Protein AF-A0A842UHA2-F1 (afdb_monomer)

Radius of gyration: 34.13 Å; Cα contacts (8 Å, |Δi|>4): 1841; chains: 1; bounding box: 80×64×101 Å

Mean predicted aligned error: 15.17 Å

Secondary structure (DSSP, 8-state):
---EEE-TTS-EEEEEEEEEEEEEEEEEEEETTS-EEEEETT-EEEEB-HHHHTTT--EEEEHHHHHHTSEETTEE--EEEPPPPPP------SS-HHHHHHHHHHB-TTSSEEEEETTTHHHHHHHHHHTT-EEEEEEESSEEEEEEET-HHHHHHTT-TT-----HHHHTS-HHHHHHHHHHHHHTTEEE-TTS-EEEEES-HHHHHHHHHHHHHTT--EEEEEE--SSTTS--EEEEEE--SS----SHHHHTT---S--HHHHEEEEEEEEEEEEEEEEEEEE--TT-EEEETTTTEEEE---TT-THHHHH-GGGT-SEEEEES-STHHHHHHHHHHHTT-EEEEE--HHHHTTSPPPPPPEEEEEEEEEPPSSHHHHHHHHHHHHHHHHHTEEEEEE-TTSPPTT-B-TTT-SB---SHHHHHHHHHHHHHHHHTTTSPPPHHHHHHHHHHHHHHHTTSSS----EEEEEETT-HHHHTTTSTTHHHH-GGGGGEEEEEEEETTS--HHHHHHHHHHHHHHS--EEEEES-TT-EE-TTS--EE--EEE--TTTHHHHH--S-SSS-TT-S---TT--TT-EEE--EEE-EEEEEGGG--SHHHHHHHHHHHHHHHHHHTT----TTT-HHHHHHHHHH---EEEEE-GGGSHHHHT-HHHHHHHHHHHHHHHHHHHHHTT-PPPSB-B-B---TTHHHHTTS---TTPPBS-SEEEEEEEE-TTSHHHHHHHHH-GGGEEEEETTEEEEEEEEE--TTS-BGGG--HHHHHHHHHHHIIIIIGGGB--TTSSTT----B--EEEE-TTTHHHHHHHHHHHGGG-SEEEEEE--

pLDDT: mean 89.12, std 10.91, range [33.31, 98.69]

Nearest PDB structures (foldseek):
  1l1l-assembly4_D  TM=7.427E-01  e=8.951E-28  Lactobacillus leichmannii
  1vde-assembly1_A  TM=8.135E-01  e=2.227E-15  Saccharomyces cerevisiae
  1vde-assembly1_B  TM=7.528E-01  e=8.727E-16  Saccharomyces cerevisiae
  1dq3-assembly1_A  TM=7.274E-01  e=1.977E-11  Pyrococcus furiosus
  2xaw-assembly1_C  TM=5.499E-01  e=2.752E-11  Escherichia coli K-12

Sequence (840 aa):
VGEVLYDSQGKETEVLEVFPFQNKPLYRVTFSDSSEIIACDEHLWIVSTLDDRDKGRKRVVDTKYLEEHLKQGGRYNFVVWNPEPLEREPKDLLIDPYILGLWLGDGYSSGYQHSCSVEDAPFIMEQFHKKGYNTKPSDSSNVWTHSVEGLHAPLSEYSLIKNKHIPELYLRGSIEQRLGLLQGLMDSDGCIEASGRCHFHNADITLIEGVQELLSSLGIKYIFSVREAKSSNHKDLYALSFFTTLRVSRLPRKAKNIKLEKSQGTQHRSIKNVKFVGKGDATCFKVDSPDHSFLAGKTMIVTHNCLQFAGDAIERQNTRVYNCSFSLCDRLSFFSESFYLLLCGCGVGFSVQKQHVKKLPPLSRVDINKVRHHVIEDSIEGWADSLRELIISYIEGYYVEFSYHKIRPRGASLITSGGKAPGHYFLKKSLERIRVILDEAQGRKLKPIECHDIVCVASEAVLSGGVRRSACISLFSLDDGEMMTAKTGQWFETYPWRSNANNSVVLVDGQFDKEDFDRLFSSTKEFGEPGFYFTDNPDVGINPCGEACLNPVLEVTEENLDRVRESRDHLLAPCRGNGFPDAKVGDKVTGWQFCDLSETNAALFKTKEDMLDAMKAASIIGTLQAAYTDFPYLGSVSELITRREALIGVSMTGMVDSPNLCFDPEMQREAARLVIKTNQEIARDIDINPAARTCNVKPSGSTSLLLGCVGSGIHAHHSRRYFRRIQANPFDPVYKHFKATNPHMCAPMKPDRDVVTFCVEAPEHSWIKDDLSAIESLEMVVLTQENYVKSGTAFDTYSPGCHHGVSNTIMVRKEEWGKVKDFIWDHRRCLQGLTLLGEF

Solvent-accessible surface area (backbone atoms only — not comparable to full-atom values): 43324 Å² total; per-residue (Å²): 100,77,48,77,47,34,24,51,71,11,39,78,26,42,25,73,35,73,48,79,43,52,69,36,54,27,26,43,38,30,32,68,52,71,49,73,48,81,40,40,45,80,42,37,34,49,28,21,43,68,84,22,58,89,68,73,42,76,46,78,44,34,44,49,54,49,43,79,51,34,57,53,96,90,38,65,21,37,27,32,57,53,26,45,43,40,66,42,66,76,60,95,64,87,55,60,37,35,59,47,16,30,39,66,44,39,25,41,48,88,56,43,33,36,46,41,48,66,87,51,38,68,62,52,52,50,54,40,47,77,71,74,32,52,74,43,82,73,53,88,61,91,47,43,32,26,39,36,52,82,42,55,63,50,36,53,74,70,54,30,62,72,41,69,58,66,56,66,69,53,76,57,20,13,59,69,44,38,45,30,23,47,14,14,31,31,56,42,52,24,48,49,39,85,88,25,45,34,38,41,58,44,70,50,64,62,38,49,54,39,48,51,43,50,34,20,48,55,32,37,61,51,36,77,50,77,45,76,45,91,45,96,89,46,68,44,38,38,37,41,39,33,51,54,56,67,81,50,33,77,47,66,86,44,36,73,23,55,43,68,69,87,49,77,79,67,49,40,36,40,43,72,44,54,40,82,75,50,66,40,69,50,72,50,54,40,46,69,32,96,83,34,27,34,50,45,73,80,68,40,42,47,30,38,53,90,70,91,71,55,65,71,37,28,79,76,37,23,63,46,71,27,60,23,21,26,32,63,43,40,50,79,63,42,63,20,46,50,42,33,36,42,64,51,67,14,20,42,9,34,31,34,22,63,80,33,31,64,59,40,70,56,28,30,65,61,36,78,86,45,68,45,80,44,75,35,48,70,45,61,63,28,54,16,48,49,52,37,52,54,56,47,21,33,54,77,24,30,31,73,45,79,40,60,85,61,37,57,56,59,67,40,76,34,88,68,76,57,58,31,34,51,28,54,65,45,47,53,54,24,52,58,54,42,47,53,59,51,62,79,32,45,71,34,54,67,50,39,59,55,56,49,47,44,56,25,34,47,43,58,37,49,59,54,25,91,54,74,78,58,41,27,24,40,33,30,41,78,86,38,66,67,60,66,47,60,81,48,89,67,25,72,76,80,46,49,45,57,73,43,38,52,49,26,35,47,45,42,72,92,74,68,56,70,66,59,48,54,55,50,50,53,42,20,72,75,65,56,39,49,30,48,34,43,37,90,45,92,76,45,47,46,24,47,76,33,18,40,55,33,58,20,65,38,75,32,37,86,90,46,40,66,53,37,31,36,41,56,29,82,85,79,49,88,76,44,28,61,34,38,72,84,67,49,74,76,38,78,48,73,30,44,21,61,39,33,75,22,71,35,69,29,58,70,40,84,49,70,63,51,45,44,54,43,43,41,54,27,21,50,54,20,45,61,56,45,67,55,52,66,43,63,74,55,7,43,45,18,27,50,42,36,50,67,31,20,41,27,24,40,20,42,28,4,28,26,50,23,42,83,57,63,71,30,59,66,56,29,33,49,43,20,46,47,28,49,54,42,24,50,51,53,16,59,77,70,75,49,56,47,38,25,32,39,22,27,24,43,53,39,71,66,59,20,48,74,69,72,59,43,20,34,1,70,36,50,30,85,44,61,65,46,77,49,73,46,78,34,43,70,85,37,48,70,46,45,49,45,39,71,78,42,47,87,39,41,46,84,73,51,103,75,31,22,32,41,52,41,86,44,72,53,61,90,85,32,46,27,44,87,79,48,54,49,61,57,54,49,49,53,43,40,51,43,30,63,22,24,17,51,50,11,48,71,42,50,84,87,47,71,93,65,54,44,20,52,20,57,72,44,57,34,50,89,86,41,52,67,58,50,55,50,49,48,64,77,42,40,93,59,45,40,38,51,39,60,41,74,67,127

Foldseek 3Di:
DQDWFAFLQLETWGFPDKFKFWFAFWKWFAWPQRDTDIDGQAFWFWKAFPVCLVVVDTDIFGLVVCQVPQDDPNDGTIWFFFGAAHAAAADDALDQLLRLLQCLFQNDLQAQKGKDAPVQVVVVCVVLVVVPWDWDFDDDDRITITRTPPVGVSCVVQVRRNNRADRVSQLRGGLCSLLSNLQNNCQHQWAADLQQKIKHKDLDVRNVLRVLLSCLNNSWRWHWDWDCDPDPVDGIMIMIITADLRQSHPRVVRSVSHDNDDDPVGGIIRRDHIGGDGTGMDMDTQIPDPQQWGFDDSNRTITHDDDQDDDPLCVVAVLLLFQEKEWEQADLLVLLVLLLSLLSNYAYEYELAPVRLVNDDAFAAADAVQEDEQEQAQDSSSLSVLLSVLSVNRRVRYHYDYDQVNHDAFQPADTRRGFTDQGCPLSVVLSVVLNVLSNVRHPGGDHSVNSLLNSLSSQSSNPRTPRDRHFYEYEYELPDPCLQCCQDDPCCPVPVSNVRYAYEYEDAPPPDDLVSLVVSLVSCVVRLDDWYFYDNDPQWDAIRQQFDIARQKDADAPVCPVQLQDLLDPPPPPDAEPRDVPDDHRDIDGFMEGEQEFEFEQLPPPDLVNLLVRLLVSLLVSLVSLVSQDHNRRGRSHSCRSQVASAYEYAYAQCLSPVVQSLDLVSLLVSLVSSQVSQVVNCVVVVTDRHQFHYTWGQDPPVCVVSQVGHRTLDAAQDQKDKDKDKDFCPGSVLVVCCVVPVVQWACDDPGIIIGIDIHGRPPSGGHPVNDALVNSVVSQLSNLVRNWVSRRPHCPVPPLDITGYRDEREHEPVCSVVNSVSCVVCVSSHGIYGYDYDD

Structure (mmCIF, N/CA/C/O backbone):
data_AF-A0A842UHA2-F1
#
_entry.id   AF-A0A842UHA2-F1
#
loop_
_atom_site.group_PDB
_atom_site.id
_atom_site.type_symbol
_atom_site.label_atom_id
_atom_site.label_alt_id
_atom_site.label_comp_id
_atom_site.label_asym_id
_atom_site.label_entity_id
_atom_site.label_seq_id
_atom_site.pdbx_PDB_ins_code
_atom_site.Cartn_x
_atom_site.Cartn_y
_atom_site.Cartn_z
_atom_site.occupancy
_atom_site.B_iso_or_equiv
_atom_site.auth_seq_id
_atom_site.auth_comp_id
_atom_site.auth_asym_id
_atom_site.auth_atom_id
_atom_site.pdbx_PDB_model_num
ATOM 1 N N . VAL A 1 1 ? 20.318 5.377 -13.109 1.00 70.12 1 VAL A N 1
ATOM 2 C CA . VAL A 1 1 ? 19.061 6.161 -13.135 1.00 70.12 1 VAL A CA 1
ATOM 3 C C . VAL A 1 1 ? 19.206 7.182 -14.244 1.00 70.12 1 VAL A C 1
ATOM 5 O O . VAL A 1 1 ? 20.288 7.753 -14.331 1.00 70.12 1 VAL A O 1
ATOM 8 N N . GLY A 1 2 ? 18.205 7.330 -15.112 1.00 75.81 2 GLY A N 1
ATOM 9 C CA . GLY A 1 2 ? 18.272 8.161 -16.323 1.00 75.81 2 GLY A CA 1
ATOM 10 C C . GLY A 1 2 ? 18.963 7.508 -17.526 1.00 75.81 2 GLY A C 1
ATOM 11 O O . GLY A 1 2 ? 19.091 8.127 -18.576 1.00 75.81 2 GLY A O 1
ATOM 12 N N . GLU A 1 3 ? 19.428 6.263 -17.389 1.00 87.38 3 GLU A N 1
ATOM 13 C CA . GLU A 1 3 ? 19.913 5.491 -18.537 1.00 87.38 3 GLU A CA 1
ATOM 14 C C . GLU A 1 3 ? 18.729 4.910 -19.308 1.00 87.38 3 GLU A C 1
ATOM 16 O O . GLU A 1 3 ? 17.704 4.574 -18.714 1.00 87.38 3 GLU A O 1
ATOM 21 N N . VAL A 1 4 ? 18.891 4.769 -20.621 1.00 89.88 4 VAL A N 1
ATOM 22 C CA . VAL A 1 4 ? 17.859 4.235 -21.509 1.00 89.88 4 VAL A CA 1
ATOM 23 C C . VAL A 1 4 ? 18.077 2.739 -21.720 1.00 89.88 4 VAL A C 1
ATOM 25 O O . VAL A 1 4 ? 19.150 2.300 -22.141 1.00 89.88 4 VAL A O 1
ATOM 28 N N . LEU A 1 5 ? 17.037 1.960 -21.440 1.00 92.12 5 LEU A N 1
ATOM 29 C CA . LEU A 1 5 ? 16.895 0.558 -21.820 1.00 92.12 5 LEU A CA 1
ATOM 30 C C . LEU A 1 5 ? 15.831 0.434 -22.917 1.00 92.12 5 LEU A C 1
ATOM 32 O O . LEU A 1 5 ? 15.281 1.430 -23.377 1.00 92.12 5 LEU A O 1
ATOM 36 N N . TYR A 1 6 ? 15.538 -0.796 -23.333 1.00 94.44 6 TYR A N 1
ATOM 37 C CA . TYR A 1 6 ? 14.419 -1.086 -24.225 1.00 94.44 6 TYR A CA 1
ATOM 38 C C . TYR A 1 6 ? 13.392 -1.969 -23.520 1.00 94.44 6 TYR A C 1
ATOM 40 O O . TYR A 1 6 ? 13.775 -2.815 -22.706 1.00 94.44 6 TYR A O 1
ATOM 48 N N . ASP A 1 7 ? 12.114 -1.783 -23.837 1.00 93.12 7 ASP A N 1
ATOM 49 C CA . ASP A 1 7 ? 10.996 -2.562 -23.303 1.00 93.12 7 ASP A CA 1
ATOM 50 C C . ASP A 1 7 ? 10.569 -3.727 -24.218 1.00 93.12 7 ASP A C 1
ATOM 52 O O . ASP A 1 7 ? 11.179 -3.996 -25.258 1.00 93.12 7 ASP A O 1
ATOM 56 N N . SER A 1 8 ? 9.511 -4.454 -23.837 1.00 92.50 8 SER A N 1
ATOM 57 C CA . SER A 1 8 ? 8.983 -5.577 -24.626 1.00 92.50 8 SER A CA 1
ATOM 58 C C . SER A 1 8 ? 8.465 -5.190 -26.020 1.00 92.50 8 SER A C 1
ATOM 60 O O . SER A 1 8 ? 8.394 -6.054 -26.898 1.00 92.50 8 SER A O 1
ATOM 62 N N . GLN A 1 9 ? 8.127 -3.916 -26.242 1.00 94.12 9 GLN A N 1
ATOM 63 C CA . GLN A 1 9 ? 7.703 -3.368 -27.534 1.00 94.12 9 GLN A CA 1
ATOM 64 C C . GLN A 1 9 ? 8.884 -2.853 -28.367 1.00 94.12 9 GLN A C 1
ATOM 66 O O . GLN A 1 9 ? 8.677 -2.335 -29.460 1.00 94.12 9 GLN A O 1
ATOM 71 N N . GLY A 1 10 ? 10.115 -3.002 -27.872 1.00 93.44 10 GLY A N 1
ATOM 72 C CA . GLY A 1 10 ? 11.313 -2.507 -28.536 1.00 93.44 10 GLY A CA 1
ATOM 73 C C . GLY A 1 10 ? 11.492 -0.995 -28.413 1.00 93.44 10 GLY A C 1
ATOM 74 O O . GLY A 1 10 ? 12.359 -0.452 -29.090 1.00 93.44 10 GLY A O 1
ATOM 75 N N . LYS A 1 11 ? 10.722 -0.311 -27.561 1.00 94.94 11 LYS A N 1
ATOM 76 C CA . LYS A 1 11 ? 10.807 1.141 -27.366 1.00 94.94 11 LYS A CA 1
ATOM 77 C C . LYS A 1 11 ? 11.778 1.493 -26.259 1.00 94.94 11 LYS A C 1
ATOM 79 O O . LYS A 1 11 ? 12.010 0.690 -25.358 1.00 94.94 11 LYS A O 1
ATOM 84 N N . GLU A 1 12 ? 12.350 2.687 -26.344 1.00 94.56 12 GLU A N 1
ATOM 85 C CA . GLU A 1 12 ? 13.195 3.231 -25.285 1.00 94.56 12 GLU A CA 1
ATOM 86 C C . GLU A 1 12 ? 12.382 3.419 -23.995 1.00 94.56 12 GLU A C 1
ATOM 88 O O . GLU A 1 12 ? 11.256 3.912 -24.027 1.00 94.56 12 GLU A O 1
ATOM 93 N N . THR A 1 13 ? 12.952 2.997 -22.867 1.00 89.94 13 THR A N 1
ATOM 94 C CA . THR A 1 13 ? 12.382 3.127 -21.520 1.00 89.94 13 THR A CA 1
ATOM 95 C C . THR A 1 13 ? 13.472 3.599 -20.562 1.00 89.94 13 THR A C 1
ATOM 97 O O . THR A 1 13 ? 14.612 3.129 -20.617 1.00 89.94 13 THR A O 1
ATOM 100 N N . GLU A 1 14 ? 13.153 4.553 -19.697 1.00 90.19 14 GLU A N 1
ATOM 101 C CA . GLU A 1 14 ? 14.105 5.156 -18.772 1.00 90.19 14 GLU A CA 1
ATOM 102 C C . GLU A 1 14 ? 14.232 4.331 -17.486 1.00 90.19 14 GLU A C 1
ATOM 104 O O . GLU A 1 14 ? 13.248 3.889 -16.886 1.00 90.19 14 GLU A O 1
ATOM 109 N N . VAL A 1 15 ? 15.466 4.152 -17.010 1.00 82.06 15 VAL A N 1
ATOM 110 C CA . VAL A 1 15 ? 15.744 3.578 -15.691 1.00 82.06 15 VAL A CA 1
ATOM 111 C C . VAL A 1 15 ? 15.403 4.597 -14.607 1.00 82.06 15 VAL A C 1
ATOM 113 O O . VAL A 1 15 ? 16.216 5.463 -14.275 1.00 82.06 15 VAL A O 1
ATOM 116 N N . LEU A 1 16 ? 14.235 4.426 -13.995 1.00 70.81 16 LEU A N 1
ATOM 117 C CA . LEU A 1 16 ? 13.749 5.207 -12.858 1.00 70.81 16 LEU A CA 1
ATOM 118 C C . LEU A 1 16 ? 14.536 4.931 -11.571 1.00 70.81 16 LEU A C 1
ATOM 120 O O . LEU A 1 16 ? 14.764 5.833 -10.771 1.00 70.81 16 LEU A O 1
ATOM 124 N N . GLU A 1 17 ? 14.956 3.684 -11.351 1.00 68.88 17 GLU A N 1
ATOM 125 C CA . GLU A 1 17 ? 15.653 3.279 -10.125 1.00 68.88 17 GLU A CA 1
ATOM 126 C C . GLU A 1 17 ? 16.589 2.093 -10.384 1.00 68.88 17 GLU A C 1
ATOM 128 O O . GLU A 1 17 ? 16.339 1.269 -11.263 1.00 68.88 17 GLU A O 1
ATOM 133 N N . VAL A 1 18 ? 17.679 1.993 -9.621 1.00 72.94 18 VAL A N 1
ATOM 134 C CA . VAL A 1 18 ? 18.658 0.902 -9.722 1.00 72.94 18 VAL A CA 1
ATOM 135 C C . VAL A 1 18 ? 18.718 0.176 -8.383 1.00 72.94 18 VAL A C 1
ATOM 137 O O . VAL A 1 18 ? 19.009 0.788 -7.359 1.00 72.94 18 VAL A O 1
ATOM 140 N N . PHE A 1 19 ? 18.503 -1.136 -8.399 1.00 64.31 19 PHE A N 1
ATOM 141 C CA . PHE A 1 19 ? 18.544 -2.006 -7.227 1.00 64.31 19 PHE A CA 1
ATOM 142 C C . PHE A 1 19 ? 19.759 -2.934 -7.300 1.00 64.31 19 PHE A C 1
ATOM 144 O O . PHE A 1 19 ? 19.668 -4.021 -7.879 1.00 64.31 19 PHE A O 1
ATOM 151 N N . PRO A 1 20 ? 20.915 -2.536 -6.747 1.00 73.19 20 PRO A N 1
ATOM 152 C CA . PRO A 1 20 ? 22.050 -3.431 -6.606 1.00 73.19 20 PRO A CA 1
ATOM 153 C C . PRO A 1 20 ? 21.801 -4.419 -5.457 1.00 73.19 20 PRO A C 1
ATOM 155 O O . PRO A 1 20 ? 21.455 -4.045 -4.337 1.00 73.19 20 PRO A O 1
ATOM 158 N N . PHE A 1 21 ? 22.030 -5.696 -5.721 1.00 63.03 21 PHE A N 1
ATOM 159 C CA . PHE A 1 21 ? 21.969 -6.788 -4.763 1.00 63.03 21 PHE A CA 1
ATOM 160 C C . PHE A 1 21 ? 23.338 -7.440 -4.648 1.00 63.03 21 PHE A C 1
ATOM 162 O O . PHE A 1 21 ? 23.990 -7.712 -5.653 1.00 63.03 21 PHE A O 1
ATOM 169 N N . GLN A 1 22 ? 23.747 -7.755 -3.424 1.00 75.31 22 GLN A N 1
ATOM 170 C CA . GLN A 1 22 ? 24.997 -8.464 -3.175 1.00 75.31 22 GLN A CA 1
ATOM 171 C C . GLN A 1 22 ? 24.745 -9.846 -2.583 1.00 75.31 22 GLN A C 1
ATOM 173 O O . GLN A 1 22 ? 23.843 -10.026 -1.758 1.00 75.31 22 GLN A O 1
ATOM 178 N N . ASN A 1 23 ? 25.574 -10.818 -2.968 1.00 80.75 23 ASN A N 1
ATOM 179 C CA . ASN A 1 23 ? 25.575 -12.181 -2.424 1.00 80.75 23 ASN A CA 1
ATOM 180 C C . ASN A 1 23 ? 24.194 -12.887 -2.445 1.00 80.75 23 ASN A C 1
ATOM 182 O O . ASN A 1 23 ? 23.845 -13.641 -1.526 1.00 80.75 23 ASN A O 1
ATOM 186 N N . LYS A 1 24 ? 23.388 -12.647 -3.484 1.00 81.69 24 LYS A N 1
ATOM 187 C CA . LYS A 1 24 ? 22.094 -13.315 -3.685 1.00 81.69 24 LYS A CA 1
ATOM 188 C C . LYS A 1 24 ? 22.290 -14.701 -4.305 1.00 81.69 24 LYS A C 1
ATOM 190 O O . LYS A 1 24 ? 23.240 -14.886 -5.064 1.00 81.69 24 LYS A O 1
ATOM 195 N N . PRO A 1 25 ? 21.416 -15.683 -4.016 1.00 83.69 25 PRO A N 1
ATOM 196 C CA . PRO A 1 25 ? 21.344 -16.920 -4.784 1.00 83.69 25 PRO A CA 1
ATOM 197 C C . PRO A 1 25 ? 21.111 -16.617 -6.264 1.00 83.69 25 PRO A C 1
ATOM 199 O O . PRO A 1 25 ? 20.106 -16.007 -6.607 1.00 83.69 25 PRO A O 1
ATOM 202 N N . LEU A 1 26 ? 22.029 -17.038 -7.127 1.00 93.50 26 LEU A N 1
ATOM 203 C CA . LEU A 1 26 ? 21.941 -16.843 -8.567 1.00 93.50 26 LEU A CA 1
ATOM 204 C C . LEU A 1 26 ? 21.523 -18.142 -9.245 1.00 93.50 26 LEU A C 1
ATOM 206 O O . LEU A 1 26 ? 22.028 -19.224 -8.934 1.00 93.50 26 LEU A O 1
ATOM 210 N N . TYR A 1 27 ? 20.624 -18.016 -10.210 1.00 96.19 27 TYR A N 1
ATOM 211 C CA . TYR A 1 27 ? 20.116 -19.100 -11.028 1.00 96.19 27 TYR A CA 1
ATOM 212 C C . TYR A 1 27 ? 20.399 -18.790 -12.491 1.00 96.19 27 TYR A C 1
ATOM 214 O O . TYR A 1 27 ? 20.165 -17.684 -12.972 1.00 96.19 27 TYR A O 1
ATOM 222 N N . ARG A 1 28 ? 20.902 -19.791 -13.208 1.00 97.06 28 ARG A N 1
ATOM 223 C CA . ARG A 1 28 ? 21.012 -19.779 -14.662 1.00 97.06 28 ARG A CA 1
ATOM 224 C C . ARG A 1 28 ? 19.690 -20.263 -15.238 1.00 97.06 28 ARG A C 1
ATOM 226 O O . ARG A 1 28 ? 19.346 -21.438 -15.087 1.00 97.06 28 ARG A O 1
ATOM 233 N N . VAL A 1 29 ? 18.964 -19.346 -15.861 1.00 97.00 29 VAL A N 1
ATOM 234 C CA . VAL A 1 29 ? 17.730 -19.605 -16.603 1.00 97.00 29 VAL A CA 1
ATOM 235 C C . VAL A 1 29 ? 18.117 -19.861 -18.056 1.00 97.00 29 VAL A C 1
ATOM 237 O O . VAL A 1 29 ? 18.606 -18.956 -18.725 1.00 97.00 29 VAL A O 1
ATOM 240 N N . THR A 1 30 ? 17.933 -21.091 -18.535 1.00 96.50 30 THR A N 1
ATOM 241 C CA . THR A 1 30 ? 18.250 -21.501 -19.914 1.00 96.50 30 THR A CA 1
ATOM 242 C C . THR A 1 30 ? 16.965 -21.625 -20.727 1.00 96.50 30 THR A C 1
ATOM 244 O O . THR A 1 30 ? 16.023 -22.320 -20.329 1.00 96.50 30 THR A O 1
ATOM 247 N N . PHE A 1 31 ? 16.934 -21.006 -21.903 1.00 94.88 31 PHE A N 1
ATOM 248 C CA . PHE A 1 31 ? 15.766 -20.952 -22.777 1.00 94.88 31 PHE A CA 1
ATOM 249 C C . PHE A 1 31 ? 15.825 -21.969 -23.924 1.00 94.88 31 PHE A C 1
ATOM 251 O O . PHE A 1 31 ? 16.809 -22.670 -24.162 1.00 94.88 31 PHE A O 1
ATOM 258 N N . SER A 1 32 ? 14.717 -22.082 -24.658 1.00 92.00 32 SER A N 1
ATOM 259 C CA . SER A 1 32 ? 14.539 -23.057 -25.738 1.00 92.00 32 SER A CA 1
ATOM 260 C C . SER A 1 32 ? 15.542 -22.945 -26.887 1.00 92.00 32 SER A C 1
ATOM 262 O O . SER A 1 32 ? 15.782 -23.951 -27.554 1.00 92.00 32 SER A O 1
ATOM 264 N N . ASP A 1 33 ? 16.103 -21.757 -27.084 1.00 89.19 33 ASP A N 1
ATOM 265 C CA . ASP A 1 33 ? 17.116 -21.394 -28.077 1.00 89.19 33 ASP A CA 1
ATOM 266 C C . ASP A 1 33 ? 18.551 -21.455 -27.530 1.00 89.19 33 ASP A C 1
ATOM 268 O O . ASP A 1 33 ? 19.481 -21.022 -28.201 1.00 89.19 33 ASP A O 1
ATOM 272 N N . SER A 1 34 ? 18.722 -22.010 -26.325 1.00 89.50 34 SER A N 1
ATOM 273 C CA . SER A 1 34 ? 19.992 -22.098 -25.597 1.00 89.50 34 SER A CA 1
ATOM 274 C C . SER A 1 34 ? 20.541 -20.759 -25.102 1.00 89.50 34 SER A C 1
ATOM 276 O O . SER A 1 34 ? 21.648 -20.737 -24.571 1.00 89.50 34 SER A O 1
ATOM 278 N N . SER A 1 35 ? 19.786 -19.661 -25.230 1.00 91.69 35 SER A N 1
ATOM 279 C CA . SER A 1 35 ? 20.128 -18.412 -24.548 1.00 91.69 35 SER A CA 1
ATOM 280 C C . SER A 1 35 ? 20.014 -18.586 -23.035 1.00 91.69 35 SER A C 1
ATOM 282 O O . SER A 1 35 ? 19.262 -19.439 -22.545 1.00 91.69 35 SER A O 1
ATOM 284 N N . GLU A 1 36 ? 20.788 -17.797 -22.293 1.00 94.81 36 GLU A N 1
ATOM 285 C CA . GLU A 1 36 ? 20.860 -17.894 -20.841 1.00 94.81 36 GLU A CA 1
ATOM 286 C C . GLU A 1 36 ? 20.893 -16.517 -20.194 1.00 94.81 36 GLU A C 1
ATOM 288 O O . GLU A 1 36 ? 21.582 -15.613 -20.664 1.00 94.81 36 GLU A O 1
ATOM 293 N N . ILE A 1 37 ? 20.182 -16.390 -19.077 1.00 94.44 37 ILE A N 1
ATOM 294 C CA . ILE A 1 37 ? 20.245 -15.230 -18.190 1.00 94.44 37 ILE A CA 1
ATOM 295 C C . ILE A 1 37 ? 20.580 -15.727 -16.788 1.00 94.44 37 ILE A C 1
ATOM 297 O O . ILE A 1 37 ? 20.054 -16.744 -16.329 1.00 94.44 37 ILE A O 1
ATOM 301 N N . ILE A 1 38 ? 21.477 -15.012 -16.113 1.00 93.69 38 ILE A N 1
ATOM 302 C CA . ILE A 1 38 ? 21.743 -15.213 -14.691 1.00 93.69 38 ILE A CA 1
ATOM 303 C C . ILE A 1 38 ? 20.886 -14.210 -13.928 1.00 93.69 38 ILE A C 1
ATOM 305 O O . ILE A 1 38 ? 21.023 -13.007 -14.125 1.00 93.69 38 ILE A O 1
ATOM 309 N N . ALA A 1 39 ? 20.011 -14.716 -13.068 1.00 90.19 39 ALA A N 1
ATOM 310 C CA . ALA A 1 39 ? 19.081 -13.918 -12.284 1.00 90.19 39 ALA A CA 1
ATOM 311 C C . ALA A 1 39 ? 19.096 -14.369 -10.820 1.00 90.19 39 ALA A C 1
ATOM 313 O O . ALA A 1 39 ? 19.382 -15.535 -10.533 1.00 90.19 39 ALA A O 1
ATOM 314 N N . CYS A 1 40 ? 18.818 -13.460 -9.884 1.00 87.75 40 CYS A N 1
ATOM 315 C CA . CYS A 1 40 ? 18.641 -13.857 -8.489 1.00 87.75 40 CYS A CA 1
ATOM 316 C C . CYS A 1 40 ? 17.317 -14.610 -8.291 1.00 87.75 40 CYS A C 1
ATOM 318 O O . CYS A 1 40 ? 16.415 -14.504 -9.118 1.00 87.75 40 CYS A O 1
ATOM 320 N N . ASP A 1 41 ? 17.190 -15.350 -7.187 1.00 82.75 41 ASP A N 1
ATOM 321 C CA . ASP A 1 41 ? 15.948 -16.030 -6.783 1.00 82.75 41 ASP A CA 1
ATOM 322 C C . ASP A 1 41 ? 14.702 -15.142 -6.876 1.00 82.75 41 ASP A C 1
ATOM 324 O O . ASP A 1 41 ? 13.664 -15.596 -7.348 1.00 82.75 41 ASP A O 1
ATOM 328 N N . GLU A 1 42 ? 14.824 -13.883 -6.461 1.00 76.06 42 GLU A N 1
ATOM 329 C CA . GLU A 1 42 ? 13.725 -12.914 -6.374 1.00 76.06 42 GLU A CA 1
ATOM 330 C C . GLU A 1 42 ? 13.488 -12.114 -7.672 1.00 76.06 42 GLU A C 1
ATOM 332 O O . GLU A 1 42 ? 12.590 -11.276 -7.720 1.00 76.06 42 GLU A O 1
ATOM 337 N N . HIS A 1 43 ? 14.276 -12.331 -8.732 1.00 82.31 43 HIS A N 1
ATOM 338 C CA . HIS A 1 43 ? 14.098 -11.596 -9.988 1.00 82.31 43 HIS A CA 1
ATOM 339 C C . HIS A 1 43 ? 12.794 -12.006 -10.679 1.00 82.31 43 HIS A C 1
ATOM 341 O O . HIS A 1 43 ? 12.538 -13.203 -10.832 1.00 82.31 43 HIS A O 1
ATOM 347 N N . LEU A 1 44 ? 12.000 -11.014 -11.091 1.00 84.38 44 LEU A N 1
ATOM 348 C CA . LEU A 1 44 ? 10.663 -11.194 -11.648 1.00 84.38 44 LEU A CA 1
ATOM 349 C C . LEU A 1 44 ? 10.693 -11.352 -13.168 1.00 84.38 44 LEU A C 1
ATOM 351 O O . LEU A 1 44 ? 11.410 -10.643 -13.860 1.00 84.38 44 LEU A O 1
ATOM 355 N N . TRP A 1 45 ? 9.843 -12.233 -13.684 1.00 89.50 45 TRP A N 1
ATOM 356 C CA . TRP A 1 45 ? 9.707 -12.557 -15.099 1.00 89.50 45 TRP A CA 1
ATOM 357 C C . TRP A 1 45 ? 8.261 -12.407 -15.549 1.00 89.50 45 TRP A C 1
ATOM 359 O O . TRP A 1 45 ? 7.365 -12.929 -14.886 1.00 89.50 45 TRP A O 1
ATOM 369 N N . ILE A 1 46 ? 8.038 -11.800 -16.719 1.00 88.75 46 ILE A N 1
ATOM 370 C CA . ILE A 1 46 ? 6.745 -11.883 -17.411 1.00 88.75 46 ILE A CA 1
ATOM 371 C C . ILE A 1 46 ? 6.706 -13.166 -18.242 1.00 88.75 46 ILE A C 1
ATOM 373 O O . ILE A 1 46 ? 7.441 -13.310 -19.221 1.00 88.75 46 ILE A O 1
ATOM 377 N N . VAL A 1 47 ? 5.831 -14.101 -17.880 1.00 93.25 47 VAL A N 1
ATOM 378 C CA . VAL A 1 47 ? 5.721 -15.416 -18.524 1.00 93.25 47 VAL A CA 1
ATOM 379 C C . VAL A 1 47 ? 4.278 -15.795 -18.838 1.00 93.25 47 VAL A C 1
ATOM 381 O O . VAL A 1 47 ? 3.339 -15.294 -18.230 1.00 93.25 47 VAL A O 1
ATOM 384 N N . SER A 1 48 ? 4.094 -16.752 -19.744 1.00 93.12 48 SER A N 1
ATOM 385 C CA . SER A 1 48 ? 2.830 -17.482 -19.911 1.00 93.12 48 SER A CA 1
ATOM 386 C C . SER A 1 48 ? 3.041 -18.959 -19.572 1.00 93.12 48 SER A C 1
ATOM 388 O O . SER A 1 48 ? 3.992 -19.583 -20.055 1.00 93.12 48 SER A O 1
ATOM 390 N N . THR A 1 49 ? 2.159 -19.539 -18.755 1.00 92.69 49 THR A N 1
ATOM 391 C CA . THR A 1 49 ? 2.122 -20.996 -18.519 1.00 92.69 49 THR A CA 1
ATOM 392 C C . THR A 1 49 ? 1.558 -21.741 -19.734 1.00 92.69 49 THR A C 1
ATOM 394 O O . THR A 1 49 ? 1.100 -21.111 -20.689 1.00 92.69 49 THR A O 1
ATOM 397 N N . LEU A 1 50 ? 1.553 -23.079 -19.724 1.00 89.06 50 LEU A N 1
ATOM 398 C CA . LEU A 1 50 ? 0.877 -23.868 -20.766 1.00 89.06 50 LEU A CA 1
ATOM 399 C C . LEU A 1 50 ? -0.599 -23.474 -20.913 1.00 89.06 50 LEU A C 1
ATOM 401 O O . LEU A 1 50 ? -1.065 -23.317 -22.036 1.00 89.06 50 LEU A O 1
ATOM 405 N N . ASP A 1 51 ? -1.286 -23.230 -19.795 1.00 85.31 51 ASP A N 1
ATOM 406 C CA . ASP A 1 51 ? -2.711 -22.881 -19.766 1.00 85.31 51 ASP A CA 1
ATOM 407 C C . ASP A 1 51 ? -2.990 -21.421 -20.168 1.00 85.31 51 ASP A C 1
ATOM 409 O O . ASP A 1 51 ? -4.131 -21.055 -20.466 1.00 85.31 51 ASP A O 1
ATOM 413 N N . ASP A 1 52 ? -1.965 -20.565 -20.148 1.00 87.56 52 ASP A N 1
ATOM 414 C CA . ASP A 1 52 ? -2.098 -19.146 -20.475 1.00 87.56 52 ASP A CA 1
ATOM 415 C C . ASP A 1 52 ? -1.858 -18.846 -21.957 1.00 87.56 52 ASP A C 1
ATOM 417 O O . ASP A 1 52 ? -2.446 -17.895 -22.471 1.00 87.56 52 ASP A O 1
ATOM 421 N N . ARG A 1 53 ? -1.028 -19.645 -22.646 1.00 81.69 53 ARG A N 1
ATOM 422 C CA . ARG A 1 53 ? -0.632 -19.419 -24.052 1.00 81.69 53 ARG A CA 1
ATOM 423 C C . ARG A 1 53 ? -1.833 -19.342 -24.987 1.00 81.69 53 ARG A C 1
ATOM 425 O O . ARG A 1 53 ? -1.929 -18.402 -25.767 1.00 81.69 53 ARG A O 1
ATOM 432 N N . ASP A 1 54 ? -2.768 -20.277 -24.849 1.00 74.62 54 ASP A N 1
ATOM 433 C CA . ASP A 1 54 ? -3.966 -20.339 -25.696 1.00 74.62 54 ASP A CA 1
ATOM 434 C C . ASP A 1 54 ? -4.980 -19.229 -25.368 1.00 74.62 54 ASP A C 1
ATOM 436 O O . ASP A 1 54 ? -5.879 -18.950 -26.156 1.00 74.62 54 ASP A O 1
ATOM 440 N N . LYS A 1 55 ? -4.825 -18.571 -24.211 1.00 76.44 55 LYS A N 1
ATOM 441 C CA . LYS A 1 55 ? -5.701 -17.498 -23.715 1.00 76.44 55 LYS A CA 1
ATOM 442 C C . LYS A 1 55 ? -5.070 -16.108 -23.825 1.00 76.44 55 LYS A C 1
ATOM 444 O O . LYS A 1 55 ? -5.684 -15.139 -23.393 1.00 76.44 55 LYS A O 1
ATOM 449 N N . GLY A 1 56 ? -3.837 -16.008 -24.328 1.00 74.38 56 GLY A N 1
ATOM 450 C CA . GLY A 1 56 ? -3.095 -14.748 -24.420 1.00 74.38 56 GLY A CA 1
ATOM 451 C C . GLY A 1 56 ? -2.755 -14.098 -23.072 1.00 74.38 56 GLY A C 1
ATOM 452 O O . GLY A 1 56 ? -2.455 -12.909 -23.035 1.00 74.38 56 GLY A O 1
ATOM 453 N N . ARG A 1 57 ? -2.800 -14.842 -21.956 1.00 79.44 57 ARG A N 1
ATOM 454 C CA . ARG A 1 57 ? -2.532 -14.285 -20.618 1.00 79.44 57 ARG A CA 1
ATOM 455 C C . ARG A 1 57 ? -1.037 -14.261 -20.307 1.00 79.44 57 ARG A C 1
ATOM 457 O O . ARG A 1 57 ? -0.291 -15.154 -20.714 1.00 79.44 57 ARG A O 1
ATOM 464 N N . LYS A 1 58 ? -0.608 -13.266 -19.535 1.00 83.88 58 LYS A N 1
ATOM 465 C CA . LYS A 1 58 ? 0.748 -13.149 -18.983 1.00 83.88 58 LYS A CA 1
ATOM 466 C C . LYS A 1 58 ? 0.671 -13.140 -17.453 1.00 83.88 58 LYS A C 1
ATOM 468 O O . LYS A 1 58 ? -0.366 -12.803 -16.894 1.00 83.88 58 LYS A O 1
ATOM 473 N N . ARG A 1 59 ? 1.748 -13.550 -16.789 1.00 81.94 59 ARG A N 1
ATOM 474 C CA . ARG A 1 59 ? 1.909 -13.571 -15.330 1.00 81.94 59 ARG A CA 1
ATOM 475 C C . ARG A 1 59 ? 3.278 -13.045 -14.963 1.00 81.94 59 ARG A C 1
ATOM 477 O O . ARG A 1 59 ? 4.228 -13.275 -15.707 1.00 81.94 59 ARG A O 1
ATOM 484 N N . VAL A 1 60 ? 3.378 -12.443 -13.788 1.00 81.94 60 VAL A N 1
ATOM 485 C CA . VAL A 1 60 ? 4.656 -12.062 -13.190 1.00 81.94 60 VAL A CA 1
ATOM 486 C C . VAL A 1 60 ? 5.014 -13.088 -12.118 1.00 81.94 60 VAL A C 1
ATOM 488 O O . VAL A 1 60 ? 4.225 -13.331 -11.208 1.00 81.94 60 VAL A O 1
ATOM 491 N N . VAL A 1 61 ? 6.175 -13.731 -12.244 1.00 81.06 61 VAL A N 1
ATOM 492 C CA . VAL A 1 61 ? 6.661 -14.751 -11.294 1.00 81.06 61 VAL A CA 1
ATOM 493 C C . VAL A 1 61 ? 8.146 -14.569 -11.009 1.00 81.06 61 VAL A C 1
ATOM 495 O O . VAL A 1 61 ? 8.879 -14.095 -11.872 1.00 81.06 61 VAL A O 1
ATOM 498 N N . ASP A 1 62 ? 8.610 -14.965 -9.826 1.00 84.31 62 ASP A N 1
ATOM 499 C CA . ASP A 1 62 ? 10.036 -14.918 -9.494 1.00 84.31 62 ASP A CA 1
ATOM 500 C C . ASP A 1 62 ? 10.828 -16.123 -10.048 1.00 84.31 62 ASP A C 1
ATOM 502 O O . ASP A 1 62 ? 10.277 -17.142 -10.480 1.00 84.31 62 ASP A O 1
ATOM 506 N N . THR A 1 63 ? 12.157 -16.001 -10.071 1.00 88.62 63 THR A N 1
ATOM 507 C CA . THR A 1 63 ? 13.057 -17.025 -10.627 1.00 88.62 63 THR A CA 1
ATOM 508 C C . THR A 1 63 ? 12.994 -18.331 -9.840 1.00 88.62 63 THR A C 1
ATOM 510 O O . THR A 1 63 ? 13.109 -19.412 -10.424 1.00 88.62 63 THR A O 1
ATOM 513 N N . LYS A 1 64 ? 12.790 -18.257 -8.520 1.00 86.50 64 LYS A N 1
ATOM 514 C CA . LYS A 1 64 ? 12.651 -19.445 -7.676 1.00 86.50 64 LYS A CA 1
ATOM 515 C C . LYS A 1 64 ? 11.374 -20.216 -8.014 1.00 86.50 64 LYS A C 1
ATOM 517 O O . LYS A 1 64 ? 11.413 -21.437 -8.139 1.00 86.50 64 LYS A O 1
ATOM 522 N N . TYR A 1 65 ? 10.278 -19.517 -8.272 1.00 84.44 65 TYR A N 1
ATOM 523 C CA . TYR A 1 65 ? 9.020 -20.108 -8.705 1.00 84.44 65 TYR A CA 1
ATOM 524 C C . TYR A 1 65 ? 9.165 -20.842 -10.042 1.00 84.44 65 TYR A C 1
ATOM 526 O O . TYR A 1 65 ? 8.655 -21.956 -10.193 1.00 84.44 65 TYR A O 1
ATOM 534 N N . LEU A 1 66 ? 9.898 -20.256 -10.998 1.00 91.19 66 LEU A N 1
ATOM 535 C CA . LEU A 1 66 ? 10.205 -20.907 -12.275 1.00 91.19 66 LEU A CA 1
ATOM 536 C C . LEU A 1 66 ? 10.985 -22.213 -12.092 1.00 91.19 66 LEU A C 1
ATOM 538 O O . LEU A 1 66 ? 10.737 -23.167 -12.827 1.00 91.19 66 LEU A O 1
ATOM 542 N N . GLU A 1 67 ? 11.916 -22.260 -11.136 1.00 94.81 67 GLU A N 1
ATOM 543 C CA . GLU A 1 67 ? 12.666 -23.473 -10.796 1.00 94.81 67 GLU A CA 1
ATOM 544 C C . GLU A 1 67 ? 11.752 -24.565 -10.234 1.00 94.81 67 GLU A C 1
ATOM 546 O O . GLU A 1 67 ? 11.765 -25.694 -10.729 1.00 94.81 67 GLU A O 1
ATOM 551 N N . GLU A 1 68 ? 10.912 -24.217 -9.260 1.00 89.75 68 GLU A N 1
ATOM 552 C CA . GLU A 1 68 ? 10.021 -25.156 -8.573 1.00 89.75 68 GLU A CA 1
ATOM 553 C C . GLU A 1 68 ? 8.912 -25.707 -9.490 1.00 89.75 68 GLU A C 1
ATOM 555 O O . GLU A 1 68 ? 8.503 -26.860 -9.348 1.00 89.75 68 GLU A O 1
ATOM 560 N N . HIS A 1 69 ? 8.455 -24.918 -10.470 1.00 92.06 69 HIS A N 1
ATOM 561 C CA . HIS A 1 69 ? 7.293 -25.235 -11.314 1.00 92.06 69 HIS A CA 1
ATOM 562 C C . HIS A 1 69 ? 7.639 -25.407 -12.800 1.00 92.06 69 HIS A C 1
ATOM 564 O O . HIS A 1 69 ? 6.762 -25.324 -13.666 1.00 92.06 69 HIS A O 1
ATOM 570 N N . LEU A 1 70 ? 8.917 -25.642 -13.121 1.00 92.69 70 LEU A N 1
ATOM 571 C CA . LEU A 1 70 ? 9.455 -25.634 -14.488 1.00 92.69 70 LEU A CA 1
ATOM 572 C C . LEU A 1 70 ? 8.672 -26.515 -15.478 1.00 92.69 70 LEU A C 1
ATOM 574 O O . LEU A 1 70 ? 8.620 -26.220 -16.678 1.00 92.69 70 LEU A O 1
ATOM 578 N N . LYS A 1 71 ? 8.074 -27.612 -14.997 1.00 90.69 71 LYS A N 1
ATOM 579 C CA . LYS A 1 71 ? 7.319 -28.567 -15.812 1.00 90.69 71 LYS A CA 1
ATOM 580 C C . LYS A 1 71 ? 5.907 -28.803 -15.278 1.00 90.69 71 LYS A C 1
ATOM 582 O O . LYS A 1 71 ? 5.710 -28.966 -14.082 1.00 90.69 71 LYS A O 1
ATOM 587 N N . GLN A 1 72 ? 4.955 -28.951 -16.196 1.00 87.19 72 GLN A N 1
ATOM 588 C CA . GLN A 1 72 ? 3.579 -29.386 -15.937 1.00 87.19 72 GLN A CA 1
ATOM 589 C C . GLN A 1 72 ? 3.227 -30.477 -16.955 1.00 87.19 72 GLN A C 1
ATOM 591 O O . GLN A 1 72 ? 3.444 -30.314 -18.158 1.00 87.19 72 GLN A O 1
ATOM 596 N N . GLY A 1 73 ? 2.774 -31.643 -16.479 1.00 82.44 73 GLY A N 1
ATOM 597 C CA . GLY A 1 73 ? 2.465 -32.792 -17.346 1.00 82.44 73 GLY A CA 1
ATOM 598 C C . GLY A 1 73 ? 3.645 -33.260 -18.217 1.00 82.44 73 GLY A C 1
ATOM 599 O O . GLY A 1 73 ? 3.454 -33.635 -19.370 1.00 82.44 73 GLY A O 1
ATOM 600 N N . GLY A 1 74 ? 4.882 -33.158 -17.713 1.00 84.12 74 GLY A N 1
ATOM 601 C CA . GLY A 1 74 ? 6.106 -33.525 -18.443 1.00 84.12 74 GLY A CA 1
ATOM 602 C C . GLY A 1 74 ? 6.580 -32.512 -19.498 1.00 84.12 74 GLY A C 1
ATOM 603 O O . GLY A 1 74 ? 7.668 -32.680 -20.051 1.00 84.12 74 GLY A O 1
ATOM 604 N N . ARG A 1 75 ? 5.819 -31.440 -19.753 1.00 86.31 75 ARG A N 1
ATOM 605 C CA . ARG A 1 75 ? 6.158 -30.357 -20.692 1.00 86.31 75 ARG A CA 1
ATOM 606 C C . ARG A 1 75 ? 6.691 -29.135 -19.947 1.00 86.31 75 ARG A C 1
ATOM 608 O O . ARG A 1 75 ? 6.337 -28.917 -18.794 1.00 86.31 75 ARG A O 1
ATOM 615 N N . TYR A 1 76 ? 7.516 -28.325 -20.612 1.00 92.69 76 TYR A N 1
ATOM 616 C CA . TYR A 1 76 ? 7.988 -27.052 -20.057 1.00 92.69 76 TYR A CA 1
ATOM 617 C C . TYR A 1 76 ? 6.829 -26.068 -19.905 1.00 92.69 76 TYR A C 1
ATOM 619 O O . TYR A 1 76 ? 6.161 -25.732 -20.892 1.00 92.69 76 TYR A O 1
ATOM 627 N N . ASN A 1 77 ? 6.598 -25.629 -18.669 1.00 93.88 77 ASN A N 1
ATOM 628 C CA . ASN A 1 77 ? 5.403 -24.881 -18.315 1.00 93.88 77 ASN A CA 1
ATOM 629 C C . ASN A 1 77 ? 5.469 -23.427 -18.792 1.00 93.88 77 ASN A C 1
ATOM 631 O O . ASN A 1 77 ? 4.522 -22.923 -19.386 1.00 93.88 77 ASN A O 1
ATOM 635 N N . PHE A 1 78 ? 6.614 -22.769 -18.629 1.00 95.00 78 PHE A N 1
ATOM 636 C CA . PHE A 1 78 ? 6.730 -21.327 -18.844 1.00 95.00 78 PHE A CA 1
ATOM 637 C C . PHE A 1 78 ? 7.320 -20.962 -20.206 1.00 95.00 78 PHE A C 1
ATOM 639 O O . PHE A 1 78 ? 8.268 -21.598 -20.684 1.00 95.00 78 PHE A O 1
ATOM 646 N N . VAL A 1 79 ? 6.776 -19.907 -20.815 1.00 94.00 79 VAL A N 1
ATOM 647 C CA . VAL A 1 79 ? 7.371 -19.212 -21.963 1.00 94.00 79 VAL A CA 1
ATOM 648 C C . VAL A 1 79 ? 7.525 -17.722 -21.688 1.00 94.00 79 VAL A C 1
ATOM 650 O O . VAL A 1 79 ? 6.656 -17.122 -21.064 1.00 94.00 79 VAL A O 1
ATOM 653 N N . VAL A 1 80 ? 8.601 -17.140 -22.209 1.00 93.62 80 VAL A N 1
ATOM 654 C CA . VAL A 1 80 ? 8.809 -15.692 -22.325 1.00 93.62 80 VAL A CA 1
ATOM 655 C C . VAL A 1 80 ? 8.561 -15.303 -23.779 1.00 93.62 80 VAL A C 1
ATOM 657 O O . VAL A 1 80 ? 9.115 -15.931 -24.686 1.00 93.62 80 VAL A O 1
ATOM 660 N N . TRP A 1 81 ? 7.713 -14.305 -24.014 1.00 92.31 81 TRP A N 1
ATOM 661 C CA . TRP A 1 81 ? 7.442 -13.798 -25.361 1.00 92.31 81 TRP A CA 1
ATOM 662 C C . TRP A 1 81 ? 8.652 -13.030 -25.894 1.00 92.31 81 TRP A C 1
ATOM 664 O O . TRP A 1 81 ? 9.355 -12.361 -25.141 1.00 92.31 81 TRP A O 1
ATOM 674 N N . ASN A 1 82 ? 8.925 -13.169 -27.188 1.00 92.56 82 ASN A N 1
ATOM 675 C CA . ASN A 1 82 ? 9.997 -12.421 -27.832 1.00 92.56 82 ASN A CA 1
ATOM 676 C C . ASN A 1 82 ? 9.596 -10.937 -27.916 1.00 92.56 82 ASN A C 1
ATOM 678 O O . ASN A 1 82 ? 8.409 -10.668 -28.114 1.00 92.56 82 ASN A O 1
ATOM 682 N N . PRO A 1 83 ? 10.549 -10.001 -27.787 1.00 93.94 83 PRO A N 1
ATOM 683 C CA . PRO A 1 83 ? 10.246 -8.589 -27.971 1.00 93.94 83 PRO A CA 1
ATOM 684 C C . PRO A 1 83 ? 9.983 -8.264 -29.443 1.00 93.94 83 PRO A C 1
ATOM 686 O O . PRO A 1 83 ? 10.410 -9.001 -30.340 1.00 93.94 83 PRO A O 1
ATOM 689 N N . GLU A 1 84 ? 9.324 -7.135 -29.684 1.00 94.38 84 GLU A N 1
ATOM 690 C CA . GLU A 1 84 ? 9.286 -6.517 -31.012 1.00 94.38 84 GLU A CA 1
ATOM 691 C C . GLU A 1 84 ? 10.678 -5.941 -31.387 1.00 94.38 84 GLU A C 1
ATOM 693 O O . GLU A 1 84 ? 11.557 -5.816 -30.523 1.00 94.38 84 GLU A O 1
ATOM 698 N N . PRO A 1 85 ? 10.953 -5.652 -32.677 1.00 95.31 85 PRO A N 1
ATOM 699 C CA . PRO A 1 85 ? 12.228 -5.069 -33.099 1.00 95.31 85 PRO A CA 1
ATOM 700 C C . PRO A 1 85 ? 12.531 -3.761 -32.361 1.00 95.31 85 PRO A C 1
ATOM 702 O O . PRO A 1 85 ? 11.654 -2.917 -32.233 1.00 95.31 85 PRO A O 1
ATOM 705 N N . LEU A 1 86 ? 13.785 -3.557 -31.943 1.00 95.62 86 LEU A N 1
ATOM 706 C CA . LEU A 1 86 ? 14.178 -2.318 -31.262 1.00 95.62 86 LEU A CA 1
ATOM 707 C C . LEU A 1 86 ? 13.920 -1.107 -32.168 1.00 95.62 86 LEU A C 1
ATOM 709 O O . LEU A 1 86 ? 14.442 -1.064 -33.282 1.00 95.62 86 LEU A O 1
ATOM 713 N N . GLU A 1 87 ? 13.175 -0.118 -31.704 1.00 94.88 87 GLU A N 1
ATOM 714 C CA . GLU A 1 87 ? 12.949 1.146 -32.396 1.00 94.88 87 GLU A CA 1
ATOM 715 C C . GLU A 1 87 ? 14.170 2.048 -32.191 1.00 94.88 87 GLU A C 1
ATOM 717 O O . GLU A 1 87 ? 14.598 2.313 -31.069 1.00 94.88 87 GLU A O 1
ATOM 722 N N . ARG A 1 88 ? 14.798 2.460 -33.296 1.00 92.56 88 ARG A N 1
ATOM 723 C CA . ARG A 1 88 ? 15.991 3.314 -33.298 1.00 92.56 88 ARG A CA 1
ATOM 724 C C . ARG A 1 88 ? 15.938 4.272 -34.471 1.00 92.56 88 ARG A C 1
ATOM 726 O O . ARG A 1 88 ? 15.509 3.889 -35.561 1.00 92.56 88 ARG A O 1
ATOM 733 N N . GLU A 1 89 ? 16.471 5.466 -34.257 1.00 92.88 89 GLU A N 1
ATOM 734 C CA . GLU A 1 89 ? 16.602 6.459 -35.316 1.00 92.88 89 GLU A CA 1
ATOM 735 C C . GLU A 1 89 ? 17.544 5.985 -36.439 1.00 92.88 89 GLU A C 1
ATOM 737 O O . GLU A 1 89 ? 18.585 5.368 -36.157 1.00 92.88 89 GLU A O 1
ATOM 742 N N . PRO A 1 90 ? 17.223 6.288 -37.712 1.00 95.94 90 PRO A N 1
ATOM 743 C CA . PRO A 1 90 ? 18.123 6.056 -38.835 1.00 95.94 90 PRO A CA 1
ATOM 744 C C . PRO A 1 90 ? 19.502 6.692 -38.621 1.00 95.94 90 PRO A C 1
ATOM 746 O O . PRO A 1 90 ? 19.634 7.774 -38.049 1.00 95.94 90 PRO A O 1
ATOM 749 N N . LYS A 1 91 ? 20.547 6.013 -39.098 1.00 96.44 91 LYS A N 1
ATOM 750 C CA . LYS A 1 91 ? 21.930 6.512 -39.084 1.00 96.44 91 LYS A CA 1
ATOM 751 C C . LYS A 1 91 ? 22.386 6.914 -40.479 1.00 96.44 91 LYS A C 1
ATOM 753 O O . LYS A 1 91 ? 21.975 6.300 -41.462 1.00 96.44 91 LYS A O 1
ATOM 758 N N . ASP A 1 92 ? 23.284 7.887 -40.558 1.00 95.25 92 ASP A N 1
ATOM 759 C CA . ASP A 1 92 ? 23.966 8.223 -41.806 1.00 95.25 92 ASP A CA 1
ATOM 760 C C . ASP A 1 92 ? 25.048 7.175 -42.086 1.00 95.25 92 ASP A C 1
ATOM 762 O O . ASP A 1 92 ? 26.043 7.065 -41.366 1.00 95.25 92 ASP A O 1
ATOM 766 N N . LEU A 1 93 ? 24.820 6.347 -43.106 1.00 95.62 93 LEU A N 1
ATOM 767 C CA . LEU A 1 93 ? 25.669 5.206 -43.446 1.00 95.62 93 LEU A CA 1
ATOM 768 C C . LEU A 1 93 ? 26.344 5.446 -44.798 1.00 95.62 93 LEU A C 1
ATOM 770 O O . LEU A 1 93 ? 25.679 5.765 -45.782 1.00 95.62 93 LEU A O 1
ATOM 774 N N . LEU A 1 94 ? 27.664 5.252 -44.859 1.00 94.56 94 LEU A N 1
ATOM 775 C CA . LEU A 1 94 ? 28.463 5.462 -46.077 1.00 94.56 94 LEU A CA 1
ATOM 776 C C . LEU A 1 94 ? 28.238 4.375 -47.137 1.00 94.56 94 LEU A C 1
ATOM 778 O O . LEU A 1 94 ? 28.592 4.553 -48.302 1.00 94.56 94 LEU A O 1
ATOM 782 N N . ILE A 1 95 ? 27.692 3.229 -46.727 1.00 95.88 95 ILE A N 1
ATOM 783 C CA . ILE A 1 95 ? 27.338 2.116 -47.603 1.00 95.88 95 ILE A CA 1
ATOM 784 C C . ILE A 1 95 ? 25.881 1.767 -47.317 1.00 95.88 95 ILE A C 1
ATOM 786 O O . ILE A 1 95 ? 25.467 1.671 -46.161 1.00 95.88 95 ILE A O 1
ATOM 790 N N . ASP A 1 96 ? 25.088 1.561 -48.368 1.00 96.25 96 ASP A N 1
ATOM 791 C CA . ASP A 1 96 ? 23.725 1.063 -48.191 1.00 96.25 96 ASP A CA 1
ATOM 792 C C . ASP A 1 96 ? 23.762 -0.279 -47.425 1.00 96.25 96 ASP A C 1
ATOM 794 O O . ASP A 1 96 ? 24.538 -1.165 -47.796 1.00 96.25 96 ASP A O 1
ATOM 798 N N . PRO A 1 97 ? 22.940 -0.470 -46.375 1.00 97.62 97 PRO A N 1
ATOM 799 C CA . PRO A 1 97 ? 23.007 -1.663 -45.533 1.00 97.62 97 PRO A CA 1
ATOM 800 C C . PRO A 1 97 ? 22.926 -2.977 -46.306 1.00 97.62 97 PRO A C 1
ATOM 802 O O . PRO A 1 97 ? 23.681 -3.905 -46.027 1.00 97.62 97 PRO A O 1
ATOM 805 N N . TYR A 1 98 ? 22.057 -3.049 -47.316 1.00 97.31 98 TYR A N 1
ATOM 806 C CA . TYR A 1 98 ? 21.910 -4.252 -48.129 1.00 97.31 98 TYR A CA 1
ATOM 807 C C . TYR A 1 98 ? 23.168 -4.538 -48.951 1.00 97.31 98 TYR A C 1
ATOM 809 O O . TYR A 1 98 ? 23.615 -5.682 -49.025 1.00 97.31 98 TYR A O 1
ATOM 817 N N . ILE A 1 99 ? 23.779 -3.491 -49.505 1.00 96.38 99 ILE A N 1
ATOM 818 C CA . ILE A 1 99 ? 25.035 -3.585 -50.252 1.00 96.38 99 ILE A CA 1
ATOM 819 C C . ILE A 1 99 ? 26.189 -4.031 -49.352 1.00 96.38 99 ILE A C 1
ATOM 821 O O . ILE A 1 99 ? 26.959 -4.914 -49.736 1.00 96.38 99 ILE A O 1
ATOM 825 N N . LEU A 1 100 ? 26.283 -3.479 -48.138 1.00 96.94 100 LEU A N 1
ATOM 826 C CA . LEU A 1 100 ? 27.280 -3.923 -47.170 1.00 96.94 100 LEU A CA 1
ATOM 827 C C . LEU A 1 100 ? 27.082 -5.403 -46.815 1.00 96.94 100 LEU A C 1
ATOM 829 O O . LEU A 1 100 ? 28.057 -6.144 -46.763 1.00 96.94 100 LEU A O 1
ATOM 833 N N . GLY A 1 101 ? 25.840 -5.854 -46.621 1.00 96.75 101 GLY A N 1
ATOM 834 C CA . GLY A 1 101 ? 25.546 -7.252 -46.298 1.00 96.75 101 GLY A CA 1
ATOM 835 C C . GLY A 1 101 ? 25.949 -8.227 -47.403 1.00 96.75 101 GLY A C 1
ATOM 836 O O . GLY A 1 101 ? 26.530 -9.272 -47.114 1.00 96.75 101 GLY A O 1
ATOM 837 N N . LEU A 1 102 ? 25.705 -7.865 -48.666 1.00 95.31 102 LEU A N 1
ATOM 838 C CA . LEU A 1 102 ? 26.172 -8.641 -49.817 1.00 95.31 102 LEU A CA 1
ATOM 839 C C . LEU A 1 102 ? 27.701 -8.754 -49.832 1.00 95.31 102 LEU A C 1
ATOM 841 O O . LEU A 1 102 ? 28.243 -9.850 -49.951 1.00 95.31 102 LEU A O 1
ATOM 845 N N . TRP A 1 103 ? 28.405 -7.632 -49.650 1.00 95.62 103 TRP A N 1
ATOM 846 C CA . TRP A 1 103 ? 29.869 -7.622 -49.622 1.00 95.62 103 TRP A CA 1
ATOM 847 C C . TRP A 1 103 ? 30.451 -8.365 -48.407 1.00 95.62 103 TRP A C 1
ATOM 849 O O . TRP A 1 103 ? 31.466 -9.055 -48.523 1.00 95.62 103 TRP A O 1
ATOM 859 N N . LEU A 1 104 ? 29.821 -8.282 -47.236 1.00 95.06 104 LEU A N 1
ATOM 860 C CA . LEU A 1 104 ? 30.293 -9.000 -46.052 1.00 95.06 104 LEU A CA 1
ATOM 861 C C . LEU A 1 104 ? 30.250 -10.517 -46.249 1.00 95.06 104 LEU A C 1
ATOM 863 O O . LEU A 1 104 ? 31.212 -11.176 -45.856 1.00 95.06 104 LEU A O 1
ATOM 867 N N . GLY A 1 105 ? 29.227 -11.052 -46.919 1.00 91.50 105 GLY A N 1
ATOM 868 C CA . GLY A 1 105 ? 29.192 -12.466 -47.298 1.00 91.50 105 GLY A CA 1
ATOM 869 C C . GLY A 1 105 ? 30.189 -12.783 -48.414 1.00 91.50 105 GLY A C 1
ATOM 870 O O . GLY A 1 105 ? 31.328 -13.183 -48.157 1.00 91.50 105 GLY A O 1
ATOM 871 N N . ASP A 1 106 ? 29.822 -12.478 -49.659 1.00 90.81 106 ASP A N 1
ATOM 872 C CA . ASP A 1 106 ? 30.548 -12.937 -50.854 1.00 90.81 106 ASP A CA 1
ATOM 873 C C . ASP A 1 106 ? 31.601 -11.941 -51.397 1.00 90.81 106 ASP A C 1
ATOM 875 O O . ASP A 1 106 ? 32.145 -12.094 -52.499 1.00 90.81 106 ASP A O 1
ATOM 879 N N . GLY A 1 107 ? 31.910 -10.880 -50.649 1.00 89.88 107 GLY A N 1
ATOM 880 C CA . GLY A 1 107 ? 32.949 -9.916 -51.012 1.00 89.88 107 GLY A CA 1
ATOM 881 C C . GLY A 1 107 ? 34.369 -10.419 -50.760 1.00 89.88 107 GLY A C 1
ATOM 882 O O . GLY A 1 107 ? 34.621 -11.267 -49.902 1.00 89.88 107 GLY A O 1
ATOM 883 N N . TYR A 1 108 ? 35.343 -9.874 -51.480 1.00 89.06 108 TYR A N 1
ATOM 884 C CA . TYR A 1 108 ? 36.747 -10.228 -51.282 1.00 89.06 108 TYR A CA 1
ATOM 885 C C . TYR A 1 108 ? 37.296 -9.456 -50.090 1.00 89.06 108 TYR A C 1
ATOM 887 O O . TYR A 1 108 ? 37.325 -8.231 -50.108 1.00 89.06 108 TYR A O 1
ATOM 895 N N . SER A 1 109 ? 37.789 -10.159 -49.066 1.00 87.81 109 SER A N 1
ATOM 896 C CA . SER A 1 109 ? 38.306 -9.497 -47.861 1.00 87.81 109 SER A CA 1
ATOM 897 C C . SER A 1 109 ? 39.460 -8.542 -48.173 1.00 87.81 109 SER A C 1
ATOM 899 O O . SER A 1 109 ? 39.570 -7.498 -47.549 1.00 87.81 109 SER A O 1
ATOM 901 N N . SER A 1 110 ? 40.306 -8.838 -49.160 1.00 87.12 110 SER A N 1
ATOM 902 C CA . SER A 1 110 ? 41.438 -7.987 -49.544 1.00 87.12 110 SER A CA 1
ATOM 903 C C . SER A 1 110 ? 41.094 -6.857 -50.520 1.00 87.12 110 SER A C 1
ATOM 905 O O . SER A 1 110 ? 42.018 -6.203 -51.003 1.00 87.12 110 SER A O 1
ATOM 907 N N . GLY A 1 111 ? 39.821 -6.643 -50.863 1.00 86.56 111 GLY A N 1
ATOM 908 C CA . GLY A 1 111 ? 39.442 -5.685 -51.897 1.00 86.56 111 GLY A CA 1
ATOM 909 C C . GLY A 1 111 ? 37.965 -5.303 -51.882 1.00 86.56 111 GLY A C 1
ATOM 910 O O . GLY A 1 111 ? 37.285 -5.384 -50.869 1.00 86.56 111 GLY A O 1
ATOM 911 N N . TYR A 1 112 ? 37.477 -4.835 -53.025 1.00 89.25 112 TYR A N 1
ATOM 912 C CA . TYR A 1 112 ? 36.120 -4.303 -53.212 1.00 89.25 112 TYR A CA 1
ATOM 913 C C . TYR A 1 112 ? 35.345 -5.095 -54.276 1.00 89.25 112 TYR A C 1
ATOM 915 O O . TYR A 1 112 ? 34.394 -4.605 -54.884 1.00 89.25 112 TYR A O 1
ATOM 923 N N . GLN A 1 113 ? 35.785 -6.325 -54.535 1.00 90.81 113 GLN A N 1
ATOM 924 C CA . GLN A 1 113 ? 35.095 -7.259 -55.407 1.00 90.81 113 GLN A CA 1
ATOM 925 C C . GLN A 1 113 ? 33.968 -7.966 -54.654 1.00 90.81 113 GLN A C 1
ATOM 927 O O . GLN A 1 113 ? 34.077 -8.200 -53.451 1.00 90.81 113 GLN A O 1
ATOM 932 N N . HIS A 1 114 ? 32.928 -8.354 -55.383 1.00 90.12 114 HIS A N 1
ATOM 933 C CA . HIS A 1 114 ? 31.843 -9.218 -54.930 1.00 90.12 114 HIS A CA 1
ATOM 934 C C . HIS A 1 114 ? 31.668 -10.367 -55.922 1.00 90.12 114 HIS A C 1
ATOM 936 O O . HIS A 1 114 ? 31.682 -10.149 -57.137 1.00 90.12 114 HIS A O 1
ATOM 942 N N . SER A 1 115 ? 31.502 -11.584 -55.413 1.00 88.69 115 SER A N 1
ATOM 943 C CA . SER A 1 115 ? 31.226 -12.763 -56.234 1.00 88.69 115 SER A CA 1
ATOM 944 C C . SER A 1 115 ? 29.810 -13.264 -56.011 1.00 88.69 115 SER A C 1
ATOM 946 O O . SER A 1 115 ? 29.245 -13.093 -54.947 1.00 88.69 115 SER A O 1
ATOM 948 N N . CYS A 1 116 ? 29.199 -13.862 -57.023 1.00 87.69 116 CYS A N 1
ATOM 949 C CA . CYS A 1 116 ? 27.914 -14.537 -56.856 1.00 87.69 116 CYS A CA 1
ATOM 950 C C . CYS A 1 116 ? 27.744 -15.633 -57.904 1.00 87.69 116 CYS A C 1
ATOM 952 O O . CYS A 1 116 ? 28.526 -15.742 -58.857 1.00 87.69 116 CYS A O 1
ATOM 954 N N . SER A 1 117 ? 26.720 -16.463 -57.712 1.00 86.12 117 SER A N 1
ATOM 955 C CA . SER A 1 117 ? 26.331 -17.452 -58.711 1.00 86.12 117 SER A CA 1
ATOM 956 C C . SER A 1 117 ? 25.847 -16.763 -59.994 1.00 86.12 117 SER A C 1
ATOM 958 O O . SER A 1 117 ? 25.291 -15.664 -59.955 1.00 86.12 117 SER A O 1
ATOM 960 N N . VAL A 1 118 ? 26.022 -17.426 -61.140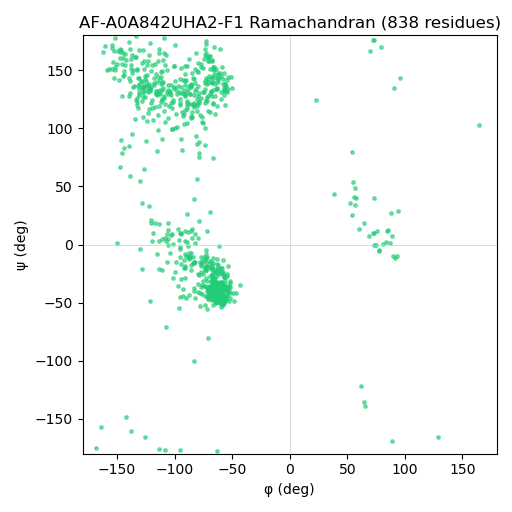 1.00 82.94 118 VAL A N 1
ATOM 961 C CA . VAL A 1 118 ? 25.559 -16.908 -62.442 1.00 82.94 118 VAL A CA 1
ATOM 962 C C . VAL A 1 118 ? 24.043 -16.668 -62.451 1.00 82.94 118 VAL A C 1
ATOM 964 O O . VAL A 1 118 ? 23.572 -15.728 -63.084 1.00 82.94 118 VAL A O 1
ATOM 967 N N . GLU A 1 119 ? 23.282 -17.494 -61.727 1.00 85.50 119 GLU A N 1
ATOM 968 C CA . GLU A 1 119 ? 21.824 -17.376 -61.609 1.00 85.50 119 GLU A CA 1
ATOM 969 C C . GLU A 1 119 ? 21.405 -16.121 -60.826 1.00 85.50 119 GLU A C 1
ATOM 971 O O . GLU A 1 119 ? 20.438 -15.456 -61.195 1.00 85.50 119 GLU A O 1
ATOM 976 N N . ASP A 1 120 ? 22.151 -15.765 -59.776 1.00 89.00 120 ASP A N 1
ATOM 977 C CA . ASP A 1 120 ? 21.827 -14.630 -58.906 1.00 89.00 120 ASP A CA 1
ATOM 978 C C . ASP A 1 120 ? 22.378 -13.296 -59.441 1.00 89.00 120 ASP A C 1
ATOM 980 O O . ASP A 1 120 ? 21.858 -12.228 -59.103 1.00 89.00 120 ASP A O 1
ATOM 984 N N . ALA A 1 121 ? 23.402 -13.342 -60.301 1.00 86.88 121 ALA A N 1
ATOM 985 C CA . ALA A 1 121 ? 24.114 -12.167 -60.798 1.00 86.88 121 ALA A CA 1
ATOM 986 C C . ALA A 1 121 ? 23.204 -11.073 -61.394 1.00 86.88 121 ALA A C 1
ATOM 988 O O . ALA A 1 121 ? 23.381 -9.918 -61.002 1.00 86.88 121 ALA A O 1
ATOM 989 N N . PRO A 1 122 ? 22.201 -11.359 -62.256 1.00 89.12 122 PRO A N 1
ATOM 990 C CA . PRO A 1 122 ? 21.337 -10.311 -62.805 1.00 89.12 122 PRO A CA 1
ATOM 991 C C . PRO A 1 122 ? 20.605 -9.514 -61.720 1.00 89.12 122 PRO A C 1
ATOM 993 O O . PRO A 1 122 ? 20.562 -8.287 -61.776 1.00 89.12 122 PRO A O 1
ATOM 996 N N . PHE A 1 123 ? 20.080 -10.208 -60.706 1.00 92.88 123 PHE A N 1
ATOM 997 C CA . PHE A 1 123 ? 19.379 -9.575 -59.594 1.00 92.88 123 PHE A CA 1
ATOM 998 C C . PHE A 1 123 ? 20.344 -8.765 -58.724 1.00 92.88 123 PHE A C 1
ATOM 1000 O O . PHE A 1 123 ? 20.069 -7.610 -58.412 1.00 92.88 123 PHE A O 1
ATOM 1007 N N . ILE A 1 124 ? 21.489 -9.345 -58.354 1.00 91.69 124 ILE A N 1
ATOM 1008 C CA . ILE A 1 124 ? 22.463 -8.700 -57.467 1.00 91.69 124 ILE A CA 1
ATOM 1009 C C . ILE A 1 124 ? 23.073 -7.448 -58.111 1.00 91.69 124 ILE A C 1
ATOM 1011 O O . ILE A 1 124 ? 23.127 -6.400 -57.466 1.00 91.69 124 ILE A O 1
ATOM 1015 N N . MET A 1 125 ? 23.471 -7.510 -59.386 1.00 90.31 125 MET A N 1
ATOM 1016 C CA . MET A 1 125 ? 24.028 -6.348 -60.093 1.00 90.31 125 MET A CA 1
ATOM 1017 C C . MET A 1 125 ? 22.993 -5.229 -60.248 1.00 90.31 125 MET A C 1
ATOM 1019 O O . MET A 1 125 ? 23.330 -4.054 -60.119 1.00 90.31 125 MET A O 1
ATOM 1023 N N . GLU A 1 126 ? 21.716 -5.569 -60.452 1.00 91.69 126 GLU A N 1
ATOM 1024 C CA . GLU A 1 126 ? 20.635 -4.580 -60.440 1.00 91.69 126 GLU A CA 1
ATOM 1025 C C . GLU A 1 126 ? 20.544 -3.852 -59.086 1.00 91.69 126 GLU A C 1
ATOM 1027 O O . GLU A 1 126 ? 20.342 -2.637 -59.061 1.00 91.69 126 GLU A O 1
ATOM 1032 N N . GLN A 1 127 ? 20.730 -4.551 -57.957 1.00 94.31 127 GLN A N 1
ATOM 1033 C CA . GLN A 1 127 ? 20.721 -3.915 -56.631 1.00 94.31 127 GLN A CA 1
ATOM 1034 C C . GLN A 1 127 ? 21.902 -2.952 -56.443 1.00 94.31 127 GLN A C 1
ATOM 1036 O O . GLN A 1 127 ? 21.695 -1.849 -55.934 1.00 94.31 127 GLN A O 1
ATOM 1041 N N . PHE A 1 128 ? 23.109 -3.319 -56.894 1.00 92.44 128 PHE A N 1
ATOM 1042 C CA . PHE A 1 128 ? 24.272 -2.421 -56.881 1.00 92.44 128 PHE A CA 1
ATOM 1043 C C . PHE A 1 128 ? 24.020 -1.158 -57.720 1.00 92.44 128 PHE A C 1
ATOM 1045 O O . PHE A 1 128 ? 24.174 -0.046 -57.210 1.00 92.44 128 PHE A O 1
ATOM 1052 N N . HIS A 1 129 ? 23.536 -1.309 -58.959 1.00 91.12 129 HIS A N 1
ATOM 1053 C CA . HIS A 1 129 ? 23.237 -0.176 -59.841 1.00 91.12 129 HIS A CA 1
ATOM 1054 C C . HIS A 1 129 ? 22.132 0.733 -59.284 1.00 91.12 129 HIS A C 1
ATOM 1056 O O . HIS A 1 129 ? 22.266 1.955 -59.327 1.00 91.12 129 HIS A O 1
ATOM 1062 N N . LYS A 1 130 ? 21.069 0.170 -58.686 1.00 91.94 130 LYS A N 1
ATOM 1063 C CA . LYS A 1 130 ? 20.001 0.946 -58.018 1.00 91.94 130 LYS A CA 1
ATOM 1064 C C . LYS A 1 130 ? 20.514 1.819 -56.875 1.00 91.94 130 LYS A C 1
ATOM 1066 O O . LYS A 1 130 ? 19.859 2.795 -56.518 1.00 91.94 130 LYS A O 1
ATOM 1071 N N . LYS A 1 131 ? 21.657 1.463 -56.293 1.00 91.56 131 LYS A N 1
ATOM 1072 C CA . LYS A 1 131 ? 22.318 2.202 -55.213 1.00 91.56 131 LYS A CA 1
ATOM 1073 C C . LYS A 1 131 ? 23.504 3.039 -55.695 1.00 91.56 131 LYS A C 1
ATOM 1075 O O . LYS A 1 131 ? 24.209 3.605 -54.873 1.00 91.56 131 LYS A O 1
ATOM 1080 N N . GLY A 1 132 ? 23.681 3.163 -57.012 1.00 88.81 132 GLY A N 1
ATOM 1081 C CA . GLY A 1 132 ? 24.682 4.035 -57.626 1.00 88.81 132 GLY A CA 1
ATOM 1082 C C . GLY A 1 132 ? 26.081 3.430 -57.742 1.00 88.81 132 GLY A C 1
ATOM 1083 O O . GLY A 1 132 ? 27.017 4.157 -58.063 1.00 88.81 132 GLY A O 1
ATOM 1084 N N . TYR A 1 133 ? 26.245 2.125 -57.509 1.00 88.62 133 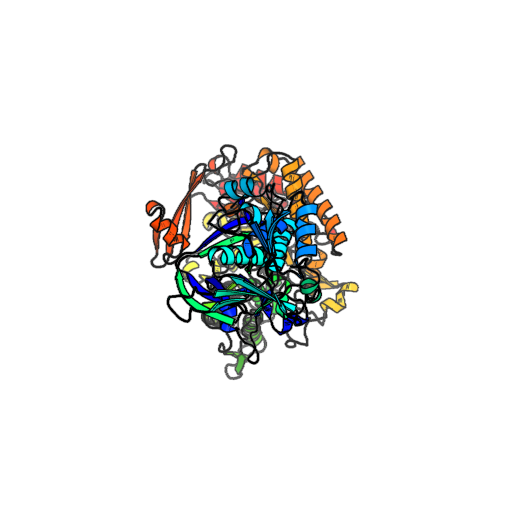TYR A N 1
ATOM 1085 C CA . TYR A 1 133 ? 27.529 1.445 -57.678 1.00 88.62 133 TYR A CA 1
ATOM 1086 C C . TYR A 1 133 ? 27.650 0.857 -59.082 1.00 88.62 133 TYR A C 1
ATOM 1088 O O . TYR A 1 133 ? 26.767 0.120 -59.518 1.00 88.62 133 TYR A O 1
ATOM 1096 N N . ASN A 1 134 ? 28.766 1.126 -59.764 1.00 85.50 134 ASN A N 1
ATOM 1097 C CA . ASN A 1 134 ? 29.082 0.499 -61.048 1.00 85.50 134 ASN A CA 1
ATOM 1098 C C . ASN A 1 134 ? 29.821 -0.822 -60.824 1.00 85.50 134 ASN A C 1
ATOM 1100 O O . ASN A 1 134 ? 30.763 -0.886 -60.031 1.00 85.50 134 ASN A O 1
ATOM 1104 N N . THR A 1 135 ? 29.442 -1.866 -61.558 1.00 85.00 135 THR A N 1
ATOM 1105 C CA . THR A 1 135 ? 30.087 -3.183 -61.469 1.00 85.00 135 THR A CA 1
ATOM 1106 C C . THR A 1 135 ? 30.830 -3.523 -62.758 1.00 85.00 135 THR A C 1
ATOM 1108 O O . THR A 1 135 ? 30.245 -3.460 -63.839 1.00 85.00 135 THR A O 1
ATOM 1111 N N . LYS A 1 136 ? 32.102 -3.930 -62.660 1.00 82.12 136 LYS A N 1
ATOM 1112 C CA . LYS A 1 136 ? 32.902 -4.413 -63.800 1.00 82.12 136 LYS A CA 1
ATOM 1113 C C . LYS A 1 136 ? 33.275 -5.884 -63.610 1.00 82.12 136 LYS A C 1
ATOM 1115 O O . LYS A 1 136 ? 33.830 -6.202 -62.559 1.00 82.12 136 LYS A O 1
ATOM 1120 N N . PRO A 1 137 ? 33.024 -6.771 -64.588 1.00 76.25 137 PRO A N 1
ATOM 1121 C CA . PRO A 1 137 ? 33.431 -8.170 -64.483 1.00 76.25 137 PRO A CA 1
ATOM 1122 C C . PRO A 1 137 ? 34.960 -8.270 -64.401 1.00 76.25 137 PRO A C 1
ATOM 1124 O O . PRO A 1 137 ? 35.666 -7.597 -65.154 1.00 76.25 137 PRO A O 1
ATOM 1127 N N . SER A 1 138 ? 35.469 -9.082 -63.472 1.00 68.00 138 SER A N 1
ATOM 1128 C CA . SER A 1 138 ? 36.911 -9.263 -63.250 1.00 68.00 138 SER A CA 1
ATOM 1129 C C . SER A 1 138 ? 37.423 -10.664 -63.590 1.00 68.00 138 SER A C 1
ATOM 1131 O O . SER A 1 138 ? 38.621 -10.807 -63.807 1.00 68.00 138 SER A O 1
ATOM 1133 N N . ASP A 1 139 ? 36.553 -11.681 -63.632 1.00 62.66 139 ASP A N 1
ATOM 1134 C CA . ASP A 1 139 ? 36.883 -13.052 -64.054 1.00 62.66 139 ASP A CA 1
ATOM 1135 C C . ASP A 1 139 ? 35.607 -13.812 -64.484 1.00 62.66 139 ASP A C 1
ATOM 1137 O O . ASP A 1 139 ? 34.521 -13.528 -63.970 1.00 62.66 139 ASP A O 1
ATOM 1141 N N . SER A 1 140 ? 35.715 -14.764 -65.419 1.00 55.38 140 SER A N 1
ATOM 1142 C CA . SER A 1 140 ? 34.584 -15.529 -65.969 1.00 55.38 140 SER A CA 1
ATOM 1143 C C . SER A 1 140 ? 34.793 -17.040 -65.824 1.00 55.38 140 SER A C 1
ATOM 1145 O O . SER A 1 140 ? 35.303 -17.708 -66.726 1.00 55.38 140 SER A O 1
ATOM 1147 N N . SER A 1 141 ? 34.351 -17.590 -64.693 1.00 57.53 141 SER A N 1
ATOM 1148 C CA . SER A 1 141 ? 34.147 -19.032 -64.488 1.00 57.53 141 SER A CA 1
ATOM 1149 C C . SER A 1 141 ? 32.705 -19.283 -64.005 1.00 57.53 141 SER A C 1
ATOM 1151 O O . SER A 1 141 ? 31.862 -18.392 -64.107 1.00 57.53 141 SER A O 1
ATOM 1153 N N . ASN A 1 142 ? 32.372 -20.469 -63.477 1.00 59.31 142 ASN A N 1
ATOM 1154 C CA . ASN A 1 142 ? 31.029 -20.775 -62.932 1.00 59.31 142 ASN A CA 1
ATOM 1155 C C . ASN A 1 142 ? 30.608 -19.880 -61.735 1.00 59.31 142 ASN A C 1
ATOM 1157 O O . ASN A 1 142 ? 29.498 -20.019 -61.220 1.00 59.31 142 ASN A O 1
ATOM 1161 N N . VAL A 1 143 ? 31.482 -18.967 -61.302 1.00 66.19 143 VAL A N 1
ATOM 1162 C CA . VAL A 1 143 ? 31.244 -17.881 -60.347 1.00 66.19 143 VAL A CA 1
ATOM 1163 C C . VAL A 1 143 ? 31.577 -16.562 -61.051 1.00 66.19 143 VAL A C 1
ATOM 1165 O O . VAL A 1 143 ? 32.625 -16.455 -61.689 1.00 66.19 143 VAL A O 1
ATOM 1168 N N . TRP A 1 144 ? 30.688 -15.569 -60.960 1.00 75.38 144 TRP A N 1
ATOM 1169 C CA . TRP A 1 144 ? 30.896 -14.250 -61.566 1.00 75.38 144 TRP A CA 1
ATOM 1170 C C . TRP A 1 144 ? 31.398 -13.259 -60.520 1.00 75.38 144 TRP A C 1
ATOM 1172 O O . TRP A 1 144 ? 30.654 -12.866 -59.617 1.00 75.38 144 TRP A O 1
ATOM 1182 N N . THR A 1 145 ? 32.650 -12.828 -60.670 1.00 79.56 145 THR A N 1
ATOM 1183 C CA . THR A 1 145 ? 33.270 -11.816 -59.808 1.00 79.56 145 THR A CA 1
ATOM 1184 C C . THR A 1 145 ? 33.208 -10.450 -60.477 1.00 79.56 145 THR A C 1
ATOM 1186 O O . THR A 1 145 ? 33.611 -10.293 -61.631 1.00 79.56 145 THR A O 1
ATOM 1189 N N . HIS A 1 146 ? 32.723 -9.451 -59.741 1.00 81.81 146 HIS A N 1
ATOM 1190 C CA . HIS A 1 146 ? 32.686 -8.064 -60.190 1.00 81.81 146 HIS A CA 1
ATOM 1191 C C . HIS A 1 146 ? 33.435 -7.162 -59.222 1.00 81.81 146 HIS A C 1
ATOM 1193 O O . HIS A 1 146 ? 33.220 -7.215 -58.012 1.00 81.81 146 HIS A O 1
ATOM 1199 N N . SER A 1 147 ? 34.262 -6.278 -59.766 1.00 83.88 147 SER A N 1
ATOM 1200 C CA . SER A 1 147 ? 34.768 -5.114 -59.048 1.00 83.88 147 SER A CA 1
ATOM 1201 C C . SER A 1 147 ? 33.638 -4.102 -58.891 1.00 83.88 147 SER A C 1
ATOM 1203 O O . SER A 1 147 ? 33.047 -3.692 -59.892 1.00 83.88 147 SER A O 1
ATOM 1205 N N . VAL A 1 148 ? 33.344 -3.696 -57.655 1.00 85.81 148 VAL A N 1
ATOM 1206 C CA . VAL A 1 148 ? 32.296 -2.714 -57.351 1.00 85.81 148 VAL A CA 1
ATOM 1207 C C . VAL A 1 148 ? 32.940 -1.347 -57.124 1.00 85.81 148 VAL A C 1
ATOM 1209 O O . VAL A 1 148 ? 33.516 -1.065 -56.070 1.00 85.81 148 VAL A O 1
ATOM 1212 N N . GLU A 1 149 ? 32.891 -0.492 -58.140 1.00 84.31 149 GLU A N 1
ATOM 1213 C CA . GLU A 1 149 ? 33.502 0.836 -58.086 1.00 84.31 149 GLU A CA 1
ATOM 1214 C C . GLU A 1 149 ? 32.806 1.714 -57.040 1.00 84.31 149 GLU A C 1
ATOM 1216 O O . GLU A 1 149 ? 31.583 1.711 -56.922 1.00 84.31 149 GLU A O 1
ATOM 1221 N N . GLY A 1 150 ? 33.592 2.469 -56.269 1.00 85.19 150 GLY A N 1
ATOM 1222 C CA . GLY A 1 150 ? 33.084 3.343 -55.207 1.00 85.19 150 GLY A CA 1
ATOM 1223 C C . GLY A 1 150 ? 32.997 2.706 -53.815 1.00 85.19 150 GLY A C 1
ATOM 1224 O O . GLY A 1 150 ? 32.873 3.443 -52.844 1.00 85.19 150 GLY A O 1
ATOM 1225 N N . LEU A 1 151 ? 33.150 1.380 -53.667 1.00 89.31 151 LEU A N 1
ATOM 1226 C CA . LEU A 1 151 ? 33.156 0.736 -52.341 1.00 89.31 151 LEU A CA 1
ATOM 1227 C C . LEU A 1 151 ? 34.489 0.852 -51.589 1.00 89.31 151 LEU A C 1
ATOM 1229 O O . LEU A 1 151 ? 34.497 0.810 -50.363 1.00 89.31 151 LEU A O 1
ATOM 1233 N N . HIS A 1 152 ? 35.619 1.012 -52.283 1.00 89.38 152 HIS A N 1
ATOM 1234 C CA . HIS A 1 152 ? 36.940 0.960 -51.643 1.00 89.38 152 HIS A CA 1
ATOM 1235 C C . HIS A 1 152 ? 37.123 1.992 -50.515 1.00 89.38 152 HIS A C 1
ATOM 1237 O O . HIS A 1 152 ? 37.617 1.641 -49.443 1.00 89.38 152 HIS A O 1
ATOM 1243 N N . ALA A 1 153 ? 36.739 3.254 -50.742 1.00 91.06 153 ALA A N 1
ATOM 1244 C CA . ALA A 1 153 ? 36.909 4.315 -49.748 1.00 91.06 153 ALA A CA 1
ATOM 1245 C C . ALA A 1 153 ? 36.019 4.097 -48.503 1.00 91.06 153 ALA A C 1
ATOM 1247 O O . ALA A 1 153 ? 36.586 4.004 -47.415 1.00 91.06 153 ALA A O 1
ATOM 1248 N N . PRO A 1 154 ? 34.693 3.873 -48.632 1.00 93.38 154 PRO A N 1
ATOM 1249 C CA . PRO A 1 154 ? 33.839 3.536 -47.489 1.00 93.38 154 PRO A CA 1
ATOM 1250 C C . PRO A 1 154 ? 34.265 2.269 -46.727 1.00 93.38 154 PRO A C 1
ATOM 1252 O O . PRO A 1 154 ? 34.239 2.242 -45.499 1.00 93.38 154 PRO A O 1
ATOM 1255 N N . LEU A 1 155 ? 34.698 1.213 -47.433 1.00 94.00 155 LEU A N 1
ATOM 1256 C CA . LEU A 1 155 ? 35.191 -0.017 -46.795 1.00 94.00 155 LEU A CA 1
ATOM 1257 C C . LEU A 1 155 ? 36.475 0.224 -45.993 1.00 94.00 155 LEU A C 1
ATOM 1259 O O . LEU A 1 155 ? 36.674 -0.391 -44.945 1.00 94.00 155 LEU A O 1
ATOM 1263 N N . SER A 1 156 ? 37.350 1.103 -46.483 1.00 92.06 156 SER A N 1
ATOM 1264 C CA . SER A 1 156 ? 38.568 1.491 -45.768 1.00 92.06 156 SER A CA 1
ATOM 1265 C C . SER A 1 156 ? 38.240 2.328 -44.531 1.00 92.06 156 SER A C 1
ATOM 1267 O O . SER A 1 156 ? 38.824 2.097 -43.478 1.00 92.06 156 SER A O 1
ATOM 1269 N N . GLU A 1 157 ? 37.274 3.244 -44.634 1.00 93.19 157 GLU A N 1
ATOM 1270 C CA . GLU A 1 157 ? 36.836 4.102 -43.527 1.00 93.19 157 GLU A CA 1
ATOM 1271 C C . GLU A 1 157 ? 36.234 3.295 -42.369 1.00 93.19 157 GLU A C 1
ATOM 1273 O O . GLU A 1 157 ? 36.595 3.502 -41.213 1.00 93.19 157 GLU A O 1
ATOM 1278 N N . TYR A 1 158 ? 35.421 2.281 -42.672 1.00 94.25 158 TYR A N 1
ATOM 1279 C CA . TYR A 1 158 ? 34.924 1.334 -41.668 1.00 94.25 158 TYR A CA 1
ATOM 1280 C C . TYR A 1 158 ? 35.927 0.236 -41.279 1.00 94.25 158 TYR A C 1
ATOM 1282 O O . TYR A 1 158 ? 35.578 -0.666 -40.522 1.00 94.25 158 TYR A O 1
ATOM 1290 N N . SER A 1 159 ? 37.173 0.285 -41.764 1.00 93.56 159 SER A N 1
ATOM 1291 C CA . SER A 1 159 ? 38.219 -0.701 -41.448 1.00 93.56 159 SER A CA 1
ATOM 1292 C C . SER A 1 159 ? 37.822 -2.155 -41.757 1.00 93.56 159 SER A C 1
ATOM 1294 O O . SER A 1 159 ? 38.116 -3.073 -40.989 1.00 93.56 159 SER A O 1
ATOM 1296 N N . LEU A 1 160 ? 37.148 -2.367 -42.893 1.00 94.00 160 LEU A N 1
ATOM 1297 C CA . LEU A 1 160 ? 36.610 -3.668 -43.307 1.00 94.00 160 LEU A CA 1
ATOM 1298 C C . LEU A 1 160 ? 37.568 -4.483 -44.189 1.00 94.00 160 LEU A C 1
ATOM 1300 O O . LEU A 1 160 ? 37.443 -5.706 -44.294 1.00 94.00 160 LEU A O 1
ATOM 1304 N N . ILE A 1 161 ? 38.553 -3.835 -44.816 1.00 92.50 161 ILE A N 1
ATOM 1305 C CA . ILE A 1 161 ? 39.545 -4.514 -45.658 1.00 92.50 161 ILE A CA 1
ATOM 1306 C C . ILE A 1 161 ? 40.422 -5.431 -44.792 1.00 92.50 161 ILE A C 1
ATOM 1308 O O . ILE A 1 161 ? 41.094 -4.993 -43.864 1.00 92.50 161 ILE A O 1
ATOM 1312 N N . LYS A 1 162 ? 40.421 -6.724 -45.126 1.00 91.44 162 LYS A N 1
ATOM 1313 C CA . LYS A 1 162 ? 41.036 -7.856 -44.410 1.00 91.44 162 LYS A CA 1
ATOM 1314 C C . LYS A 1 162 ? 40.501 -8.068 -42.987 1.00 91.44 162 LYS A C 1
ATOM 1316 O O . LYS A 1 162 ? 41.092 -8.843 -42.242 1.00 91.44 162 LYS A O 1
ATOM 1321 N N . ASN A 1 163 ? 39.384 -7.431 -42.638 1.00 92.00 163 ASN A N 1
ATOM 1322 C CA . ASN A 1 163 ? 38.783 -7.463 -41.309 1.00 92.00 163 ASN A CA 1
ATOM 1323 C C . ASN A 1 163 ? 37.251 -7.361 -41.415 1.00 92.00 163 ASN A C 1
ATOM 1325 O O . ASN A 1 163 ? 36.647 -6.349 -41.054 1.00 92.00 163 ASN A O 1
ATOM 1329 N N . LYS A 1 164 ? 36.611 -8.387 -41.982 1.00 93.56 164 LYS A N 1
ATOM 1330 C CA . LYS A 1 164 ? 35.161 -8.384 -42.193 1.00 93.56 164 LYS A CA 1
ATOM 1331 C C . LYS A 1 164 ? 34.427 -8.468 -40.852 1.00 93.56 164 LYS A C 1
ATOM 1333 O O . LYS A 1 164 ? 34.471 -9.486 -40.177 1.00 93.56 164 LYS A O 1
ATOM 1338 N N . HIS A 1 165 ? 33.712 -7.410 -40.500 1.00 95.31 165 HIS A N 1
ATOM 1339 C CA . HIS A 1 165 ? 32.839 -7.354 -39.331 1.00 95.31 165 HIS A CA 1
ATOM 1340 C C . HIS A 1 165 ? 31.642 -6.449 -39.638 1.00 95.31 165 HIS A C 1
ATOM 1342 O O . HIS A 1 165 ? 31.656 -5.712 -40.624 1.00 95.31 165 HIS A O 1
ATOM 1348 N N . ILE A 1 166 ? 30.593 -6.498 -38.818 1.00 96.94 166 ILE A N 1
ATOM 1349 C CA . ILE A 1 166 ? 29.498 -5.527 -38.927 1.00 96.94 166 ILE A CA 1
ATOM 1350 C C . ILE A 1 166 ? 29.891 -4.281 -38.125 1.00 96.94 166 ILE A C 1
ATOM 1352 O O . ILE A 1 166 ? 30.110 -4.411 -36.921 1.00 96.94 166 ILE A O 1
ATOM 1356 N N . PRO A 1 167 ? 29.971 -3.083 -38.734 1.00 96.56 167 PRO A N 1
ATOM 1357 C CA . PRO A 1 167 ? 30.285 -1.877 -37.979 1.00 96.56 167 PRO A CA 1
ATOM 1358 C C . PRO A 1 167 ? 29.155 -1.514 -37.006 1.00 96.56 167 PRO A C 1
ATOM 1360 O O . PRO A 1 167 ? 27.974 -1.620 -37.345 1.00 96.56 167 PRO A O 1
ATOM 1363 N N . GLU A 1 168 ? 29.520 -1.002 -35.829 1.00 93.88 168 GLU A N 1
ATOM 1364 C CA . GLU A 1 168 ? 28.589 -0.642 -34.744 1.00 93.88 168 GLU A CA 1
ATOM 1365 C C . GLU A 1 168 ? 27.455 0.286 -35.213 1.00 93.88 168 GLU A C 1
ATOM 1367 O O . GLU A 1 168 ? 26.296 0.095 -34.852 1.00 93.88 168 GLU A O 1
ATOM 1372 N N . LEU A 1 169 ? 27.755 1.246 -36.097 1.00 95.25 169 LEU A N 1
ATOM 1373 C CA . LEU A 1 169 ? 26.763 2.154 -36.693 1.00 95.25 169 LEU A CA 1
ATOM 1374 C C . LEU A 1 169 ? 25.586 1.411 -37.345 1.00 95.25 169 LEU A C 1
ATOM 1376 O O . LEU A 1 169 ? 24.449 1.866 -37.243 1.00 95.25 169 LEU A O 1
ATOM 1380 N N . TYR A 1 170 ? 25.832 0.251 -37.961 1.00 97.00 170 TYR A N 1
ATOM 1381 C CA . TYR A 1 170 ? 24.781 -0.561 -38.573 1.00 97.00 170 TYR A CA 1
ATOM 1382 C C . TYR A 1 170 ? 23.987 -1.343 -37.523 1.00 97.00 170 TYR A C 1
ATOM 1384 O O . TYR A 1 170 ? 22.770 -1.447 -37.649 1.00 97.00 170 TYR A O 1
ATOM 1392 N N . LEU A 1 171 ? 24.630 -1.831 -36.453 1.00 94.38 171 LEU A N 1
ATOM 1393 C CA . LEU A 1 171 ? 23.956 -2.484 -35.316 1.00 94.38 171 LEU A CA 1
ATOM 1394 C C . LEU A 1 171 ? 23.090 -1.511 -34.499 1.00 94.38 171 LEU A C 1
ATOM 1396 O O . LEU A 1 171 ? 22.213 -1.932 -33.742 1.00 94.38 171 LEU A O 1
ATOM 1400 N N . ARG A 1 172 ? 23.319 -0.204 -34.651 1.00 94.12 172 ARG A N 1
ATOM 1401 C CA . ARG A 1 172 ? 22.562 0.881 -34.009 1.00 94.12 172 ARG A CA 1
ATOM 1402 C C . ARG A 1 172 ? 21.623 1.620 -34.973 1.00 94.12 172 ARG A C 1
ATOM 1404 O O . ARG A 1 172 ? 21.021 2.608 -34.557 1.00 94.12 172 ARG A O 1
ATOM 1411 N N . GLY A 1 173 ? 21.506 1.160 -36.221 1.00 94.88 173 GLY A N 1
ATOM 1412 C CA . GLY A 1 173 ? 20.627 1.732 -37.245 1.00 94.88 173 GLY A CA 1
ATOM 1413 C C . GLY A 1 173 ? 19.142 1.451 -37.017 1.00 94.88 173 GLY A C 1
ATOM 1414 O O . GLY A 1 173 ? 18.768 0.636 -36.161 1.00 94.88 173 GLY A O 1
ATOM 1415 N N . SER A 1 174 ? 18.292 2.084 -37.831 1.00 97.19 174 SER A N 1
ATOM 1416 C CA . SER A 1 174 ? 16.846 1.841 -37.800 1.00 97.19 174 SER A CA 1
ATOM 1417 C C . SER A 1 174 ? 16.500 0.382 -38.109 1.00 97.19 174 SER A C 1
ATOM 1419 O O . SER A 1 174 ? 17.343 -0.407 -38.559 1.00 97.19 174 SER A O 1
ATOM 1421 N N . ILE A 1 175 ? 15.243 0.004 -37.871 1.00 97.38 175 ILE A N 1
ATOM 1422 C CA . ILE A 1 175 ? 14.735 -1.337 -38.190 1.00 97.38 175 ILE A CA 1
ATOM 1423 C C . ILE A 1 175 ? 14.985 -1.662 -39.670 1.00 97.38 175 ILE A C 1
ATOM 1425 O O . ILE A 1 175 ? 15.485 -2.740 -39.992 1.00 97.38 175 ILE A O 1
ATOM 1429 N N . GLU A 1 176 ? 14.720 -0.719 -40.573 1.00 97.44 176 GLU A N 1
ATOM 1430 C CA . GLU A 1 176 ? 14.904 -0.872 -42.019 1.00 97.44 176 GLU A CA 1
ATOM 1431 C C . GLU A 1 176 ? 16.374 -1.049 -42.389 1.00 97.44 176 GLU A C 1
ATOM 1433 O O . GLU A 1 176 ? 16.697 -1.870 -43.249 1.00 97.44 176 GLU A O 1
ATOM 1438 N N . GLN A 1 177 ? 17.272 -0.305 -41.739 1.00 98.06 177 GLN A N 1
ATOM 1439 C CA . GLN A 1 177 ? 18.706 -0.396 -42.002 1.00 98.06 177 GLN A CA 1
ATOM 1440 C C . GLN A 1 177 ? 19.261 -1.747 -41.547 1.00 98.06 177 GLN A C 1
ATOM 1442 O O . GLN A 1 177 ? 19.939 -2.429 -42.317 1.00 98.06 177 GLN A O 1
ATOM 1447 N N . ARG A 1 178 ? 18.910 -2.188 -40.334 1.00 98.12 178 ARG A N 1
ATOM 1448 C CA . ARG A 1 178 ? 19.328 -3.494 -39.805 1.00 98.12 178 ARG A CA 1
ATOM 1449 C C . ARG A 1 178 ? 18.737 -4.654 -40.596 1.00 98.12 178 ARG A C 1
ATOM 1451 O O . ARG A 1 178 ? 19.453 -5.598 -40.931 1.00 98.12 178 ARG A O 1
ATOM 1458 N N . LEU A 1 179 ? 17.459 -4.572 -40.963 1.00 98.00 179 LEU A N 1
ATOM 1459 C CA . LEU A 1 179 ? 16.827 -5.570 -41.821 1.00 98.00 179 LEU A CA 1
ATOM 1460 C C . LEU A 1 179 ? 17.452 -5.579 -43.221 1.00 98.00 179 LEU A C 1
ATOM 1462 O O . LEU A 1 179 ? 17.668 -6.652 -43.776 1.00 98.00 179 LEU A O 1
ATOM 1466 N N . GLY A 1 180 ? 17.784 -4.411 -43.777 1.00 97.75 180 GLY A N 1
ATOM 1467 C CA . GLY A 1 180 ? 18.493 -4.284 -45.048 1.00 97.75 180 GLY A CA 1
ATOM 1468 C C . GLY A 1 180 ? 19.846 -4.990 -45.024 1.00 97.75 180 GLY A C 1
ATOM 1469 O O . GLY A 1 180 ? 20.138 -5.770 -45.927 1.00 97.75 180 GLY A O 1
ATOM 1470 N N . LEU A 1 181 ? 20.626 -4.794 -43.960 1.00 98.25 181 LEU A N 1
ATOM 1471 C CA . LEU A 1 181 ? 21.895 -5.492 -43.765 1.00 98.25 181 LEU A CA 1
ATOM 1472 C C . LEU A 1 181 ? 21.716 -7.010 -43.674 1.00 98.25 181 LEU A C 1
ATOM 1474 O O . LEU A 1 181 ? 22.412 -7.756 -44.366 1.00 98.25 181 LEU A O 1
ATOM 1478 N N . LEU A 1 182 ? 20.745 -7.468 -42.877 1.00 98.06 182 LEU A N 1
ATOM 1479 C CA . LEU A 1 182 ? 20.438 -8.892 -42.745 1.00 98.06 182 LEU A CA 1
ATOM 1480 C C . LEU A 1 182 ? 20.019 -9.496 -44.088 1.00 98.06 182 LEU A C 1
ATOM 1482 O O . LEU A 1 182 ? 20.448 -10.594 -44.425 1.00 98.06 182 LEU A O 1
ATOM 1486 N N . GLN A 1 183 ? 19.218 -8.772 -44.872 1.00 98.00 183 GLN A N 1
ATOM 1487 C CA . GLN A 1 183 ? 18.807 -9.186 -46.212 1.00 98.00 183 GLN A CA 1
ATOM 1488 C C . GLN A 1 183 ? 20.006 -9.402 -47.139 1.00 98.00 183 GLN A C 1
ATOM 1490 O O . GLN A 1 183 ? 20.026 -10.391 -47.865 1.00 98.00 183 GLN A O 1
ATOM 1495 N N . GLY A 1 184 ? 21.008 -8.518 -47.100 1.00 96.88 184 GLY A N 1
ATOM 1496 C CA . GLY A 1 184 ? 22.225 -8.669 -47.901 1.00 96.88 184 GLY A CA 1
ATOM 1497 C C . GLY A 1 184 ? 23.049 -9.889 -47.482 1.00 96.88 184 GLY A C 1
ATOM 1498 O O . GLY A 1 184 ? 23.466 -10.677 -48.327 1.00 96.88 184 GLY A O 1
ATOM 1499 N N . LEU A 1 185 ? 23.219 -10.095 -46.173 1.00 96.88 185 LEU A N 1
ATOM 1500 C CA . LEU A 1 185 ? 23.917 -11.262 -45.615 1.00 96.88 185 LEU A CA 1
ATOM 1501 C C . LEU A 1 185 ? 23.203 -12.581 -45.946 1.00 96.88 185 LEU A C 1
ATOM 1503 O O . LEU A 1 185 ? 23.832 -13.597 -46.230 1.00 96.88 185 LEU A O 1
ATOM 1507 N N . MET A 1 186 ? 21.872 -12.580 -45.926 1.00 97.00 186 MET A N 1
ATOM 1508 C CA . MET A 1 186 ?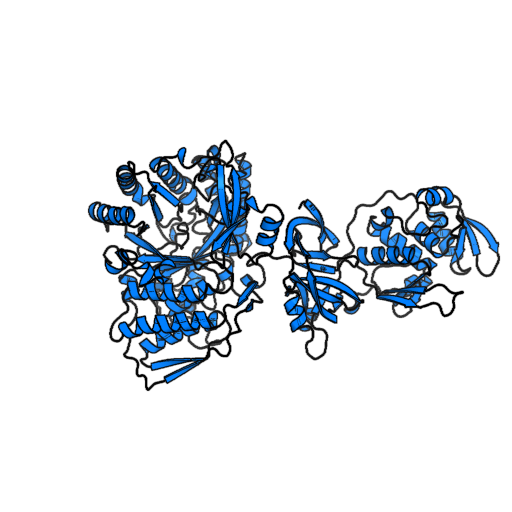 21.083 -13.762 -46.260 1.00 97.00 186 MET A CA 1
ATOM 1509 C C . MET A 1 186 ? 21.046 -14.046 -47.765 1.00 97.00 186 MET A C 1
ATOM 1511 O O . MET A 1 186 ? 20.950 -15.208 -48.167 1.00 97.00 186 MET A O 1
ATOM 1515 N N . ASP A 1 187 ? 21.110 -13.012 -48.606 1.00 95.44 187 ASP A N 1
ATOM 1516 C CA . ASP A 1 187 ? 21.134 -13.149 -50.064 1.00 95.44 187 ASP A CA 1
ATOM 1517 C C . ASP A 1 187 ? 22.492 -13.621 -50.594 1.00 95.44 187 ASP A C 1
ATOM 1519 O O . ASP A 1 187 ? 22.499 -14.321 -51.608 1.00 95.44 187 ASP A O 1
ATOM 1523 N N . SER A 1 188 ? 23.580 -13.369 -49.865 1.00 91.50 188 SER A N 1
ATOM 1524 C CA . SER A 1 188 ? 24.898 -13.979 -50.082 1.00 91.50 188 SER A CA 1
ATOM 1525 C C . SER A 1 188 ? 24.991 -15.361 -49.404 1.00 91.50 188 SER A C 1
ATOM 1527 O O . SER A 1 188 ? 24.396 -16.335 -49.884 1.00 91.50 188 SER A O 1
ATOM 1529 N N . ASP A 1 189 ? 25.612 -15.425 -48.225 1.00 88.38 189 ASP A N 1
ATOM 1530 C CA . ASP A 1 189 ? 25.957 -16.642 -47.469 1.00 88.38 189 ASP A CA 1
ATOM 1531 C C . ASP A 1 189 ? 24.754 -17.355 -46.813 1.00 88.38 189 ASP A C 1
ATOM 1533 O O . ASP A 1 189 ? 24.876 -18.458 -46.265 1.00 88.38 189 ASP A O 1
ATOM 1537 N N . GLY A 1 190 ? 23.568 -16.743 -46.832 1.00 92.94 190 GLY A N 1
ATOM 1538 C CA . GLY A 1 190 ? 22.365 -17.330 -46.247 1.00 92.94 190 GLY A CA 1
ATOM 1539 C C . GLY A 1 190 ? 21.679 -18.388 -47.112 1.00 92.94 190 GLY A C 1
ATOM 1540 O O . GLY A 1 190 ? 21.735 -18.399 -48.343 1.00 92.94 190 GLY A O 1
ATOM 1541 N N . CYS A 1 191 ? 20.925 -19.263 -46.458 1.00 93.75 191 CYS A N 1
ATOM 1542 C CA . CYS A 1 191 ? 20.050 -20.240 -47.093 1.00 93.75 191 CYS A CA 1
ATOM 1543 C C . CYS A 1 191 ? 18.668 -20.216 -46.434 1.00 93.75 191 CYS A C 1
ATOM 1545 O O . CYS A 1 191 ? 18.556 -20.034 -45.222 1.00 93.75 191 CYS A O 1
ATOM 1547 N N . ILE A 1 192 ? 17.612 -20.401 -47.230 1.00 95.12 192 ILE A N 1
ATOM 1548 C CA . ILE A 1 192 ? 16.233 -20.511 -46.744 1.00 95.12 192 ILE A CA 1
ATOM 1549 C C . ILE A 1 192 ? 15.640 -21.796 -47.314 1.00 95.12 192 ILE A C 1
ATOM 1551 O O . ILE A 1 192 ? 15.406 -21.908 -48.522 1.00 95.12 192 ILE A O 1
ATOM 1555 N N . GLU A 1 193 ? 15.421 -22.777 -46.446 1.00 93.88 193 GLU A N 1
ATOM 1556 C CA . GLU A 1 193 ? 14.820 -24.058 -46.806 1.00 93.88 193 GLU A CA 1
ATOM 1557 C C . GLU A 1 193 ? 13.347 -23.893 -47.200 1.00 93.88 193 GLU A C 1
ATOM 1559 O O . GLU A 1 193 ? 12.672 -22.972 -46.747 1.00 93.88 193 GLU A O 1
ATOM 1564 N N . ALA A 1 194 ? 12.792 -24.846 -47.954 1.00 90.31 194 ALA A N 1
ATOM 1565 C CA . ALA A 1 194 ? 11.358 -24.865 -48.275 1.00 90.31 194 ALA A CA 1
ATOM 1566 C C . ALA A 1 194 ? 10.447 -24.906 -47.023 1.00 90.31 194 ALA A C 1
ATOM 1568 O O . ALA A 1 194 ? 9.293 -24.472 -47.071 1.00 90.31 194 ALA A O 1
ATOM 1569 N N . SER A 1 195 ? 10.981 -25.396 -45.896 1.00 88.75 195 SER A N 1
ATOM 1570 C CA . SER A 1 195 ? 10.344 -25.384 -44.572 1.00 88.75 195 SER A CA 1
ATOM 1571 C C . SER A 1 195 ? 10.159 -23.969 -43.997 1.00 88.75 195 SER A C 1
ATOM 1573 O O . SER A 1 195 ? 9.386 -23.788 -43.061 1.00 88.75 195 SER A O 1
ATOM 1575 N N . GLY A 1 196 ? 10.844 -22.963 -44.552 1.00 90.19 196 GLY A N 1
ATOM 1576 C CA . GLY A 1 196 ? 10.947 -21.609 -44.006 1.00 90.19 196 GLY A CA 1
ATOM 1577 C C . GLY A 1 196 ? 12.085 -21.424 -43.007 1.00 90.19 196 GLY A C 1
ATOM 1578 O O . GLY A 1 196 ? 12.236 -20.334 -42.459 1.00 90.19 196 GLY A O 1
ATOM 1579 N N . ARG A 1 197 ? 12.881 -22.469 -42.754 1.00 92.31 197 ARG A N 1
ATOM 1580 C CA . ARG A 1 197 ? 14.036 -22.394 -41.863 1.00 92.31 197 ARG A CA 1
ATOM 1581 C C . ARG A 1 197 ? 15.169 -21.625 -42.537 1.00 92.31 197 ARG A C 1
ATOM 1583 O O . ARG A 1 197 ? 15.639 -22.009 -43.609 1.00 92.31 197 ARG A O 1
ATOM 1590 N N . CYS A 1 198 ? 15.606 -20.553 -41.892 1.00 94.88 198 CYS A N 1
ATOM 1591 C CA . CYS A 1 198 ? 16.731 -19.739 -42.321 1.00 94.88 198 CYS A CA 1
ATOM 1592 C C . CYS A 1 198 ? 18.023 -20.256 -41.687 1.00 94.88 198 CYS A C 1
ATOM 1594 O O . CYS A 1 198 ? 18.052 -20.622 -40.506 1.00 94.88 198 CYS A O 1
ATOM 1596 N N . HIS A 1 199 ? 19.093 -20.248 -42.472 1.00 95.69 199 HIS A N 1
ATOM 1597 C CA . HIS A 1 199 ? 20.437 -20.606 -42.057 1.00 95.69 199 HIS A CA 1
ATOM 1598 C C . HIS A 1 199 ? 21.429 -19.548 -42.515 1.00 95.69 199 HIS A C 1
ATOM 1600 O O . HIS A 1 199 ? 21.393 -19.136 -43.671 1.00 95.69 199 HIS A O 1
ATOM 1606 N N . PHE A 1 200 ? 22.347 -19.176 -41.635 1.00 96.00 200 PHE A N 1
ATOM 1607 C CA . PHE A 1 200 ? 23.518 -18.379 -41.973 1.00 96.00 200 PHE A CA 1
ATOM 1608 C C . PHE A 1 200 ? 24.752 -19.098 -41.434 1.00 96.00 200 PHE A C 1
ATOM 1610 O O . PHE A 1 200 ? 24.803 -19.427 -40.247 1.00 96.00 200 PHE A O 1
ATOM 1617 N N . HIS A 1 201 ? 25.707 -19.395 -42.312 1.00 92.69 201 HIS A N 1
ATOM 1618 C CA . HIS A 1 201 ? 26.928 -20.113 -41.965 1.00 92.69 201 HIS A CA 1
ATOM 1619 C C . HIS A 1 201 ? 28.132 -19.256 -42.317 1.00 92.69 201 HIS A C 1
ATOM 1621 O O . HIS A 1 201 ? 28.201 -18.733 -43.423 1.00 92.69 201 HIS A O 1
ATOM 1627 N N . ASN A 1 202 ? 29.099 -19.151 -41.412 1.00 92.31 202 ASN A N 1
ATOM 1628 C CA . ASN A 1 202 ? 30.360 -18.493 -41.721 1.00 92.31 202 ASN A CA 1
ATOM 1629 C C . ASN A 1 202 ? 31.496 -19.073 -40.867 1.00 92.31 202 ASN A C 1
ATOM 1631 O O . ASN A 1 202 ? 31.263 -19.607 -39.781 1.00 92.31 202 ASN A O 1
ATOM 1635 N N . ALA A 1 203 ? 32.723 -19.014 -41.382 1.00 90.19 203 ALA A N 1
ATOM 1636 C CA . ALA A 1 203 ? 33.923 -19.427 -40.651 1.00 90.19 203 ALA A CA 1
ATOM 1637 C C . ALA A 1 203 ? 34.507 -18.291 -39.790 1.00 90.19 203 ALA A C 1
ATOM 1639 O O . ALA A 1 203 ? 35.410 -18.527 -38.989 1.00 90.19 203 ALA A O 1
ATOM 1640 N N . ASP A 1 204 ? 34.025 -17.060 -39.972 1.00 90.12 204 ASP A N 1
ATOM 1641 C CA . ASP A 1 204 ? 34.389 -15.893 -39.180 1.00 90.12 204 ASP A CA 1
ATOM 1642 C C . ASP A 1 204 ? 33.404 -15.708 -38.015 1.00 90.12 204 ASP A C 1
ATOM 1644 O O . ASP A 1 204 ? 32.229 -15.379 -38.211 1.00 90.12 204 ASP A O 1
ATOM 1648 N N . ILE A 1 205 ? 33.885 -15.938 -36.791 1.00 91.31 205 ILE A N 1
ATOM 1649 C CA . ILE A 1 205 ? 33.075 -15.795 -35.578 1.00 91.31 205 ILE A CA 1
ATOM 1650 C C . ILE A 1 205 ? 32.666 -14.341 -35.324 1.00 91.31 205 ILE A C 1
ATOM 1652 O O . ILE A 1 205 ? 31.555 -14.107 -34.858 1.00 91.31 205 ILE A O 1
ATOM 1656 N N . THR A 1 206 ? 33.499 -13.362 -35.682 1.00 92.44 206 THR A N 1
ATOM 1657 C CA . THR A 1 206 ? 33.202 -11.941 -35.457 1.00 92.44 206 THR A CA 1
ATOM 1658 C C . THR A 1 206 ? 32.014 -11.502 -36.306 1.00 92.44 206 THR A C 1
ATOM 1660 O O . THR A 1 206 ? 31.121 -10.801 -35.827 1.00 92.44 206 THR A O 1
ATOM 1663 N N . LEU A 1 207 ? 31.943 -11.972 -37.554 1.00 93.94 207 LEU A N 1
ATOM 1664 C CA . LEU A 1 207 ? 30.781 -11.724 -38.403 1.00 93.94 207 LEU A CA 1
ATOM 1665 C C . LEU A 1 207 ? 29.520 -12.400 -37.842 1.00 93.94 207 LEU A C 1
ATOM 1667 O O . LEU A 1 207 ? 28.444 -11.804 -37.855 1.00 93.94 207 LEU A O 1
ATOM 1671 N N . ILE A 1 208 ? 29.651 -13.616 -37.308 1.00 94.81 208 ILE A N 1
ATOM 1672 C CA . ILE A 1 208 ? 28.542 -14.366 -36.702 1.00 94.81 208 ILE A CA 1
ATOM 1673 C C . ILE A 1 208 ? 28.000 -13.666 -35.456 1.00 94.81 208 ILE A C 1
ATOM 1675 O O . ILE A 1 208 ? 26.784 -13.543 -35.333 1.00 94.81 208 ILE A O 1
ATOM 1679 N N . GLU A 1 209 ? 28.860 -13.171 -34.568 1.00 94.25 209 GLU A N 1
ATOM 1680 C CA . GLU A 1 209 ? 28.458 -12.386 -33.393 1.00 94.25 209 GLU A CA 1
ATOM 1681 C C . GLU A 1 209 ? 27.713 -11.105 -33.802 1.00 94.25 209 GLU A C 1
ATOM 1683 O O . GLU A 1 209 ? 26.674 -10.779 -33.225 1.00 94.25 209 GLU A O 1
ATOM 1688 N N . GLY A 1 210 ? 28.164 -10.435 -34.868 1.00 96.12 210 GLY A N 1
ATOM 1689 C CA . GLY A 1 210 ? 27.435 -9.308 -35.452 1.00 96.12 210 GLY A CA 1
ATOM 1690 C C . GLY A 1 210 ? 26.041 -9.707 -35.956 1.00 96.12 210 GLY A C 1
ATOM 1691 O O . GLY A 1 210 ? 25.058 -9.016 -35.685 1.00 96.12 210 GLY A O 1
ATOM 1692 N N . VAL A 1 211 ? 25.920 -10.840 -36.659 1.00 97.06 211 VAL A N 1
ATOM 1693 C CA . VAL A 1 211 ? 24.617 -11.344 -37.139 1.00 97.06 211 VAL A CA 1
ATOM 1694 C C . VAL A 1 211 ? 23.712 -11.746 -35.966 1.00 97.06 211 VAL A C 1
ATOM 1696 O O . VAL A 1 211 ? 22.506 -11.519 -36.021 1.00 97.06 211 VAL A O 1
ATOM 1699 N N . GLN A 1 212 ? 24.262 -12.302 -34.884 1.00 96.69 212 GLN A N 1
ATOM 1700 C CA . GLN A 1 212 ? 23.517 -12.630 -33.664 1.00 96.69 212 GLN A CA 1
ATOM 1701 C C . GLN A 1 212 ? 22.871 -11.395 -33.026 1.00 96.69 212 GLN A C 1
ATOM 1703 O O . GLN A 1 212 ? 21.693 -11.427 -32.656 1.00 96.69 212 GLN A O 1
ATOM 1708 N N . GLU A 1 213 ? 23.618 -10.298 -32.921 1.00 95.44 213 GLU A N 1
ATOM 1709 C CA . GLU A 1 213 ? 23.098 -9.032 -32.406 1.00 95.44 213 GLU A CA 1
ATOM 1710 C C . GLU A 1 213 ? 22.056 -8.419 -33.352 1.00 95.44 213 GLU A C 1
ATOM 1712 O O . GLU A 1 213 ? 21.007 -7.940 -32.911 1.00 95.44 213 GLU A O 1
ATOM 1717 N N . LEU A 1 214 ? 22.287 -8.510 -34.665 1.00 96.50 214 LEU A N 1
ATOM 1718 C CA . LEU A 1 214 ? 21.339 -8.070 -35.686 1.00 96.50 214 LEU A CA 1
ATOM 1719 C C . LEU A 1 214 ? 20.001 -8.816 -35.574 1.00 96.50 214 LEU A C 1
ATOM 1721 O O . LEU A 1 214 ? 18.945 -8.192 -35.543 1.00 96.50 214 LEU A O 1
ATOM 1725 N N . LEU A 1 215 ? 20.044 -10.145 -35.449 1.00 96.50 215 LEU A N 1
ATOM 1726 C CA . LEU A 1 215 ? 18.855 -10.975 -35.253 1.00 96.50 215 LEU A CA 1
ATOM 1727 C C . LEU A 1 215 ? 18.145 -10.624 -33.940 1.00 96.50 215 LEU A C 1
ATOM 1729 O O . LEU A 1 215 ? 16.944 -10.357 -33.960 1.00 96.50 215 LEU A O 1
ATOM 1733 N N . SER A 1 216 ? 18.878 -10.560 -32.823 1.00 95.69 216 SER A N 1
ATOM 1734 C CA . SER A 1 216 ? 18.307 -10.259 -31.500 1.00 95.69 216 SER A CA 1
ATOM 1735 C C . SER A 1 216 ? 17.620 -8.898 -31.469 1.00 95.69 216 SER A C 1
ATOM 1737 O O . SER A 1 216 ? 16.502 -8.774 -30.976 1.00 95.69 216 SER A O 1
ATOM 1739 N N . SER A 1 217 ? 18.265 -7.883 -32.039 1.00 95.81 217 SER A N 1
ATOM 1740 C CA . SER A 1 217 ? 17.745 -6.519 -32.073 1.00 95.81 217 SER A CA 1
ATOM 1741 C C . SER A 1 217 ? 16.558 -6.354 -33.039 1.00 95.81 217 SER A C 1
ATOM 1743 O O . SER A 1 217 ? 15.787 -5.406 -32.905 1.00 95.81 217 SER A O 1
ATOM 1745 N N . LEU A 1 218 ? 16.373 -7.269 -33.995 1.00 95.81 218 LEU A N 1
ATOM 1746 C CA . LEU A 1 218 ? 15.182 -7.366 -34.851 1.00 95.81 218 LEU A CA 1
ATOM 1747 C C . LEU A 1 218 ? 14.074 -8.246 -34.233 1.00 95.81 218 LEU A C 1
ATOM 1749 O O . LEU A 1 218 ? 13.136 -8.624 -34.934 1.00 95.81 218 LEU A O 1
ATOM 1753 N N . GLY A 1 219 ? 14.192 -8.632 -32.957 1.00 93.19 219 GLY A N 1
ATOM 1754 C CA . GLY A 1 219 ? 13.233 -9.512 -32.275 1.00 93.19 219 GLY A CA 1
ATOM 1755 C C . GLY A 1 219 ? 13.291 -10.979 -32.733 1.00 93.19 219 GLY A C 1
ATOM 1756 O O . GLY A 1 219 ? 12.438 -11.793 -32.370 1.00 93.19 219 GLY A O 1
ATOM 1757 N N . ILE A 1 220 ? 14.298 -11.362 -33.530 1.00 92.88 220 ILE A N 1
ATOM 1758 C CA . ILE A 1 220 ? 14.419 -12.704 -34.105 1.00 92.88 220 ILE A CA 1
ATOM 1759 C C . ILE A 1 220 ? 15.196 -13.620 -33.156 1.00 92.88 220 ILE A C 1
ATOM 1761 O O . ILE A 1 220 ? 16.395 -13.466 -32.925 1.00 92.88 220 ILE A O 1
ATOM 1765 N N . LYS A 1 221 ? 14.518 -14.658 -32.666 1.00 92.38 221 LYS A N 1
ATOM 1766 C CA . LYS A 1 221 ? 15.144 -15.783 -31.961 1.00 92.38 221 LYS A CA 1
ATOM 1767 C C . LYS A 1 221 ? 15.930 -16.677 -32.927 1.00 92.38 221 LYS A C 1
ATOM 1769 O O . LYS A 1 221 ? 15.405 -17.060 -33.971 1.00 92.38 221 LYS A O 1
ATOM 1774 N N . TYR A 1 222 ? 17.122 -17.120 -32.527 1.00 93.44 222 TYR A N 1
ATOM 1775 C CA . TYR A 1 222 ? 17.968 -18.031 -33.305 1.00 93.44 222 TYR A CA 1
ATOM 1776 C C . TYR A 1 222 ? 18.619 -19.109 -32.435 1.00 93.44 222 TYR A C 1
ATOM 1778 O O . TYR A 1 222 ? 18.765 -18.949 -31.231 1.00 93.44 222 TYR A O 1
ATOM 1786 N N . ILE A 1 223 ? 19.046 -20.201 -33.066 1.00 92.62 223 ILE A N 1
ATOM 1787 C CA . ILE A 1 223 ? 19.886 -21.247 -32.480 1.00 92.62 223 ILE A CA 1
ATOM 1788 C C . ILE A 1 223 ? 21.292 -21.089 -33.051 1.00 92.62 223 ILE A C 1
ATOM 1790 O O . ILE A 1 223 ? 21.458 -21.033 -34.270 1.00 92.62 223 ILE A O 1
ATOM 1794 N N . PHE A 1 224 ? 22.289 -21.050 -32.173 1.00 92.62 224 PHE A N 1
ATOM 1795 C CA . PHE A 1 224 ? 23.703 -21.060 -32.532 1.00 92.62 224 PHE A CA 1
ATOM 1796 C C . PHE A 1 224 ? 24.289 -22.463 -32.360 1.00 92.62 224 PHE A C 1
ATOM 1798 O O . PHE A 1 224 ? 24.032 -23.134 -31.360 1.00 92.62 224 PHE A O 1
ATOM 1805 N N . SER A 1 225 ? 25.080 -22.908 -33.333 1.00 91.19 225 SER A N 1
ATOM 1806 C CA . SER A 1 225 ? 25.808 -24.175 -33.265 1.00 91.19 225 SER A CA 1
ATOM 1807 C C . SER A 1 225 ? 27.170 -24.066 -33.937 1.00 91.19 225 SER A C 1
ATOM 1809 O O . SER A 1 225 ? 27.321 -23.335 -34.915 1.00 91.19 225 SER A O 1
ATOM 1811 N N . VAL A 1 226 ? 28.136 -24.833 -33.436 1.00 91.25 226 VAL A N 1
ATOM 1812 C CA . VAL A 1 226 ? 29.492 -24.921 -33.985 1.00 91.25 226 VAL A CA 1
ATOM 1813 C C . VAL A 1 226 ? 29.680 -26.297 -34.608 1.00 91.25 226 VAL A C 1
ATOM 1815 O O . VAL A 1 226 ? 29.330 -27.313 -34.005 1.00 91.25 226 VAL A O 1
ATOM 1818 N N . ARG A 1 227 ? 30.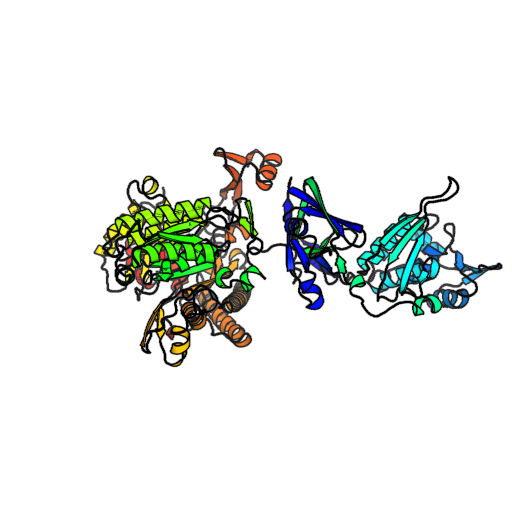231 -26.336 -35.819 1.00 88.00 227 ARG A N 1
ATOM 1819 C CA . ARG A 1 227 ? 30.711 -27.558 -36.454 1.00 88.00 227 ARG A CA 1
ATOM 1820 C C . ARG A 1 227 ? 32.231 -27.517 -36.476 1.00 88.00 227 ARG A C 1
ATOM 1822 O O . ARG A 1 227 ? 32.816 -26.790 -37.275 1.00 88.00 227 ARG A O 1
ATOM 1829 N N . GLU A 1 228 ? 32.829 -28.314 -35.602 1.00 85.38 228 GLU A N 1
ATOM 1830 C CA . GLU A 1 228 ? 34.280 -28.384 -35.444 1.00 85.38 228 GLU A CA 1
ATOM 1831 C C . GLU A 1 228 ? 34.975 -28.851 -36.729 1.00 85.38 228 GLU A C 1
ATOM 1833 O O . GLU A 1 228 ? 34.476 -29.710 -37.477 1.00 85.38 228 GLU A O 1
ATOM 1838 N N . ALA A 1 229 ? 36.147 -28.277 -36.980 1.00 81.94 229 ALA A N 1
ATOM 1839 C CA . ALA A 1 229 ? 37.019 -28.663 -38.070 1.00 81.94 229 ALA A CA 1
ATOM 1840 C C . ALA A 1 229 ? 37.436 -30.138 -37.959 1.00 81.94 229 ALA A C 1
ATOM 1842 O O . ALA A 1 229 ? 37.928 -30.606 -36.937 1.00 81.94 229 ALA A O 1
ATOM 1843 N N . LYS A 1 230 ? 37.305 -30.888 -39.060 1.00 76.44 230 LYS A N 1
ATOM 1844 C CA . LYS A 1 230 ? 37.687 -32.314 -39.106 1.00 76.44 230 LYS A CA 1
ATOM 1845 C C . LYS A 1 230 ? 39.203 -32.555 -39.151 1.00 76.44 230 LYS A C 1
ATOM 1847 O O . LYS A 1 230 ? 39.636 -33.700 -39.056 1.00 76.44 230 LYS A O 1
ATOM 1852 N N . SER A 1 231 ? 40.000 -31.510 -39.363 1.00 74.06 231 SER A N 1
ATOM 1853 C CA . SER A 1 231 ? 41.465 -31.549 -39.375 1.00 74.06 231 SER A CA 1
ATOM 1854 C C . SER A 1 231 ? 42.030 -30.137 -39.198 1.00 74.06 231 SER A C 1
ATOM 1856 O O . SER A 1 231 ? 41.315 -29.157 -39.400 1.00 74.06 231 SER A O 1
ATOM 1858 N N . SER A 1 232 ? 43.328 -30.028 -38.901 1.00 67.94 232 SER A N 1
ATOM 1859 C CA . SER A 1 232 ? 44.050 -28.753 -38.733 1.00 67.94 232 SER A CA 1
ATOM 1860 C C . SER A 1 232 ? 44.012 -27.817 -39.952 1.00 67.94 232 SER A C 1
ATOM 1862 O O . SER A 1 232 ? 44.389 -26.656 -39.836 1.00 67.94 232 SER A O 1
ATOM 1864 N N . ASN A 1 233 ? 43.584 -28.312 -41.119 1.00 72.31 233 ASN A N 1
ATOM 1865 C CA . ASN A 1 233 ? 43.510 -27.543 -42.365 1.00 72.31 233 ASN A CA 1
ATOM 1866 C C . ASN A 1 233 ? 42.121 -26.934 -42.622 1.00 72.31 233 ASN A C 1
ATOM 1868 O O . ASN A 1 233 ? 41.941 -26.221 -43.608 1.00 72.31 233 ASN A O 1
ATOM 1872 N N . HIS A 1 234 ? 41.136 -27.215 -41.768 1.00 73.94 234 HIS A N 1
ATOM 1873 C CA . HIS A 1 234 ? 39.800 -26.634 -41.848 1.00 73.94 234 HIS A CA 1
ATOM 1874 C C . HIS A 1 234 ? 39.566 -25.693 -40.665 1.00 73.94 234 HIS A C 1
ATOM 1876 O O . HIS A 1 234 ? 40.105 -25.900 -39.583 1.00 73.94 234 HIS A O 1
ATOM 1882 N N . LYS A 1 235 ? 38.771 -24.644 -40.881 1.00 80.44 235 LYS A N 1
ATOM 1883 C CA . LYS A 1 235 ? 38.282 -23.782 -39.801 1.00 80.44 235 LYS A CA 1
ATOM 1884 C C . LYS A 1 235 ? 36.965 -24.332 -39.267 1.00 80.44 235 LYS A C 1
ATOM 1886 O O . LYS A 1 235 ? 36.233 -24.989 -40.014 1.00 80.44 235 LYS A O 1
ATOM 1891 N N . ASP A 1 236 ? 36.671 -24.041 -38.006 1.00 86.25 236 ASP A N 1
ATOM 1892 C CA . ASP A 1 236 ? 35.343 -24.275 -37.448 1.00 86.25 236 ASP A CA 1
ATOM 1893 C C . ASP A 1 236 ? 34.303 -23.503 -38.262 1.00 86.25 236 ASP A C 1
ATOM 1895 O O . ASP A 1 236 ? 34.553 -22.393 -38.738 1.00 86.25 236 ASP A O 1
ATOM 1899 N N . LEU A 1 237 ? 33.137 -24.114 -38.452 1.00 89.88 237 LEU A N 1
ATOM 1900 C CA . LEU A 1 237 ? 32.014 -23.477 -39.124 1.00 89.88 237 LEU A CA 1
ATOM 1901 C C . LEU A 1 237 ? 30.943 -23.149 -38.092 1.00 89.88 237 LEU A C 1
ATOM 1903 O O . LEU A 1 237 ? 30.397 -24.041 -37.438 1.00 89.88 237 LEU A O 1
ATOM 1907 N N . TYR A 1 238 ? 30.611 -21.873 -37.984 1.00 93.12 238 TYR A N 1
ATOM 1908 C CA . TYR A 1 238 ? 29.573 -21.379 -37.097 1.00 93.12 238 TYR A CA 1
ATOM 1909 C C . TYR A 1 238 ? 28.266 -21.259 -37.868 1.00 93.12 238 TYR A C 1
ATOM 1911 O O . TYR A 1 238 ? 28.242 -20.773 -38.999 1.00 93.12 238 TYR A O 1
ATOM 1919 N N . ALA A 1 239 ? 27.176 -21.717 -37.264 1.00 92.44 239 ALA A N 1
ATOM 1920 C CA . ALA A 1 239 ? 25.866 -21.746 -37.889 1.00 92.44 239 ALA A CA 1
ATOM 1921 C C . ALA A 1 239 ? 24.831 -21.058 -37.002 1.00 92.44 239 ALA A C 1
ATOM 1923 O O . ALA A 1 239 ? 24.685 -21.394 -35.824 1.00 92.44 239 ALA A O 1
ATOM 1924 N N . LEU A 1 240 ? 24.071 -20.147 -37.601 1.00 95.25 240 LEU A N 1
ATOM 1925 C CA . LEU A 1 240 ? 22.861 -19.571 -37.035 1.00 95.25 240 LEU A CA 1
ATOM 1926 C C . LEU A 1 240 ? 21.662 -20.151 -37.767 1.00 95.25 240 LEU A C 1
ATOM 1928 O O . LEU A 1 240 ? 21.625 -20.179 -38.996 1.00 95.25 240 LEU A O 1
ATOM 1932 N N . SER A 1 241 ? 20.673 -20.609 -37.011 1.00 94.38 241 SER A N 1
ATOM 1933 C CA . SER A 1 241 ? 19.438 -21.141 -37.568 1.00 94.38 241 SER A CA 1
ATOM 1934 C C . SER A 1 241 ? 18.226 -20.522 -36.896 1.00 94.38 241 SER A C 1
ATOM 1936 O O . SER A 1 241 ? 18.134 -20.512 -35.671 1.00 94.38 241 SER A O 1
ATOM 1938 N N . PHE A 1 242 ? 17.289 -20.010 -37.685 1.00 93.62 242 PHE A N 1
ATOM 1939 C CA . PHE A 1 242 ? 16.143 -19.272 -37.167 1.00 93.62 242 PHE A CA 1
ATOM 1940 C C . PHE A 1 242 ? 14.929 -19.372 -38.087 1.00 93.62 242 PHE A C 1
ATOM 1942 O O . PHE A 1 242 ? 15.017 -19.786 -39.240 1.00 93.62 242 PHE A O 1
ATOM 1949 N N . PHE A 1 243 ? 13.786 -18.970 -37.550 1.00 91.38 243 PHE A N 1
ATOM 1950 C CA . PHE A 1 243 ? 12.555 -18.742 -38.291 1.00 91.38 243 PHE A CA 1
ATOM 1951 C C . PHE A 1 243 ? 12.109 -17.314 -38.005 1.00 91.38 243 PHE A C 1
ATOM 1953 O O . PHE A 1 243 ? 12.307 -16.812 -36.898 1.00 91.38 243 PHE A O 1
ATOM 1960 N N . THR A 1 244 ? 11.508 -16.657 -38.986 1.00 90.31 244 THR A N 1
ATOM 1961 C CA . THR A 1 244 ? 11.049 -15.278 -38.839 1.00 90.31 244 THR A CA 1
ATOM 1962 C C . THR A 1 244 ? 9.945 -14.976 -39.837 1.00 90.31 244 THR A C 1
ATOM 1964 O O . THR A 1 244 ? 9.914 -15.553 -40.923 1.00 90.31 244 THR A O 1
ATOM 1967 N N . THR A 1 245 ? 9.062 -14.054 -39.464 1.00 89.38 245 THR A N 1
ATOM 1968 C CA . THR A 1 245 ? 8.064 -13.467 -40.363 1.00 89.38 245 THR A CA 1
ATOM 1969 C C . THR A 1 245 ? 8.589 -12.220 -41.074 1.00 89.38 245 THR A C 1
ATOM 1971 O O . THR A 1 245 ? 7.942 -11.721 -41.993 1.00 89.38 245 THR A O 1
ATOM 1974 N N . LEU A 1 246 ? 9.756 -11.701 -40.673 1.00 91.25 246 LEU A N 1
ATOM 1975 C CA . LEU A 1 246 ? 10.414 -10.608 -41.377 1.00 91.25 246 LEU A CA 1
ATOM 1976 C C . LEU A 1 246 ? 10.967 -11.116 -42.711 1.00 91.25 246 LEU A C 1
ATOM 1978 O O . LEU A 1 246 ? 11.526 -12.210 -42.810 1.00 91.25 246 LEU A O 1
ATOM 1982 N N . ARG A 1 247 ? 10.839 -10.303 -43.761 1.00 93.56 247 ARG A N 1
ATOM 1983 C CA . ARG A 1 247 ? 11.408 -10.620 -45.075 1.00 93.56 247 ARG A CA 1
ATOM 1984 C C . ARG A 1 247 ? 12.923 -10.447 -45.035 1.00 93.56 247 ARG A C 1
ATOM 1986 O O . ARG A 1 247 ? 13.429 -9.389 -45.381 1.00 93.56 247 ARG A O 1
ATOM 1993 N N . VAL A 1 248 ? 13.646 -11.479 -44.618 1.00 94.94 248 VAL A N 1
ATOM 1994 C CA . VAL A 1 248 ? 15.112 -11.461 -44.462 1.00 94.94 248 VAL A CA 1
ATOM 1995 C C . VAL A 1 248 ? 15.886 -11.773 -45.744 1.00 94.94 248 VAL A C 1
ATOM 1997 O O . VAL A 1 248 ? 17.068 -12.042 -45.674 1.00 94.94 248 VAL A O 1
ATOM 2000 N N . SER A 1 249 ? 15.256 -11.764 -46.917 1.00 95.75 249 SER A N 1
ATOM 2001 C CA . SER A 1 249 ? 15.920 -11.959 -48.213 1.00 95.75 249 SER A CA 1
ATOM 2002 C C . SER A 1 249 ? 15.173 -11.164 -49.281 1.00 95.75 249 SER A C 1
ATOM 2004 O O . SER A 1 249 ? 13.939 -11.091 -49.235 1.00 95.75 249 SER A O 1
ATOM 2006 N N . ARG A 1 250 ? 15.901 -10.549 -50.222 1.00 95.56 250 ARG A N 1
ATOM 2007 C CA . ARG A 1 250 ? 15.315 -9.884 -51.400 1.00 95.56 250 ARG A CA 1
ATOM 2008 C C . ARG A 1 250 ? 15.401 -10.762 -52.645 1.00 95.56 250 ARG A C 1
ATOM 2010 O O . ARG A 1 250 ? 14.587 -10.595 -53.551 1.00 95.56 250 ARG A O 1
ATOM 2017 N N . LEU A 1 251 ? 16.340 -11.705 -52.681 1.00 94.38 251 LEU A N 1
ATOM 2018 C CA . LEU A 1 251 ? 16.551 -12.611 -53.802 1.00 94.38 251 LEU A CA 1
ATOM 2019 C C . LEU A 1 251 ? 15.319 -13.518 -54.019 1.00 94.38 251 LEU A C 1
ATOM 2021 O O . LEU A 1 251 ? 14.995 -14.322 -53.138 1.00 94.38 251 LEU A O 1
ATOM 2025 N N . PRO A 1 252 ? 14.642 -13.474 -55.186 1.00 92.19 252 PRO A N 1
ATOM 2026 C CA . PRO A 1 252 ? 13.335 -14.115 -55.372 1.00 92.19 252 PRO A CA 1
ATOM 2027 C C . PRO A 1 252 ? 13.297 -15.611 -55.030 1.00 92.19 252 PRO A C 1
ATOM 2029 O O . PRO A 1 252 ? 12.341 -16.089 -54.414 1.00 92.19 252 PRO A O 1
ATOM 2032 N N . ARG A 1 253 ? 14.358 -16.361 -55.373 1.00 92.00 253 ARG A N 1
ATOM 2033 C CA . ARG A 1 253 ? 14.437 -17.807 -55.104 1.00 92.00 253 ARG A CA 1
ATOM 2034 C C . ARG A 1 253 ? 14.524 -18.155 -53.614 1.00 92.00 253 ARG A C 1
ATOM 2036 O O . ARG A 1 253 ? 14.093 -19.244 -53.246 1.00 92.00 253 ARG A O 1
ATOM 2043 N N . LYS A 1 254 ? 15.076 -17.266 -52.780 1.00 93.38 254 LYS A N 1
ATOM 2044 C CA . LYS A 1 254 ? 15.180 -17.421 -51.318 1.00 93.38 254 LYS A CA 1
ATOM 2045 C C . LYS A 1 254 ? 13.941 -16.824 -50.641 1.00 93.38 254 LYS A C 1
ATOM 2047 O O . LYS A 1 254 ? 13.305 -17.491 -49.829 1.00 93.38 254 LYS A O 1
ATOM 2052 N N . ALA A 1 255 ? 13.528 -15.625 -51.057 1.00 91.94 255 ALA A N 1
ATOM 2053 C CA . ALA A 1 255 ? 12.371 -14.909 -50.523 1.00 91.94 255 ALA A CA 1
ATOM 2054 C C . ALA A 1 255 ? 11.059 -15.710 -50.611 1.00 91.94 255 ALA A C 1
ATOM 2056 O O . ALA A 1 255 ? 10.264 -15.675 -49.673 1.00 91.94 255 ALA A O 1
ATOM 2057 N N . LYS A 1 256 ? 10.848 -16.491 -51.684 1.00 92.38 256 LYS A N 1
ATOM 2058 C CA . LYS A 1 256 ? 9.652 -17.347 -51.843 1.00 92.38 256 LYS A CA 1
ATOM 2059 C C . LYS A 1 256 ? 9.490 -18.415 -50.752 1.00 92.38 256 LYS A C 1
ATOM 2061 O O . LYS A 1 256 ? 8.387 -18.915 -50.555 1.00 92.38 256 LYS A O 1
ATOM 2066 N N . ASN A 1 257 ? 10.577 -18.788 -50.074 1.00 92.31 257 ASN A N 1
ATOM 2067 C CA . ASN A 1 257 ? 10.561 -19.819 -49.041 1.00 92.31 257 ASN A CA 1
ATOM 2068 C C . ASN A 1 257 ? 10.245 -19.254 -47.642 1.00 92.31 257 ASN A C 1
ATOM 2070 O O . ASN A 1 257 ? 9.967 -20.031 -46.731 1.00 92.31 257 ASN A O 1
ATOM 2074 N N . ILE A 1 258 ? 10.247 -17.927 -47.460 1.00 88.38 258 ILE A N 1
ATOM 2075 C CA . ILE A 1 258 ? 9.949 -17.285 -46.171 1.00 88.38 258 ILE A CA 1
ATOM 2076 C C . ILE A 1 258 ? 8.472 -17.484 -45.813 1.00 88.38 258 ILE A C 1
ATOM 2078 O O . ILE A 1 258 ? 7.578 -17.232 -46.621 1.00 88.38 258 ILE A O 1
ATOM 2082 N N . LYS A 1 259 ? 8.206 -17.898 -44.571 1.00 86.50 259 LYS A N 1
ATOM 2083 C CA . LYS A 1 259 ? 6.848 -18.013 -44.025 1.00 86.50 259 LYS A CA 1
ATOM 2084 C C . LYS A 1 259 ? 6.491 -16.728 -43.283 1.00 86.50 259 LYS A C 1
ATOM 2086 O O . LYS A 1 259 ? 7.106 -16.408 -42.275 1.00 86.50 259 LYS A O 1
ATOM 2091 N N . LEU A 1 260 ? 5.510 -15.986 -43.798 1.00 81.62 260 LEU A N 1
ATOM 2092 C CA . LEU A 1 260 ? 5.101 -14.688 -43.238 1.00 81.62 260 LEU A CA 1
ATOM 2093 C C . LEU A 1 260 ? 4.059 -14.810 -42.113 1.00 81.62 260 LEU A C 1
ATOM 2095 O O . LEU A 1 260 ? 3.795 -13.834 -41.416 1.00 81.62 260 LEU A O 1
ATOM 2099 N N . GLU A 1 261 ? 3.484 -15.995 -41.915 1.00 77.56 261 GLU A N 1
ATOM 2100 C CA . GLU A 1 261 ? 2.536 -16.265 -40.834 1.00 77.56 261 GLU A CA 1
ATOM 2101 C C . GLU A 1 261 ? 3.267 -16.647 -39.543 1.00 77.56 261 GLU A C 1
ATOM 2103 O O . GLU A 1 261 ? 4.220 -17.433 -39.552 1.00 77.56 261 GLU A O 1
ATOM 2108 N N . LYS A 1 262 ? 2.817 -16.093 -38.410 1.00 66.00 262 LYS A N 1
ATOM 2109 C CA . LYS A 1 262 ? 3.406 -16.389 -37.100 1.00 66.00 262 LYS A CA 1
ATOM 2110 C C . LYS A 1 262 ? 2.998 -17.804 -36.658 1.00 66.00 262 LYS A C 1
ATOM 2112 O O . LYS A 1 262 ? 1.824 -18.155 -36.697 1.00 66.00 262 LYS A O 1
ATOM 2117 N N . SER A 1 263 ? 3.954 -18.593 -36.165 1.00 68.69 263 SER A N 1
ATOM 2118 C CA . SER A 1 263 ? 3.680 -19.846 -35.443 1.00 68.69 263 SER A CA 1
ATOM 2119 C C . SER A 1 263 ? 3.989 -19.670 -33.953 1.00 68.69 263 SER A C 1
ATOM 2121 O O . SER A 1 263 ? 4.839 -18.850 -33.600 1.00 68.69 263 SER A O 1
ATOM 2123 N N . GLN A 1 264 ? 3.361 -20.450 -33.063 1.00 60.50 264 GLN A N 1
ATOM 2124 C CA . GLN A 1 264 ? 3.644 -20.344 -31.620 1.00 60.50 264 GLN A CA 1
ATOM 2125 C C . GLN A 1 264 ? 5.153 -20.494 -31.316 1.00 60.50 264 GLN A C 1
ATOM 2127 O O . GLN A 1 264 ? 5.720 -19.734 -30.534 1.00 60.50 264 GLN A O 1
ATOM 2132 N N . GLY A 1 265 ? 5.857 -21.394 -32.017 1.00 66.38 265 GLY A N 1
ATOM 2133 C CA . GLY A 1 265 ? 7.291 -21.644 -31.809 1.00 66.38 265 GLY A CA 1
ATOM 2134 C C . GLY A 1 265 ? 8.227 -20.474 -32.153 1.00 66.38 265 GLY A C 1
ATOM 2135 O O . GLY A 1 265 ? 9.355 -20.436 -31.648 1.00 66.38 265 GLY A O 1
ATOM 2136 N N . THR A 1 266 ? 7.773 -19.523 -32.979 1.00 74.56 266 THR A N 1
ATOM 2137 C CA . THR A 1 266 ? 8.548 -18.339 -33.394 1.00 74.56 266 THR A CA 1
ATOM 2138 C C . THR A 1 266 ? 8.292 -17.111 -32.532 1.00 74.56 266 THR A C 1
ATOM 2140 O O . THR A 1 266 ? 9.087 -16.181 -32.570 1.00 74.56 266 THR A O 1
ATOM 2143 N N . GLN A 1 267 ? 7.209 -17.100 -31.755 1.00 82.25 267 GLN A N 1
ATOM 2144 C CA . GLN A 1 267 ? 6.795 -15.935 -30.970 1.00 82.25 267 GLN A CA 1
ATOM 2145 C C . GLN A 1 267 ? 7.370 -15.917 -29.552 1.00 82.25 267 GLN A C 1
ATOM 2147 O O . GLN A 1 267 ? 7.376 -14.871 -28.911 1.00 82.25 267 GLN A O 1
ATOM 2152 N N . HIS A 1 268 ? 7.839 -17.061 -29.048 1.00 90.00 268 HIS A N 1
ATOM 2153 C CA . HIS A 1 268 ? 8.268 -17.171 -27.660 1.00 90.00 268 HIS A CA 1
ATOM 2154 C C . HIS A 1 268 ? 9.444 -18.137 -27.446 1.00 90.00 268 HIS A C 1
ATOM 2156 O O . HIS A 1 268 ? 9.799 -18.990 -28.275 1.00 90.00 268 HIS A O 1
ATOM 2162 N N . ARG A 1 269 ? 10.025 -18.054 -26.252 1.00 91.88 269 ARG A N 1
ATOM 2163 C CA . ARG A 1 269 ? 11.077 -18.916 -25.713 1.00 91.88 269 ARG A CA 1
ATOM 2164 C C . ARG A 1 269 ? 10.537 -19.715 -24.542 1.00 91.88 269 ARG A C 1
ATOM 2166 O O . ARG A 1 269 ? 10.146 -19.135 -23.541 1.00 91.88 269 ARG A O 1
ATOM 2173 N N . SER A 1 270 ? 10.542 -21.042 -24.632 1.00 93.38 270 SER A N 1
ATOM 2174 C CA . SER A 1 270 ? 10.246 -21.870 -23.454 1.00 93.38 270 SER A CA 1
ATOM 2175 C C . SER A 1 270 ? 11.424 -21.861 -22.490 1.00 93.38 270 SER A C 1
ATOM 2177 O O . SER A 1 270 ? 12.568 -21.949 -22.937 1.00 93.38 270 SER A O 1
ATOM 2179 N N . ILE A 1 271 ? 11.153 -21.816 -21.190 1.00 95.94 271 ILE A N 1
ATOM 2180 C CA . ILE A 1 271 ? 12.177 -21.960 -20.154 1.00 95.94 271 ILE A CA 1
ATOM 2181 C C . ILE A 1 271 ? 12.465 -23.453 -19.990 1.00 95.94 271 ILE A C 1
ATOM 2183 O O . ILE A 1 271 ? 11.578 -24.232 -19.643 1.00 95.94 271 ILE A O 1
ATOM 2187 N N . LYS A 1 272 ? 13.689 -23.872 -20.323 1.00 95.56 272 LYS A N 1
ATOM 2188 C CA . LYS A 1 272 ? 14.106 -25.284 -20.340 1.00 95.56 272 LYS A CA 1
ATOM 2189 C C . LYS A 1 272 ? 14.777 -25.725 -19.048 1.00 95.56 272 LYS A C 1
ATOM 2191 O O . LYS A 1 272 ? 14.731 -26.911 -18.725 1.00 95.56 272 LYS A O 1
ATOM 2196 N N . ASN A 1 273 ? 15.445 -24.806 -18.363 1.00 95.62 273 ASN A N 1
ATOM 2197 C CA . ASN A 1 273 ? 16.188 -25.089 -17.145 1.00 95.62 273 ASN A CA 1
ATOM 2198 C C . ASN A 1 273 ? 16.252 -23.836 -16.273 1.00 95.62 273 ASN A C 1
ATOM 2200 O O . ASN A 1 273 ? 16.412 -22.738 -16.799 1.00 95.62 273 ASN A O 1
ATOM 2204 N N . VAL A 1 274 ? 16.181 -24.015 -14.960 1.00 96.50 274 VAL A N 1
ATOM 2205 C CA . VAL A 1 274 ? 16.501 -22.984 -13.972 1.00 96.50 274 VAL A CA 1
ATOM 2206 C C . VAL A 1 274 ? 17.373 -23.670 -12.939 1.00 96.50 274 VAL A C 1
ATOM 2208 O O . VAL A 1 274 ? 16.914 -24.557 -12.226 1.00 96.50 274 VAL A O 1
ATOM 2211 N N . LYS A 1 275 ? 18.666 -23.346 -12.926 1.00 96.81 275 LYS A N 1
ATOM 2212 C CA . LYS A 1 275 ? 19.648 -24.064 -12.109 1.00 96.81 275 LYS A CA 1
ATOM 2213 C C . LYS A 1 275 ? 20.404 -23.097 -11.222 1.00 96.81 275 LYS A C 1
ATOM 2215 O O . LYS A 1 275 ? 21.005 -22.158 -11.730 1.00 96.81 275 LYS A O 1
ATOM 2220 N N . PHE A 1 276 ? 20.440 -23.368 -9.923 1.00 95.12 276 PHE A N 1
ATOM 2221 C CA . PHE A 1 276 ? 21.302 -22.642 -8.996 1.00 95.12 276 PHE A CA 1
ATOM 2222 C C . PHE A 1 276 ? 22.776 -22.735 -9.435 1.00 95.12 276 PHE A C 1
ATOM 2224 O O . PHE A 1 276 ? 23.287 -23.829 -9.688 1.00 95.12 276 PHE A O 1
ATOM 2231 N N . VAL A 1 277 ? 23.458 -21.592 -9.541 1.00 95.88 277 VAL A N 1
ATOM 2232 C CA . VAL A 1 277 ? 24.858 -21.488 -10.002 1.00 95.88 277 VAL A CA 1
ATOM 2233 C C . VAL A 1 277 ? 25.807 -20.886 -8.969 1.00 95.88 277 VAL A C 1
ATOM 2235 O O . VAL A 1 277 ? 26.995 -20.745 -9.245 1.00 95.88 277 VAL A O 1
ATOM 2238 N N . GLY A 1 278 ? 25.314 -20.575 -7.773 1.00 93.50 278 GLY A N 1
ATOM 2239 C CA . GLY A 1 278 ? 26.112 -20.021 -6.685 1.00 93.50 278 GLY A CA 1
ATOM 2240 C C . GLY A 1 278 ? 25.484 -18.762 -6.111 1.00 93.50 278 GLY A C 1
ATOM 2241 O O . GLY A 1 278 ? 24.314 -18.471 -6.349 1.00 93.50 278 GLY A O 1
ATOM 2242 N N . LYS A 1 279 ? 26.263 -18.020 -5.329 1.00 91.12 279 LYS A N 1
ATOM 2243 C CA . LYS A 1 279 ? 25.879 -16.691 -4.859 1.00 91.12 279 LYS A CA 1
ATOM 2244 C C . LYS A 1 279 ? 26.772 -15.645 -5.500 1.00 91.12 279 LYS A C 1
ATOM 2246 O O . LYS A 1 279 ? 27.956 -15.898 -5.700 1.00 91.12 279 LYS A O 1
ATOM 2251 N N . GLY A 1 280 ? 26.205 -14.490 -5.799 1.00 87.06 280 GLY A N 1
ATOM 2252 C CA . GLY A 1 280 ? 26.939 -13.380 -6.382 1.00 87.06 280 GLY A CA 1
ATOM 2253 C C . GLY A 1 280 ? 26.120 -12.105 -6.358 1.00 87.06 280 GLY A C 1
ATOM 2254 O O . GLY A 1 280 ? 25.023 -12.063 -5.792 1.00 87.06 280 GLY A O 1
ATOM 2255 N N . ASP A 1 281 ? 26.680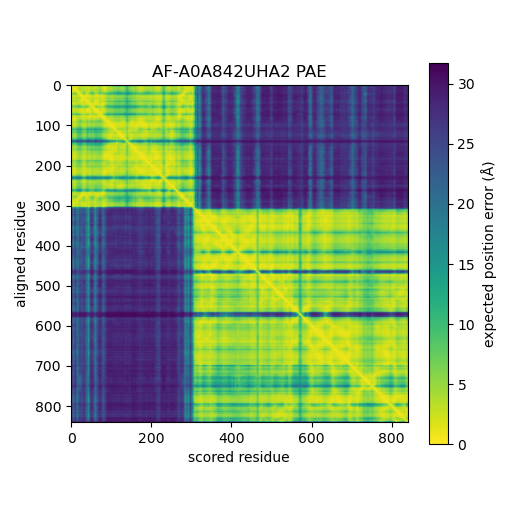 -11.075 -6.966 1.00 83.25 281 ASP A N 1
ATOM 2256 C CA . ASP A 1 281 ? 26.055 -9.765 -7.037 1.00 83.25 281 ASP A CA 1
ATOM 2257 C C . ASP A 1 281 ? 25.202 -9.674 -8.310 1.00 83.25 281 ASP A C 1
ATOM 2259 O O . ASP A 1 281 ? 25.515 -10.289 -9.332 1.00 83.25 281 ASP A O 1
ATOM 2263 N N . ALA A 1 282 ? 24.095 -8.945 -8.237 1.00 80.25 282 ALA A N 1
ATOM 2264 C CA . ALA A 1 282 ? 23.165 -8.733 -9.341 1.00 80.25 282 ALA A CA 1
ATOM 2265 C C . ALA A 1 282 ? 22.572 -7.330 -9.243 1.00 80.25 282 ALA A C 1
ATOM 2267 O O . ALA A 1 282 ? 22.466 -6.788 -8.151 1.00 80.25 282 ALA A O 1
ATOM 2268 N N . THR A 1 283 ? 22.122 -6.764 -10.355 1.00 78.56 283 THR A N 1
ATOM 2269 C CA . THR A 1 283 ? 21.441 -5.466 -10.364 1.00 78.56 283 THR A CA 1
ATOM 2270 C C . THR A 1 283 ? 20.116 -5.616 -11.094 1.00 78.56 283 THR A C 1
ATOM 2272 O O . THR A 1 283 ? 20.079 -6.202 -12.173 1.00 78.56 283 THR A O 1
ATOM 2275 N N . CYS A 1 284 ? 19.033 -5.110 -10.508 1.00 78.50 284 CYS A N 1
ATOM 2276 C CA . CYS A 1 284 ? 17.745 -4.958 -11.186 1.00 78.50 284 CYS A CA 1
ATOM 2277 C C . CYS A 1 284 ? 17.417 -3.471 -11.346 1.00 78.50 284 CYS A C 1
ATOM 2279 O O . CYS A 1 284 ? 18.020 -2.621 -10.691 1.00 78.50 284 CYS A O 1
ATOM 2281 N N . PHE A 1 285 ? 16.455 -3.160 -12.205 1.00 76.69 285 PHE A N 1
ATOM 2282 C CA . PHE A 1 285 ? 16.084 -1.796 -12.553 1.00 76.69 285 PHE A CA 1
ATOM 2283 C C . PHE A 1 285 ? 14.581 -1.609 -12.381 1.00 76.69 285 PHE A C 1
ATOM 2285 O O . PHE A 1 285 ? 13.804 -2.492 -12.744 1.00 76.69 285 PHE A O 1
ATOM 2292 N N . LYS A 1 286 ? 14.167 -0.453 -11.862 1.00 75.25 286 LYS A N 1
ATOM 2293 C CA . LYS A 1 286 ? 12.823 0.067 -12.106 1.00 75.25 286 LYS A CA 1
ATOM 2294 C C . LYS A 1 286 ? 12.873 0.852 -13.407 1.00 75.25 286 LYS A C 1
ATOM 2296 O O . LYS A 1 286 ? 13.745 1.703 -13.554 1.00 75.25 286 LYS A O 1
ATOM 2301 N N . VAL A 1 287 ? 11.952 0.569 -14.316 1.00 76.19 287 VAL A N 1
ATOM 2302 C CA . VAL A 1 287 ? 11.829 1.246 -15.610 1.00 76.19 287 VAL A CA 1
ATOM 2303 C C . VAL A 1 287 ? 10.430 1.830 -15.767 1.00 76.19 287 VAL A C 1
ATOM 2305 O O . VAL A 1 287 ? 9.493 1.349 -15.122 1.00 76.19 287 VAL A O 1
ATOM 2308 N N . ASP A 1 288 ? 10.301 2.866 -16.586 1.00 78.94 288 ASP A N 1
ATOM 2309 C CA . ASP A 1 288 ? 9.042 3.580 -16.840 1.00 78.94 288 ASP A CA 1
ATOM 2310 C C . ASP A 1 288 ? 8.126 2.910 -17.880 1.00 78.94 288 ASP A C 1
ATOM 2312 O O . ASP A 1 288 ? 7.037 3.417 -18.148 1.00 78.94 288 ASP A O 1
ATOM 2316 N N . SER A 1 289 ? 8.525 1.754 -18.425 1.00 79.25 289 SER A N 1
ATOM 2317 C CA . SER A 1 289 ? 7.700 0.995 -19.366 1.00 79.25 289 SER A CA 1
ATOM 2318 C C . SER A 1 289 ? 6.319 0.651 -18.767 1.00 79.25 289 SER A C 1
ATOM 2320 O O . SER A 1 289 ? 6.252 0.230 -17.603 1.00 79.25 289 SER A O 1
ATOM 2322 N N . PRO A 1 290 ? 5.215 0.766 -19.540 1.00 74.00 290 PRO A N 1
ATOM 2323 C CA . PRO A 1 290 ? 3.852 0.531 -19.051 1.00 74.00 290 PRO A CA 1
ATOM 2324 C C . PRO A 1 290 ? 3.588 -0.867 -18.479 1.00 74.00 290 PRO A C 1
ATOM 2326 O O . PRO A 1 290 ? 2.766 -1.007 -17.578 1.00 74.00 290 PRO A O 1
ATOM 2329 N N . ASP A 1 291 ? 4.257 -1.903 -18.996 1.00 73.56 291 ASP A N 1
ATOM 2330 C CA . ASP A 1 291 ? 4.168 -3.278 -18.479 1.00 73.56 291 ASP A CA 1
ATOM 2331 C C . ASP A 1 291 ? 5.327 -3.623 -17.530 1.00 73.56 291 ASP A C 1
ATOM 2333 O O . ASP A 1 291 ? 5.554 -4.795 -17.224 1.00 73.56 291 ASP A O 1
ATOM 2337 N N . HIS A 1 292 ? 6.073 -2.601 -17.094 1.00 78.44 292 HIS A N 1
ATOM 2338 C CA . HIS A 1 292 ? 7.238 -2.688 -16.219 1.00 78.44 292 HIS A CA 1
ATOM 2339 C C . HIS A 1 292 ? 8.326 -3.650 -16.723 1.00 78.44 292 HIS A C 1
ATOM 2341 O O . HIS A 1 292 ? 9.121 -4.176 -15.930 1.00 78.44 292 HIS A O 1
ATOM 2347 N N . SER A 1 293 ? 8.365 -3.878 -18.040 1.00 86.31 293 SER A N 1
ATOM 2348 C CA . SER A 1 293 ? 9.316 -4.772 -18.678 1.00 86.31 293 SER A CA 1
ATOM 2349 C C . SER A 1 293 ? 10.559 -4.060 -19.188 1.00 86.31 293 SER A C 1
ATOM 2351 O O . SER A 1 293 ? 10.532 -2.895 -19.574 1.00 86.31 293 SER A O 1
ATOM 2353 N N . PHE A 1 294 ? 11.665 -4.795 -19.231 1.00 91.62 294 PHE A N 1
ATOM 2354 C CA . PHE A 1 294 ? 12.869 -4.376 -19.939 1.00 91.62 294 PHE A CA 1
ATOM 2355 C C . PHE A 1 294 ? 13.577 -5.583 -20.556 1.00 91.62 294 PHE A C 1
ATOM 2357 O O . PHE A 1 294 ? 13.344 -6.731 -20.165 1.00 91.62 294 PHE A O 1
ATOM 2364 N N . LEU A 1 295 ? 14.435 -5.332 -21.543 1.00 93.56 295 LEU A N 1
ATOM 2365 C CA . LEU A 1 295 ? 15.195 -6.364 -22.245 1.00 93.56 295 LEU A CA 1
ATOM 2366 C C . LEU A 1 295 ? 16.548 -6.603 -21.570 1.00 93.56 295 LEU A C 1
ATOM 2368 O O . LEU A 1 295 ? 17.327 -5.677 -21.351 1.00 93.56 295 LEU A O 1
ATOM 2372 N N . ALA A 1 296 ? 16.840 -7.867 -21.267 1.00 91.06 296 ALA A N 1
ATOM 2373 C CA . ALA A 1 296 ? 18.057 -8.294 -20.592 1.00 91.06 296 ALA A CA 1
ATOM 2374 C C . ALA A 1 296 ? 18.938 -9.187 -21.481 1.00 91.06 296 ALA A C 1
ATOM 2376 O O . ALA A 1 296 ? 18.465 -10.094 -22.176 1.00 91.06 296 ALA A O 1
ATOM 2377 N N . GLY A 1 297 ? 20.254 -8.966 -21.390 1.00 90.00 297 GLY A N 1
ATOM 2378 C CA . GLY A 1 297 ? 21.282 -9.760 -22.064 1.00 90.00 297 GLY A CA 1
ATOM 2379 C C . GLY A 1 297 ? 21.369 -9.545 -23.580 1.00 90.00 297 GLY A C 1
ATOM 2380 O O . GLY A 1 297 ? 20.566 -8.845 -24.189 1.00 90.00 297 GLY A O 1
ATOM 2381 N N . LYS A 1 298 ? 22.359 -10.188 -24.215 1.00 90.06 298 LYS A N 1
ATOM 2382 C CA . LYS A 1 298 ? 22.640 -10.032 -25.659 1.00 90.06 298 LYS A CA 1
ATOM 2383 C C . LYS A 1 298 ? 21.499 -10.505 -26.569 1.00 90.06 298 LYS A C 1
ATOM 2385 O O . LYS A 1 298 ? 21.386 -10.042 -27.697 1.00 90.06 298 LYS A O 1
ATOM 2390 N N . THR A 1 299 ? 20.661 -11.421 -26.083 1.00 92.44 299 THR A N 1
ATOM 2391 C CA . THR A 1 299 ? 19.532 -12.000 -26.831 1.00 92.44 299 THR A CA 1
ATOM 2392 C C . THR A 1 299 ? 18.199 -11.294 -26.575 1.00 92.44 299 THR A C 1
ATOM 2394 O O . THR A 1 299 ? 17.165 -11.804 -27.011 1.00 92.44 299 THR A O 1
ATOM 2397 N N . MET A 1 300 ? 18.219 -10.148 -25.879 1.00 94.25 300 MET A N 1
ATOM 2398 C CA . MET A 1 300 ? 17.065 -9.274 -25.641 1.00 94.25 300 MET A CA 1
ATOM 2399 C C . MET A 1 300 ? 15.874 -10.008 -25.002 1.00 94.25 300 MET A C 1
ATOM 2401 O O . MET A 1 300 ? 14.766 -10.032 -25.534 1.00 94.25 300 MET A O 1
ATOM 2405 N N . ILE A 1 301 ? 16.111 -10.684 -23.875 1.00 93.69 301 ILE A N 1
ATOM 2406 C CA . ILE A 1 301 ? 15.068 -11.441 -23.172 1.00 93.69 301 ILE A CA 1
ATOM 2407 C C . ILE A 1 301 ? 14.209 -10.487 -22.339 1.00 93.69 301 ILE A C 1
ATOM 2409 O O . ILE A 1 301 ? 14.745 -9.743 -21.525 1.00 93.69 301 ILE A O 1
ATOM 2413 N N . VAL A 1 302 ? 12.886 -10.542 -22.509 1.00 92.25 302 VAL A N 1
ATOM 2414 C CA . VAL A 1 302 ? 11.931 -9.737 -21.730 1.00 92.25 302 VAL A CA 1
ATOM 2415 C C . VAL A 1 302 ? 11.919 -10.188 -20.264 1.00 92.25 302 VAL A C 1
ATOM 2417 O O . VAL A 1 302 ? 11.727 -11.374 -19.982 1.00 92.25 302 VAL A O 1
ATOM 2420 N N . THR A 1 303 ? 12.088 -9.245 -19.335 1.00 87.62 303 THR A N 1
ATOM 2421 C CA . THR A 1 303 ? 11.993 -9.457 -17.879 1.00 87.62 303 THR A CA 1
ATOM 2422 C C . THR A 1 303 ? 11.146 -8.367 -17.187 1.00 87.62 303 THR A C 1
ATOM 2424 O O . THR A 1 303 ? 10.619 -7.516 -17.894 1.00 87.62 303 THR A O 1
ATOM 2427 N N . HIS A 1 304 ? 10.939 -8.404 -15.858 1.00 77.88 304 HIS A N 1
ATOM 2428 C CA . HIS A 1 304 ? 10.015 -7.524 -15.103 1.00 77.88 304 HIS A CA 1
ATOM 2429 C C . HIS A 1 304 ? 10.632 -6.938 -13.808 1.00 77.88 304 HIS A C 1
ATOM 2431 O O . HIS A 1 304 ? 11.596 -7.481 -13.263 1.00 77.88 304 HIS A O 1
ATOM 2437 N N . ASN A 1 305 ? 10.044 -5.860 -13.260 1.00 65.19 305 ASN A N 1
ATOM 2438 C CA . ASN A 1 305 ? 10.432 -5.230 -11.978 1.00 65.19 305 ASN A CA 1
ATOM 2439 C C . ASN A 1 305 ? 9.284 -5.187 -10.928 1.00 65.19 305 ASN A C 1
ATOM 2441 O O . ASN A 1 305 ? 8.177 -5.612 -11.213 1.00 65.19 305 ASN A O 1
ATOM 2445 N N . CYS A 1 306 ? 9.515 -4.774 -9.675 1.00 40.47 306 CYS A N 1
ATOM 2446 C CA . CYS A 1 306 ? 8.500 -4.855 -8.604 1.00 40.47 306 CYS A CA 1
ATOM 2447 C C . CYS A 1 306 ? 7.972 -3.476 -8.161 1.00 40.47 306 CYS A C 1
ATOM 2449 O O . CYS A 1 306 ? 8.761 -2.564 -7.916 1.00 40.47 306 CYS A O 1
ATOM 2451 N N . LEU A 1 307 ? 6.656 -3.379 -7.934 1.00 36.56 307 LEU A N 1
ATOM 2452 C CA . LEU A 1 307 ? 6.010 -2.423 -7.026 1.00 36.56 307 LEU A CA 1
ATOM 2453 C C . LEU A 1 307 ? 5.298 -3.213 -5.916 1.00 36.56 307 LEU A C 1
ATOM 2455 O O . LEU A 1 307 ? 4.689 -4.252 -6.173 1.00 36.56 307 LEU A O 1
ATOM 2459 N N . GLN A 1 308 ? 5.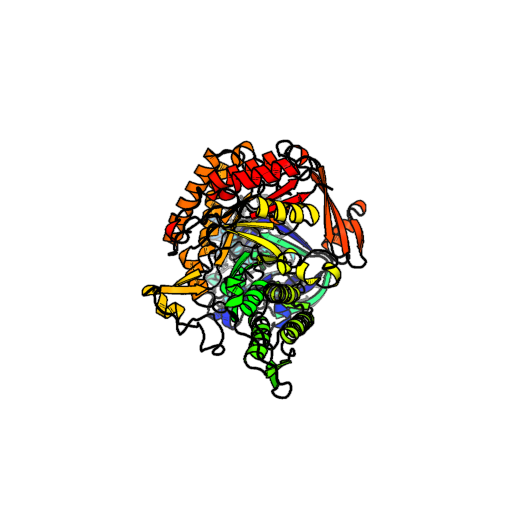378 -2.736 -4.673 1.00 44.44 308 GLN A N 1
ATOM 2460 C CA . GLN A 1 308 ? 4.714 -3.375 -3.536 1.00 44.44 308 GLN A CA 1
ATOM 2461 C C . GLN A 1 308 ? 3.190 -3.181 -3.636 1.00 44.44 308 GLN A C 1
ATOM 2463 O O . GLN A 1 308 ? 2.713 -2.058 -3.529 1.00 44.44 308 GLN A O 1
ATOM 2468 N N . PHE A 1 309 ? 2.466 -4.294 -3.820 1.00 57.41 309 PHE A N 1
ATOM 2469 C CA . PHE A 1 309 ? 1.017 -4.397 -4.068 1.00 57.41 309 PHE A CA 1
ATOM 2470 C C . PHE A 1 309 ? 0.510 -3.569 -5.260 1.00 57.41 309 PHE A C 1
ATOM 2472 O O . PHE A 1 309 ? -0.099 -2.519 -5.102 1.00 57.41 309 PHE A O 1
ATOM 2479 N N . ALA A 1 310 ? 0.707 -4.110 -6.460 1.00 55.59 310 ALA A N 1
ATOM 2480 C CA . ALA A 1 310 ? 0.017 -3.721 -7.689 1.00 55.59 310 ALA A CA 1
ATOM 2481 C C . ALA A 1 310 ? -0.347 -4.991 -8.491 1.00 55.59 310 ALA A C 1
ATOM 2483 O O . ALA A 1 310 ? 0.126 -6.084 -8.164 1.00 55.59 310 ALA A O 1
ATOM 2484 N N . GLY A 1 311 ? -1.192 -4.867 -9.519 1.00 65.19 311 GLY A N 1
ATOM 2485 C CA . GLY A 1 311 ? -1.560 -5.980 -10.409 1.00 65.19 311 GLY A CA 1
ATOM 2486 C C . GLY A 1 311 ? -2.323 -7.111 -9.704 1.00 65.19 311 GLY A C 1
ATOM 2487 O O . GLY A 1 311 ? -3.200 -6.848 -8.881 1.00 65.19 311 GLY A O 1
ATOM 2488 N N . ASP A 1 312 ? -1.951 -8.368 -9.988 1.00 65.75 312 ASP A N 1
ATOM 2489 C CA . ASP A 1 312 ? -2.582 -9.611 -9.497 1.00 65.75 312 ASP A CA 1
ATOM 2490 C C . ASP A 1 312 ? -2.957 -9.602 -8.003 1.00 65.75 312 ASP A C 1
ATOM 2492 O O . ASP A 1 312 ? -3.929 -10.241 -7.599 1.00 65.75 312 ASP A O 1
ATOM 2496 N N . ALA A 1 313 ? -2.163 -8.942 -7.155 1.00 69.31 313 ALA A N 1
ATOM 2497 C CA . ALA A 1 313 ? -2.444 -8.875 -5.726 1.00 69.31 313 ALA A CA 1
ATOM 2498 C C . ALA A 1 313 ? -3.729 -8.099 -5.424 1.00 69.31 313 ALA A C 1
ATOM 2500 O O . ALA A 1 313 ? -4.543 -8.579 -4.637 1.00 69.31 313 ALA A O 1
ATOM 2501 N N . ILE A 1 314 ? -3.909 -6.938 -6.061 1.00 77.25 314 ILE A N 1
ATOM 2502 C CA . ILE A 1 314 ? -5.115 -6.117 -5.923 1.00 77.25 314 ILE A CA 1
ATOM 2503 C C . ILE A 1 314 ? -6.278 -6.809 -6.633 1.00 77.25 314 ILE A C 1
ATOM 2505 O O . ILE A 1 314 ? -7.318 -6.991 -6.017 1.00 77.25 314 ILE A O 1
ATOM 2509 N N . GLU A 1 315 ? -6.078 -7.309 -7.858 1.00 79.38 315 GLU A N 1
ATOM 2510 C CA . GLU A 1 315 ? -7.144 -7.972 -8.628 1.00 79.38 315 GLU A CA 1
ATOM 2511 C C . GLU A 1 315 ? -7.738 -9.197 -7.918 1.00 79.38 315 GLU A C 1
ATOM 2513 O O . GLU A 1 315 ? -8.924 -9.488 -8.059 1.00 79.38 315 GLU A O 1
ATOM 2518 N N . ARG A 1 316 ? -6.931 -9.930 -7.139 1.00 78.75 316 ARG A N 1
ATOM 2519 C CA . ARG A 1 316 ? -7.426 -11.053 -6.324 1.00 78.75 316 ARG A CA 1
ATOM 2520 C C . ARG A 1 316 ? -8.083 -10.604 -5.026 1.00 78.75 316 ARG A C 1
ATOM 2522 O O . ARG A 1 316 ? -8.962 -11.301 -4.529 1.00 78.75 316 ARG A O 1
ATOM 2529 N N . GLN A 1 317 ? -7.591 -9.523 -4.428 1.00 84.38 317 GLN A N 1
ATOM 2530 C CA . GLN A 1 317 ? -8.016 -9.035 -3.120 1.00 84.38 317 GLN A CA 1
ATOM 2531 C C . GLN A 1 317 ? -7.948 -7.511 -3.094 1.00 84.38 317 GLN A C 1
ATOM 2533 O O . GLN A 1 317 ? -6.944 -6.924 -2.678 1.00 84.38 317 GLN A O 1
ATOM 2538 N N . ASN A 1 318 ? -9.056 -6.875 -3.466 1.00 91.38 318 ASN A N 1
ATOM 2539 C CA . ASN A 1 318 ? -9.148 -5.419 -3.539 1.00 91.38 318 ASN A CA 1
ATOM 2540 C C . ASN A 1 318 ? -8.826 -4.722 -2.216 1.00 91.38 318 ASN A C 1
ATOM 2542 O O . ASN A 1 318 ? -8.272 -3.631 -2.220 1.00 91.38 318 ASN A O 1
ATOM 2546 N N . THR A 1 319 ? -9.053 -5.374 -1.071 1.00 88.75 319 THR A N 1
ATOM 2547 C CA . THR A 1 319 ? -8.648 -4.866 0.251 1.00 88.75 319 THR A CA 1
ATOM 2548 C C . THR A 1 319 ? -7.164 -4.505 0.365 1.00 88.75 319 THR A C 1
ATOM 2550 O O . THR A 1 319 ? -6.797 -3.772 1.277 1.00 88.75 319 THR A O 1
ATOM 2553 N N . ARG A 1 320 ? -6.303 -4.992 -0.539 1.00 85.44 320 ARG A N 1
ATOM 2554 C CA . ARG A 1 320 ? -4.871 -4.664 -0.580 1.00 85.44 320 ARG A CA 1
ATOM 2555 C C . ARG A 1 320 ? -4.557 -3.289 -1.166 1.00 85.44 320 ARG A C 1
ATOM 2557 O O . ARG A 1 320 ? -3.453 -2.810 -0.925 1.00 85.44 320 ARG A O 1
ATOM 2564 N N . VAL A 1 321 ? -5.479 -2.661 -1.907 1.00 86.56 321 VAL A N 1
ATOM 2565 C CA . VAL A 1 321 ? -5.279 -1.278 -2.382 1.00 86.56 321 VAL A CA 1
ATOM 2566 C C . VAL A 1 321 ? -5.389 -0.280 -1.227 1.00 86.56 321 VAL A C 1
ATOM 2568 O O . VAL A 1 321 ? -4.703 0.739 -1.213 1.00 86.56 321 VAL A O 1
ATOM 2571 N N . TYR A 1 322 ? -6.212 -0.599 -0.224 1.00 89.44 322 TYR A N 1
ATOM 2572 C CA . TYR A 1 322 ? -6.507 0.302 0.881 1.00 89.44 322 TYR A CA 1
ATOM 2573 C C . TYR A 1 322 ? -5.493 0.177 2.011 1.00 89.44 322 TYR A C 1
ATOM 2575 O O . TYR A 1 322 ? -5.224 -0.897 2.556 1.00 89.44 322 TYR A O 1
ATOM 2583 N N . ASN A 1 323 ? -4.967 1.323 2.431 1.00 83.62 323 ASN A N 1
ATOM 2584 C CA . ASN A 1 323 ? -3.921 1.375 3.440 1.00 83.62 323 ASN A CA 1
ATOM 2585 C C . ASN A 1 323 ? -4.448 1.092 4.855 1.00 83.62 323 ASN A C 1
ATOM 2587 O O . ASN A 1 323 ? -3.733 0.499 5.671 1.00 83.62 323 ASN A O 1
ATOM 2591 N N . CYS A 1 324 ? -5.664 1.550 5.155 1.00 92.56 324 CYS A N 1
ATOM 2592 C CA . CYS A 1 324 ? -6.306 1.420 6.455 1.00 92.56 324 CYS A CA 1
ATOM 2593 C C . CYS A 1 324 ? -7.832 1.314 6.347 1.00 92.56 324 CYS A C 1
ATOM 2595 O O . CYS A 1 324 ? -8.426 1.644 5.325 1.00 92.56 324 CYS A O 1
ATOM 2597 N N . SER A 1 325 ? -8.459 0.916 7.450 1.00 96.56 325 SER A N 1
ATOM 2598 C CA . SER A 1 325 ? -9.895 0.682 7.565 1.00 96.56 325 SER A CA 1
ATOM 2599 C C . SER A 1 325 ? -10.417 1.021 8.963 1.00 96.56 325 SER A C 1
ATOM 2601 O O . SER A 1 325 ? -9.622 1.225 9.886 1.00 96.56 325 SER A O 1
ATOM 2603 N N . PHE A 1 326 ? -11.740 1.076 9.123 1.00 97.94 326 PHE A N 1
ATOM 2604 C CA . PHE A 1 326 ? -12.399 1.231 10.420 1.00 97.94 326 PHE A CA 1
ATOM 2605 C C . PHE A 1 326 ? -13.723 0.453 10.508 1.00 97.94 326 PHE A C 1
ATOM 2607 O O . PHE A 1 326 ? -14.454 0.355 9.518 1.00 97.94 326 PHE A O 1
ATOM 2614 N N . SER A 1 327 ? -14.041 -0.080 11.696 1.00 98.06 327 SER A N 1
ATOM 2615 C CA . SER A 1 327 ? -15.338 -0.700 12.015 1.00 98.06 327 SER A CA 1
ATOM 2616 C C . SER A 1 327 ? -15.665 -0.660 13.516 1.00 98.06 327 SER A C 1
ATOM 2618 O O . SER A 1 327 ? -14.839 -0.298 14.355 1.00 98.06 327 SER A O 1
ATOM 2620 N N . LEU A 1 328 ? -16.888 -1.050 13.870 1.00 98.25 328 LEU A N 1
ATOM 2621 C CA . LEU A 1 328 ? -17.368 -1.146 15.249 1.00 98.25 328 LEU A CA 1
ATOM 2622 C C . LEU A 1 328 ? -17.240 -2.590 15.746 1.00 98.25 328 LEU A C 1
ATOM 2624 O O . LEU A 1 328 ? -17.603 -3.526 15.033 1.00 98.25 328 LEU A O 1
ATOM 2628 N N . CYS A 1 329 ? -16.763 -2.783 16.979 1.00 97.88 329 CYS A N 1
ATOM 2629 C CA . CYS A 1 329 ? -16.746 -4.095 17.626 1.00 97.88 329 CYS A CA 1
ATOM 2630 C C . CYS A 1 329 ? -18.146 -4.431 18.169 1.00 97.88 329 CYS A C 1
ATOM 2632 O O . CYS A 1 329 ? -18.414 -4.312 19.365 1.00 97.88 329 CYS A O 1
ATOM 2634 N N . ASP A 1 330 ? -19.066 -4.788 17.272 1.00 95.56 330 ASP A N 1
ATOM 2635 C CA . ASP A 1 330 ? -20.484 -5.000 17.587 1.00 95.56 330 ASP A CA 1
ATOM 2636 C C . ASP A 1 330 ? -21.083 -6.318 17.079 1.00 95.56 330 ASP A C 1
ATOM 2638 O O . ASP A 1 330 ? -22.231 -6.641 17.391 1.00 95.56 330 ASP A O 1
ATOM 2642 N N . ARG A 1 331 ? -20.301 -7.100 16.335 1.00 93.19 331 ARG A N 1
ATOM 2643 C CA . ARG A 1 331 ? -20.688 -8.390 15.753 1.00 93.19 331 ARG A CA 1
ATOM 2644 C C . ARG A 1 331 ? -19.562 -9.402 15.910 1.00 93.19 331 ARG A C 1
ATOM 2646 O O . ARG A 1 331 ? -18.396 -9.035 15.961 1.00 93.19 331 ARG A O 1
ATOM 2653 N N . LEU A 1 332 ? -19.886 -10.693 15.935 1.00 91.94 332 LEU A N 1
ATOM 2654 C CA . LEU A 1 332 ? -18.872 -11.746 16.096 1.00 91.94 332 LEU A CA 1
ATOM 2655 C C . LEU A 1 332 ? -17.874 -11.794 14.930 1.00 91.94 332 LEU A C 1
ATOM 2657 O O . LEU A 1 332 ? -16.691 -12.053 15.144 1.00 91.94 332 LEU A O 1
ATOM 2661 N N . SER A 1 333 ? -18.331 -11.512 13.706 1.00 90.69 333 SER A N 1
ATOM 2662 C CA . SER A 1 333 ? -17.476 -11.537 12.515 1.00 90.69 333 SER A CA 1
ATOM 2663 C C . SER A 1 333 ? -16.409 -10.435 12.513 1.00 90.69 333 SER A C 1
ATOM 2665 O O . SER A 1 333 ? -15.379 -10.601 11.861 1.00 90.69 333 SER A O 1
ATOM 2667 N N . PHE A 1 334 ? -16.585 -9.370 13.309 1.00 95.44 334 PHE A N 1
ATOM 2668 C CA . PHE A 1 334 ? -15.622 -8.275 13.453 1.00 95.44 334 PHE A CA 1
ATOM 2669 C C . PHE A 1 334 ? -14.210 -8.782 13.790 1.00 95.44 334 PHE A C 1
ATOM 2671 O O . PHE A 1 334 ? -13.228 -8.312 13.215 1.00 95.44 334 PHE A O 1
ATOM 2678 N N . PHE A 1 335 ? -14.082 -9.771 14.683 1.00 96.19 335 PHE A N 1
ATOM 2679 C CA . PHE A 1 335 ? -12.775 -10.306 15.088 1.00 96.19 335 PHE A CA 1
ATOM 2680 C C . PHE A 1 335 ? -12.040 -10.990 13.929 1.00 96.19 335 PHE A C 1
ATOM 2682 O O . PHE A 1 335 ? -10.852 -10.762 13.720 1.00 96.19 335 PHE A O 1
ATOM 2689 N N . SER A 1 336 ? -12.738 -11.795 13.130 1.00 94.50 336 SER A N 1
ATOM 2690 C CA . SER A 1 336 ? -12.131 -12.438 11.962 1.00 94.50 336 SER A CA 1
ATOM 2691 C C . SER A 1 336 ? -11.892 -11.467 10.808 1.00 94.50 336 SER A C 1
ATOM 2693 O O . SER A 1 336 ? -10.890 -11.580 10.112 1.00 94.50 336 SER A O 1
ATOM 2695 N N . GLU A 1 337 ? -12.776 -10.492 10.604 1.00 94.62 337 GLU A N 1
ATOM 2696 C CA . GLU A 1 337 ? -12.630 -9.479 9.554 1.00 94.62 337 GLU A CA 1
ATOM 2697 C C . GLU A 1 337 ? -11.459 -8.530 9.840 1.00 94.62 337 GLU A C 1
ATOM 2699 O O . GLU A 1 337 ? -10.646 -8.275 8.954 1.00 94.62 337 GLU A O 1
ATOM 2704 N N . SER A 1 338 ? -11.314 -8.077 11.090 1.00 95.69 338 SER A N 1
ATOM 2705 C CA . SER A 1 338 ? -10.152 -7.292 11.529 1.00 95.69 338 SER A CA 1
ATOM 2706 C C . SER A 1 338 ? -8.851 -8.065 11.328 1.00 95.69 338 SER A C 1
ATOM 2708 O O . SER A 1 338 ? -7.887 -7.525 10.787 1.00 95.69 338 SER A O 1
ATOM 2710 N N . PHE A 1 339 ? -8.821 -9.352 11.685 1.00 94.94 339 PHE A N 1
ATOM 2711 C CA . PHE A 1 339 ? -7.630 -10.168 11.478 1.00 94.94 339 PHE A CA 1
ATOM 2712 C C . PHE A 1 339 ? -7.312 -10.379 9.988 1.00 94.94 339 PHE A C 1
ATOM 2714 O O . PHE A 1 339 ? -6.156 -10.244 9.584 1.00 94.94 339 PHE A O 1
ATOM 2721 N N . TYR A 1 340 ? -8.327 -10.618 9.152 1.00 93.75 340 TYR A N 1
ATOM 2722 C CA . TYR A 1 340 ? -8.181 -10.692 7.695 1.00 93.75 340 TYR A CA 1
ATOM 2723 C C . TYR A 1 340 ? -7.602 -9.401 7.098 1.00 93.75 340 TYR A C 1
ATOM 2725 O O . TYR A 1 340 ? -6.685 -9.454 6.276 1.00 93.75 340 TYR A O 1
ATOM 2733 N N . LEU A 1 341 ? -8.090 -8.237 7.530 1.00 93.50 341 LEU A N 1
ATOM 2734 C CA . LEU A 1 341 ? -7.605 -6.938 7.059 1.00 93.50 341 LEU A CA 1
ATOM 2735 C C . LEU A 1 341 ? -6.143 -6.700 7.431 1.00 93.50 341 LEU A C 1
ATOM 2737 O O . LEU A 1 341 ? -5.347 -6.309 6.574 1.00 93.50 341 LEU A O 1
ATOM 2741 N N . LEU A 1 342 ? -5.761 -7.040 8.663 1.00 91.25 342 LEU A N 1
ATOM 2742 C CA . LEU A 1 342 ? -4.364 -6.993 9.090 1.00 91.25 342 LEU A CA 1
ATOM 2743 C C . LEU A 1 342 ? -3.486 -7.916 8.226 1.00 91.25 342 LEU A C 1
ATOM 2745 O O . LEU A 1 342 ? -2.414 -7.502 7.786 1.00 91.25 342 LEU A O 1
ATOM 2749 N N . LEU A 1 343 ? -3.957 -9.125 7.895 1.00 88.75 343 LEU A N 1
ATOM 2750 C CA . LEU A 1 343 ? -3.264 -10.061 6.995 1.00 88.75 343 LEU A CA 1
ATOM 2751 C C . LEU A 1 343 ? -3.202 -9.579 5.531 1.00 88.75 343 LEU A C 1
ATOM 2753 O O . LEU A 1 343 ? -2.283 -9.951 4.794 1.00 88.75 343 LEU A O 1
ATOM 2757 N N . CYS A 1 344 ? -4.133 -8.724 5.100 1.00 85.94 344 CYS A N 1
ATOM 2758 C CA . CYS A 1 344 ? -4.062 -8.031 3.810 1.00 85.94 344 CYS A CA 1
ATOM 2759 C C . CYS A 1 344 ? -3.000 -6.919 3.788 1.00 85.94 344 CYS A C 1
ATOM 2761 O O . CYS A 1 344 ? -2.666 -6.431 2.711 1.00 85.94 344 CYS A O 1
ATOM 2763 N N . GLY A 1 345 ? -2.444 -6.538 4.943 1.00 81.62 345 GLY A N 1
ATOM 2764 C CA . GLY A 1 345 ? -1.551 -5.386 5.083 1.00 81.62 345 GLY A CA 1
ATOM 2765 C C . GLY A 1 345 ? -2.292 -4.060 5.280 1.00 81.62 345 GLY A C 1
ATOM 2766 O O . GLY A 1 345 ? -1.660 -3.003 5.192 1.00 81.62 345 GLY A O 1
ATOM 2767 N N . CYS A 1 346 ? -3.598 -4.113 5.558 1.00 87.62 346 CYS A N 1
ATOM 2768 C CA . CYS A 1 346 ? -4.455 -2.967 5.836 1.00 87.62 346 CYS A CA 1
ATOM 2769 C C . CYS A 1 346 ? -4.473 -2.684 7.348 1.00 87.62 346 CYS A C 1
ATOM 2771 O O . CYS A 1 346 ? -4.703 -3.583 8.157 1.00 87.62 346 CYS A O 1
ATOM 2773 N N . GLY A 1 347 ? -4.214 -1.438 7.751 1.00 91.44 347 GLY A N 1
ATOM 2774 C CA . GLY A 1 347 ? -4.348 -1.027 9.153 1.00 91.44 347 GLY A CA 1
ATOM 2775 C C . GLY A 1 347 ? -5.806 -1.079 9.623 1.00 91.44 347 GLY A C 1
ATOM 2776 O O . GLY A 1 347 ? -6.715 -0.782 8.848 1.00 91.44 347 GLY A O 1
ATOM 2777 N N . VAL A 1 348 ? -6.035 -1.410 10.893 1.00 95.38 348 VAL A N 1
ATOM 2778 C CA . VAL A 1 348 ? -7.380 -1.592 11.458 1.00 95.38 348 VAL A CA 1
ATOM 2779 C C . VAL A 1 348 ? -7.642 -0.600 12.585 1.00 95.38 348 VAL A C 1
ATOM 2781 O O . VAL A 1 348 ? -7.112 -0.719 13.687 1.00 95.38 348 VAL A O 1
ATOM 2784 N N . GLY A 1 349 ? -8.476 0.396 12.307 1.00 97.31 349 GLY A N 1
ATOM 2785 C CA . GLY A 1 349 ? -9.121 1.198 13.335 1.00 97.31 349 GLY A CA 1
ATOM 2786 C C . GLY A 1 349 ? -10.382 0.503 13.824 1.00 97.31 349 GLY A C 1
ATOM 2787 O O . GLY A 1 349 ? -11.083 -0.149 13.051 1.00 97.31 349 GLY A O 1
ATOM 2788 N N . PHE A 1 350 ? -10.676 0.603 15.112 1.00 98.25 350 PHE A N 1
ATOM 2789 C CA . PHE A 1 350 ? -11.878 -0.015 15.643 1.00 98.25 350 PHE A CA 1
ATOM 2790 C C . PHE A 1 350 ? -12.400 0.663 16.897 1.00 98.25 350 PHE A C 1
ATOM 2792 O O . PHE A 1 350 ? -11.638 1.219 17.684 1.00 98.25 350 PHE A O 1
ATOM 2799 N N . SER A 1 351 ? -13.712 0.584 17.096 1.00 98.50 351 SER A N 1
ATOM 2800 C CA . SER A 1 351 ? -14.355 1.054 18.319 1.00 98.50 351 SER A CA 1
ATOM 2801 C C . SER A 1 351 ? -14.684 -0.098 19.262 1.00 98.50 351 SER A C 1
ATOM 2803 O O . SER A 1 351 ? -15.415 -1.018 18.899 1.00 98.50 351 SER A O 1
ATOM 2805 N N . VAL A 1 352 ? -14.184 -0.005 20.494 1.00 98.62 352 VAL A N 1
ATOM 2806 C CA . VAL A 1 352 ? -14.567 -0.837 21.647 1.00 98.62 352 VAL A CA 1
ATOM 2807 C C . VAL A 1 352 ? -15.440 -0.067 22.638 1.00 98.62 352 VAL A C 1
ATOM 2809 O O . VAL A 1 352 ? -15.572 -0.474 23.788 1.00 98.62 352 VAL A O 1
ATOM 2812 N N . GLN A 1 353 ? -16.050 1.046 22.219 1.00 98.50 353 GLN A N 1
ATOM 2813 C CA . GLN A 1 353 ? -16.989 1.779 23.065 1.00 98.50 353 GLN A CA 1
ATOM 2814 C C . GLN A 1 353 ? -18.072 0.846 23.637 1.00 98.50 353 GLN A C 1
ATOM 2816 O O . GLN A 1 353 ? -18.540 -0.090 22.975 1.00 98.50 353 GLN A O 1
ATOM 2821 N N . LYS A 1 354 ? -18.492 1.106 24.880 1.00 98.25 354 LYS A N 1
ATOM 2822 C CA . LYS A 1 354 ? -19.372 0.216 25.653 1.00 98.25 354 LYS A CA 1
ATOM 2823 C C . LYS A 1 354 ? -20.665 -0.119 24.909 1.00 98.25 354 LYS A C 1
ATOM 2825 O O . LYS A 1 354 ? -21.120 -1.261 24.967 1.00 98.25 354 LYS A O 1
ATOM 2830 N N . GLN A 1 355 ? -21.252 0.839 24.188 1.00 97.19 355 GLN A N 1
ATOM 2831 C CA . GLN A 1 355 ? -22.477 0.627 23.413 1.00 97.19 355 GLN A CA 1
ATOM 2832 C C . GLN A 1 355 ? -22.302 -0.344 22.237 1.00 97.19 355 GLN A C 1
ATOM 2834 O O . GLN A 1 355 ? -23.259 -1.033 21.883 1.00 97.19 355 GLN A O 1
ATOM 2839 N N . HIS A 1 356 ? -21.103 -0.434 21.655 1.00 98.19 356 HIS A N 1
ATOM 2840 C CA . HIS A 1 356 ? -20.798 -1.370 20.570 1.00 98.19 356 HIS A CA 1
ATOM 2841 C C . HIS A 1 356 ? -20.589 -2.770 21.134 1.00 98.19 356 HIS A C 1
ATOM 2843 O O . HIS A 1 356 ? -21.329 -3.688 20.789 1.00 98.19 356 HIS A O 1
ATOM 2849 N N . VAL A 1 357 ? -19.700 -2.897 22.122 1.00 98.38 357 VAL A N 1
ATOM 2850 C CA . VAL A 1 357 ? -19.363 -4.182 22.756 1.00 98.38 357 VAL A CA 1
ATOM 2851 C C . VAL A 1 357 ? -20.582 -4.820 23.431 1.00 98.38 357 VAL A C 1
ATOM 2853 O O . VAL A 1 357 ? -20.751 -6.038 23.408 1.00 98.38 357 VAL A O 1
ATOM 2856 N N . LYS A 1 358 ? -21.511 -4.013 23.963 1.00 97.62 358 LYS A N 1
ATOM 2857 C CA . LYS A 1 358 ? -22.771 -4.494 24.555 1.00 97.62 358 LYS A CA 1
ATOM 2858 C C . LYS A 1 358 ? -23.642 -5.291 23.574 1.00 97.62 358 LYS A C 1
ATOM 2860 O O . LYS A 1 358 ? -24.452 -6.099 24.043 1.00 97.62 358 LYS A O 1
ATOM 2865 N N . LYS A 1 359 ? -23.502 -5.091 22.257 1.00 95.38 359 LYS A N 1
ATOM 2866 C CA . LYS A 1 359 ? -24.245 -5.835 21.224 1.00 95.38 359 LYS A CA 1
ATOM 2867 C C . LYS A 1 359 ? -23.754 -7.279 21.070 1.00 95.38 359 LYS A C 1
ATOM 2869 O O . LYS A 1 359 ? -24.538 -8.132 20.664 1.00 95.38 359 LYS A O 1
ATOM 2874 N N . LEU A 1 360 ? -22.522 -7.588 21.487 1.00 95.38 360 LEU A N 1
ATOM 2875 C CA . LEU A 1 360 ? -21.994 -8.952 21.457 1.00 95.38 360 LEU A CA 1
ATOM 2876 C C . LEU A 1 360 ? -22.780 -9.885 22.406 1.00 95.38 360 LEU A C 1
ATOM 2878 O O . LEU A 1 360 ? -23.233 -9.453 23.480 1.00 95.38 360 LEU A O 1
ATOM 2882 N N . PRO A 1 361 ? -22.974 -11.164 22.041 1.00 94.31 361 PRO A N 1
ATOM 2883 C CA . PRO A 1 361 ? -23.619 -12.145 22.910 1.00 94.31 361 PRO A CA 1
ATOM 2884 C C . PRO A 1 361 ? -22.731 -12.516 24.113 1.00 94.31 361 PRO A C 1
ATOM 2886 O O . PRO A 1 361 ? -21.514 -12.322 24.075 1.00 94.31 361 PRO A O 1
ATOM 2889 N N . PRO A 1 362 ? -23.318 -13.033 25.208 1.00 96.25 362 PRO A N 1
ATOM 2890 C CA . PRO A 1 362 ? -22.538 -13.615 26.295 1.00 96.25 362 PRO A CA 1
ATOM 2891 C C . PRO A 1 362 ? -21.829 -14.896 25.838 1.00 96.25 362 PRO A C 1
ATOM 2893 O O . PRO A 1 362 ? -22.336 -15.617 24.979 1.00 96.25 362 PRO A O 1
ATOM 2896 N N . LEU A 1 363 ? -20.685 -15.194 26.452 1.00 96.62 363 LEU A N 1
ATOM 2897 C CA . LEU A 1 363 ? -19.960 -16.437 26.227 1.00 96.62 363 LEU A CA 1
ATOM 2898 C C . LEU A 1 363 ? -20.589 -17.580 27.033 1.00 96.62 363 LEU A C 1
ATOM 2900 O O . LEU A 1 363 ? -20.900 -17.437 28.220 1.00 96.62 363 LEU A O 1
ATOM 2904 N N . SER A 1 364 ? -20.731 -18.730 26.390 1.00 96.44 364 SER A N 1
ATOM 2905 C CA . SER A 1 364 ? -21.095 -20.003 27.001 1.00 96.44 364 SER A CA 1
ATOM 2906 C C . SER A 1 364 ? -19.932 -20.585 27.805 1.00 96.44 364 SER A C 1
ATOM 2908 O O . SER A 1 364 ? -18.773 -20.200 27.644 1.00 96.44 364 SER A O 1
ATOM 2910 N N . ARG A 1 365 ? -20.241 -21.549 28.679 1.00 95.94 365 ARG A N 1
ATOM 2911 C CA . ARG A 1 365 ? -19.206 -22.389 29.289 1.00 95.94 365 ARG A CA 1
ATOM 2912 C C . ARG A 1 365 ? -18.767 -23.460 28.298 1.00 95.94 365 ARG A C 1
ATOM 2914 O O . ARG A 1 365 ? -19.620 -24.142 27.732 1.00 95.94 365 ARG A O 1
ATOM 2921 N N . VAL A 1 366 ? -17.464 -23.605 28.097 1.00 96.38 366 VAL A N 1
ATOM 2922 C CA . VAL A 1 366 ? -16.903 -24.588 27.163 1.00 96.38 366 VAL A CA 1
ATOM 2923 C C . VAL A 1 366 ? -16.909 -25.976 27.802 1.00 96.38 366 VAL A C 1
ATOM 2925 O O . VAL A 1 366 ? -16.320 -26.179 28.863 1.00 96.38 366 VAL A O 1
ATOM 2928 N N . ASP A 1 367 ? -17.548 -26.947 27.145 1.00 94.81 367 ASP A N 1
ATOM 2929 C CA . ASP A 1 367 ? -17.420 -28.361 27.507 1.00 94.81 367 ASP A CA 1
ATOM 2930 C C . ASP A 1 367 ? -16.195 -28.967 26.814 1.00 94.81 367 ASP A C 1
ATOM 2932 O O . ASP A 1 367 ? -16.192 -29.198 25.603 1.00 94.81 367 ASP A O 1
ATOM 2936 N N . ILE A 1 368 ? -15.157 -29.258 27.600 1.00 92.31 368 ILE A N 1
ATOM 2937 C CA . ILE A 1 368 ? -13.906 -29.858 27.116 1.00 92.31 368 ILE A CA 1
ATOM 2938 C C . ILE A 1 368 ? -14.090 -31.265 26.530 1.00 92.31 368 ILE A C 1
ATOM 2940 O O . ILE A 1 368 ? -13.217 -31.741 25.812 1.00 92.31 368 ILE A O 1
ATOM 2944 N N . ASN A 1 369 ? -15.216 -31.930 26.805 1.00 94.69 369 ASN A N 1
ATOM 2945 C CA . ASN A 1 369 ? -15.530 -33.240 26.232 1.00 94.69 369 ASN A CA 1
ATOM 2946 C C . ASN A 1 369 ? -16.201 -33.125 24.856 1.00 94.69 369 ASN A C 1
ATOM 2948 O O . ASN A 1 369 ? -16.221 -34.092 24.094 1.00 94.69 369 ASN A O 1
ATOM 2952 N N . LYS A 1 370 ? -16.737 -31.949 24.510 1.00 96.31 370 LYS A N 1
ATOM 2953 C CA . LYS A 1 370 ? -17.332 -31.662 23.203 1.00 96.31 370 LYS A CA 1
ATOM 2954 C C . LYS A 1 370 ? -16.268 -31.037 22.305 1.00 96.31 370 LYS A C 1
ATOM 2956 O O . LYS A 1 370 ? -16.203 -29.820 22.167 1.00 96.31 370 LYS A O 1
ATOM 2961 N N . VAL A 1 371 ? -15.424 -31.871 21.702 1.00 96.69 371 VAL A N 1
ATOM 2962 C CA . VAL A 1 371 ? -14.305 -31.415 20.862 1.00 96.69 371 VAL A CA 1
ATOM 2963 C C . VAL A 1 371 ? -14.716 -31.311 19.389 1.00 96.69 371 VAL A C 1
ATOM 2965 O O . VAL A 1 371 ? -15.307 -32.239 18.837 1.00 96.69 371 VAL A O 1
ATOM 2968 N N . ARG A 1 372 ? -14.374 -30.197 18.730 1.00 96.56 372 ARG A N 1
ATOM 2969 C CA . ARG A 1 372 ? -14.399 -30.050 17.266 1.00 96.56 372 ARG A CA 1
ATOM 2970 C C . ARG A 1 372 ? -12.981 -29.819 16.749 1.00 96.56 372 ARG A C 1
ATOM 2972 O O . ARG A 1 372 ? -12.275 -28.944 17.242 1.00 96.56 372 ARG A O 1
ATOM 2979 N N . HIS A 1 373 ? -12.574 -30.577 15.737 1.00 96.38 373 HIS A N 1
ATOM 2980 C CA . HIS A 1 373 ? -11.284 -30.374 15.078 1.00 96.38 373 HIS A CA 1
ATOM 2981 C C . HIS A 1 373 ? -11.446 -29.416 13.896 1.00 96.38 373 HIS A C 1
ATOM 2983 O O . HIS A 1 373 ? -12.298 -29.635 13.035 1.00 96.38 373 HIS A O 1
ATOM 2989 N N . HIS A 1 374 ? -10.603 -28.388 13.828 1.00 96.00 374 HIS A N 1
ATOM 2990 C CA . HIS A 1 374 ? -10.594 -27.405 12.750 1.00 96.00 374 HIS A CA 1
ATOM 2991 C C . HIS A 1 374 ? -9.235 -27.411 12.042 1.00 96.00 374 HIS A C 1
ATOM 2993 O O . HIS A 1 374 ? -8.195 -27.135 12.643 1.00 96.00 374 HIS A O 1
ATOM 2999 N N . VAL A 1 375 ? -9.229 -27.745 10.751 1.00 97.31 375 VAL A N 1
ATOM 3000 C CA . VAL A 1 375 ? -8.022 -27.691 9.917 1.00 97.31 375 VAL A CA 1
ATOM 3001 C C . VAL A 1 375 ? -7.890 -26.287 9.343 1.00 97.31 375 VAL A C 1
ATOM 3003 O O . VAL A 1 375 ? -8.777 -25.834 8.630 1.00 97.31 375 VAL A O 1
ATOM 3006 N N . ILE A 1 376 ? -6.777 -25.614 9.636 1.00 96.44 376 ILE A N 1
ATOM 3007 C CA . ILE A 1 376 ? -6.530 -24.256 9.147 1.00 96.44 376 ILE A CA 1
ATOM 3008 C C . ILE A 1 376 ? -5.964 -24.335 7.730 1.00 96.44 376 ILE A C 1
ATOM 3010 O O . ILE A 1 376 ? -4.889 -24.903 7.519 1.00 96.44 376 ILE A O 1
ATOM 3014 N N . GLU A 1 377 ? -6.680 -23.767 6.761 1.00 94.75 377 GLU A N 1
ATOM 3015 C CA . GLU A 1 377 ? -6.214 -23.686 5.375 1.00 94.75 377 GLU A CA 1
ATOM 3016 C C . GLU A 1 377 ? -5.025 -22.721 5.227 1.00 94.75 377 GLU A C 1
ATOM 3018 O O . GLU A 1 377 ? -4.883 -21.743 5.964 1.00 94.75 377 GLU A O 1
ATOM 3023 N N . ASP A 1 378 ? -4.162 -22.984 4.243 1.00 92.25 378 ASP A N 1
ATOM 3024 C CA . ASP A 1 378 ? -2.958 -22.191 3.961 1.00 92.25 378 ASP A CA 1
ATOM 3025 C C . ASP A 1 378 ? -3.260 -20.915 3.155 1.00 92.25 378 ASP A C 1
ATOM 3027 O O . ASP A 1 378 ? -2.735 -20.688 2.062 1.00 92.25 378 ASP A O 1
ATOM 3031 N N . SER A 1 379 ? -4.147 -20.083 3.694 1.00 89.25 379 SER A N 1
ATOM 3032 C CA . SER A 1 379 ? -4.518 -18.779 3.145 1.00 89.25 379 SER A CA 1
ATOM 3033 C C . SER A 1 379 ? -4.800 -17.779 4.266 1.00 89.25 379 SER A C 1
ATOM 3035 O O . SER A 1 379 ? -4.989 -18.161 5.422 1.00 89.25 379 SER A O 1
ATOM 3037 N N . ILE A 1 380 ? -4.840 -16.485 3.936 1.00 88.44 380 ILE A N 1
ATOM 3038 C CA . ILE A 1 380 ? -5.159 -15.456 4.934 1.00 88.44 380 ILE A CA 1
ATOM 3039 C C . ILE A 1 380 ? -6.604 -15.580 5.444 1.00 88.44 380 ILE A C 1
ATOM 3041 O O . ILE A 1 380 ? -6.866 -15.309 6.610 1.00 88.44 380 ILE A O 1
ATOM 3045 N N . GLU A 1 381 ? -7.525 -16.053 4.601 1.00 91.19 381 GLU A N 1
ATOM 3046 C CA . GLU A 1 381 ? -8.906 -16.370 4.968 1.00 91.19 381 GLU A CA 1
ATOM 3047 C C . GLU A 1 381 ? -8.948 -17.558 5.926 1.00 91.19 381 GLU A C 1
ATOM 3049 O O . GLU A 1 381 ? -9.633 -17.484 6.934 1.00 91.19 381 GLU A O 1
ATOM 3054 N N . GLY A 1 382 ? -8.170 -18.620 5.673 1.00 93.19 382 GLY A N 1
ATOM 3055 C CA . GLY A 1 382 ? -8.072 -19.759 6.592 1.00 93.19 382 GLY A CA 1
ATOM 3056 C C . GLY A 1 382 ? -7.562 -19.347 7.975 1.00 93.19 382 GLY A C 1
ATOM 3057 O O . GLY A 1 382 ? -8.087 -19.784 8.999 1.00 93.19 382 GLY A O 1
ATOM 3058 N N . TRP A 1 383 ? -6.578 -18.446 8.024 1.00 94.06 383 TRP A N 1
ATOM 3059 C CA . TRP A 1 383 ? -6.084 -17.877 9.279 1.00 94.06 383 TRP A CA 1
ATOM 3060 C C . TRP A 1 383 ? -7.165 -17.059 9.992 1.00 94.06 383 TRP A C 1
ATOM 3062 O O . TRP A 1 383 ? -7.378 -17.232 11.191 1.00 94.06 383 TRP A O 1
ATOM 3072 N N . ALA A 1 384 ? -7.876 -16.201 9.267 1.00 94.12 384 ALA A N 1
ATOM 3073 C CA . ALA A 1 384 ? -8.950 -15.392 9.824 1.00 94.12 384 ALA A CA 1
ATOM 3074 C C . ALA A 1 384 ? -10.155 -16.238 10.296 1.00 94.12 384 ALA A C 1
ATOM 3076 O O . ALA A 1 384 ? -10.703 -15.987 11.373 1.00 94.12 384 ALA A O 1
ATOM 3077 N N . ASP A 1 385 ? -10.492 -17.302 9.567 1.00 93.69 385 ASP A N 1
ATOM 3078 C CA . ASP A 1 385 ? -11.515 -18.285 9.932 1.00 93.69 385 ASP A CA 1
ATOM 3079 C C . ASP A 1 385 ? -11.150 -19.058 11.203 1.00 93.69 385 ASP A C 1
ATOM 3081 O O . ASP A 1 385 ? -12.034 -19.388 11.989 1.00 93.69 385 ASP A O 1
ATOM 3085 N N . SER A 1 386 ? -9.863 -19.303 11.465 1.00 96.38 386 SER A N 1
ATOM 3086 C CA . SER A 1 386 ? -9.449 -19.963 12.710 1.00 96.38 386 SER A CA 1
ATOM 3087 C C . SER A 1 386 ? -9.765 -19.120 13.953 1.00 96.38 386 SER A C 1
ATOM 3089 O O . SER A 1 386 ? -10.215 -19.653 14.968 1.00 96.38 386 SER A O 1
ATOM 3091 N N . LEU A 1 387 ? -9.619 -17.791 13.864 1.00 96.75 387 LEU A N 1
ATOM 3092 C CA . LEU A 1 387 ? -10.038 -16.880 14.932 1.00 96.75 387 LEU A CA 1
ATOM 3093 C C . LEU A 1 387 ? -11.564 -16.857 15.065 1.00 96.75 387 LEU A C 1
ATOM 3095 O O . LEU A 1 387 ? -12.086 -16.859 16.178 1.00 96.75 387 LEU A O 1
ATOM 3099 N N . ARG A 1 388 ? -12.282 -16.886 13.938 1.00 94.19 388 ARG A N 1
ATOM 3100 C CA . ARG A 1 388 ? -13.744 -16.993 13.928 1.00 94.19 388 ARG A CA 1
ATOM 3101 C C . ARG A 1 388 ? -14.213 -18.249 14.657 1.00 94.19 388 ARG A C 1
ATOM 3103 O O . ARG A 1 388 ? -15.034 -18.151 15.562 1.00 94.19 388 ARG A O 1
ATOM 3110 N N . GLU A 1 389 ? -13.665 -19.404 14.295 1.00 96.19 389 GLU A N 1
ATOM 3111 C CA . GLU A 1 389 ? -13.987 -20.698 14.898 1.00 96.19 389 GLU A CA 1
ATOM 3112 C C . GLU A 1 389 ? -13.698 -20.700 16.403 1.00 96.19 389 GLU A C 1
ATOM 3114 O O . GLU A 1 389 ? -14.514 -21.187 17.185 1.00 96.19 389 GLU A O 1
ATOM 3119 N N . LEU A 1 390 ? -12.578 -20.100 16.826 1.00 97.88 390 LEU A N 1
ATOM 3120 C CA . LEU A 1 390 ? -12.268 -19.946 18.244 1.00 97.88 390 LEU A CA 1
ATOM 3121 C C . LEU A 1 390 ? -13.363 -19.156 18.964 1.00 97.88 390 LEU A C 1
ATOM 3123 O O . LEU A 1 390 ? -13.898 -19.649 19.951 1.00 97.88 390 LEU A O 1
ATOM 3127 N N . ILE A 1 391 ? -13.758 -17.985 18.461 1.00 96.12 391 ILE A N 1
ATOM 3128 C CA . ILE A 1 391 ? -14.823 -17.177 19.075 1.00 96.12 391 ILE A CA 1
ATOM 3129 C C . ILE A 1 391 ? -16.160 -17.938 19.096 1.00 96.12 391 ILE A C 1
ATOM 3131 O O . ILE A 1 391 ? -16.814 -17.992 20.137 1.00 96.12 391 ILE A O 1
ATOM 3135 N N . ILE A 1 392 ? -16.552 -18.574 17.985 1.00 95.00 392 ILE A N 1
ATOM 3136 C CA . ILE A 1 392 ? -17.804 -19.346 17.886 1.00 95.00 392 ILE A CA 1
ATOM 3137 C C . ILE A 1 392 ? -17.829 -20.519 18.869 1.00 95.00 392 ILE A C 1
ATOM 3139 O O . ILE A 1 392 ? -18.873 -20.785 19.466 1.00 95.00 392 ILE A O 1
ATOM 3143 N N . SER A 1 393 ? -16.690 -21.164 19.125 1.00 96.81 393 SER A N 1
ATOM 3144 C CA . SER A 1 393 ? -16.599 -22.251 20.104 1.00 96.81 393 SER A CA 1
ATOM 3145 C C . SER A 1 393 ? -17.016 -21.821 21.520 1.00 96.81 393 SER A C 1
ATOM 3147 O O . SER A 1 393 ? -17.693 -22.576 22.222 1.00 96.81 393 SER A O 1
ATOM 3149 N N . TYR A 1 394 ? -16.752 -20.562 21.890 1.00 97.50 394 TYR A N 1
ATOM 3150 C CA . TYR A 1 394 ? -17.198 -19.962 23.153 1.00 97.50 394 TYR A CA 1
ATOM 3151 C C . TYR A 1 394 ? -18.639 -19.455 23.112 1.00 97.50 394 TYR A C 1
ATOM 3153 O O . TYR A 1 394 ? -19.224 -19.228 24.165 1.00 97.50 394 TYR A O 1
ATOM 3161 N N . ILE A 1 395 ? -19.252 -19.307 21.939 1.00 95.25 395 ILE A N 1
ATOM 3162 C CA . ILE A 1 395 ? -20.689 -19.026 21.820 1.00 95.25 395 ILE A CA 1
ATOM 3163 C C . ILE A 1 395 ? -21.496 -20.322 21.928 1.00 95.25 395 ILE A C 1
ATOM 3165 O O . ILE A 1 395 ? -22.451 -20.396 22.699 1.00 95.25 395 ILE A O 1
ATOM 3169 N N . GLU A 1 396 ? -21.085 -21.372 21.219 1.00 95.12 396 GLU A N 1
ATOM 3170 C CA . GLU A 1 396 ? -21.783 -22.665 21.166 1.00 95.12 396 GLU A CA 1
ATOM 3171 C C . GLU A 1 396 ? -21.374 -23.658 22.277 1.00 95.12 396 GLU A C 1
ATOM 3173 O O . GLU A 1 396 ? -21.974 -24.733 22.399 1.00 95.12 396 GLU A O 1
ATOM 3178 N N . GLY A 1 397 ? -20.350 -23.333 23.073 1.00 96.12 397 GLY A N 1
ATOM 3179 C CA . GLY A 1 397 ? -19.920 -24.109 24.240 1.00 96.12 397 GLY A CA 1
ATOM 3180 C C . GLY A 1 397 ? -19.204 -25.423 23.908 1.00 96.12 397 GLY A C 1
ATOM 3181 O O . GLY A 1 397 ? -19.456 -26.437 24.556 1.00 96.12 397 GLY A O 1
ATOM 3182 N N . TYR A 1 398 ? -18.337 -25.439 22.894 1.00 97.38 398 TYR A N 1
ATOM 3183 C CA . TYR A 1 398 ? -17.503 -26.599 22.545 1.00 97.38 398 TYR A CA 1
ATOM 3184 C C . TYR A 1 398 ? -16.018 -26.237 22.559 1.00 97.38 398 TYR A C 1
ATOM 3186 O O . TYR A 1 398 ? -15.653 -25.074 22.425 1.00 97.38 398 TYR A O 1
ATOM 3194 N N . TYR A 1 399 ? -15.147 -27.230 22.717 1.00 97.81 399 TYR A N 1
ATOM 3195 C CA . TYR A 1 399 ? -13.703 -27.037 22.638 1.00 97.81 399 TYR A CA 1
ATOM 3196 C C . TYR A 1 399 ? -13.223 -27.219 21.195 1.00 97.81 399 TYR A C 1
ATOM 3198 O O . TYR A 1 399 ? -13.450 -28.267 20.594 1.00 97.81 399 TYR A O 1
ATOM 3206 N N . VAL A 1 400 ? -12.555 -26.217 20.622 1.00 97.69 400 VAL A N 1
ATOM 3207 C CA . VAL A 1 400 ? -11.921 -26.345 19.298 1.00 97.69 400 VAL A CA 1
ATOM 3208 C C . VAL A 1 400 ? -10.447 -26.736 19.409 1.00 97.69 400 VAL A C 1
ATOM 3210 O O . VAL A 1 400 ? -9.679 -26.080 20.118 1.00 97.69 400 VAL A O 1
ATOM 3213 N N . GLU A 1 401 ? -10.038 -27.755 18.652 1.00 97.62 401 GLU A N 1
ATOM 3214 C CA . GLU A 1 401 ? -8.638 -28.138 18.448 1.00 97.62 401 GLU A CA 1
ATOM 3215 C C . GLU A 1 401 ? -8.184 -27.807 17.016 1.00 97.62 401 GLU A C 1
ATOM 3217 O O . GLU A 1 401 ? -8.800 -28.236 16.038 1.00 97.62 401 GLU A O 1
ATOM 3222 N N . PHE A 1 402 ? -7.083 -27.061 16.884 1.00 98.19 402 PHE A N 1
ATOM 3223 C CA . PHE A 1 402 ? -6.581 -26.595 15.590 1.00 98.19 402 PHE A CA 1
ATOM 3224 C C . PHE A 1 402 ? -5.492 -27.495 15.005 1.00 98.19 402 PHE A C 1
ATOM 3226 O O . PHE A 1 402 ? -4.479 -27.781 15.647 1.00 98.19 402 PHE A O 1
ATOM 3233 N N . SER A 1 403 ? -5.647 -27.850 13.729 1.00 97.56 403 SER A N 1
ATOM 3234 C CA . SER A 1 403 ? -4.614 -28.518 12.942 1.00 97.56 403 SER A CA 1
ATOM 3235 C C . SER A 1 403 ? -3.924 -27.536 11.996 1.00 97.56 403 SER A C 1
ATOM 3237 O O . SER A 1 403 ? -4.542 -26.996 11.081 1.00 97.56 403 SER A O 1
ATOM 3239 N N . TYR A 1 404 ? -2.617 -27.346 12.193 1.00 97.00 404 TYR A N 1
ATOM 3240 C CA . TYR A 1 404 ? -1.786 -26.388 11.449 1.00 97.00 404 TYR A CA 1
ATOM 3241 C C . TYR A 1 404 ? -1.033 -27.019 10.264 1.00 97.00 404 TYR A C 1
ATOM 3243 O O . TYR A 1 404 ? -0.220 -26.354 9.629 1.00 97.00 404 TYR A O 1
ATOM 3251 N N . HIS A 1 405 ? -1.249 -28.308 9.982 1.00 95.56 405 HIS A N 1
ATOM 3252 C CA . HIS A 1 405 ? -0.403 -29.094 9.072 1.00 95.56 405 HIS A CA 1
ATOM 3253 C C . HIS A 1 405 ? -0.427 -28.623 7.610 1.00 95.56 405 HIS A C 1
ATOM 3255 O O . HIS A 1 405 ? 0.516 -28.907 6.877 1.00 95.56 405 HIS A O 1
ATOM 3261 N N . LYS A 1 406 ? -1.489 -27.926 7.182 1.00 96.00 406 LYS A N 1
ATOM 3262 C CA . LYS A 1 406 ? -1.577 -27.353 5.834 1.00 96.00 406 LYS A CA 1
ATOM 3263 C C . LYS A 1 406 ? -0.784 -26.057 5.689 1.00 96.00 406 LYS A C 1
ATOM 3265 O O . LYS A 1 406 ? -0.358 -25.751 4.582 1.00 96.00 406 LYS A O 1
ATOM 3270 N N . ILE A 1 407 ? -0.576 -25.310 6.777 1.00 93.25 407 ILE A N 1
ATOM 3271 C CA . ILE A 1 407 ? 0.089 -24.004 6.734 1.00 93.25 407 ILE A CA 1
ATOM 3272 C C . ILE A 1 407 ? 1.541 -24.184 6.301 1.00 93.25 407 ILE A C 1
ATOM 3274 O O . ILE A 1 407 ? 2.304 -24.941 6.911 1.00 93.25 407 ILE A O 1
ATOM 3278 N N . ARG A 1 408 ? 1.938 -23.429 5.275 1.00 88.50 408 ARG A N 1
ATOM 3279 C CA . ARG A 1 408 ? 3.292 -23.467 4.723 1.00 88.50 408 ARG A CA 1
ATOM 3280 C C . ARG A 1 408 ? 4.354 -23.159 5.790 1.00 88.50 408 ARG A C 1
ATOM 3282 O O . ARG A 1 408 ? 4.120 -22.362 6.706 1.00 88.50 408 ARG A O 1
ATOM 3289 N N . PRO A 1 409 ? 5.551 -23.759 5.692 1.00 88.31 409 PRO A N 1
ATOM 3290 C CA . PRO A 1 409 ? 6.608 -23.552 6.673 1.00 88.31 409 PRO A CA 1
ATOM 3291 C C . PRO A 1 409 ? 7.151 -22.116 6.648 1.00 88.31 409 PRO A C 1
ATOM 3293 O O . PRO A 1 409 ? 7.079 -21.403 5.644 1.00 88.31 409 PRO A O 1
ATOM 3296 N N . ARG A 1 410 ? 7.755 -21.702 7.768 1.00 82.12 410 ARG A N 1
ATOM 3297 C CA . ARG A 1 410 ? 8.433 -20.406 7.883 1.00 82.12 410 ARG A CA 1
ATOM 3298 C C . ARG A 1 410 ? 9.523 -20.275 6.816 1.00 82.12 410 ARG A C 1
ATOM 3300 O O . ARG A 1 410 ? 10.343 -21.172 6.658 1.00 82.12 410 ARG A O 1
ATOM 3307 N N . GLY A 1 411 ? 9.561 -19.135 6.134 1.00 69.44 411 GLY A N 1
ATOM 3308 C CA . GLY A 1 411 ? 10.527 -18.840 5.077 1.00 69.44 411 GLY A CA 1
ATOM 3309 C C . GLY A 1 411 ? 10.060 -19.184 3.661 1.00 69.44 411 GLY A C 1
ATOM 3310 O O . GLY A 1 411 ? 10.736 -18.763 2.726 1.00 69.44 411 GLY A O 1
ATOM 3311 N N . ALA A 1 412 ? 8.932 -19.887 3.492 1.00 73.25 412 ALA A N 1
ATOM 3312 C CA . ALA A 1 412 ? 8.347 -20.163 2.176 1.00 73.25 412 ALA A CA 1
ATOM 3313 C C . ALA A 1 412 ? 7.933 -18.865 1.462 1.00 73.25 412 ALA A C 1
ATOM 3315 O O . ALA A 1 412 ? 7.459 -17.938 2.113 1.00 73.25 412 ALA A O 1
ATOM 3316 N N . SER A 1 413 ? 8.083 -18.779 0.142 1.00 64.81 413 SER A N 1
ATOM 3317 C CA . SER A 1 413 ? 7.738 -17.562 -0.606 1.00 64.81 413 SER A CA 1
ATOM 3318 C C . SER A 1 413 ? 6.228 -17.288 -0.620 1.00 64.81 413 SER A C 1
ATOM 3320 O O . SER A 1 413 ? 5.399 -18.203 -0.684 1.00 64.81 413 SER A O 1
ATOM 3322 N N . LEU A 1 414 ? 5.855 -16.008 -0.574 1.00 63.47 414 LEU A N 1
ATOM 3323 C CA . LEU A 1 414 ? 4.475 -15.560 -0.765 1.00 63.47 414 LEU A CA 1
ATOM 3324 C C . LEU A 1 414 ? 4.277 -15.096 -2.216 1.00 63.47 414 LEU A C 1
ATOM 3326 O O . LEU A 1 414 ? 4.653 -13.985 -2.574 1.00 63.47 414 LEU A O 1
ATOM 3330 N N . ILE A 1 415 ? 3.665 -15.964 -3.030 1.00 61.00 415 ILE A N 1
ATOM 3331 C CA . ILE A 1 415 ? 3.562 -15.836 -4.499 1.00 61.00 415 ILE A CA 1
ATOM 3332 C C . ILE A 1 415 ? 2.911 -14.517 -4.944 1.00 61.00 415 ILE A C 1
ATOM 3334 O O . ILE A 1 415 ? 3.388 -13.883 -5.875 1.00 61.00 415 ILE A O 1
ATOM 3338 N N . THR A 1 416 ? 1.814 -14.111 -4.301 1.00 56.94 416 THR A N 1
ATOM 3339 C CA . THR A 1 416 ? 1.017 -12.957 -4.753 1.00 56.94 416 THR A CA 1
ATOM 3340 C C . THR A 1 416 ? 1.435 -11.647 -4.079 1.00 56.94 416 THR A C 1
ATOM 3342 O O . THR A 1 416 ? 1.417 -10.596 -4.701 1.00 56.94 416 THR A O 1
ATOM 3345 N N . SER A 1 417 ? 1.780 -11.686 -2.790 1.00 50.34 417 SER A N 1
ATOM 3346 C CA . SER A 1 417 ? 2.029 -10.486 -1.976 1.00 50.34 417 SER A CA 1
ATOM 3347 C C . SER A 1 417 ? 3.501 -10.084 -1.877 1.00 50.34 417 SER A C 1
ATOM 3349 O O . SER A 1 417 ? 3.801 -9.021 -1.338 1.00 50.34 417 SER A O 1
ATOM 3351 N N . GLY A 1 418 ? 4.416 -10.951 -2.321 1.00 52.78 418 GLY A N 1
ATOM 3352 C CA . GLY A 1 418 ? 5.840 -10.838 -2.019 1.00 52.78 418 GLY A CA 1
ATOM 3353 C C . GLY A 1 418 ? 6.159 -11.123 -0.543 1.00 52.78 418 GLY A C 1
ATOM 3354 O O . GLY A 1 418 ? 5.274 -11.191 0.316 1.00 52.78 418 GLY A O 1
ATOM 3355 N N . GLY A 1 419 ? 7.445 -11.316 -0.240 1.00 62.28 419 GLY A N 1
ATOM 3356 C CA . GLY A 1 419 ? 7.936 -11.612 1.111 1.00 62.28 419 GLY A CA 1
ATOM 3357 C C . GLY A 1 419 ? 7.980 -13.105 1.456 1.00 62.28 419 GLY A C 1
ATOM 3358 O O . GLY A 1 419 ? 7.857 -13.977 0.592 1.00 62.28 419 GLY A O 1
ATOM 3359 N N . LYS A 1 420 ? 8.201 -13.407 2.743 1.00 65.50 420 LYS A N 1
ATOM 3360 C CA . LYS A 1 420 ? 8.355 -14.780 3.250 1.00 65.50 420 LYS A CA 1
ATOM 3361 C C . LYS A 1 420 ? 7.267 -15.120 4.251 1.00 65.50 420 LYS A C 1
ATOM 3363 O O . LYS A 1 420 ? 6.878 -14.299 5.070 1.00 65.50 420 LYS A O 1
ATOM 3368 N N . ALA A 1 421 ? 6.808 -16.359 4.222 1.00 75.06 421 ALA A N 1
ATOM 3369 C CA . ALA A 1 421 ? 5.793 -16.850 5.122 1.00 75.06 421 ALA A CA 1
ATOM 3370 C C . ALA A 1 421 ? 6.333 -16.917 6.559 1.00 75.06 421 ALA A C 1
ATOM 3372 O O . ALA A 1 421 ? 7.460 -17.377 6.783 1.00 75.06 421 ALA A O 1
ATOM 3373 N N . PRO A 1 422 ? 5.527 -16.532 7.552 1.00 75.50 422 PRO A N 1
ATOM 3374 C CA . PRO A 1 422 ? 5.904 -16.612 8.961 1.00 75.50 422 PRO A CA 1
ATOM 3375 C C . PRO A 1 422 ? 5.934 -18.037 9.532 1.00 75.50 422 PRO A C 1
ATOM 3377 O O . PRO A 1 422 ? 6.570 -18.286 10.560 1.00 75.50 422 PRO A O 1
ATOM 3380 N N . GLY A 1 423 ? 5.255 -18.978 8.869 1.00 86.06 423 GLY A N 1
ATOM 3381 C CA . GLY A 1 423 ? 4.903 -20.278 9.437 1.00 86.06 423 GLY A CA 1
ATOM 3382 C C . GLY A 1 423 ? 3.784 -20.179 10.482 1.00 86.06 423 GLY A C 1
ATOM 3383 O O . GLY A 1 423 ? 3.336 -19.096 10.846 1.00 86.06 423 GLY A O 1
ATOM 3384 N N . HIS A 1 424 ? 3.336 -21.325 10.995 1.00 92.06 424 HIS A N 1
ATOM 3385 C CA . HIS A 1 424 ? 2.158 -21.405 11.870 1.00 92.06 424 HIS A CA 1
ATOM 3386 C C . HIS A 1 424 ? 2.382 -20.939 13.321 1.00 92.06 424 HIS A C 1
ATOM 3388 O O . HIS A 1 424 ? 1.418 -20.738 14.055 1.00 92.06 424 HIS A O 1
ATOM 3394 N N . TYR A 1 425 ? 3.635 -20.814 13.776 1.00 90.81 425 TYR A N 1
ATOM 3395 C CA . TYR A 1 425 ? 3.951 -20.633 15.200 1.00 90.81 425 TYR A CA 1
ATOM 3396 C C . TYR A 1 425 ? 3.296 -19.389 15.816 1.00 90.81 425 TYR A C 1
ATOM 3398 O O . TYR A 1 425 ? 2.722 -19.469 16.901 1.00 90.81 425 TYR A O 1
ATOM 3406 N N . PHE A 1 426 ? 3.361 -18.248 15.124 1.00 87.75 426 PHE A N 1
ATOM 3407 C CA . PHE A 1 426 ? 2.801 -16.997 15.637 1.00 87.75 426 PHE A CA 1
ATOM 3408 C C . PHE A 1 426 ? 1.271 -17.008 15.638 1.00 87.75 426 PHE A C 1
ATOM 3410 O O . PHE A 1 426 ? 0.685 -16.581 16.627 1.00 87.75 426 PHE A O 1
ATOM 3417 N N . LEU A 1 427 ? 0.637 -17.597 14.615 1.00 93.81 427 LEU A N 1
ATOM 3418 C CA . LEU A 1 427 ? -0.809 -17.837 14.612 1.00 93.81 427 LEU A CA 1
ATOM 3419 C C . LEU A 1 427 ? -1.230 -18.680 15.818 1.00 93.81 427 LEU A C 1
ATOM 3421 O O . LEU A 1 427 ? -2.112 -18.278 16.570 1.00 93.81 427 LEU A O 1
ATOM 3425 N N . LYS A 1 428 ? -0.554 -19.815 16.045 1.00 95.62 428 LYS A N 1
ATOM 3426 C CA . LYS A 1 428 ? -0.822 -20.687 17.194 1.00 95.62 428 LYS A CA 1
ATOM 3427 C C . LYS A 1 428 ? -0.709 -19.925 18.512 1.00 95.62 428 LYS A C 1
ATOM 3429 O O . LYS A 1 428 ? -1.595 -20.015 19.353 1.00 95.62 428 LYS A O 1
ATOM 3434 N N . LYS A 1 429 ? 0.371 -19.159 18.690 1.00 94.25 429 LYS A N 1
ATOM 3435 C CA . LYS A 1 429 ? 0.591 -18.364 19.903 1.00 94.25 429 LYS A CA 1
ATOM 3436 C C . LYS A 1 429 ? -0.530 -17.341 20.124 1.00 94.25 429 LYS A C 1
ATOM 3438 O O . LYS A 1 429 ? -0.991 -17.207 21.254 1.00 94.25 429 LYS A O 1
ATOM 3443 N N . SER A 1 430 ? -0.967 -16.647 19.073 1.00 94.50 430 SER A N 1
ATOM 3444 C CA . SER A 1 430 ? -2.065 -15.681 19.160 1.00 94.50 430 SER A CA 1
ATOM 3445 C C . SER A 1 430 ? -3.397 -16.353 19.496 1.00 94.50 430 SER A C 1
ATOM 3447 O O . SER A 1 430 ? -4.075 -15.889 20.408 1.00 94.50 430 SER A O 1
ATOM 3449 N N . LEU A 1 431 ? -3.748 -17.470 18.845 1.00 97.62 431 LEU A N 1
ATOM 3450 C CA . LEU A 1 431 ? -4.989 -18.205 19.127 1.00 97.62 431 LEU A CA 1
ATOM 3451 C C . LEU A 1 431 ? -5.046 -18.709 20.574 1.00 97.62 431 LEU A C 1
ATOM 3453 O O . LEU A 1 431 ? -6.050 -18.503 21.248 1.00 97.62 431 LEU A O 1
ATOM 3457 N N . GLU A 1 432 ? -3.967 -19.300 21.094 1.00 97.56 432 GLU A N 1
ATOM 3458 C CA . GLU A 1 432 ? -3.956 -19.779 22.485 1.00 97.56 432 GLU A CA 1
ATOM 3459 C C . GLU A 1 432 ? -3.993 -18.635 23.506 1.00 97.56 432 GLU A C 1
ATOM 3461 O O . GLU A 1 432 ? -4.587 -18.769 24.570 1.00 97.56 432 GLU A O 1
ATOM 3466 N N . ARG A 1 433 ? -3.412 -17.476 23.191 1.00 96.75 433 ARG A N 1
ATOM 3467 C CA . ARG A 1 433 ? -3.497 -16.303 24.069 1.00 96.75 433 ARG A CA 1
ATOM 3468 C C . ARG A 1 433 ? -4.894 -15.684 24.064 1.00 96.75 433 ARG A C 1
ATOM 3470 O O . ARG A 1 433 ? -5.379 -15.280 25.114 1.00 96.75 433 ARG A O 1
ATOM 3477 N N . ILE A 1 434 ? -5.556 -15.660 22.908 1.00 98.44 434 ILE A N 1
ATOM 3478 C CA . ILE A 1 434 ? -6.965 -15.261 22.796 1.00 98.44 434 ILE A CA 1
ATOM 3479 C C . ILE A 1 434 ? -7.858 -16.238 23.566 1.00 98.44 434 ILE A C 1
ATOM 3481 O O . ILE A 1 434 ? -8.759 -15.799 24.271 1.00 98.44 434 ILE A O 1
ATOM 3485 N N . ARG A 1 435 ? -7.574 -17.546 23.511 1.00 98.25 435 ARG A N 1
ATOM 3486 C CA . ARG A 1 435 ? -8.291 -18.563 24.293 1.00 98.25 435 ARG A CA 1
ATOM 3487 C C . ARG A 1 435 ? -8.293 -18.245 25.791 1.00 98.25 435 ARG A C 1
ATOM 3489 O O . ARG A 1 435 ? -9.351 -18.309 26.401 1.00 98.25 435 ARG A O 1
ATOM 3496 N N . VAL A 1 436 ? -7.157 -17.819 26.353 1.00 97.88 436 VAL A N 1
ATOM 3497 C CA . VAL A 1 436 ? -7.063 -17.410 27.770 1.00 97.88 436 VAL A CA 1
ATOM 3498 C C . VAL A 1 436 ? -8.022 -16.259 28.093 1.00 97.88 436 VAL A C 1
ATOM 3500 O O . VAL A 1 436 ? -8.746 -16.333 29.082 1.00 97.88 436 VAL A O 1
ATOM 3503 N N . ILE A 1 437 ? -8.089 -15.234 27.235 1.00 97.94 437 ILE A N 1
ATOM 3504 C CA . ILE A 1 437 ? -9.023 -14.105 27.409 1.00 97.94 437 ILE A CA 1
ATOM 3505 C C . ILE A 1 437 ? -10.477 -14.607 27.408 1.00 97.94 437 ILE A C 1
ATOM 3507 O O . ILE A 1 437 ? -11.292 -14.188 28.229 1.00 97.94 437 ILE A O 1
ATOM 3511 N N . LEU A 1 438 ? -10.812 -15.524 26.497 1.00 98.38 438 LEU A N 1
ATOM 3512 C CA . LEU A 1 438 ? -12.159 -16.088 26.391 1.00 98.38 438 LEU A CA 1
ATOM 3513 C C . LEU A 1 438 ? -12.510 -16.995 27.581 1.00 98.38 438 LEU A C 1
ATOM 3515 O O . LEU A 1 438 ? -13.650 -16.969 28.048 1.00 98.38 438 LEU A O 1
ATOM 3519 N N . ASP A 1 439 ? -11.545 -17.752 28.108 1.00 97.81 439 ASP A N 1
ATOM 3520 C CA . ASP A 1 439 ? -11.712 -18.595 29.296 1.00 97.81 439 ASP A CA 1
ATOM 3521 C C . ASP A 1 439 ? -12.085 -17.779 30.536 1.00 97.81 439 ASP A C 1
ATOM 3523 O O . ASP A 1 439 ? -13.011 -18.143 31.265 1.00 97.81 439 ASP A O 1
ATOM 3527 N N . GLU A 1 440 ? -11.438 -16.632 30.736 1.00 97.38 440 GLU A N 1
ATOM 3528 C CA . GLU A 1 440 ? -11.726 -15.709 31.842 1.00 97.38 440 GLU A CA 1
ATOM 3529 C C . GLU A 1 440 ? -13.077 -14.980 31.693 1.00 97.38 440 GLU A C 1
ATOM 3531 O O . GLU A 1 440 ? -13.618 -14.426 32.661 1.00 97.38 440 GLU A O 1
ATOM 3536 N N . ALA A 1 441 ? -13.646 -14.977 30.486 1.00 97.38 441 ALA A N 1
ATOM 3537 C CA . ALA A 1 441 ? -14.908 -14.321 30.161 1.00 97.38 441 ALA A CA 1
ATOM 3538 C C . ALA A 1 441 ? -16.116 -15.271 30.066 1.00 97.38 441 ALA A C 1
ATOM 3540 O O . ALA A 1 441 ? -17.238 -14.807 29.838 1.00 97.38 441 ALA A O 1
ATOM 3541 N N . GLN A 1 442 ? -15.939 -16.578 30.286 1.00 97.06 442 GLN A N 1
ATOM 3542 C CA . GLN A 1 442 ? -17.037 -17.549 30.227 1.00 97.06 442 GLN A CA 1
ATOM 3543 C C . GLN A 1 442 ? -18.187 -17.193 31.188 1.00 97.06 442 GLN A C 1
ATOM 3545 O O . GLN A 1 442 ? -17.991 -16.879 32.363 1.00 97.06 442 GLN A O 1
ATOM 3550 N N . GLY A 1 443 ? -19.426 -17.289 30.699 1.00 95.81 443 GLY A N 1
ATOM 3551 C CA . GLY A 1 443 ? -20.637 -16.992 31.469 1.00 95.81 443 GLY A CA 1
ATOM 3552 C C . GLY A 1 443 ? -21.021 -15.510 31.524 1.00 95.81 443 GLY A C 1
ATOM 3553 O O . GLY A 1 443 ? -22.011 -15.171 32.174 1.00 95.81 443 GLY A O 1
ATOM 3554 N N . ARG A 1 444 ? -20.283 -14.622 30.848 1.00 97.12 444 ARG A N 1
ATOM 3555 C CA . ARG A 1 444 ? -20.602 -13.191 30.732 1.00 97.12 444 ARG A CA 1
ATOM 3556 C C . ARG A 1 444 ? -20.319 -12.668 29.323 1.00 97.12 444 ARG A C 1
ATOM 3558 O O . ARG A 1 444 ? -19.815 -13.384 28.467 1.00 97.12 444 ARG A O 1
ATOM 3565 N N . LYS A 1 445 ? -20.685 -11.411 29.067 1.00 97.38 445 LYS A N 1
ATOM 3566 C CA . LYS A 1 445 ? -20.257 -10.696 27.857 1.00 97.38 445 LYS A CA 1
ATOM 3567 C C . LYS A 1 445 ? -18.791 -10.276 27.983 1.00 97.38 445 LYS A C 1
ATOM 3569 O O . LYS A 1 445 ? -18.311 -10.034 29.097 1.00 97.38 445 LYS A O 1
ATOM 3574 N N . LEU A 1 446 ? -18.125 -10.158 26.837 1.00 98.19 446 LEU A N 1
ATOM 3575 C CA . LEU A 1 446 ? -16.805 -9.540 26.750 1.00 98.19 446 LEU A CA 1
ATOM 3576 C C . LEU A 1 446 ? -16.871 -8.069 27.178 1.00 98.19 446 LEU A C 1
ATOM 3578 O O . LEU A 1 446 ? -17.862 -7.376 26.933 1.00 98.19 446 LEU A O 1
ATOM 3582 N N . LYS A 1 447 ? -15.803 -7.600 27.815 1.00 98.50 447 LYS A N 1
ATOM 3583 C CA . LYS A 1 447 ? -15.562 -6.192 28.130 1.00 98.50 447 LYS A CA 1
ATOM 3584 C C . LYS A 1 447 ? -14.844 -5.483 26.971 1.00 98.50 447 LYS A C 1
ATOM 3586 O O . LYS A 1 447 ? -14.173 -6.143 26.174 1.00 98.50 447 LYS A O 1
ATOM 3591 N N . PRO A 1 448 ? -14.907 -4.141 26.908 1.00 98.69 448 PRO A N 1
ATOM 3592 C CA . PRO A 1 448 ? -14.107 -3.338 25.982 1.00 98.69 448 PRO A CA 1
ATOM 3593 C C . PRO A 1 448 ? -12.618 -3.689 25.950 1.00 98.69 448 PRO A C 1
ATOM 3595 O O . PRO A 1 448 ? -12.082 -3.941 24.872 1.00 98.69 448 PRO A O 1
ATOM 3598 N N . ILE A 1 449 ? -11.976 -3.795 27.119 1.00 98.38 449 ILE A N 1
ATOM 3599 C CA . ILE A 1 449 ? -10.545 -4.118 27.214 1.00 98.38 449 ILE A CA 1
ATOM 3600 C C . ILE A 1 449 ? -10.212 -5.509 26.661 1.00 98.38 449 ILE A C 1
ATOM 3602 O O . ILE A 1 449 ? -9.181 -5.691 26.024 1.00 98.38 449 ILE A O 1
ATOM 3606 N N . GLU A 1 450 ? -11.116 -6.477 26.822 1.00 98.50 450 GLU A N 1
ATOM 3607 C CA . GLU A 1 450 ? -10.938 -7.837 26.303 1.00 98.50 450 GLU A CA 1
ATOM 3608 C C . GLU A 1 450 ? -11.080 -7.856 24.779 1.00 98.50 450 GLU A C 1
ATOM 3610 O O . GLU A 1 450 ? -10.289 -8.495 24.091 1.00 98.50 450 GLU A O 1
ATOM 3615 N N . CYS A 1 451 ? -12.035 -7.100 24.226 1.00 98.69 451 CYS A N 1
ATOM 3616 C CA . CYS A 1 451 ? -12.170 -6.940 22.777 1.00 98.69 451 CYS A CA 1
ATOM 3617 C C . CYS A 1 451 ? -10.936 -6.259 22.168 1.00 98.69 451 CYS A C 1
ATOM 3619 O O . CYS A 1 451 ? -10.441 -6.695 21.128 1.00 98.69 451 CYS A O 1
ATOM 3621 N N . HIS A 1 452 ? -10.427 -5.218 22.834 1.00 98.38 452 HIS A N 1
ATOM 3622 C CA . HIS A 1 452 ? -9.179 -4.547 22.478 1.00 98.38 452 HIS A CA 1
ATOM 3623 C C . HIS A 1 452 ? -7.999 -5.526 22.477 1.00 98.38 452 HIS A C 1
ATOM 3625 O O . HIS A 1 452 ? -7.270 -5.623 21.488 1.00 98.38 452 HIS A O 1
ATOM 3631 N N . ASP A 1 453 ? -7.846 -6.297 23.555 1.00 98.00 453 ASP A N 1
ATOM 3632 C CA . ASP A 1 453 ? -6.761 -7.259 23.705 1.00 98.00 453 ASP A CA 1
ATOM 3633 C C . ASP A 1 453 ? -6.828 -8.366 22.639 1.00 98.00 453 ASP A C 1
ATOM 3635 O O . ASP A 1 453 ? -5.794 -8.704 22.065 1.00 98.00 453 ASP A O 1
ATOM 3639 N N . ILE A 1 454 ? -8.016 -8.869 22.276 1.00 98.31 454 ILE A N 1
ATOM 3640 C CA . ILE A 1 454 ? -8.175 -9.868 21.202 1.00 98.31 454 ILE A CA 1
ATOM 3641 C C . ILE A 1 454 ? -7.627 -9.345 19.865 1.00 98.31 454 ILE A C 1
ATOM 3643 O O . ILE A 1 454 ? -6.842 -10.041 19.215 1.00 98.31 454 ILE A O 1
ATOM 3647 N N . VAL A 1 455 ? -7.987 -8.121 19.458 1.00 97.38 455 VAL A N 1
ATOM 3648 C CA . VAL A 1 455 ? -7.500 -7.526 18.196 1.00 97.38 455 VAL A CA 1
ATOM 3649 C C . VAL A 1 455 ? -5.988 -7.285 18.256 1.00 97.38 455 VAL A C 1
ATOM 3651 O O . VAL A 1 455 ? -5.257 -7.640 17.327 1.00 97.38 455 VAL A O 1
ATOM 3654 N N . CYS A 1 456 ? -5.490 -6.746 19.371 1.00 95.00 456 CYS A N 1
ATOM 3655 C CA . CYS A 1 456 ? -4.065 -6.511 19.589 1.00 95.00 456 CYS A CA 1
ATOM 3656 C C . CYS A 1 456 ? -3.242 -7.810 19.540 1.00 95.00 456 CYS A C 1
ATOM 3658 O O . CYS A 1 456 ? -2.181 -7.834 18.914 1.00 95.00 456 CYS A O 1
ATOM 3660 N N . VAL A 1 457 ? -3.729 -8.903 20.132 1.00 95.19 457 VAL A N 1
ATOM 3661 C CA . VAL A 1 457 ? -3.073 -10.220 20.099 1.00 95.19 457 VAL A CA 1
ATOM 3662 C C . VAL A 1 457 ? -3.139 -10.857 18.709 1.00 95.19 457 VAL A C 1
ATOM 3664 O O . VAL A 1 457 ? -2.147 -11.430 18.251 1.00 95.19 457 VAL A O 1
ATOM 3667 N N . ALA A 1 458 ? -4.267 -10.740 18.002 1.00 93.44 458 ALA A N 1
ATOM 3668 C CA . ALA A 1 458 ? -4.388 -11.217 16.623 1.00 93.44 458 ALA A CA 1
ATOM 3669 C C . ALA A 1 458 ? -3.381 -10.508 15.702 1.00 93.44 458 ALA A C 1
ATOM 3671 O O . ALA A 1 458 ? -2.720 -11.142 14.879 1.00 93.44 458 ALA A O 1
ATOM 3672 N N . SER A 1 459 ? -3.176 -9.205 15.906 1.00 89.56 459 SER A N 1
ATOM 3673 C CA . SER A 1 459 ? -2.217 -8.420 15.129 1.00 89.56 459 SER A CA 1
ATOM 3674 C C . SER A 1 459 ? -0.752 -8.863 15.299 1.00 89.56 459 SER A C 1
ATOM 3676 O O . SER A 1 459 ? 0.040 -8.670 14.373 1.00 89.56 459 SER A O 1
ATOM 3678 N N . GLU A 1 460 ? -0.387 -9.518 16.416 1.00 84.19 460 GLU A N 1
ATOM 3679 C CA . GLU A 1 460 ? 0.957 -10.091 16.619 1.00 84.19 460 GLU A CA 1
ATOM 3680 C C . GLU A 1 460 ? 1.250 -11.236 15.634 1.00 84.19 460 GLU A C 1
ATOM 3682 O O . GLU A 1 460 ? 2.400 -11.420 15.227 1.00 84.19 460 GLU A O 1
ATOM 3687 N N . ALA A 1 461 ? 0.225 -11.987 15.208 1.00 81.69 461 ALA A N 1
ATOM 3688 C CA . ALA A 1 461 ? 0.387 -13.103 14.275 1.00 81.69 461 ALA A CA 1
ATOM 3689 C C . ALA A 1 461 ? 0.836 -12.646 12.876 1.00 81.69 461 ALA A C 1
ATOM 3691 O O . ALA A 1 461 ? 1.491 -13.404 12.160 1.00 81.69 461 ALA A O 1
ATOM 3692 N N . VAL A 1 462 ? 0.542 -11.397 12.507 1.00 72.06 462 VAL A N 1
ATOM 3693 C CA . VAL A 1 462 ? 0.871 -10.805 11.199 1.00 72.06 462 VAL A CA 1
ATOM 3694 C C . VAL A 1 462 ? 2.356 -10.406 11.101 1.00 72.06 462 VAL A C 1
ATOM 3696 O O . VAL A 1 462 ? 2.934 -10.399 10.016 1.00 72.06 462 VAL A O 1
ATOM 3699 N N . LEU A 1 463 ? 3.033 -10.170 12.236 1.00 57.94 463 LEU A N 1
ATOM 3700 C CA . LEU A 1 463 ? 4.361 -9.532 12.334 1.00 57.94 463 LEU A CA 1
ATOM 3701 C C . LEU A 1 463 ? 5.573 -10.366 11.863 1.00 57.94 463 LEU A C 1
ATOM 3703 O O . LEU A 1 463 ? 6.718 -9.993 12.118 1.00 57.94 463 LEU A O 1
ATOM 3707 N N . SER A 1 464 ? 5.379 -11.495 11.185 1.00 41.41 464 SER A N 1
ATOM 3708 C CA . SER A 1 464 ? 6.439 -12.504 11.023 1.00 41.41 464 SER A CA 1
ATOM 3709 C C . SER A 1 464 ? 6.877 -12.798 9.579 1.00 41.41 464 SER A C 1
ATOM 3711 O O . SER A 1 464 ? 7.690 -13.701 9.369 1.00 41.41 464 SER A O 1
ATOM 3713 N N . GLY A 1 465 ? 6.423 -12.001 8.599 1.00 33.31 465 GLY A N 1
ATOM 3714 C CA . GLY A 1 465 ? 6.731 -12.197 7.171 1.00 33.31 465 GLY A CA 1
ATOM 3715 C C . GLY A 1 465 ? 7.641 -11.168 6.478 1.00 33.31 465 GLY A C 1
ATOM 3716 O O . GLY A 1 465 ? 7.838 -11.247 5.267 1.00 33.31 465 GLY A O 1
ATOM 3717 N N . GLY A 1 466 ? 8.196 -10.191 7.206 1.00 35.88 466 GLY A N 1
ATOM 3718 C CA . GLY A 1 466 ? 8.985 -9.103 6.596 1.00 35.88 466 GLY A CA 1
ATOM 3719 C C . GLY A 1 466 ? 8.145 -8.066 5.835 1.00 35.88 466 GLY A C 1
ATOM 3720 O O . GLY A 1 466 ? 8.697 -7.202 5.163 1.00 35.88 466 GLY A O 1
ATOM 3721 N N . VAL A 1 467 ? 6.819 -8.125 5.974 1.00 37.62 467 VAL A N 1
ATOM 3722 C CA . VAL A 1 467 ? 5.856 -7.155 5.446 1.00 37.62 467 VAL A CA 1
ATOM 3723 C C . VAL A 1 467 ? 5.279 -6.393 6.642 1.00 37.62 467 VAL A C 1
ATOM 3725 O O . VAL A 1 467 ? 4.892 -7.027 7.615 1.00 37.62 467 VAL A O 1
ATOM 3728 N N . ARG A 1 468 ? 5.330 -5.053 6.572 1.00 53.06 468 ARG A N 1
ATOM 3729 C CA . ARG A 1 468 ? 4.671 -4.013 7.396 1.00 53.06 468 ARG A CA 1
ATOM 3730 C C . ARG A 1 468 ? 4.221 -4.398 8.825 1.00 53.06 468 ARG A C 1
ATOM 3732 O O . ARG A 1 468 ? 3.371 -5.256 9.015 1.00 53.06 468 ARG A O 1
ATOM 3739 N N . ARG A 1 469 ? 4.686 -3.653 9.842 1.00 59.31 469 ARG A N 1
ATOM 3740 C CA . ARG A 1 469 ? 4.112 -3.732 11.204 1.00 59.31 469 ARG A CA 1
ATOM 3741 C C . ARG A 1 469 ? 2.597 -3.485 11.160 1.00 59.31 469 ARG A C 1
ATOM 3743 O O . ARG A 1 469 ? 2.180 -2.495 10.559 1.00 59.31 469 ARG A O 1
ATOM 3750 N N . SER A 1 470 ? 1.812 -4.351 11.804 1.00 68.31 470 SER A N 1
ATOM 3751 C CA . SER A 1 470 ? 0.379 -4.143 12.046 1.00 68.31 470 SER A CA 1
ATOM 3752 C C . SER A 1 470 ? 0.150 -2.755 12.649 1.00 68.31 470 SER A C 1
ATOM 3754 O O . SER A 1 470 ? 0.895 -2.349 13.541 1.00 68.31 470 SER A O 1
ATOM 3756 N N . ALA A 1 471 ? -0.838 -2.019 12.143 1.00 80.31 471 ALA A N 1
ATOM 3757 C CA . ALA A 1 471 ? -1.176 -0.685 12.627 1.00 80.31 471 ALA A CA 1
ATOM 3758 C C . ALA A 1 471 ? -2.634 -0.677 13.074 1.00 80.31 471 ALA A C 1
ATOM 3760 O O . ALA A 1 471 ? -3.521 -0.879 12.242 1.00 80.31 471 ALA A O 1
ATOM 3761 N N . CYS A 1 472 ? -2.866 -0.438 14.364 1.00 93.75 472 CYS A N 1
ATOM 3762 C CA . CYS A 1 472 ? -4.205 -0.380 14.928 1.00 93.75 472 CYS A CA 1
ATOM 3763 C C . CYS A 1 472 ? -4.456 0.924 15.697 1.00 93.75 472 CYS A C 1
ATOM 3765 O O . CYS A 1 472 ? -3.542 1.500 16.288 1.00 93.75 472 CYS A O 1
ATOM 3767 N N . ILE A 1 473 ? -5.717 1.356 15.731 1.00 95.12 473 ILE A N 1
ATOM 3768 C CA . ILE A 1 473 ? -6.204 2.387 16.657 1.00 95.12 473 ILE A CA 1
ATOM 3769 C C . ILE A 1 473 ? -7.485 1.894 17.327 1.00 95.12 473 ILE A C 1
ATOM 3771 O O . ILE A 1 473 ? -8.361 1.347 16.660 1.00 95.12 473 ILE A O 1
ATOM 3775 N N . SER A 1 474 ? -7.573 2.061 18.645 1.00 97.62 474 SER A N 1
ATOM 3776 C CA . SER A 1 474 ? -8.692 1.595 19.464 1.00 97.62 474 SER A CA 1
ATOM 3777 C C . SER A 1 474 ? -9.433 2.788 20.061 1.00 97.62 474 SER A C 1
ATOM 3779 O O . SER A 1 474 ? -8.911 3.468 20.946 1.00 97.62 474 SER A O 1
ATOM 3781 N N . LEU A 1 475 ? -10.661 3.021 19.601 1.00 98.06 475 LEU A N 1
ATOM 3782 C CA . LEU A 1 475 ? -11.550 4.066 20.105 1.00 98.06 475 LEU A CA 1
ATOM 3783 C C . LEU A 1 475 ? -12.398 3.535 21.266 1.00 98.06 475 LEU A C 1
ATOM 3785 O O . LEU A 1 475 ? -13.000 2.466 21.150 1.00 98.06 475 LEU A O 1
ATOM 3789 N N . PHE A 1 476 ? -12.461 4.260 22.384 1.00 98.06 476 PHE A N 1
ATOM 3790 C CA . PHE A 1 476 ? -13.177 3.817 23.588 1.00 98.06 476 PHE A CA 1
ATOM 3791 C C . PHE A 1 476 ? -14.003 4.931 24.250 1.00 98.06 476 PHE A C 1
ATOM 3793 O O . PHE A 1 476 ? -13.827 6.114 23.959 1.00 98.06 476 PHE A O 1
ATOM 3800 N N . SER A 1 477 ? -14.941 4.537 25.117 1.00 97.75 477 SER A N 1
ATOM 3801 C CA . SER A 1 477 ? -15.891 5.450 25.769 1.00 97.75 477 SER A CA 1
ATOM 3802 C C . SER A 1 477 ? -15.219 6.317 26.838 1.00 97.75 477 SER A C 1
ATOM 3804 O O . SER A 1 477 ? -14.376 5.834 27.590 1.00 97.75 477 SER A O 1
ATOM 3806 N N . LEU A 1 478 ? -15.652 7.574 26.965 1.00 95.69 478 LEU A N 1
ATOM 3807 C CA . LEU A 1 478 ? -15.161 8.529 27.970 1.00 95.69 478 LEU A CA 1
ATOM 3808 C C . LEU A 1 478 ? -15.184 7.993 29.413 1.00 95.69 478 LEU A C 1
ATOM 3810 O O . LEU A 1 478 ? -14.287 8.278 30.208 1.00 95.69 478 LEU A O 1
ATOM 3814 N N . ASP A 1 479 ? -16.199 7.200 29.745 1.00 94.12 479 ASP A N 1
ATOM 3815 C CA . ASP A 1 479 ? -16.447 6.638 31.071 1.00 94.12 479 ASP A CA 1
ATOM 3816 C C . ASP A 1 479 ? -15.793 5.252 31.287 1.00 94.12 479 ASP A C 1
ATOM 3818 O O . ASP A 1 479 ? -16.115 4.542 32.246 1.00 94.12 479 ASP A O 1
ATOM 3822 N N . ASP A 1 480 ? -14.907 4.808 30.390 1.00 96.38 480 ASP A N 1
ATOM 3823 C CA . ASP A 1 480 ? -14.211 3.523 30.496 1.00 96.38 480 ASP A CA 1
ATOM 3824 C C . ASP A 1 480 ? -12.838 3.662 31.170 1.00 96.38 480 ASP A C 1
ATOM 3826 O O . ASP A 1 480 ? -11.809 3.882 30.528 1.00 96.38 480 ASP A O 1
ATOM 3830 N N . GLY A 1 481 ? -12.826 3.512 32.497 1.00 94.31 481 GLY A N 1
ATOM 3831 C CA . GLY A 1 481 ? -11.600 3.572 33.295 1.00 94.31 481 GLY A CA 1
ATOM 3832 C C . GLY A 1 481 ? -10.600 2.438 33.019 1.00 94.31 481 GLY A C 1
ATOM 3833 O O . GLY A 1 481 ? -9.396 2.660 33.159 1.00 94.31 481 GLY A O 1
ATOM 3834 N N . GLU A 1 482 ? -11.062 1.249 32.600 1.00 95.38 482 GLU A N 1
ATOM 3835 C CA . GLU A 1 482 ? -10.173 0.123 32.262 1.00 95.38 482 GLU A CA 1
ATOM 3836 C C . GLU A 1 482 ? -9.402 0.430 30.969 1.00 95.38 482 GLU A C 1
ATOM 3838 O O . GLU A 1 482 ? -8.180 0.283 30.928 1.00 95.38 482 GLU A O 1
ATOM 3843 N N . MET A 1 483 ? -10.086 0.936 29.938 1.00 96.56 483 MET A N 1
ATOM 3844 C CA . MET A 1 483 ? -9.438 1.371 28.695 1.00 96.56 483 MET A CA 1
ATOM 3845 C C . MET A 1 483 ? -8.544 2.600 28.893 1.00 96.56 483 MET A C 1
ATOM 3847 O O . MET A 1 483 ? -7.440 2.647 28.351 1.00 96.56 483 MET A O 1
ATOM 3851 N N . MET A 1 484 ? -8.978 3.567 29.709 1.00 92.88 484 MET A N 1
ATOM 3852 C CA . MET A 1 484 ? -8.211 4.783 30.006 1.00 92.88 484 MET A CA 1
ATOM 3853 C C . MET A 1 484 ? -6.853 4.481 30.648 1.00 92.88 484 MET A C 1
ATOM 3855 O O . MET A 1 484 ? -5.876 5.175 30.385 1.00 92.88 484 MET A O 1
ATOM 3859 N N . THR A 1 485 ? -6.777 3.423 31.457 1.00 92.94 485 THR A N 1
ATOM 3860 C CA . THR A 1 485 ? -5.556 3.007 32.164 1.00 92.94 485 THR A CA 1
ATOM 3861 C C . THR A 1 485 ? -4.868 1.797 31.527 1.00 92.94 485 THR A C 1
ATOM 3863 O O . THR A 1 485 ? -3.889 1.280 32.062 1.00 92.94 485 THR A O 1
ATOM 3866 N N . ALA A 1 486 ? -5.316 1.357 30.344 1.00 94.06 486 ALA A N 1
ATOM 3867 C CA . ALA A 1 486 ? -4.832 0.138 29.694 1.00 94.06 486 ALA A CA 1
ATOM 3868 C C . ALA A 1 486 ? -3.314 0.120 29.442 1.00 94.06 486 ALA A C 1
ATOM 3870 O O . ALA A 1 486 ? -2.718 -0.961 29.384 1.00 94.06 486 ALA A O 1
ATOM 3871 N N . LYS A 1 487 ? -2.712 1.308 29.284 1.00 92.50 487 LYS A N 1
ATOM 3872 C CA . LYS A 1 487 ? -1.288 1.533 28.995 1.00 92.50 487 LYS A CA 1
ATOM 3873 C C . LYS A 1 487 ? -0.594 2.401 30.056 1.00 92.50 487 LYS A C 1
ATOM 3875 O O . LYS A 1 487 ? 0.334 3.145 29.750 1.00 92.50 487 LYS A O 1
ATOM 3880 N N . THR A 1 488 ? -1.011 2.285 31.316 1.00 90.44 488 THR A N 1
ATOM 3881 C CA . THR A 1 488 ? -0.308 2.883 32.465 1.00 90.44 488 THR A CA 1
ATOM 3882 C C . THR A 1 488 ? 0.392 1.805 33.307 1.00 90.44 488 THR A C 1
ATOM 3884 O O . THR A 1 488 ? 0.145 0.605 33.155 1.00 90.44 488 THR A O 1
ATOM 3887 N N . GLY A 1 489 ? 1.344 2.198 34.159 1.00 88.62 489 GLY A N 1
ATOM 3888 C CA . GLY A 1 489 ? 2.108 1.257 34.991 1.00 88.62 489 GLY A CA 1
ATOM 3889 C C . GLY A 1 489 ? 3.002 0.297 34.186 1.00 88.62 489 GLY A C 1
ATOM 3890 O O . GLY A 1 489 ? 3.640 0.700 33.217 1.00 88.62 489 GLY A O 1
ATOM 3891 N N . GLN A 1 490 ? 3.061 -0.979 34.587 1.00 89.50 490 GLN A N 1
ATOM 3892 C CA . GLN A 1 490 ? 3.927 -2.020 33.992 1.00 89.50 490 GLN A CA 1
ATOM 3893 C C . GLN A 1 490 ? 3.282 -2.784 32.816 1.00 89.50 490 GLN A C 1
ATOM 3895 O O . GLN A 1 490 ? 3.624 -3.936 32.543 1.00 89.50 490 GLN A O 1
ATOM 3900 N N . TRP A 1 491 ? 2.336 -2.166 32.103 1.00 90.81 491 TRP A N 1
ATOM 3901 C CA . TRP A 1 491 ? 1.582 -2.811 31.016 1.00 90.81 491 TRP A CA 1
ATOM 3902 C C . TRP A 1 491 ? 2.466 -3.405 29.908 1.00 90.81 491 TRP A C 1
ATOM 3904 O O . TRP A 1 491 ? 2.084 -4.379 29.271 1.00 90.81 491 TRP A O 1
ATOM 3914 N N . PHE A 1 492 ? 3.654 -2.847 29.674 1.00 88.44 492 PHE A N 1
ATOM 3915 C CA . PHE A 1 492 ? 4.598 -3.328 28.663 1.00 88.44 492 PHE A CA 1
ATOM 3916 C C . PHE A 1 492 ? 5.200 -4.702 29.008 1.00 88.44 492 PHE A C 1
ATOM 3918 O O . PHE A 1 492 ? 5.652 -5.408 28.109 1.00 88.44 492 PHE A O 1
ATOM 3925 N N . GLU A 1 493 ? 5.187 -5.102 30.283 1.00 89.06 493 GLU A N 1
ATOM 3926 C CA . GLU A 1 493 ? 5.603 -6.435 30.738 1.00 89.06 493 GLU A CA 1
ATOM 3927 C C . GLU A 1 493 ? 4.416 -7.401 30.809 1.00 89.06 493 GLU A C 1
ATOM 3929 O O . GLU A 1 493 ? 4.514 -8.542 30.356 1.00 89.06 493 GLU A O 1
ATOM 3934 N N . THR A 1 494 ? 3.283 -6.944 31.348 1.00 91.50 494 THR A N 1
ATOM 3935 C CA . THR A 1 494 ? 2.108 -7.791 31.604 1.00 91.50 494 THR A CA 1
ATOM 3936 C C . THR A 1 494 ? 1.228 -7.984 30.370 1.00 91.50 494 THR A C 1
ATOM 3938 O O . THR A 1 494 ? 0.775 -9.096 30.097 1.00 91.50 494 THR A O 1
ATOM 3941 N N . TYR A 1 495 ?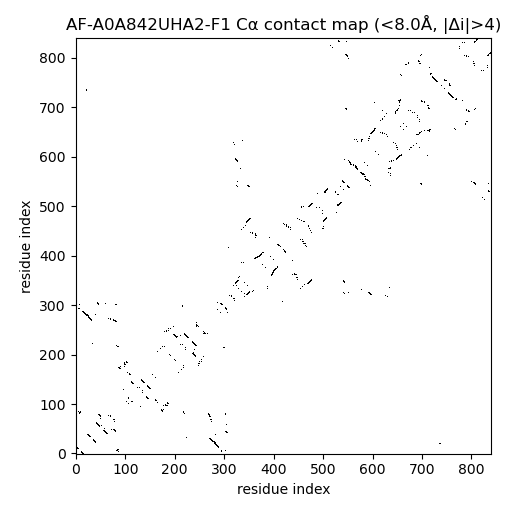 1.046 -6.925 29.581 1.00 92.94 495 TYR A N 1
ATOM 3942 C CA . TYR A 1 495 ? 0.189 -6.864 28.396 1.00 92.94 495 TYR A CA 1
ATOM 3943 C C . TYR A 1 495 ? 0.932 -6.278 27.174 1.00 92.94 495 TYR A C 1
ATOM 3945 O O . TYR A 1 495 ? 0.452 -5.325 26.552 1.00 92.94 495 TYR A O 1
ATOM 3953 N N . PRO A 1 496 ? 2.103 -6.828 26.776 1.00 90.94 496 PRO A N 1
ATOM 3954 C CA . PRO A 1 496 ? 2.965 -6.240 25.740 1.00 90.94 496 PRO A CA 1
ATOM 3955 C C . PRO A 1 496 ? 2.274 -6.040 24.384 1.00 90.94 496 PRO A C 1
ATOM 3957 O O . PRO A 1 496 ? 2.643 -5.148 23.619 1.00 90.94 496 PRO A O 1
ATOM 3960 N N . TRP A 1 497 ? 1.248 -6.839 24.087 1.00 90.75 497 TRP A N 1
ATOM 3961 C CA . TRP A 1 497 ? 0.480 -6.774 22.844 1.00 90.75 497 TRP A CA 1
ATOM 3962 C C . TRP A 1 497 ? -0.327 -5.478 22.700 1.00 90.75 497 TRP A C 1
ATOM 3964 O O . TRP A 1 497 ? -0.611 -5.070 21.577 1.00 90.75 497 TRP A O 1
ATOM 3974 N N . ARG A 1 498 ? -0.637 -4.773 23.799 1.00 93.44 498 ARG A N 1
ATOM 3975 C CA . ARG A 1 498 ? -1.308 -3.458 23.765 1.00 93.44 498 ARG A CA 1
ATOM 3976 C C . ARG A 1 498 ? -0.477 -2.377 23.072 1.00 93.44 498 ARG A C 1
ATOM 3978 O O . ARG A 1 498 ? -0.995 -1.321 22.735 1.00 93.44 498 ARG A O 1
ATOM 3985 N N . SER A 1 499 ? 0.805 -2.641 22.808 1.00 90.00 499 SER A N 1
ATOM 3986 C CA . SER A 1 499 ? 1.652 -1.774 21.981 1.00 90.00 499 SER A CA 1
ATOM 3987 C C . SER A 1 499 ? 1.254 -1.766 20.501 1.00 90.00 499 SER A C 1
ATOM 3989 O O . SER A 1 499 ? 1.676 -0.872 19.771 1.00 90.00 499 SER A O 1
ATOM 3991 N N . ASN A 1 500 ? 0.432 -2.722 20.057 1.00 90.38 500 ASN A N 1
ATOM 3992 C CA . ASN A 1 500 ? -0.016 -2.819 18.669 1.00 90.38 500 ASN A CA 1
ATOM 3993 C C . ASN A 1 500 ? -1.121 -1.817 18.309 1.00 90.38 500 ASN A C 1
ATOM 3995 O O . ASN A 1 500 ? -1.423 -1.661 17.125 1.00 90.38 500 ASN A O 1
ATOM 3999 N N . ALA A 1 501 ? -1.710 -1.138 19.298 1.00 92.50 501 ALA A N 1
ATOM 4000 C CA . ALA A 1 501 ? -2.715 -0.110 19.087 1.00 92.50 501 ALA A CA 1
ATOM 4001 C C . ALA A 1 501 ? -2.397 1.172 19.868 1.00 92.50 501 ALA A C 1
ATOM 4003 O O . ALA A 1 501 ? -1.924 1.140 21.010 1.00 92.50 501 ALA A O 1
ATOM 4004 N N . ASN A 1 502 ? -2.706 2.305 19.243 1.00 91.88 502 ASN A N 1
ATOM 4005 C CA . ASN A 1 502 ? -2.854 3.575 19.947 1.00 91.88 502 ASN A CA 1
ATOM 4006 C C . ASN A 1 502 ? -4.290 3.669 20.470 1.00 91.88 502 ASN A C 1
ATOM 4008 O O . ASN A 1 502 ? -5.232 3.357 19.734 1.00 91.88 502 ASN A O 1
ATOM 4012 N N . ASN A 1 503 ? -4.472 4.094 21.718 1.00 94.69 503 ASN A N 1
ATOM 4013 C CA . ASN A 1 503 ? -5.800 4.201 22.315 1.00 94.69 503 ASN A CA 1
ATOM 4014 C C . ASN A 1 503 ? -6.264 5.655 22.282 1.00 94.69 503 ASN A C 1
ATOM 4016 O O . ASN A 1 503 ? -5.504 6.569 22.603 1.00 94.69 503 ASN A O 1
ATOM 4020 N N . SER A 1 504 ? -7.510 5.897 21.885 1.00 94.75 504 SER A N 1
ATOM 4021 C CA . SER A 1 504 ? -8.075 7.249 21.865 1.00 94.75 504 SER A CA 1
ATOM 4022 C C . SER A 1 504 ? -9.486 7.273 22.428 1.00 94.75 504 SER A C 1
ATOM 4024 O O . SER A 1 504 ? -10.309 6.405 22.134 1.00 94.75 504 SER A O 1
ATOM 4026 N N . VAL A 1 505 ? -9.749 8.268 23.268 1.00 95.69 505 VAL A N 1
ATOM 4027 C CA . VAL A 1 505 ? -11.064 8.474 23.871 1.00 95.69 505 VAL A CA 1
ATOM 4028 C C . VAL A 1 505 ? -11.971 9.198 22.880 1.00 95.69 505 VAL A C 1
ATOM 4030 O O . VAL A 1 505 ? -11.555 10.171 22.248 1.00 95.69 505 VAL A O 1
ATOM 4033 N N . VAL A 1 506 ? -13.205 8.714 22.737 1.00 96.19 506 VAL A N 1
ATOM 4034 C CA . VAL A 1 506 ? -14.228 9.350 21.899 1.00 96.19 506 VAL A CA 1
ATOM 4035 C C . VAL A 1 506 ? -14.911 10.461 22.689 1.00 96.19 506 VAL A C 1
ATOM 4037 O O . VAL A 1 506 ? -15.491 10.215 23.747 1.00 96.19 506 VAL A O 1
ATOM 4040 N N . LEU A 1 507 ? -14.842 11.680 22.159 1.00 94.81 507 LEU A N 1
ATOM 4041 C CA . LEU A 1 507 ? -15.411 12.896 22.728 1.00 94.81 507 LEU A CA 1
ATOM 4042 C C . LEU A 1 507 ? -16.516 13.408 21.805 1.00 94.81 507 LEU A C 1
ATOM 4044 O O . LEU A 1 507 ? -16.244 14.042 20.786 1.00 94.81 507 LEU A O 1
ATOM 4048 N N . VAL A 1 508 ? -17.764 13.097 22.159 1.00 93.06 508 VAL A N 1
ATOM 4049 C CA . VAL A 1 508 ? -18.938 13.500 21.374 1.00 93.06 508 VAL A CA 1
ATOM 4050 C C . VAL A 1 508 ? -19.347 14.926 21.741 1.00 93.06 508 VAL A C 1
ATOM 4052 O O . VAL A 1 508 ? -19.514 15.206 22.931 1.00 93.06 508 VAL A O 1
ATOM 4055 N N . ASP A 1 509 ? -19.524 15.828 20.767 1.00 88.81 509 ASP A N 1
ATOM 4056 C CA . ASP A 1 509 ? -19.903 17.223 21.062 1.00 88.81 509 ASP A CA 1
ATOM 4057 C C . ASP A 1 509 ? -21.170 17.285 21.934 1.00 88.81 509 ASP A C 1
ATOM 4059 O O . ASP A 1 509 ? -22.147 16.559 21.734 1.00 88.81 509 ASP A O 1
ATOM 4063 N N . GLY A 1 510 ? -21.123 18.126 22.967 1.00 89.69 510 GLY A N 1
ATOM 4064 C CA . GLY A 1 510 ? -22.194 18.262 23.957 1.00 89.69 510 GLY A CA 1
ATOM 4065 C C . GLY A 1 510 ? -22.312 17.135 24.998 1.00 89.69 510 GLY A C 1
ATOM 4066 O O . GLY A 1 510 ? -23.177 17.241 25.865 1.00 89.69 510 GLY A O 1
ATOM 4067 N N . GLN A 1 511 ? -21.472 16.090 24.961 1.00 92.00 511 GLN A N 1
ATOM 4068 C CA . GLN A 1 511 ? -21.497 14.971 25.929 1.00 92.00 511 GLN A CA 1
ATOM 4069 C C . GLN A 1 511 ? -20.320 14.948 26.919 1.00 92.00 511 GLN A C 1
ATOM 4071 O O . GLN A 1 511 ? -20.190 14.002 27.691 1.00 92.00 511 GLN A O 1
ATOM 4076 N N . PHE A 1 512 ? -19.464 15.967 26.901 1.00 93.81 512 PHE A N 1
ATOM 4077 C CA . PHE A 1 512 ? -18.362 16.154 27.845 1.00 93.81 512 PHE A CA 1
ATOM 4078 C C . PHE A 1 512 ? -18.207 17.641 28.156 1.00 93.81 512 PHE A C 1
ATOM 4080 O O . PHE A 1 512 ? -18.574 18.497 27.342 1.00 93.81 512 PHE A O 1
ATOM 4087 N N . ASP A 1 513 ? -17.655 17.954 29.321 1.00 94.25 513 ASP A N 1
ATOM 4088 C CA . ASP A 1 513 ? -17.366 19.324 29.730 1.00 94.25 513 ASP A CA 1
ATOM 4089 C C . ASP A 1 513 ? -15.854 19.591 29.856 1.00 94.25 513 ASP A C 1
ATOM 4091 O O . ASP A 1 513 ? -15.001 18.771 29.495 1.00 94.25 513 ASP A O 1
ATOM 4095 N N . LYS A 1 514 ? -15.509 20.803 30.305 1.00 93.19 514 LYS A N 1
ATOM 4096 C CA . LYS A 1 514 ? -14.111 21.219 30.460 1.00 93.19 514 LYS A CA 1
ATOM 4097 C C . LYS A 1 514 ? -13.411 20.431 31.567 1.00 93.19 514 LYS A C 1
ATOM 4099 O O . LYS A 1 514 ? -12.208 20.217 31.465 1.00 93.19 514 LYS A O 1
ATOM 4104 N N . GLU A 1 515 ? -14.132 20.005 32.602 1.00 93.50 515 GLU A N 1
ATOM 4105 C CA . GLU A 1 515 ? -13.567 19.239 33.713 1.00 93.50 515 GLU A CA 1
ATOM 4106 C C . GLU A 1 515 ? -13.193 17.825 33.252 1.00 93.50 515 GLU A C 1
ATOM 4108 O O . GLU A 1 515 ? -12.074 17.366 33.503 1.00 93.50 515 GLU A O 1
ATOM 4113 N N . ASP A 1 516 ? -14.070 17.180 32.477 1.00 93.00 516 ASP A N 1
ATOM 4114 C CA . ASP A 1 516 ? -13.772 15.918 31.800 1.00 93.00 516 ASP A CA 1
ATOM 4115 C C . ASP A 1 516 ? -12.532 16.030 30.911 1.00 93.00 516 ASP A C 1
ATOM 4117 O O . ASP A 1 516 ? -11.621 15.198 30.990 1.00 93.00 516 ASP A O 1
ATOM 4121 N N . PHE A 1 517 ? -12.472 17.076 30.084 1.00 93.69 517 PHE A N 1
ATOM 4122 C CA . PHE A 1 517 ? -11.335 17.305 29.202 1.00 93.69 517 PHE A CA 1
ATOM 4123 C C . PHE A 1 517 ? -10.037 17.563 29.978 1.00 93.69 517 PHE A C 1
ATOM 4125 O O . PHE A 1 517 ? -9.008 16.975 29.654 1.00 93.69 517 PHE A O 1
ATOM 4132 N N . ASP A 1 518 ? -10.068 18.382 31.029 1.00 93.69 518 ASP A N 1
ATOM 4133 C CA . ASP A 1 518 ? -8.898 18.692 31.856 1.00 93.69 518 ASP A CA 1
ATOM 4134 C C . ASP A 1 518 ? -8.341 17.442 32.563 1.00 93.69 518 ASP A C 1
ATOM 4136 O O . ASP A 1 518 ? -7.118 17.260 32.654 1.00 93.69 518 ASP A O 1
ATOM 4140 N N . ARG A 1 519 ? -9.226 16.542 33.012 1.00 90.75 519 ARG A N 1
ATOM 4141 C CA . ARG A 1 519 ? -8.853 15.245 33.590 1.00 90.75 519 ARG A CA 1
ATOM 4142 C C . ARG A 1 519 ? -8.157 14.356 32.562 1.00 90.75 519 ARG A C 1
ATOM 4144 O O . ARG A 1 519 ? -7.094 13.808 32.853 1.00 90.75 519 ARG A O 1
ATOM 4151 N N . LEU A 1 520 ? -8.726 14.234 31.363 1.00 91.06 520 LEU A N 1
ATOM 4152 C CA . LEU A 1 520 ? -8.122 13.464 30.272 1.00 91.06 520 LEU A CA 1
ATOM 4153 C C . LEU A 1 520 ? -6.768 14.039 29.857 1.00 91.06 520 LEU A C 1
ATOM 4155 O O . LEU A 1 520 ? -5.785 13.309 29.766 1.00 91.06 520 LEU A O 1
ATOM 4159 N N . PHE A 1 521 ? -6.704 15.356 29.675 1.00 92.00 521 PHE A N 1
ATOM 4160 C CA . PHE A 1 521 ? -5.496 16.067 29.281 1.00 92.00 521 PHE A CA 1
ATOM 4161 C C . PHE A 1 521 ? -4.349 15.853 30.269 1.00 92.00 521 PHE A C 1
ATOM 4163 O O . PHE A 1 521 ? -3.199 15.693 29.862 1.00 92.00 521 PHE A O 1
ATOM 4170 N N . SER A 1 522 ? -4.657 15.793 31.567 1.00 90.12 522 SER A N 1
ATOM 4171 C CA . SER A 1 522 ? -3.666 15.484 32.601 1.00 90.12 522 SER A CA 1
ATOM 4172 C C . SER A 1 522 ? -3.075 14.080 32.429 1.00 90.12 522 SER A C 1
ATOM 4174 O O . SER A 1 522 ? -1.857 13.931 32.500 1.00 90.12 522 SER A O 1
ATOM 4176 N N . SER A 1 523 ? -3.905 13.077 32.111 1.00 87.00 523 SER A N 1
ATOM 4177 C CA . SER A 1 523 ? -3.438 11.714 31.812 1.00 87.00 523 SER A CA 1
ATOM 4178 C C . SER A 1 523 ? -2.557 11.675 30.563 1.00 87.00 523 SER A C 1
ATOM 4180 O O . SER A 1 523 ? -1.458 11.126 30.603 1.00 87.00 523 SER A O 1
ATOM 4182 N N . THR A 1 524 ? -2.994 12.301 29.466 1.00 87.88 524 THR A N 1
ATOM 4183 C CA . THR A 1 524 ? -2.219 12.357 28.216 1.00 87.88 524 THR A CA 1
ATOM 4184 C C . THR A 1 524 ? -0.875 13.052 28.423 1.00 87.88 524 THR A C 1
ATOM 4186 O O . THR A 1 524 ? 0.138 12.603 27.897 1.00 87.88 524 THR A O 1
ATOM 4189 N N . LYS A 1 525 ? -0.830 14.118 29.229 1.00 88.69 525 LYS A N 1
ATOM 4190 C CA . LYS A 1 525 ? 0.419 14.803 29.580 1.00 88.69 525 LYS A CA 1
ATOM 4191 C C . LYS A 1 525 ? 1.390 13.899 30.345 1.00 88.69 525 LYS A C 1
ATOM 4193 O O . LYS A 1 525 ? 2.595 13.999 30.134 1.00 88.69 525 LYS A O 1
ATOM 4198 N N . GLU A 1 526 ? 0.885 13.066 31.249 1.00 85.81 526 GLU A N 1
ATOM 4199 C CA . GLU A 1 526 ? 1.714 12.201 32.093 1.00 85.81 526 GLU A CA 1
ATOM 4200 C C . GLU A 1 526 ? 2.195 10.943 31.356 1.00 85.81 526 GLU A C 1
ATOM 4202 O O . GLU A 1 526 ? 3.358 10.561 31.485 1.00 85.81 526 GLU A O 1
ATOM 4207 N N . PHE A 1 527 ? 1.325 10.322 30.554 1.00 84.31 527 PHE A N 1
ATOM 4208 C CA . PHE A 1 527 ? 1.571 8.997 29.973 1.00 84.31 527 PHE A CA 1
ATOM 4209 C C . PHE A 1 527 ? 1.685 8.980 28.441 1.00 84.31 527 PHE A C 1
ATOM 4211 O O . PHE A 1 527 ? 2.028 7.947 27.871 1.00 84.31 527 PHE A O 1
ATOM 4218 N N . GLY A 1 528 ? 1.397 10.093 27.760 1.00 81.31 528 GLY A N 1
ATOM 4219 C CA . GLY A 1 528 ? 1.339 10.185 26.295 1.00 81.31 528 GLY A CA 1
ATOM 4220 C C . GLY A 1 528 ? 0.063 9.604 25.670 1.00 81.31 528 GLY A C 1
ATOM 4221 O O . GLY A 1 528 ? -0.146 9.749 24.470 1.00 81.31 528 GLY A O 1
ATOM 4222 N N . GLU A 1 529 ? -0.802 8.974 26.469 1.00 82.12 529 GLU A N 1
ATOM 4223 C CA . GLU A 1 529 ? -2.085 8.393 26.062 1.00 82.12 529 GLU A CA 1
ATOM 4224 C C . GLU A 1 529 ? -3.156 8.602 27.156 1.00 82.12 529 GLU A C 1
ATOM 4226 O O . GLU A 1 529 ? -2.808 8.816 28.324 1.00 82.12 529 GLU A O 1
ATOM 4231 N N . PRO A 1 530 ? -4.458 8.541 26.818 1.00 89.88 530 PRO A N 1
ATOM 4232 C CA . PRO A 1 530 ? -5.029 8.322 25.483 1.00 89.88 530 PRO A CA 1
ATOM 4233 C C . PRO A 1 530 ? -4.914 9.555 24.571 1.00 89.88 530 PRO A C 1
ATOM 4235 O O . PRO A 1 530 ? -4.752 10.680 25.043 1.00 89.88 530 PRO A O 1
ATOM 4238 N N . GLY A 1 531 ? -5.015 9.339 23.260 1.00 90.38 531 GLY A N 1
ATOM 4239 C CA . GLY A 1 531 ? -5.276 10.410 22.292 1.00 90.38 531 GLY A CA 1
ATOM 4240 C C . GLY A 1 531 ? -6.731 10.892 22.348 1.00 90.38 531 GLY A C 1
ATOM 4241 O O . GLY A 1 531 ? -7.585 10.242 22.957 1.00 90.38 531 GLY A O 1
ATOM 4242 N N . PHE A 1 532 ? -7.025 12.010 21.686 1.00 91.88 532 PHE A N 1
ATOM 4243 C CA . PHE A 1 532 ? -8.378 12.576 21.611 1.00 91.88 532 PHE A CA 1
ATOM 4244 C C . PHE A 1 532 ? -8.984 12.333 20.231 1.00 91.88 532 PHE A C 1
ATOM 4246 O O . PHE A 1 532 ? -8.326 12.605 19.224 1.00 91.88 532 PHE A O 1
ATOM 4253 N N . TYR A 1 533 ? -10.233 11.868 20.188 1.00 93.94 533 TYR A N 1
ATOM 4254 C CA . TYR A 1 533 ? -11.032 11.818 18.968 1.00 93.94 533 TYR A CA 1
ATOM 4255 C C . TYR A 1 533 ? -12.347 12.574 19.166 1.00 93.94 533 TYR A C 1
ATOM 4257 O O . TYR A 1 533 ? -13.242 12.100 19.867 1.00 93.94 533 TYR A O 1
ATOM 4265 N N . PHE A 1 534 ? -12.451 13.754 18.561 1.00 93.06 534 PHE A N 1
ATOM 4266 C CA . PHE A 1 534 ? -13.653 14.582 18.585 1.00 93.06 534 PHE A CA 1
ATOM 4267 C C . PHE A 1 534 ? -14.580 14.203 17.427 1.00 93.06 534 PHE A C 1
ATOM 4269 O O . PHE A 1 534 ? -14.137 14.048 16.286 1.00 93.06 534 PHE A O 1
ATOM 4276 N N . THR A 1 535 ? -15.869 14.047 17.719 1.00 91.69 535 THR A N 1
ATOM 4277 C CA . THR A 1 535 ? -16.880 13.664 16.727 1.00 91.69 535 THR A CA 1
ATOM 4278 C C . THR A 1 535 ? -18.262 14.175 17.121 1.00 91.69 535 THR A C 1
ATOM 4280 O O . THR A 1 535 ? -18.544 14.379 18.298 1.00 91.69 535 THR A O 1
ATOM 4283 N N . ASP A 1 536 ? -19.156 14.317 16.149 1.00 89.81 536 ASP A N 1
ATOM 4284 C CA . ASP A 1 536 ? -20.586 14.541 16.399 1.00 89.81 536 ASP A CA 1
ATOM 4285 C C . ASP A 1 536 ? -21.372 13.219 16.439 1.00 89.81 536 ASP A C 1
ATOM 4287 O O . ASP A 1 536 ? -22.518 13.168 16.887 1.00 89.81 536 ASP A O 1
ATOM 4291 N N . ASN A 1 537 ? -20.754 12.123 15.985 1.00 92.06 537 ASN A N 1
ATOM 4292 C CA . ASN A 1 537 ? -21.380 10.813 15.883 1.00 92.06 537 ASN A CA 1
ATOM 4293 C C . ASN A 1 537 ? -20.483 9.721 16.501 1.00 92.06 537 ASN A C 1
ATOM 4295 O O . ASN A 1 537 ? -19.395 9.462 15.981 1.00 92.06 537 ASN A O 1
ATOM 4299 N N . PRO A 1 538 ? -20.934 9.029 17.566 1.00 92.44 538 PRO A N 1
ATOM 4300 C CA . PRO A 1 538 ? -20.140 8.001 18.241 1.00 92.44 538 PRO A CA 1
ATOM 4301 C C . PRO A 1 538 ? -19.920 6.727 17.411 1.00 92.44 538 PRO A C 1
ATOM 4303 O O . PRO A 1 538 ? -19.086 5.905 17.786 1.00 92.44 538 PRO A O 1
ATOM 4306 N N . ASP A 1 539 ? -20.664 6.527 16.321 1.00 95.00 539 ASP A N 1
ATOM 4307 C CA . ASP A 1 539 ? -20.501 5.378 15.422 1.00 95.00 539 ASP A CA 1
ATOM 4308 C C . ASP A 1 539 ? -19.522 5.661 14.271 1.00 95.00 539 ASP A C 1
ATOM 4310 O O . ASP A 1 539 ? -19.148 4.750 13.535 1.00 95.00 539 ASP A O 1
ATOM 4314 N N . VAL A 1 540 ? -19.086 6.912 14.123 1.00 94.25 540 VAL A N 1
ATOM 4315 C CA . VAL A 1 540 ? -18.049 7.315 13.173 1.00 94.25 540 VAL A CA 1
ATOM 4316 C C . VAL A 1 540 ? -16.706 7.273 13.886 1.00 94.25 540 VAL A C 1
ATOM 4318 O O . VAL A 1 540 ? -16.605 7.601 15.067 1.00 94.25 540 VAL A O 1
ATOM 4321 N N . GLY A 1 541 ? -15.676 6.827 13.179 1.00 94.75 541 GLY A N 1
ATOM 4322 C CA . GLY A 1 541 ? -14.333 6.748 13.727 1.00 94.75 541 GLY A CA 1
ATOM 4323 C C . GLY A 1 541 ? -13.273 7.206 12.754 1.00 94.75 541 GLY A C 1
ATOM 4324 O O . GLY A 1 541 ? -13.530 7.929 11.791 1.00 94.75 541 GLY A O 1
ATOM 4325 N N . ILE A 1 542 ? -12.049 6.779 13.034 1.00 93.25 542 ILE A N 1
ATOM 4326 C CA . ILE A 1 542 ? -10.864 7.226 12.322 1.00 93.25 542 ILE A CA 1
ATOM 4327 C C . ILE A 1 542 ? -9.943 6.050 12.027 1.00 93.25 542 ILE A C 1
ATOM 4329 O O . ILE A 1 542 ? -9.877 5.073 12.780 1.00 93.25 542 ILE A O 1
ATOM 4333 N N . ASN A 1 543 ? -9.236 6.130 10.906 1.00 93.25 543 ASN A N 1
ATOM 4334 C CA . ASN A 1 543 ? -8.229 5.142 10.557 1.00 93.25 543 ASN A CA 1
ATOM 4335 C C . ASN A 1 543 ? -6.992 5.236 11.486 1.00 93.25 543 ASN A C 1
ATOM 4337 O O . ASN A 1 543 ? -6.758 6.274 12.105 1.00 93.25 543 ASN A O 1
ATOM 4341 N N . PRO A 1 544 ? -6.134 4.199 11.561 1.00 90.69 544 PRO A N 1
ATOM 4342 C CA . PRO A 1 544 ? -4.937 4.204 12.407 1.00 90.69 544 PRO A CA 1
ATOM 4343 C C . PRO A 1 544 ? -3.920 5.311 12.133 1.00 90.69 544 PRO A C 1
ATOM 4345 O O . PRO A 1 544 ? -3.079 5.576 12.987 1.00 90.69 544 PRO A O 1
ATOM 4348 N N . CYS A 1 545 ? -3.948 5.921 10.947 1.00 87.19 545 CYS A N 1
ATOM 4349 C CA . CYS A 1 545 ? -3.068 7.037 10.619 1.00 87.19 545 CYS A CA 1
ATOM 4350 C C . CYS A 1 545 ? -3.621 8.394 11.100 1.00 87.19 545 CYS A C 1
ATOM 4352 O O . CYS A 1 545 ? -2.833 9.326 11.245 1.00 87.19 545 CYS A O 1
ATOM 4354 N N . GLY A 1 546 ? -4.911 8.490 11.449 1.00 88.88 546 GLY A N 1
ATOM 4355 C CA . GLY A 1 546 ? -5.499 9.665 12.096 1.00 88.88 546 GLY A CA 1
ATOM 4356 C C . GLY A 1 546 ? -6.039 10.745 11.152 1.00 88.88 546 GLY A C 1
ATOM 4357 O O . GLY A 1 546 ? -6.376 11.827 11.621 1.00 88.88 546 GLY A O 1
ATOM 4358 N N . GLU A 1 547 ? -6.081 10.510 9.840 1.00 91.50 547 GLU A N 1
ATOM 4359 C CA . GLU A 1 547 ? -6.520 11.494 8.835 1.00 91.50 547 GLU A CA 1
ATOM 4360 C C . GLU A 1 547 ? -7.847 11.146 8.159 1.00 91.50 547 GLU A C 1
ATOM 4362 O O . GLU A 1 547 ? -8.499 12.021 7.597 1.00 91.50 547 GLU A O 1
ATOM 4367 N N . ALA A 1 548 ? -8.264 9.879 8.158 1.00 92.75 548 ALA A N 1
ATOM 4368 C CA . ALA A 1 548 ? -9.463 9.463 7.444 1.00 92.75 548 ALA A CA 1
ATOM 4369 C C . ALA A 1 548 ? -10.598 9.186 8.424 1.00 92.75 548 ALA A C 1
ATOM 4371 O O . ALA A 1 548 ? -10.586 8.180 9.130 1.00 92.75 548 ALA A O 1
ATOM 4372 N N . CYS A 1 549 ? -11.588 10.074 8.426 1.00 93.94 549 CYS A N 1
ATOM 4373 C CA . CYS A 1 549 ? -12.879 9.843 9.059 1.00 93.94 549 CYS A CA 1
ATOM 4374 C C . CYS A 1 549 ? -13.707 8.814 8.286 1.00 93.94 549 CYS A C 1
ATOM 4376 O O . CYS A 1 549 ? -13.890 8.950 7.069 1.00 93.94 549 CYS A O 1
ATOM 4378 N N . LEU A 1 550 ? -14.182 7.796 9.001 1.00 95.56 550 LEU A N 1
ATOM 4379 C CA . LEU A 1 550 ? -14.796 6.602 8.440 1.00 95.56 550 LEU A CA 1
ATOM 4380 C C . LEU A 1 550 ? -16.105 6.272 9.171 1.00 95.56 550 LEU A C 1
ATOM 4382 O O . LEU A 1 550 ? -16.115 6.062 10.384 1.00 95.56 550 LEU A O 1
ATOM 4386 N N . ASN A 1 551 ? -17.202 6.204 8.419 1.00 95.81 551 ASN A N 1
ATOM 4387 C CA . ASN A 1 551 ? -18.531 5.795 8.848 1.00 95.81 551 ASN A CA 1
ATOM 4388 C C . ASN A 1 551 ? -18.823 4.345 8.396 1.00 95.81 551 ASN A C 1
ATOM 4390 O O . ASN A 1 551 ? -19.231 4.122 7.252 1.00 95.81 551 ASN A O 1
ATOM 4394 N N . PRO A 1 552 ? -18.668 3.350 9.288 1.00 95.94 552 PRO A N 1
ATOM 4395 C CA . PRO A 1 552 ? -18.896 1.939 8.991 1.00 95.94 552 PRO A CA 1
ATOM 4396 C C . PRO A 1 552 ? -20.377 1.526 9.072 1.00 95.94 552 PRO A C 1
ATOM 4398 O O . PRO A 1 552 ? -20.670 0.329 9.070 1.00 95.94 552 PRO A O 1
ATOM 4401 N N . VAL A 1 553 ? -21.307 2.478 9.210 1.00 95.19 553 VAL A N 1
ATOM 4402 C CA . VAL A 1 553 ? -22.744 2.212 9.352 1.00 95.19 553 VAL A CA 1
ATOM 4403 C C . VAL A 1 553 ? -23.451 2.394 8.013 1.00 95.19 553 VAL A C 1
ATOM 4405 O O . VAL A 1 553 ? -23.277 3.406 7.329 1.00 95.19 553 VAL A O 1
ATOM 4408 N N . LEU A 1 554 ? -24.296 1.430 7.662 1.00 94.19 554 LEU A N 1
ATOM 4409 C CA . LEU A 1 554 ? -25.189 1.463 6.511 1.00 94.19 554 LEU A CA 1
ATOM 4410 C C . LEU A 1 554 ? -26.641 1.445 6.991 1.00 94.19 554 LEU A C 1
ATOM 4412 O O . LEU A 1 554 ? -27.026 0.590 7.789 1.00 94.19 554 LEU A O 1
ATOM 4416 N N . GLU A 1 555 ? -27.447 2.373 6.485 1.00 94.25 555 GLU A N 1
ATOM 4417 C CA . GLU A 1 555 ? -28.900 2.305 6.621 1.00 94.25 555 GLU A CA 1
ATOM 4418 C C . GLU A 1 555 ? -29.473 1.380 5.544 1.00 94.25 555 GLU A C 1
ATOM 4420 O O . GLU A 1 555 ? -29.123 1.474 4.362 1.00 94.25 555 GLU A O 1
ATOM 4425 N N . VAL A 1 556 ? -30.340 0.464 5.966 1.00 94.38 556 VAL A N 1
ATOM 4426 C CA . VAL A 1 556 ? -30.990 -0.491 5.075 1.00 94.38 556 VAL A CA 1
ATOM 4427 C C . VAL A 1 556 ? -32.170 0.191 4.391 1.00 94.38 556 VAL A C 1
ATOM 4429 O O . VAL A 1 556 ? -33.116 0.628 5.044 1.00 94.38 556 VAL A O 1
ATOM 4432 N N . THR A 1 557 ? -32.129 0.263 3.067 1.00 95.19 557 THR A N 1
ATOM 4433 C CA . THR A 1 557 ? -33.170 0.854 2.219 1.00 95.19 557 THR A CA 1
ATOM 4434 C C . THR A 1 557 ? -33.833 -0.231 1.378 1.00 95.19 557 THR A C 1
ATOM 4436 O O . THR A 1 557 ? -33.327 -1.348 1.290 1.00 95.19 557 THR A O 1
ATOM 4439 N N . GLU A 1 558 ? -34.953 0.080 0.724 1.00 95.44 558 GLU A N 1
ATOM 4440 C CA . GLU A 1 558 ? -35.569 -0.857 -0.229 1.00 95.44 558 GLU A CA 1
ATOM 4441 C C . GLU A 1 558 ? -34.601 -1.263 -1.352 1.00 95.44 558 GLU A C 1
ATOM 4443 O O . GLU A 1 558 ? -34.594 -2.416 -1.768 1.00 95.44 558 GLU A O 1
ATOM 4448 N N . GLU A 1 559 ? -33.738 -0.344 -1.793 1.00 92.94 559 GLU A N 1
ATOM 4449 C CA . GLU A 1 559 ? -32.778 -0.568 -2.880 1.00 92.94 559 GLU A CA 1
ATOM 4450 C C . GLU A 1 559 ? -31.646 -1.533 -2.497 1.00 92.94 559 GLU A C 1
ATOM 4452 O O . GLU A 1 559 ? -31.173 -2.304 -3.331 1.00 92.94 559 GLU A O 1
ATOM 4457 N N . ASN A 1 560 ? -31.193 -1.499 -1.240 1.00 92.31 560 ASN A N 1
ATOM 4458 C CA . ASN A 1 560 ? -30.035 -2.278 -0.803 1.00 92.31 560 ASN A CA 1
ATOM 4459 C C . ASN A 1 560 ? -30.393 -3.521 0.030 1.00 92.31 560 ASN A C 1
ATOM 4461 O O . ASN A 1 560 ? -29.504 -4.334 0.289 1.00 92.31 560 ASN A O 1
ATOM 4465 N N . LEU A 1 561 ? -31.666 -3.697 0.410 1.00 91.94 561 LEU A N 1
ATOM 4466 C CA . LEU A 1 561 ? -32.134 -4.747 1.320 1.00 91.94 561 LEU A CA 1
ATOM 4467 C C . LEU A 1 561 ? -31.693 -6.150 0.898 1.00 91.94 561 LEU A C 1
ATOM 4469 O O . LEU A 1 561 ? -31.169 -6.895 1.725 1.00 91.94 561 LEU A O 1
ATOM 4473 N N . ASP A 1 562 ? -31.886 -6.503 -0.373 1.00 88.44 562 ASP A N 1
ATOM 4474 C CA . ASP A 1 562 ? -31.547 -7.837 -0.876 1.00 88.44 562 ASP A CA 1
ATOM 4475 C C . ASP A 1 562 ? -30.044 -8.092 -0.753 1.00 88.44 562 ASP A C 1
ATOM 4477 O O . ASP A 1 562 ? -29.633 -9.096 -0.174 1.00 88.44 562 ASP A O 1
ATOM 4481 N N . ARG A 1 563 ? -29.213 -7.118 -1.145 1.00 87.75 563 ARG A N 1
ATOM 4482 C CA . ARG A 1 563 ? -27.754 -7.208 -0.989 1.00 87.75 563 ARG A CA 1
ATOM 4483 C C . ARG A 1 563 ? -27.315 -7.254 0.474 1.00 87.75 563 ARG A C 1
ATOM 4485 O O . ARG A 1 563 ? -26.334 -7.920 0.776 1.00 87.75 563 ARG A O 1
ATOM 4492 N N . VAL A 1 564 ? -27.994 -6.554 1.384 1.00 87.94 564 VAL A N 1
ATOM 4493 C CA . VAL A 1 564 ? -27.692 -6.595 2.830 1.00 87.94 564 VAL A CA 1
ATOM 4494 C C . VAL A 1 564 ? -28.031 -7.963 3.425 1.00 87.94 564 VAL A C 1
ATOM 4496 O O . VAL A 1 564 ? -27.293 -8.471 4.273 1.00 87.94 564 VAL A O 1
ATOM 4499 N N . ARG A 1 565 ? -29.138 -8.572 2.985 1.00 86.25 565 ARG A N 1
ATOM 4500 C CA . ARG A 1 565 ? -29.546 -9.920 3.402 1.00 86.25 565 ARG A CA 1
ATOM 4501 C C . ARG A 1 565 ? -28.672 -11.009 2.795 1.00 86.25 565 ARG A C 1
ATOM 4503 O O . ARG A 1 565 ? -28.490 -12.055 3.416 1.00 86.25 565 ARG A O 1
ATOM 4510 N N . GLU A 1 566 ? -28.112 -10.761 1.616 1.00 74.56 566 GLU A N 1
ATOM 4511 C CA . GLU A 1 566 ? -27.128 -11.630 0.986 1.00 74.56 566 GLU A CA 1
ATOM 4512 C C . GLU A 1 566 ? -25.836 -11.688 1.812 1.00 74.56 566 GLU A C 1
ATOM 4514 O O . GLU A 1 566 ? -25.039 -10.754 1.877 1.00 74.56 566 GLU A O 1
ATOM 4519 N N . SER A 1 567 ? -25.570 -12.856 2.388 1.00 62.56 567 SER A N 1
ATOM 4520 C CA . SER A 1 567 ? -24.202 -13.281 2.664 1.00 62.56 567 SER A CA 1
ATOM 4521 C C . SER A 1 567 ? -23.627 -13.764 1.330 1.00 62.56 567 SER A C 1
ATOM 4523 O O . SER A 1 567 ? -24.080 -14.776 0.792 1.00 62.56 567 SER A O 1
ATOM 4525 N N . ARG A 1 568 ? -22.655 -13.041 0.750 1.00 52.91 568 ARG A N 1
ATOM 4526 C CA . ARG A 1 568 ? -21.848 -13.558 -0.374 1.00 52.91 568 ARG A CA 1
ATOM 4527 C C . ARG A 1 568 ? -20.981 -14.723 0.133 1.00 52.91 568 ARG A C 1
ATOM 4529 O O . ARG A 1 568 ? -19.808 -14.526 0.400 1.00 52.91 568 ARG A O 1
ATOM 4536 N N . ASP A 1 569 ? -21.578 -15.893 0.373 1.00 46.62 569 ASP A N 1
ATOM 4537 C CA . ASP A 1 569 ? -21.142 -17.192 -0.158 1.00 46.62 569 ASP A CA 1
ATOM 4538 C C . ASP A 1 569 ? -21.773 -18.389 0.576 1.00 46.62 569 ASP A C 1
ATOM 4540 O O . ASP A 1 569 ? -21.283 -18.889 1.588 1.00 46.62 569 ASP A O 1
ATOM 4544 N N . HIS A 1 570 ? -22.778 -18.988 -0.066 1.00 37.06 570 HIS A N 1
ATOM 4545 C CA . HIS A 1 570 ? -23.129 -20.401 0.110 1.00 37.06 570 HIS A CA 1
ATOM 4546 C C . HIS A 1 570 ? -22.110 -21.357 -0.552 1.00 37.06 570 HIS A C 1
ATOM 4548 O O . HIS A 1 570 ? -22.225 -22.573 -0.402 1.00 37.06 570 HIS A O 1
ATOM 4554 N N . LEU A 1 571 ? -21.109 -20.835 -1.277 1.00 36.47 571 LEU A N 1
ATOM 4555 C CA . LEU A 1 571 ? -20.161 -21.623 -2.077 1.00 36.47 571 LEU A CA 1
ATOM 4556 C C . LEU A 1 571 ? -18.806 -21.888 -1.388 1.00 36.47 571 LEU A C 1
ATOM 4558 O O . LEU A 1 571 ? -18.097 -22.800 -1.810 1.00 36.47 571 LEU A O 1
ATOM 4562 N N . LEU A 1 572 ? -18.460 -21.176 -0.305 1.00 38.53 572 LEU A N 1
ATOM 4563 C CA . LEU A 1 572 ? -17.177 -21.316 0.419 1.00 38.53 572 LEU A CA 1
ATOM 4564 C C . LEU A 1 572 ? -17.332 -21.535 1.939 1.00 38.53 572 LEU A C 1
ATOM 4566 O O . LEU A 1 572 ? -16.468 -21.148 2.718 1.00 38.53 572 LEU A O 1
ATOM 4570 N N . ALA A 1 573 ? -18.383 -22.266 2.323 1.00 43.19 573 ALA A N 1
ATOM 4571 C CA . ALA A 1 573 ? -18.894 -22.514 3.679 1.00 43.19 573 ALA A CA 1
ATOM 4572 C C . ALA A 1 573 ? -19.951 -21.476 4.111 1.00 43.19 573 ALA A C 1
ATOM 4574 O O . ALA A 1 573 ? -19.724 -20.284 3.928 1.00 43.19 573 ALA A O 1
ATOM 4575 N N . PRO A 1 574 ? -21.085 -21.911 4.708 1.00 39.53 574 PRO A N 1
ATOM 4576 C CA . PRO A 1 574 ? -22.317 -21.126 4.939 1.00 39.53 574 PRO A CA 1
ATOM 4577 C C . PRO A 1 574 ? -22.195 -20.000 5.987 1.00 39.53 574 PRO A C 1
ATOM 4579 O O . PRO A 1 574 ? -23.135 -19.689 6.711 1.00 39.53 574 PRO A O 1
ATOM 4582 N N . CYS A 1 575 ? -21.003 -19.448 6.156 1.00 42.72 575 CYS A N 1
ATOM 4583 C CA . CYS A 1 575 ? -20.590 -18.701 7.326 1.00 42.72 575 CYS A CA 1
ATOM 4584 C C . CYS A 1 575 ? -19.548 -17.604 7.020 1.00 42.72 575 CYS A C 1
ATOM 4586 O O . CYS A 1 575 ? -19.093 -16.941 7.952 1.00 42.72 575 CYS A O 1
ATOM 4588 N N . ARG A 1 576 ? -19.145 -17.412 5.755 1.00 53.31 576 ARG A N 1
ATOM 4589 C CA . ARG A 1 576 ? -18.289 -16.290 5.338 1.00 53.31 576 ARG A CA 1
ATOM 4590 C C . ARG A 1 576 ? -19.170 -15.097 4.918 1.00 53.31 576 ARG A C 1
ATOM 4592 O O . ARG A 1 576 ? -20.204 -15.278 4.277 1.00 53.31 576 ARG A O 1
ATOM 4599 N N . GLY A 1 577 ? -18.783 -13.888 5.330 1.00 51.66 577 GLY A N 1
ATOM 4600 C CA . GLY A 1 577 ? -19.500 -12.635 5.050 1.00 51.66 577 GLY A CA 1
ATOM 4601 C C . GLY A 1 577 ? -20.463 -12.169 6.155 1.00 51.66 577 GLY A C 1
ATOM 4602 O O . GLY A 1 577 ? -21.146 -12.962 6.801 1.00 51.66 577 GLY A O 1
ATOM 4603 N N . ASN A 1 578 ? -20.529 -10.852 6.355 1.00 62.94 578 ASN A N 1
ATOM 4604 C CA . ASN A 1 578 ? -21.390 -10.150 7.315 1.00 62.94 578 ASN A CA 1
ATOM 4605 C C . ASN A 1 578 ? -22.820 -9.907 6.794 1.00 62.94 578 ASN A C 1
ATOM 4607 O O . ASN A 1 578 ? -23.378 -8.834 7.013 1.00 62.94 578 ASN A O 1
ATOM 4611 N N . GLY A 1 579 ? -23.412 -10.871 6.084 1.00 66.38 579 GLY A N 1
ATOM 4612 C CA . GLY A 1 579 ? -24.811 -10.746 5.672 1.00 66.38 579 GLY A CA 1
ATOM 4613 C C . GLY A 1 579 ? -25.719 -10.618 6.898 1.00 66.38 579 GLY A C 1
ATOM 4614 O O . GLY A 1 579 ? -25.462 -11.238 7.933 1.00 66.38 579 GLY A O 1
ATOM 4615 N N . PHE A 1 580 ? -26.791 -9.837 6.781 1.00 82.19 580 PHE A N 1
ATOM 4616 C CA . PHE A 1 580 ? -27.810 -9.683 7.819 1.00 82.19 580 PHE A CA 1
ATOM 4617 C C . PHE A 1 580 ? -29.145 -10.238 7.292 1.00 82.19 580 PHE A C 1
ATOM 4619 O O . PHE A 1 580 ? -29.991 -9.457 6.854 1.00 82.19 580 PHE A O 1
ATOM 4626 N N . PRO A 1 581 ? -29.365 -11.572 7.308 1.00 82.38 581 PRO A N 1
ATOM 4627 C CA . PRO A 1 581 ? -30.544 -12.200 6.696 1.00 82.38 581 PRO A CA 1
ATOM 4628 C C . PRO A 1 581 ? -31.875 -11.660 7.230 1.00 82.38 581 PRO A C 1
ATOM 4630 O O . PRO A 1 581 ? -32.856 -11.562 6.495 1.00 82.38 581 PRO A O 1
ATOM 4633 N N . ASP A 1 582 ? -31.883 -11.263 8.504 1.00 85.06 582 ASP A N 1
ATOM 4634 C CA . ASP A 1 582 ? -33.063 -10.758 9.204 1.00 85.06 582 ASP A CA 1
ATOM 4635 C C . ASP A 1 582 ? -33.230 -9.230 9.113 1.00 85.06 582 ASP A C 1
ATOM 4637 O O . ASP A 1 582 ? -34.160 -8.686 9.716 1.00 85.06 582 ASP A O 1
ATOM 4641 N N . ALA A 1 583 ? -32.359 -8.530 8.372 1.00 88.25 583 ALA A N 1
ATOM 4642 C CA . ALA A 1 583 ? -32.414 -7.077 8.225 1.00 88.25 583 ALA A CA 1
ATOM 4643 C C . ALA A 1 583 ? -33.737 -6.615 7.603 1.00 88.25 583 ALA A C 1
ATOM 4645 O O . ALA A 1 583 ? -34.332 -7.294 6.757 1.00 88.25 583 ALA A O 1
ATOM 4646 N N . LYS A 1 584 ? -34.194 -5.435 8.008 1.00 93.94 584 LYS A N 1
ATOM 4647 C CA . LYS A 1 584 ? -35.403 -4.762 7.529 1.00 93.94 584 LYS A CA 1
ATOM 4648 C C . LYS A 1 584 ? -35.067 -3.339 7.106 1.00 93.94 584 LYS A C 1
ATOM 4650 O O . LYS A 1 584 ? -34.099 -2.753 7.575 1.00 93.94 584 LYS A O 1
ATOM 4655 N N . VAL A 1 585 ? -35.895 -2.777 6.230 1.00 95.75 585 VAL A N 1
ATOM 4656 C CA . VAL A 1 585 ? -35.791 -1.362 5.847 1.00 95.75 585 VAL A CA 1
ATOM 4657 C C . VAL A 1 585 ? -35.851 -0.485 7.103 1.00 95.75 585 VAL A C 1
ATOM 4659 O O . VAL A 1 585 ? -36.718 -0.686 7.955 1.00 95.75 585 VAL A O 1
ATOM 4662 N N . GLY A 1 586 ? -34.921 0.463 7.212 1.00 94.56 586 GLY A N 1
ATOM 4663 C CA . GLY A 1 586 ? -34.721 1.333 8.372 1.00 94.56 586 GLY A CA 1
ATOM 4664 C C . GLY A 1 586 ? -33.752 0.786 9.426 1.00 94.56 586 GLY A C 1
ATOM 4665 O O . GLY A 1 586 ? -33.360 1.532 10.327 1.00 94.56 586 GLY A O 1
ATOM 4666 N N . ASP A 1 587 ? -33.328 -0.480 9.330 1.00 94.12 587 ASP A N 1
ATOM 4667 C CA . ASP A 1 587 ? -32.280 -1.007 10.203 1.00 94.12 587 ASP A CA 1
ATOM 4668 C C . ASP A 1 587 ? -30.934 -0.329 9.908 1.00 94.12 587 ASP A C 1
ATOM 4670 O O . ASP A 1 587 ? -30.649 0.106 8.790 1.00 94.12 587 ASP A O 1
ATOM 4674 N N . LYS A 1 588 ? -30.070 -0.278 10.925 1.00 93.62 588 LYS A N 1
ATOM 4675 C CA . LYS A 1 588 ? -28.673 0.142 10.790 1.00 93.62 588 LYS A CA 1
ATOM 4676 C C . LYS A 1 588 ? -27.767 -1.066 10.963 1.00 93.62 588 LYS A C 1
ATOM 4678 O O . LYS A 1 588 ? -27.698 -1.636 12.054 1.00 93.62 588 LYS A O 1
ATOM 4683 N N . VAL A 1 589 ? -27.068 -1.432 9.896 1.00 93.19 589 VAL A N 1
ATOM 4684 C CA . VAL A 1 589 ? -26.112 -2.544 9.862 1.00 93.19 589 VAL A CA 1
ATOM 4685 C C . VAL A 1 589 ? -24.686 -2.019 9.738 1.00 93.19 589 VAL A C 1
ATOM 4687 O O . VAL A 1 589 ? -24.469 -0.880 9.321 1.00 93.19 589 VAL A O 1
ATOM 4690 N N . THR A 1 590 ? -23.703 -2.827 10.129 1.00 94.75 590 THR A N 1
ATOM 4691 C CA . THR A 1 590 ? -22.303 -2.396 10.216 1.00 94.75 590 THR A CA 1
ATOM 4692 C C . THR A 1 590 ? -21.373 -3.287 9.403 1.00 94.75 590 THR A C 1
ATOM 4694 O O . THR A 1 590 ? -21.524 -4.508 9.337 1.00 94.75 590 THR A O 1
ATOM 4697 N N . GLY A 1 591 ? -20.394 -2.655 8.761 1.00 94.44 591 GLY A N 1
ATOM 4698 C CA . GLY A 1 591 ? -19.351 -3.308 7.973 1.00 94.44 591 GLY A CA 1
ATOM 4699 C C . GLY A 1 591 ? -18.018 -2.596 8.153 1.00 94.44 591 GLY A C 1
ATOM 4700 O O . GLY A 1 591 ? -17.744 -2.053 9.223 1.00 94.44 591 GLY A O 1
ATOM 4701 N N . TRP A 1 592 ? -17.186 -2.596 7.119 1.00 96.50 592 TRP A N 1
ATOM 4702 C CA . TRP A 1 592 ? -15.919 -1.864 7.093 1.00 96.50 592 TRP A CA 1
ATOM 4703 C C . TRP A 1 592 ? -15.967 -0.731 6.075 1.00 96.50 592 TRP A C 1
ATOM 4705 O O . TRP A 1 592 ? -16.504 -0.902 4.982 1.00 96.50 592 TRP A O 1
ATOM 4715 N N . GLN A 1 593 ? -15.362 0.401 6.429 1.00 96.81 593 GLN A N 1
ATOM 4716 C CA . GLN A 1 593 ? -15.018 1.458 5.481 1.00 96.81 593 GLN A CA 1
ATOM 4717 C C . GLN A 1 593 ? -13.498 1.633 5.438 1.00 96.81 593 GLN A C 1
ATOM 4719 O O . GLN A 1 593 ? -12.799 1.303 6.401 1.00 96.81 593 GLN A O 1
ATOM 4724 N N . PHE A 1 594 ? -12.992 2.148 4.322 1.00 96.44 594 PHE A N 1
ATOM 4725 C CA . PHE A 1 594 ? -11.570 2.215 4.009 1.00 96.44 594 PHE A CA 1
ATOM 4726 C C . PHE A 1 594 ? -11.095 3.643 3.799 1.00 96.44 594 PHE A C 1
ATOM 4728 O O . PHE A 1 594 ? -11.848 4.490 3.320 1.00 96.44 594 PHE A O 1
ATOM 4735 N N . CYS A 1 595 ? -9.827 3.892 4.128 1.00 93.38 595 CYS A N 1
ATOM 4736 C CA . CYS A 1 595 ? -9.137 5.055 3.598 1.00 93.38 595 CYS A CA 1
ATOM 4737 C C . CYS A 1 595 ? -8.535 4.719 2.234 1.00 93.38 595 CYS A C 1
ATOM 4739 O O . CYS A 1 595 ? -7.928 3.659 2.058 1.00 93.38 595 CYS A O 1
ATOM 4741 N N . ASP A 1 596 ? -8.656 5.659 1.309 1.00 93.69 596 ASP A N 1
ATOM 4742 C CA . ASP A 1 596 ? -7.998 5.635 0.013 1.00 93.69 596 ASP A CA 1
ATOM 4743 C C . ASP A 1 596 ? -7.129 6.883 -0.089 1.00 93.69 596 ASP A C 1
ATOM 4745 O O . ASP A 1 596 ? -7.611 7.990 0.143 1.00 93.69 596 ASP A O 1
ATOM 4749 N N . LEU A 1 597 ? -5.829 6.710 -0.302 1.00 88.94 597 LEU A N 1
ATOM 4750 C CA . LEU A 1 597 ? -4.858 7.785 -0.134 1.00 88.94 597 LEU A CA 1
ATOM 4751 C C . LEU A 1 597 ? -3.940 7.881 -1.339 1.00 88.94 597 LEU A C 1
ATOM 4753 O O . LEU A 1 597 ? -3.255 6.924 -1.699 1.00 88.94 597 LEU A O 1
ATOM 4757 N N . SER A 1 598 ? -3.820 9.104 -1.831 1.00 91.44 598 SER A N 1
ATOM 4758 C CA . SER A 1 598 ? -2.842 9.526 -2.826 1.00 91.44 598 SER A CA 1
ATOM 4759 C C . SER A 1 598 ? -2.113 10.745 -2.275 1.00 91.44 598 SER A C 1
ATOM 4761 O O . SER A 1 598 ? -2.756 11.634 -1.718 1.00 91.44 598 SER A O 1
ATOM 4763 N N . GLU A 1 599 ? -0.792 10.810 -2.403 1.00 89.00 599 GLU A N 1
ATOM 4764 C CA . GLU A 1 599 ? -0.002 11.855 -1.749 1.00 89.00 599 GLU A CA 1
ATOM 4765 C C . GLU A 1 599 ? 0.861 12.628 -2.746 1.00 89.00 599 GLU A C 1
ATOM 4767 O O . GLU A 1 599 ? 1.556 12.037 -3.571 1.00 89.00 599 GLU A O 1
ATOM 4772 N N . THR A 1 600 ? 0.830 13.957 -2.653 1.00 94.38 600 THR A N 1
ATOM 4773 C CA . THR A 1 600 ? 1.650 14.866 -3.459 1.00 94.38 600 THR A CA 1
ATOM 4774 C C . THR A 1 600 ? 2.920 15.267 -2.712 1.00 94.38 600 THR A C 1
ATOM 4776 O O . THR A 1 600 ? 2.874 15.531 -1.506 1.00 94.38 600 THR A O 1
ATOM 4779 N N . ASN A 1 601 ? 4.036 15.393 -3.434 1.00 94.38 601 ASN A N 1
ATOM 4780 C CA . ASN A 1 601 ? 5.286 15.924 -2.891 1.00 94.38 601 ASN A CA 1
ATOM 4781 C C . ASN A 1 601 ? 5.264 17.459 -2.869 1.00 94.38 601 ASN A C 1
ATOM 4783 O O . ASN A 1 601 ? 5.623 18.106 -3.854 1.00 94.38 601 ASN A O 1
ATOM 4787 N N . ALA A 1 602 ? 4.860 18.033 -1.740 1.00 94.75 602 ALA A N 1
ATOM 4788 C CA . ALA A 1 602 ? 4.716 19.473 -1.593 1.00 94.75 602 ALA A CA 1
ATOM 4789 C C . ALA A 1 602 ? 6.051 20.230 -1.592 1.00 94.75 602 ALA A C 1
ATOM 4791 O O . ALA A 1 602 ? 6.069 21.405 -1.936 1.00 94.75 602 ALA A O 1
ATOM 4792 N N . ALA A 1 603 ? 7.177 19.559 -1.324 1.00 92.94 603 ALA A N 1
ATOM 4793 C CA . ALA A 1 603 ? 8.503 20.175 -1.407 1.00 92.94 603 ALA A CA 1
ATOM 4794 C C . ALA A 1 603 ? 8.919 20.564 -2.839 1.00 92.94 603 ALA A C 1
ATOM 4796 O O . ALA A 1 603 ? 9.922 21.250 -3.033 1.00 92.94 603 ALA A O 1
ATOM 4797 N N . LEU A 1 604 ? 8.181 20.103 -3.855 1.00 93.69 604 LEU A N 1
ATOM 4798 C CA . LEU A 1 604 ? 8.413 20.459 -5.254 1.00 93.69 604 LEU A CA 1
ATOM 4799 C C . LEU A 1 604 ? 7.538 21.624 -5.733 1.00 93.69 604 LEU A C 1
ATOM 4801 O O . LEU A 1 604 ? 7.693 22.048 -6.877 1.00 93.69 604 LEU A O 1
ATOM 4805 N N . PHE A 1 605 ? 6.649 22.155 -4.891 1.00 94.75 605 PHE A N 1
ATOM 4806 C CA . PHE A 1 605 ? 5.766 23.253 -5.271 1.00 94.75 605 PHE A CA 1
ATOM 4807 C C . PHE A 1 605 ? 6.544 24.569 -5.295 1.00 94.75 605 PHE A C 1
ATOM 4809 O O . PHE A 1 605 ? 6.869 25.143 -4.259 1.00 94.75 605 PHE A O 1
ATOM 4816 N N . LYS A 1 606 ? 6.844 25.068 -6.496 1.00 93.62 606 LYS A N 1
ATOM 4817 C CA . LYS A 1 606 ? 7.488 26.378 -6.683 1.00 93.62 606 LYS A CA 1
ATOM 4818 C C . LYS A 1 606 ? 6.477 27.437 -7.094 1.00 93.62 606 LYS A C 1
ATOM 4820 O O . LYS A 1 606 ? 6.661 28.617 -6.805 1.00 93.62 606 LYS A O 1
ATOM 4825 N N . THR A 1 607 ? 5.421 27.005 -7.769 1.00 96.56 607 THR A N 1
ATOM 4826 C CA . THR A 1 607 ? 4.337 27.831 -8.287 1.00 96.56 607 THR A CA 1
ATOM 4827 C C . THR A 1 607 ? 2.984 27.240 -7.908 1.00 96.56 607 THR A C 1
ATOM 4829 O O . THR A 1 607 ? 2.873 26.092 -7.469 1.00 96.56 607 THR A O 1
ATOM 4832 N N . LYS A 1 608 ? 1.934 28.040 -8.092 1.00 96.25 608 LYS A N 1
ATOM 4833 C CA . LYS A 1 608 ? 0.552 27.591 -7.935 1.00 96.25 608 LYS A CA 1
ATOM 4834 C C . LYS A 1 608 ? 0.230 26.457 -8.912 1.00 96.25 608 LYS A C 1
ATOM 4836 O O . LYS A 1 608 ? -0.441 25.499 -8.544 1.00 96.25 608 LYS A O 1
ATOM 4841 N N . GLU A 1 609 ? 0.713 26.564 -10.142 1.00 97.12 609 GLU A N 1
ATOM 4842 C CA . GLU A 1 609 ? 0.490 25.596 -11.211 1.00 97.12 609 GLU A CA 1
ATOM 4843 C C . GLU A 1 609 ? 1.065 24.221 -10.841 1.00 97.12 609 GLU A C 1
ATOM 4845 O O . GLU A 1 609 ? 0.347 23.230 -10.955 1.00 97.12 609 GLU A O 1
ATOM 4850 N N . ASP A 1 610 ? 2.281 24.169 -10.277 1.00 96.50 610 ASP A N 1
ATOM 4851 C CA . ASP A 1 610 ? 2.892 22.915 -9.800 1.00 96.50 610 ASP A CA 1
ATOM 4852 C C . ASP A 1 610 ? 1.998 22.201 -8.771 1.00 96.50 610 ASP A C 1
ATOM 4854 O O . ASP A 1 610 ? 1.795 20.985 -8.833 1.00 96.50 610 ASP A O 1
ATOM 4858 N N . MET A 1 611 ? 1.450 22.969 -7.819 1.00 97.12 611 MET A N 1
ATOM 4859 C CA . MET A 1 611 ? 0.547 22.448 -6.795 1.00 97.12 611 MET A CA 1
ATOM 4860 C C . MET A 1 611 ? -0.737 21.912 -7.432 1.00 97.12 611 MET A C 1
ATOM 4862 O O . MET A 1 611 ? -1.135 20.784 -7.153 1.00 97.12 611 MET A O 1
ATOM 4866 N N . LEU A 1 612 ? -1.388 22.691 -8.297 1.00 97.62 612 LEU A N 1
ATOM 4867 C CA . LEU A 1 612 ? -2.656 22.297 -8.913 1.00 97.62 612 LEU A CA 1
ATOM 4868 C C . LEU A 1 612 ? -2.512 21.067 -9.824 1.00 97.62 612 LEU A C 1
ATOM 4870 O O . LEU A 1 612 ? -3.369 20.180 -9.776 1.00 97.62 612 LEU A O 1
ATOM 4874 N N . ASP A 1 613 ? -1.425 20.962 -10.589 1.00 97.75 613 ASP A N 1
ATOM 4875 C CA . ASP A 1 613 ? -1.153 19.799 -11.440 1.00 97.75 613 ASP A CA 1
ATOM 4876 C C . ASP A 1 613 ? -0.927 18.529 -10.610 1.00 97.75 613 ASP A C 1
ATOM 4878 O O . ASP A 1 613 ? -1.511 17.479 -10.903 1.00 97.75 613 ASP A O 1
ATOM 4882 N N . ALA A 1 614 ? -0.157 18.625 -9.520 1.00 97.19 614 ALA A N 1
ATOM 4883 C CA . ALA A 1 614 ? 0.049 17.505 -8.605 1.00 97.19 614 ALA A CA 1
ATOM 4884 C C . ALA A 1 614 ? -1.263 17.053 -7.941 1.00 97.19 614 ALA A C 1
ATOM 4886 O O . ALA A 1 614 ? -1.536 15.854 -7.857 1.00 97.19 614 ALA A O 1
ATOM 4887 N N . MET A 1 615 ? -2.106 18.000 -7.516 1.00 97.88 615 MET A N 1
ATOM 4888 C CA . MET A 1 615 ? -3.412 17.720 -6.903 1.00 97.88 615 MET A CA 1
ATOM 4889 C C . MET A 1 615 ? -4.372 17.044 -7.876 1.00 97.88 615 MET A C 1
ATOM 4891 O O . MET A 1 615 ? -5.078 16.103 -7.506 1.00 97.88 615 MET A O 1
ATOM 4895 N N . LYS A 1 616 ? -4.378 17.489 -9.136 1.00 98.19 616 LYS A N 1
ATOM 4896 C CA . LYS A 1 616 ? -5.158 16.860 -10.202 1.00 98.19 616 LYS A CA 1
ATOM 4897 C C . LYS A 1 616 ? -4.704 15.420 -10.434 1.00 98.19 616 LYS A C 1
ATOM 4899 O O . LYS A 1 616 ? -5.542 14.523 -10.454 1.00 98.19 616 LYS A O 1
ATOM 4904 N N . ALA A 1 617 ? -3.398 15.186 -10.565 1.00 96.25 617 ALA A N 1
ATOM 4905 C CA . ALA A 1 617 ? -2.849 13.845 -10.764 1.00 96.25 617 ALA A CA 1
ATOM 4906 C C . ALA A 1 617 ? -3.181 12.905 -9.593 1.00 96.25 617 ALA A C 1
ATOM 4908 O O . ALA A 1 617 ? -3.643 11.785 -9.811 1.00 96.25 617 ALA A O 1
ATOM 4909 N N . ALA A 1 618 ? -3.019 13.379 -8.355 1.00 96.38 618 ALA A N 1
ATOM 4910 C CA . ALA A 1 618 ? -3.373 12.617 -7.163 1.00 96.38 618 ALA A CA 1
ATOM 4911 C C . ALA A 1 618 ? -4.878 12.295 -7.111 1.00 96.38 618 ALA A C 1
ATOM 4913 O O . ALA A 1 618 ? -5.242 11.151 -6.854 1.00 96.38 618 ALA A O 1
ATOM 4914 N N . SER A 1 619 ? -5.748 13.254 -7.457 1.00 98.31 619 SER A N 1
ATOM 4915 C CA . SER A 1 619 ? -7.199 13.031 -7.543 1.00 98.31 619 SER A CA 1
ATOM 4916 C C . SER A 1 619 ? -7.570 11.953 -8.568 1.00 98.31 619 SER A C 1
ATOM 4918 O O . SER A 1 619 ? -8.399 11.092 -8.275 1.00 98.31 619 SER A O 1
ATOM 4920 N N . ILE A 1 620 ? -6.922 11.936 -9.742 1.00 97.69 620 ILE A N 1
ATOM 4921 C CA . ILE A 1 620 ? -7.123 10.878 -10.748 1.00 97.69 620 ILE A CA 1
ATOM 4922 C C . ILE A 1 620 ? -6.751 9.513 -10.158 1.00 97.69 620 ILE A C 1
ATOM 4924 O O . ILE A 1 620 ? -7.555 8.587 -10.222 1.00 97.69 620 ILE A O 1
ATOM 4928 N N . ILE A 1 621 ? -5.566 9.397 -9.550 1.00 92.62 621 ILE A N 1
ATOM 4929 C CA . ILE A 1 621 ? -5.077 8.138 -8.967 1.00 92.62 621 ILE A CA 1
ATOM 4930 C C . ILE A 1 621 ? -6.025 7.641 -7.872 1.00 92.62 621 ILE A C 1
ATOM 4932 O O . ILE A 1 621 ? -6.476 6.500 -7.952 1.00 92.62 621 ILE A O 1
ATOM 4936 N N . GLY A 1 622 ? -6.382 8.499 -6.912 1.00 94.94 622 GLY A N 1
ATOM 4937 C CA . GLY A 1 622 ? -7.323 8.145 -5.847 1.00 94.94 622 GLY A CA 1
ATOM 4938 C C . GLY A 1 622 ? -8.686 7.727 -6.401 1.00 94.94 622 GLY A C 1
ATOM 4939 O O . GLY A 1 622 ? -9.265 6.743 -5.967 1.00 94.94 622 GLY A O 1
ATOM 4940 N N . THR A 1 623 ? -9.185 8.397 -7.441 1.00 97.69 623 THR A N 1
ATOM 4941 C CA . THR A 1 623 ? -10.475 8.023 -8.045 1.00 97.69 623 THR A CA 1
ATOM 4942 C C . THR A 1 623 ? -10.426 6.644 -8.715 1.00 97.69 623 THR A C 1
ATOM 4944 O O . THR A 1 623 ? -11.386 5.884 -8.624 1.00 97.69 623 THR A O 1
ATOM 4947 N N . LEU A 1 624 ? -9.303 6.283 -9.345 1.00 94.44 624 LEU A N 1
ATOM 4948 C CA . LEU A 1 624 ? -9.105 4.940 -9.902 1.00 94.44 624 LEU A CA 1
ATOM 4949 C C . LEU A 1 624 ? -8.994 3.875 -8.798 1.00 94.44 624 LEU A C 1
ATOM 4951 O O . LEU A 1 624 ? -9.502 2.767 -8.962 1.00 94.44 624 LEU A O 1
ATOM 4955 N N . GLN A 1 625 ? -8.352 4.200 -7.673 1.00 93.31 625 GLN A N 1
ATOM 4956 C CA . GLN A 1 625 ? -8.251 3.312 -6.511 1.00 93.31 625 GLN A CA 1
ATOM 4957 C C . GLN A 1 625 ? -9.625 3.053 -5.867 1.00 93.31 625 GLN A C 1
ATOM 4959 O O . GLN A 1 625 ? -9.936 1.909 -5.519 1.00 93.31 625 GLN A O 1
ATOM 4964 N N . ALA A 1 626 ? -10.493 4.066 -5.818 1.00 95.25 626 ALA A N 1
ATOM 4965 C CA . ALA A 1 626 ? -11.836 3.970 -5.251 1.00 95.25 626 ALA A CA 1
ATOM 4966 C C . ALA A 1 626 ? -12.755 2.964 -5.975 1.00 95.25 626 ALA A C 1
ATOM 4968 O O . ALA A 1 626 ? -13.751 2.524 -5.399 1.00 95.25 626 ALA A O 1
ATOM 4969 N N . ALA A 1 627 ? -12.423 2.546 -7.203 1.00 94.50 627 ALA A N 1
ATOM 4970 C CA . ALA A 1 627 ? -13.195 1.556 -7.955 1.00 94.50 627 ALA A CA 1
ATOM 4971 C C . ALA A 1 627 ? -13.055 0.114 -7.414 1.00 94.50 627 ALA A C 1
ATOM 4973 O O . ALA A 1 627 ? -13.937 -0.725 -7.631 1.00 94.50 627 ALA A O 1
ATOM 4974 N N . TYR A 1 628 ? -11.985 -0.193 -6.673 1.00 93.44 628 TYR A N 1
ATOM 4975 C CA . TYR A 1 628 ? -11.678 -1.546 -6.195 1.00 93.44 628 TYR A CA 1
ATOM 4976 C C . TYR A 1 628 ? -12.508 -1.941 -4.964 1.00 93.44 628 TYR A C 1
ATOM 4978 O O . TYR A 1 628 ? -12.031 -1.961 -3.836 1.00 93.44 628 TYR A O 1
ATOM 4986 N N . THR A 1 629 ? -13.769 -2.317 -5.182 1.00 93.69 629 THR A N 1
ATOM 4987 C CA . THR A 1 629 ? -14.760 -2.525 -4.104 1.00 93.69 629 THR A CA 1
ATOM 4988 C C . THR A 1 629 ? -15.349 -3.939 -4.022 1.00 93.69 629 THR A C 1
ATOM 4990 O O . THR A 1 629 ? -16.414 -4.122 -3.440 1.00 93.69 629 THR A O 1
ATOM 4993 N N . ASP A 1 630 ? -14.708 -4.945 -4.626 1.00 90.19 630 ASP A N 1
ATOM 4994 C CA . ASP A 1 630 ? -15.108 -6.360 -4.474 1.00 90.19 630 ASP A CA 1
ATOM 4995 C C . ASP A 1 630 ? -14.466 -6.961 -3.212 1.00 90.19 630 ASP A C 1
ATOM 4997 O O . ASP A 1 630 ? -13.244 -7.138 -3.170 1.00 90.19 630 ASP A O 1
ATOM 5001 N N . PHE A 1 631 ? -15.268 -7.246 -2.178 1.00 90.00 631 PHE A N 1
ATOM 5002 C CA . PHE A 1 631 ? -14.803 -7.676 -0.852 1.00 90.00 631 PHE A CA 1
ATOM 5003 C C . PHE A 1 631 ? -15.469 -8.986 -0.398 1.00 90.00 631 PHE A C 1
ATOM 5005 O O . PHE A 1 631 ? -16.161 -9.007 0.624 1.00 90.00 631 PHE A O 1
ATOM 5012 N N . PRO A 1 632 ? -15.219 -10.117 -1.079 1.00 84.44 632 PRO A N 1
ATOM 5013 C CA . PRO A 1 632 ? -15.916 -11.376 -0.805 1.00 84.44 632 PRO A CA 1
ATOM 5014 C C . PRO A 1 632 ? -15.805 -11.835 0.658 1.00 84.44 632 PRO A C 1
ATOM 5016 O O . PRO A 1 632 ? -16.789 -12.279 1.240 1.00 84.44 632 PRO A O 1
ATOM 5019 N N . TYR A 1 633 ? -14.642 -11.663 1.300 1.00 87.25 633 TYR A N 1
ATOM 5020 C CA . TYR A 1 633 ? -14.467 -12.050 2.706 1.00 87.25 633 TYR A CA 1
ATOM 5021 C C . TYR A 1 633 ? -15.218 -11.134 3.691 1.00 87.25 633 TYR A C 1
ATOM 5023 O O . TYR A 1 633 ? -15.731 -11.602 4.707 1.00 87.25 633 TYR A O 1
ATOM 5031 N N . LEU A 1 634 ? -15.284 -9.829 3.405 1.00 89.44 634 LEU A N 1
ATOM 5032 C CA . LEU A 1 634 ? -15.908 -8.836 4.290 1.00 89.44 634 LEU A CA 1
ATOM 5033 C C . LEU A 1 634 ? -17.405 -8.664 4.055 1.00 89.44 634 LEU A C 1
ATOM 5035 O O . LEU A 1 634 ? -18.052 -8.020 4.875 1.00 89.44 634 LEU A O 1
ATOM 5039 N N . GLY A 1 635 ? -17.930 -9.202 2.954 1.00 86.31 635 GLY A N 1
ATOM 5040 C CA . GLY A 1 635 ? -19.345 -9.195 2.610 1.00 86.31 635 GLY A CA 1
ATOM 5041 C C . GLY A 1 635 ? -19.866 -7.883 2.016 1.00 86.31 635 GLY A C 1
ATOM 5042 O O . GLY A 1 635 ? -19.207 -6.839 1.998 1.00 86.31 635 GLY A O 1
ATOM 5043 N N . SER A 1 636 ? -21.101 -7.963 1.525 1.00 87.81 636 SER A N 1
ATOM 5044 C CA . SER A 1 636 ? -21.796 -6.932 0.747 1.00 87.81 636 SER A CA 1
ATOM 5045 C C . SER A 1 636 ? -21.980 -5.613 1.492 1.00 87.81 636 SER A C 1
ATOM 5047 O O . SER A 1 636 ? -21.919 -4.554 0.873 1.00 87.81 636 SER A O 1
ATOM 5049 N N . VAL A 1 637 ? -22.166 -5.639 2.815 1.00 91.69 637 VAL A N 1
ATOM 5050 C CA . VAL A 1 637 ? -22.355 -4.416 3.609 1.00 91.69 637 VAL A CA 1
ATOM 5051 C C . VAL A 1 637 ? -21.113 -3.527 3.537 1.00 91.69 637 VAL A C 1
ATOM 5053 O O . VAL A 1 637 ? -21.236 -2.324 3.323 1.00 91.69 637 VAL A O 1
ATOM 5056 N N . SER A 1 638 ? -19.914 -4.110 3.626 1.00 94.12 638 SER A N 1
ATOM 5057 C CA . SER A 1 638 ? -18.652 -3.363 3.507 1.00 94.12 638 SER A CA 1
ATOM 5058 C C . SER A 1 638 ? -18.461 -2.793 2.093 1.00 94.12 638 SER A C 1
ATOM 5060 O O . SER A 1 638 ? -17.999 -1.663 1.928 1.00 94.12 638 SER A O 1
ATOM 5062 N N . GLU A 1 639 ? -18.874 -3.537 1.061 1.00 93.56 639 GLU A N 1
ATOM 5063 C CA . GLU A 1 639 ? -18.857 -3.062 -0.331 1.00 93.56 639 GLU A CA 1
ATOM 5064 C C . GLU A 1 639 ? -19.811 -1.883 -0.534 1.00 93.56 639 GLU A C 1
ATOM 5066 O O . GLU A 1 639 ? -19.439 -0.884 -1.142 1.00 93.56 639 GLU A O 1
ATOM 5071 N N . LEU A 1 640 ? -21.035 -1.978 -0.008 1.00 93.75 640 LEU A N 1
ATOM 5072 C CA . LEU A 1 640 ? -22.054 -0.933 -0.097 1.00 93.75 640 LEU A CA 1
ATOM 5073 C C . LEU A 1 640 ? -21.613 0.340 0.626 1.00 93.75 640 LEU A C 1
ATOM 5075 O O . LEU A 1 640 ? -21.731 1.422 0.060 1.00 93.75 640 LEU A O 1
ATOM 5079 N N . ILE A 1 641 ? -21.054 0.220 1.835 1.00 94.75 641 ILE A N 1
ATOM 5080 C CA . ILE A 1 641 ? -20.498 1.356 2.588 1.00 94.75 641 ILE A CA 1
ATOM 5081 C C . ILE A 1 641 ? -19.386 2.042 1.789 1.00 94.75 641 ILE A C 1
ATOM 5083 O O . ILE A 1 641 ? -19.352 3.270 1.690 1.00 94.75 641 ILE A O 1
ATOM 5087 N N . THR A 1 642 ? -18.488 1.254 1.198 1.00 95.50 642 THR A N 1
ATOM 5088 C CA . THR A 1 642 ? -17.344 1.789 0.451 1.00 95.50 642 THR A CA 1
ATOM 5089 C C . THR A 1 642 ? -17.789 2.437 -0.856 1.00 95.50 642 THR A C 1
ATOM 5091 O O . THR A 1 642 ? -17.367 3.549 -1.151 1.00 95.50 642 THR A O 1
ATOM 5094 N N . ARG A 1 643 ? -18.716 1.817 -1.598 1.00 95.19 643 ARG A N 1
ATOM 5095 C CA . ARG A 1 643 ? -19.290 2.386 -2.828 1.00 95.19 643 ARG A CA 1
ATOM 5096 C C . ARG A 1 643 ? -20.152 3.617 -2.575 1.00 95.19 643 ARG A C 1
ATOM 5098 O O . ARG A 1 643 ? -20.172 4.498 -3.425 1.00 95.19 643 ARG A O 1
ATOM 5105 N N . ARG A 1 644 ? -20.872 3.693 -1.447 1.00 93.50 644 ARG A N 1
ATOM 5106 C CA . ARG A 1 644 ? -21.731 4.842 -1.103 1.00 93.50 644 ARG A CA 1
ATOM 5107 C C . ARG A 1 644 ? -20.939 6.143 -1.111 1.00 93.50 644 ARG A C 1
ATOM 5109 O O . ARG A 1 644 ? -21.400 7.130 -1.663 1.00 93.50 644 ARG A O 1
ATOM 5116 N N . GLU A 1 645 ? -19.775 6.134 -0.469 1.00 94.12 645 GLU A N 1
ATOM 5117 C CA . GLU A 1 645 ? -18.982 7.349 -0.278 1.00 94.12 645 GLU A CA 1
ATOM 5118 C C . GLU A 1 645 ? -17.737 7.426 -1.153 1.00 94.12 645 GLU A C 1
ATOM 5120 O O . GLU A 1 645 ? -17.179 8.515 -1.229 1.00 94.12 645 GLU A O 1
ATOM 5125 N N . ALA A 1 646 ? -17.299 6.318 -1.769 1.00 95.56 646 ALA A N 1
ATOM 5126 C CA . ALA A 1 646 ? -16.161 6.232 -2.694 1.00 95.56 646 ALA A CA 1
ATOM 5127 C C . ALA A 1 646 ? -14.974 7.118 -2.271 1.00 95.56 646 ALA A C 1
ATOM 5129 O O . ALA A 1 646 ? -14.437 7.876 -3.073 1.00 95.56 646 ALA A O 1
ATOM 5130 N N . LEU A 1 647 ? -14.658 7.097 -0.969 1.00 96.62 647 LEU A N 1
ATOM 5131 C CA . LEU A 1 647 ? -13.793 8.093 -0.336 1.00 96.62 647 LEU A CA 1
ATOM 5132 C C . LEU A 1 647 ? -12.432 8.135 -1.018 1.00 96.62 647 LEU A C 1
ATOM 5134 O O . LEU A 1 647 ? -11.860 7.079 -1.262 1.00 96.62 647 LEU A O 1
ATOM 5138 N N . ILE A 1 648 ? -11.899 9.341 -1.224 1.00 97.06 648 ILE A N 1
ATOM 5139 C CA . ILE A 1 648 ? -10.498 9.555 -1.598 1.00 97.06 648 ILE A CA 1
ATOM 5140 C C . ILE A 1 648 ? -9.850 10.538 -0.625 1.00 97.06 648 ILE A C 1
ATOM 5142 O O . ILE A 1 648 ? -10.510 11.340 0.033 1.00 97.06 648 ILE A O 1
ATOM 5146 N N . GLY A 1 649 ? -8.530 10.493 -0.549 1.00 96.44 649 GLY A N 1
ATOM 5147 C CA . GLY A 1 649 ? -7.745 11.298 0.367 1.00 96.44 649 GLY A CA 1
ATOM 5148 C C . GLY A 1 649 ? -6.491 11.816 -0.305 1.00 96.44 649 GLY A C 1
ATOM 5149 O O . GLY A 1 649 ? -5.426 11.208 -0.195 1.00 96.44 649 GLY A O 1
ATOM 5150 N N . VAL A 1 650 ? -6.623 12.941 -1.005 1.00 97.56 650 VAL A N 1
ATOM 5151 C CA . VAL A 1 650 ? -5.495 13.660 -1.596 1.00 97.56 650 VAL A CA 1
ATOM 5152 C C . VAL A 1 650 ? -4.744 14.388 -0.482 1.00 97.56 650 VAL A C 1
ATOM 5154 O O . VAL A 1 650 ? -5.214 15.405 0.032 1.00 97.56 650 VAL A O 1
ATOM 5157 N N . SER A 1 651 ? -3.592 13.836 -0.104 1.00 95.94 651 SER A N 1
ATOM 5158 C CA . SER A 1 651 ? -2.708 14.322 0.959 1.00 95.94 651 SER A CA 1
ATOM 5159 C C . SER A 1 651 ? -1.523 15.109 0.403 1.00 95.94 651 SER A C 1
ATOM 5161 O O . SER A 1 651 ? -1.053 14.854 -0.705 1.00 95.94 651 SER A O 1
ATOM 5163 N N . MET A 1 652 ? -0.989 16.024 1.211 1.00 94.94 652 MET A N 1
ATOM 5164 C CA . MET A 1 652 ? 0.278 16.716 0.968 1.00 94.94 652 MET A CA 1
ATOM 5165 C C . MET A 1 652 ? 1.325 16.262 1.982 1.00 94.94 652 MET A C 1
ATOM 5167 O O . MET A 1 652 ? 1.114 16.418 3.184 1.00 94.94 652 MET A O 1
ATOM 5171 N N . THR A 1 653 ? 2.481 15.780 1.519 1.00 94.31 653 THR A N 1
ATOM 5172 C CA . THR A 1 653 ? 3.666 15.608 2.375 1.00 94.31 653 THR A CA 1
ATOM 5173 C C . THR A 1 653 ? 4.745 16.610 1.997 1.00 94.31 653 THR A C 1
ATOM 5175 O O . THR A 1 653 ? 4.961 16.866 0.817 1.00 94.31 653 THR A O 1
ATOM 5178 N N . GLY A 1 654 ? 5.428 17.171 2.992 1.00 94.44 654 GLY A N 1
ATOM 5179 C CA . GLY A 1 654 ? 6.439 18.212 2.798 1.00 94.44 654 GLY A CA 1
ATOM 5180 C C . GLY A 1 654 ? 5.848 19.619 2.785 1.00 94.44 654 GLY A C 1
ATOM 5181 O O . GLY A 1 654 ? 6.399 20.509 2.151 1.00 94.44 654 GLY A O 1
ATOM 5182 N N . MET A 1 655 ? 4.707 19.849 3.449 1.00 96.12 655 MET A N 1
ATOM 5183 C CA . MET A 1 655 ? 4.031 21.158 3.408 1.00 96.12 655 MET A CA 1
ATOM 5184 C C . MET A 1 655 ? 4.925 22.296 3.925 1.00 96.12 655 MET A C 1
ATOM 5186 O O . MET A 1 655 ? 4.919 23.402 3.392 1.00 96.12 655 MET A O 1
ATOM 5190 N N . VAL A 1 656 ? 5.738 22.007 4.944 1.00 94.69 656 VAL A N 1
ATOM 5191 C CA . VAL A 1 656 ? 6.697 22.949 5.545 1.00 94.69 656 VAL A CA 1
ATOM 5192 C C . VAL A 1 656 ? 7.909 23.249 4.668 1.00 94.69 656 VAL A C 1
ATOM 5194 O O . VAL A 1 656 ? 8.670 24.155 4.994 1.00 94.69 656 VAL A O 1
ATOM 5197 N N . ASP A 1 657 ? 8.114 22.496 3.586 1.00 94.56 657 ASP A N 1
ATOM 5198 C CA . ASP A 1 657 ? 9.158 22.760 2.596 1.00 94.56 657 ASP A CA 1
ATOM 5199 C C . ASP A 1 657 ? 8.704 23.807 1.569 1.00 94.56 657 ASP A C 1
ATOM 5201 O O . ASP A 1 657 ? 9.521 24.394 0.873 1.00 94.56 657 ASP A O 1
ATOM 5205 N N . SER A 1 658 ? 7.404 24.091 1.473 1.00 94.12 658 SER A N 1
ATOM 5206 C CA . SER A 1 658 ? 6.858 25.150 0.613 1.00 94.12 658 SER A CA 1
ATOM 5207 C C . SER A 1 658 ? 5.742 25.914 1.333 1.00 94.12 658 SER A C 1
ATOM 5209 O O . SER A 1 658 ? 4.601 25.964 0.858 1.00 94.12 658 SER A O 1
ATOM 5211 N N . PRO A 1 659 ? 6.050 26.521 2.498 1.00 93.19 659 PRO A N 1
ATOM 5212 C CA . PRO A 1 659 ? 5.032 26.997 3.428 1.00 93.19 659 PRO A CA 1
ATOM 5213 C C . PRO A 1 659 ? 4.173 28.129 2.854 1.00 93.19 659 PRO A C 1
ATOM 5215 O O . PRO A 1 659 ? 2.975 28.173 3.113 1.00 93.19 659 PRO A O 1
ATOM 5218 N N . ASN A 1 660 ? 4.751 28.989 2.009 1.00 92.00 660 ASN A N 1
ATOM 5219 C CA . ASN A 1 660 ? 4.039 30.109 1.381 1.00 92.00 660 ASN A CA 1
ATOM 5220 C C . ASN A 1 660 ? 2.891 29.667 0.460 1.00 92.00 660 ASN A C 1
ATOM 5222 O O . ASN A 1 660 ? 1.956 30.429 0.257 1.00 92.00 660 ASN A O 1
ATOM 5226 N N . LEU A 1 661 ? 2.972 28.464 -0.116 1.00 93.31 661 LEU A N 1
ATOM 5227 C CA . LEU A 1 661 ? 1.903 27.890 -0.938 1.00 93.31 661 LEU A CA 1
ATOM 5228 C C . LEU A 1 661 ? 1.014 26.974 -0.096 1.00 93.31 661 LEU A C 1
ATOM 5230 O O . LEU A 1 661 ? -0.210 27.054 -0.156 1.00 93.31 661 LEU A O 1
ATOM 5234 N N . CYS A 1 662 ? 1.631 26.115 0.718 1.00 96.12 662 CYS A N 1
ATOM 5235 C CA . CYS A 1 662 ? 0.918 25.063 1.436 1.00 96.12 662 CYS A CA 1
ATOM 5236 C C . CYS A 1 662 ? 0.084 25.573 2.612 1.00 96.12 662 CYS A C 1
ATOM 5238 O O . CYS A 1 662 ? -0.842 24.873 3.013 1.00 96.12 662 CYS A O 1
ATOM 5240 N N . PHE A 1 663 ? 0.386 26.755 3.157 1.00 96.81 663 PHE A N 1
ATOM 5241 C CA . PHE A 1 663 ? -0.374 27.389 4.240 1.00 96.81 663 PHE A CA 1
ATOM 5242 C C . PHE A 1 663 ? -1.078 28.679 3.801 1.00 96.81 663 PHE A C 1
ATOM 5244 O O . PHE A 1 663 ? -1.512 29.453 4.651 1.00 96.81 663 PHE A O 1
ATOM 5251 N N . ASP A 1 664 ? -1.247 28.893 2.491 1.00 97.44 664 ASP A N 1
ATOM 5252 C CA . ASP A 1 664 ? -2.133 29.934 1.971 1.00 97.44 664 ASP A CA 1
ATOM 5253 C C . ASP A 1 664 ? -3.594 29.426 1.916 1.00 97.44 664 ASP A C 1
ATOM 5255 O O . ASP A 1 664 ? -3.891 28.443 1.221 1.00 97.44 664 ASP A O 1
ATOM 5259 N N . PRO A 1 665 ? -4.541 30.069 2.630 1.00 98.00 665 PRO A N 1
ATOM 5260 C CA . PRO A 1 665 ? -5.934 29.630 2.665 1.00 98.00 665 PRO A CA 1
ATOM 5261 C C . PRO A 1 665 ? -6.643 29.644 1.306 1.00 98.00 665 PRO A C 1
ATOM 5263 O O . PRO A 1 665 ? -7.533 28.825 1.071 1.00 98.00 665 PRO A O 1
ATOM 5266 N N . GLU A 1 666 ? -6.316 30.583 0.414 1.00 97.69 666 GLU A N 1
ATOM 5267 C CA . GLU A 1 666 ? -6.940 30.661 -0.909 1.00 97.69 666 GLU A CA 1
ATOM 5268 C C . GLU A 1 666 ? -6.463 29.522 -1.806 1.00 97.69 666 GLU A C 1
ATOM 5270 O O . GLU A 1 666 ? -7.302 28.855 -2.419 1.00 97.69 666 GLU A O 1
ATOM 5275 N N . MET A 1 667 ? -5.160 29.236 -1.801 1.00 97.12 667 MET A N 1
ATOM 5276 C CA . MET A 1 667 ? -4.556 28.132 -2.547 1.00 97.12 667 MET A CA 1
ATOM 5277 C C . MET A 1 667 ? -5.075 26.780 -2.074 1.00 97.12 667 MET A C 1
ATOM 5279 O O . MET A 1 667 ? -5.467 25.958 -2.901 1.00 97.12 667 MET A O 1
ATOM 5283 N N . GLN A 1 668 ? -5.182 26.562 -0.760 1.00 98.19 668 GLN A N 1
ATOM 5284 C CA . GLN A 1 668 ? -5.773 25.338 -0.217 1.00 98.19 668 GLN A CA 1
ATOM 5285 C C . GLN A 1 668 ? -7.224 25.136 -0.680 1.00 98.19 668 GLN A C 1
ATOM 5287 O O . GLN A 1 668 ? -7.584 24.050 -1.138 1.00 98.19 668 GLN A O 1
ATOM 5292 N N . ARG A 1 669 ? -8.060 26.183 -0.615 1.00 98.56 669 ARG A N 1
ATOM 5293 C CA . ARG A 1 669 ? -9.458 26.105 -1.071 1.00 98.56 669 ARG A CA 1
ATOM 5294 C C . ARG A 1 669 ? -9.557 25.857 -2.572 1.00 98.56 669 ARG A C 1
ATOM 5296 O O . ARG A 1 669 ? -10.443 25.134 -3.020 1.00 98.56 669 ARG A O 1
ATOM 5303 N N . GLU A 1 670 ? -8.690 26.477 -3.363 1.00 98.19 670 GLU A N 1
ATOM 5304 C CA . GLU A 1 670 ? -8.656 26.284 -4.810 1.00 98.19 670 GLU A CA 1
ATOM 5305 C C . GLU A 1 670 ? -8.223 24.866 -5.191 1.00 98.19 670 GLU A C 1
ATOM 5307 O O . GLU A 1 670 ? -8.912 24.217 -5.981 1.00 98.19 670 GLU A O 1
ATOM 5312 N N . ALA A 1 671 ? -7.160 24.352 -4.569 1.00 98.19 671 ALA A N 1
ATOM 5313 C CA . ALA A 1 671 ? -6.712 22.976 -4.739 1.00 98.19 671 ALA A CA 1
ATOM 5314 C C . ALA A 1 671 ? -7.811 21.972 -4.364 1.00 98.19 671 ALA A C 1
ATOM 5316 O O . ALA A 1 671 ? -8.113 21.076 -5.149 1.00 98.19 671 ALA A O 1
ATOM 5317 N N . ALA A 1 672 ? -8.479 22.158 -3.221 1.00 98.44 672 ALA A N 1
ATOM 5318 C CA . ALA A 1 672 ? -9.575 21.288 -2.795 1.00 98.44 672 ALA A CA 1
ATOM 5319 C C . ALA A 1 672 ? -10.737 21.265 -3.809 1.00 98.44 672 ALA A C 1
ATOM 5321 O O . ALA A 1 672 ? -11.227 20.196 -4.175 1.00 98.44 672 ALA A O 1
ATOM 5322 N N . ARG A 1 673 ? -11.135 22.429 -4.346 1.00 98.50 673 ARG A N 1
ATOM 5323 C CA . ARG A 1 673 ? -12.164 22.508 -5.402 1.00 98.50 673 ARG A CA 1
ATOM 5324 C C . ARG A 1 673 ? -11.735 21.797 -6.685 1.00 98.50 673 ARG A C 1
ATOM 5326 O O . ARG A 1 673 ? -12.562 21.140 -7.316 1.00 98.50 673 ARG A O 1
ATOM 5333 N N . LEU A 1 674 ? -10.464 21.918 -7.076 1.00 98.56 674 LEU A N 1
ATOM 5334 C CA . LEU A 1 674 ? -9.919 21.213 -8.238 1.00 98.56 674 LEU A CA 1
ATOM 5335 C C . LEU A 1 674 ? -9.940 19.694 -8.035 1.00 98.56 674 LEU A C 1
ATOM 5337 O O . LEU A 1 674 ? -10.313 18.965 -8.956 1.00 98.56 674 LEU A O 1
ATOM 5341 N N . VAL A 1 675 ? -9.583 19.222 -6.838 1.00 98.69 675 VAL A N 1
ATOM 5342 C CA . VAL A 1 675 ? -9.632 17.799 -6.484 1.00 98.69 675 VAL A CA 1
ATOM 5343 C C . VAL A 1 675 ? -11.057 17.262 -6.619 1.00 98.69 675 VAL A C 1
ATOM 5345 O O . VAL A 1 675 ? -11.234 16.250 -7.298 1.00 98.69 675 VAL A O 1
ATOM 5348 N N . ILE A 1 676 ? -12.061 17.954 -6.058 1.00 98.50 676 ILE A N 1
ATOM 5349 C CA . ILE A 1 676 ? -13.481 17.572 -6.176 1.00 98.50 676 ILE A CA 1
ATOM 5350 C C . ILE A 1 676 ? -13.903 17.505 -7.643 1.00 98.50 676 ILE A C 1
ATOM 5352 O O . ILE A 1 676 ? -14.465 16.502 -8.078 1.00 98.50 676 ILE A O 1
ATOM 5356 N N . LYS A 1 677 ? -13.616 18.558 -8.418 1.00 98.56 677 LYS A N 1
ATOM 5357 C CA . LYS A 1 677 ? -13.983 18.616 -9.837 1.00 98.56 677 LYS A CA 1
ATOM 5358 C C . LYS A 1 677 ? -13.376 17.448 -10.617 1.00 98.56 677 LYS A C 1
ATOM 5360 O O . LYS A 1 677 ? -14.080 16.784 -11.370 1.00 98.56 677 LYS A O 1
ATOM 5365 N N . THR A 1 678 ? -12.088 17.185 -10.406 1.00 98.62 678 THR A N 1
ATOM 5366 C CA . THR A 1 678 ? -11.366 16.099 -11.081 1.00 98.62 678 THR A CA 1
ATOM 5367 C C . THR A 1 678 ? -11.947 14.738 -10.706 1.00 98.62 678 THR A C 1
ATOM 5369 O O . THR A 1 678 ? -12.210 13.928 -11.588 1.00 98.62 678 THR A O 1
ATOM 5372 N N . ASN A 1 679 ? -12.229 14.502 -9.422 1.00 98.56 679 ASN A N 1
ATOM 5373 C CA . ASN A 1 679 ? -12.861 13.265 -8.970 1.00 98.56 679 ASN A CA 1
ATOM 5374 C C . ASN A 1 679 ? -14.237 13.062 -9.621 1.00 98.56 679 ASN A C 1
ATOM 5376 O O . ASN A 1 679 ? -14.512 11.981 -10.122 1.00 98.56 679 ASN A O 1
ATOM 5380 N N . GLN A 1 680 ? -15.077 14.098 -9.686 1.00 98.25 680 GLN A N 1
ATOM 5381 C CA . GLN A 1 680 ? -16.399 14.021 -10.323 1.00 98.25 680 GLN A CA 1
ATOM 5382 C C . GLN A 1 680 ? -16.345 13.784 -11.840 1.00 98.25 680 GLN A C 1
ATOM 5384 O O . GLN A 1 680 ? -17.293 13.249 -12.421 1.00 98.25 680 GLN A O 1
ATOM 5389 N N . GLU A 1 681 ? -15.288 14.240 -12.510 1.00 98.19 681 GLU A N 1
ATOM 5390 C CA . GLU A 1 681 ? -15.047 13.959 -13.928 1.00 98.19 681 GLU A CA 1
ATOM 5391 C C . GLU A 1 681 ? -14.630 12.494 -14.109 1.00 98.19 681 GLU A C 1
ATOM 5393 O O . GLU A 1 681 ? -15.329 11.747 -14.786 1.00 98.19 681 GLU A O 1
ATOM 5398 N N . ILE A 1 682 ? -13.580 12.049 -13.413 1.00 98.12 682 ILE A N 1
ATOM 5399 C CA . ILE A 1 682 ? -13.049 10.687 -13.560 1.00 98.12 682 ILE A CA 1
ATOM 5400 C C . ILE A 1 682 ? -14.028 9.622 -13.055 1.00 98.12 682 ILE A C 1
ATOM 5402 O O . ILE A 1 682 ? -14.196 8.603 -13.716 1.00 98.12 682 ILE A O 1
ATOM 5406 N N . ALA A 1 683 ? -14.710 9.848 -11.927 1.00 97.69 683 ALA A N 1
ATOM 5407 C CA . ALA A 1 683 ? -15.680 8.902 -11.369 1.00 97.69 683 ALA A CA 1
ATOM 5408 C C . ALA A 1 683 ? -16.824 8.623 -12.353 1.00 97.69 683 ALA A C 1
ATOM 5410 O O . ALA A 1 683 ? -17.264 7.486 -12.490 1.00 97.69 683 ALA A O 1
ATOM 5411 N N . ARG A 1 684 ? -17.255 9.654 -13.089 1.00 97.69 684 ARG A N 1
ATOM 5412 C CA . ARG A 1 684 ? -18.257 9.532 -14.151 1.00 97.69 684 ARG A CA 1
ATOM 5413 C C . ARG A 1 684 ? -17.734 8.733 -15.339 1.00 97.69 684 ARG A C 1
ATOM 5415 O O . ARG A 1 684 ? -18.475 7.923 -15.882 1.00 97.69 684 ARG A O 1
ATOM 5422 N N . ASP A 1 685 ? -16.480 8.954 -15.725 1.00 97.50 685 ASP A N 1
ATOM 5423 C CA . ASP A 1 685 ? -15.858 8.255 -16.853 1.00 97.50 685 ASP A CA 1
ATOM 5424 C C . ASP A 1 685 ? -15.661 6.752 -16.576 1.00 97.50 685 ASP A C 1
ATOM 5426 O O . ASP A 1 685 ? -15.672 5.955 -17.515 1.00 97.50 685 ASP A O 1
ATOM 5430 N N . ILE A 1 686 ? -15.514 6.356 -15.305 1.00 95.56 686 ILE A N 1
ATOM 5431 C CA . ILE A 1 686 ? -15.335 4.953 -14.881 1.00 95.56 686 ILE A CA 1
ATOM 5432 C C . ILE A 1 686 ? -16.571 4.336 -14.200 1.00 95.56 686 ILE A C 1
ATOM 5434 O O . ILE A 1 686 ? -16.477 3.227 -13.679 1.00 95.56 686 ILE A O 1
ATOM 5438 N N . ASP A 1 687 ? -17.711 5.033 -14.219 1.00 96.12 687 ASP A N 1
ATOM 5439 C CA . ASP A 1 687 ? -19.010 4.582 -13.690 1.00 96.12 687 ASP A CA 1
ATOM 5440 C C . ASP A 1 687 ? -18.996 4.178 -12.199 1.00 96.12 687 ASP A C 1
ATOM 5442 O O . ASP A 1 687 ? -19.488 3.121 -11.797 1.00 96.12 687 ASP A O 1
ATOM 5446 N N . ILE A 1 688 ? -18.423 5.037 -11.349 1.00 96.75 688 ILE A N 1
ATOM 5447 C CA . ILE A 1 688 ? -18.514 4.919 -9.886 1.00 96.75 688 ILE A CA 1
ATOM 5448 C C . ILE A 1 688 ? -19.134 6.175 -9.268 1.00 96.75 688 ILE A C 1
ATOM 5450 O O . ILE A 1 688 ? -19.178 7.246 -9.877 1.00 96.75 688 ILE A O 1
ATOM 5454 N N . ASN A 1 689 ? -19.586 6.063 -8.018 1.00 95.56 689 ASN A N 1
ATOM 5455 C CA . ASN A 1 689 ? -20.020 7.235 -7.266 1.00 95.56 689 ASN A CA 1
ATOM 5456 C C . ASN A 1 689 ? -18.844 8.207 -7.073 1.00 95.56 689 ASN A C 1
ATOM 5458 O O . ASN A 1 689 ? -17.731 7.764 -6.779 1.00 95.56 689 ASN A O 1
ATOM 5462 N N . PRO A 1 690 ? -19.069 9.525 -7.190 1.00 96.12 690 PRO A N 1
ATOM 5463 C CA . PRO A 1 690 ? -18.059 10.496 -6.808 1.00 96.12 690 PRO A CA 1
ATOM 5464 C C . PRO A 1 690 ? -17.816 10.436 -5.295 1.00 96.12 690 PRO A C 1
ATOM 5466 O O . PRO A 1 690 ? -18.714 10.126 -4.508 1.00 96.12 690 PRO A O 1
ATOM 5469 N N . ALA A 1 691 ? -16.595 10.764 -4.893 1.00 96.88 691 ALA A N 1
ATOM 5470 C CA . ALA A 1 691 ? -16.162 10.694 -3.511 1.00 96.88 691 ALA A CA 1
ATOM 5471 C C . ALA A 1 691 ? -16.909 11.719 -2.644 1.00 96.88 691 ALA A C 1
ATOM 5473 O O . ALA A 1 691 ? -16.987 12.901 -2.980 1.00 96.88 691 ALA A O 1
ATOM 5474 N N . ALA A 1 692 ? -17.421 11.292 -1.488 1.00 95.75 692 ALA A N 1
ATOM 5475 C CA . ALA A 1 692 ? -18.099 12.166 -0.529 1.00 95.75 692 ALA A CA 1
ATOM 5476 C C . ALA A 1 692 ? -17.137 13.175 0.119 1.00 95.75 692 ALA A C 1
ATOM 5478 O O . ALA A 1 692 ? -17.509 14.315 0.412 1.00 95.75 692 ALA A O 1
ATOM 5479 N N . ARG A 1 693 ? -15.884 12.758 0.313 1.00 96.31 693 ARG A N 1
ATOM 5480 C CA . ARG A 1 693 ? -14.774 13.552 0.843 1.00 96.31 693 ARG A CA 1
ATOM 5481 C C . ARG A 1 693 ? -13.515 13.215 0.055 1.00 96.31 693 ARG A C 1
ATOM 5483 O O . ARG A 1 693 ? -13.345 12.059 -0.330 1.00 96.31 693 ARG A O 1
ATOM 5490 N N . THR A 1 694 ? -12.677 14.223 -0.188 1.00 97.31 694 THR A N 1
ATOM 5491 C CA . THR A 1 694 ? -11.560 14.098 -1.131 1.00 97.31 694 THR A CA 1
ATOM 5492 C C . THR A 1 694 ? -10.193 14.515 -0.604 1.00 97.31 694 THR A C 1
ATOM 5494 O O . THR A 1 694 ? -9.179 14.142 -1.188 1.00 97.31 694 THR A O 1
ATOM 5497 N N . CYS A 1 695 ? -10.133 15.327 0.451 1.00 97.56 695 CYS A N 1
ATOM 5498 C CA . CYS A 1 695 ? -8.894 15.952 0.920 1.00 97.56 695 CYS A CA 1
ATOM 5499 C C . CYS A 1 695 ? -8.629 15.592 2.380 1.00 97.56 695 CYS A C 1
ATOM 5501 O O . CYS A 1 695 ? -9.540 15.631 3.204 1.00 97.56 695 CYS A O 1
ATOM 5503 N N . ASN A 1 696 ? -7.381 15.264 2.705 1.00 96.12 696 ASN A N 1
ATOM 5504 C CA . ASN A 1 696 ? -6.907 15.042 4.071 1.00 96.12 696 ASN A CA 1
ATOM 5505 C C . ASN A 1 696 ? -5.414 15.382 4.160 1.00 96.12 696 ASN A C 1
ATOM 5507 O O . ASN A 1 696 ? -4.810 15.753 3.156 1.00 96.12 696 ASN A O 1
ATOM 5511 N N . VAL A 1 697 ? -4.812 15.288 5.345 1.00 95.31 697 VAL A N 1
ATOM 5512 C CA . VAL A 1 697 ? -3.351 15.377 5.470 1.00 95.31 697 VAL A CA 1
ATOM 5513 C C . VAL A 1 697 ? -2.846 14.255 6.355 1.00 95.31 697 VAL A C 1
ATOM 5515 O O . VAL A 1 697 ? -3.193 14.171 7.533 1.00 95.31 697 VAL A O 1
ATOM 5518 N N . LYS A 1 698 ? -1.985 13.415 5.783 1.00 91.94 698 LYS A N 1
ATOM 5519 C CA . LYS A 1 698 ? -1.332 12.302 6.463 1.00 91.94 698 LYS A CA 1
ATOM 5520 C C . LYS A 1 698 ? 0.141 12.612 6.738 1.00 91.94 698 LYS A C 1
ATOM 5522 O O . LYS A 1 698 ? 0.859 13.053 5.842 1.00 91.94 698 LYS A O 1
ATOM 5527 N N . PRO A 1 699 ? 0.665 12.285 7.929 1.00 82.25 699 PRO A N 1
ATOM 5528 C CA . PRO A 1 699 ? 2.095 12.282 8.178 1.00 82.25 699 PRO A CA 1
ATOM 5529 C C . PRO A 1 699 ? 2.729 10.994 7.653 1.00 82.25 699 PRO A C 1
ATOM 5531 O O . PRO A 1 699 ? 2.891 10.000 8.368 1.00 82.25 699 PRO A O 1
ATOM 5534 N N . SER A 1 700 ? 3.100 10.996 6.377 1.00 78.38 700 SER A N 1
ATOM 5535 C CA . SER A 1 700 ? 3.694 9.826 5.736 1.00 78.38 700 SER A CA 1
ATOM 5536 C C . SER A 1 700 ? 5.171 9.655 6.079 1.00 78.38 700 SER A C 1
ATOM 5538 O O . SER A 1 700 ? 6.063 10.070 5.342 1.00 78.38 700 SER A O 1
ATOM 5540 N N . GLY A 1 701 ? 5.444 8.951 7.179 1.00 74.75 701 GLY A N 1
ATOM 5541 C CA . GLY A 1 701 ? 6.809 8.693 7.649 1.00 74.75 701 GLY A CA 1
ATOM 5542 C C . GLY A 1 701 ? 7.702 7.917 6.669 1.00 74.75 701 GLY A C 1
ATOM 5543 O O . GLY A 1 701 ? 8.896 8.171 6.628 1.00 74.75 701 GLY A O 1
ATOM 5544 N N . SER A 1 702 ? 7.165 6.987 5.871 1.00 74.12 702 SER A N 1
ATOM 5545 C CA . SER A 1 702 ? 7.960 6.246 4.870 1.00 74.12 702 SER A CA 1
ATOM 5546 C C . SER A 1 702 ? 8.050 6.972 3.527 1.00 74.12 702 SER A C 1
ATOM 5548 O O . SER A 1 702 ? 9.133 7.045 2.953 1.00 74.12 702 SER A O 1
ATOM 5550 N N . THR A 1 703 ? 6.942 7.534 3.038 1.00 77.44 703 THR A N 1
ATOM 5551 C CA . THR A 1 703 ? 6.908 8.246 1.751 1.00 77.44 703 THR A CA 1
ATOM 5552 C C . THR A 1 703 ? 7.767 9.507 1.791 1.00 77.44 703 THR A C 1
ATOM 5554 O O . THR A 1 703 ? 8.551 9.732 0.876 1.00 77.44 703 THR A O 1
ATOM 5557 N N . SER A 1 704 ? 7.714 10.279 2.882 1.00 83.69 704 SER A N 1
ATOM 5558 C CA . SER A 1 704 ? 8.564 11.469 3.053 1.00 83.69 704 SER A CA 1
ATOM 5559 C C . SER A 1 704 ? 10.062 11.155 2.975 1.00 83.69 704 SER A C 1
ATOM 5561 O O . SER A 1 704 ? 10.831 11.935 2.418 1.00 83.69 704 SER A O 1
ATOM 5563 N N . LEU A 1 705 ? 10.491 9.986 3.469 1.00 84.81 705 LEU A N 1
ATOM 5564 C CA . LEU A 1 705 ? 11.877 9.524 3.341 1.00 84.81 705 LEU A CA 1
ATOM 5565 C C . LEU A 1 705 ? 12.253 9.251 1.888 1.00 84.81 705 LEU A C 1
ATOM 5567 O O . LEU A 1 705 ? 13.308 9.701 1.444 1.00 84.81 705 LEU A O 1
ATOM 5571 N N . LEU A 1 706 ? 11.389 8.530 1.166 1.00 78.25 706 LEU A N 1
ATOM 5572 C CA . LEU A 1 706 ? 11.589 8.197 -0.244 1.00 78.25 706 LEU A CA 1
ATOM 5573 C C . LEU A 1 706 ? 11.677 9.459 -1.110 1.00 78.25 706 LEU A C 1
ATOM 5575 O O . LEU A 1 706 ? 12.505 9.533 -2.010 1.00 78.25 706 LEU A O 1
ATOM 5579 N N . LEU A 1 707 ? 10.871 10.471 -0.795 1.00 82.12 707 LEU A N 1
ATOM 5580 C CA . LEU A 1 707 ? 10.805 11.742 -1.516 1.00 82.12 707 LEU A CA 1
ATOM 5581 C C . LEU A 1 707 ? 11.947 12.716 -1.173 1.00 82.12 707 LEU A C 1
ATOM 5583 O O . LEU A 1 707 ? 11.823 13.912 -1.413 1.00 82.12 707 LEU A O 1
ATOM 5587 N N . GLY A 1 708 ? 13.064 12.220 -0.632 1.00 83.06 708 GLY A N 1
ATOM 5588 C CA . GLY A 1 708 ? 14.241 13.034 -0.319 1.00 83.06 708 GLY A CA 1
ATOM 5589 C C . GLY A 1 708 ? 14.287 13.549 1.118 1.00 83.06 708 GLY A C 1
ATOM 5590 O O . GLY A 1 708 ? 14.876 14.593 1.369 1.00 83.06 708 GLY A O 1
ATOM 5591 N N . CYS A 1 709 ? 13.696 12.817 2.069 1.00 84.56 709 CYS A N 1
ATOM 5592 C CA . CYS A 1 709 ? 13.611 13.217 3.481 1.00 84.56 709 CYS A CA 1
ATOM 5593 C C . CYS A 1 709 ? 12.914 14.573 3.700 1.00 84.56 709 CYS A C 1
ATOM 5595 O O . CYS A 1 709 ? 13.333 15.341 4.566 1.00 84.56 709 CYS A O 1
ATOM 5597 N N . VAL A 1 710 ? 11.845 14.838 2.946 1.00 90.25 710 VAL A N 1
ATOM 5598 C CA . VAL A 1 710 ? 10.983 16.023 3.111 1.00 90.25 710 VAL A CA 1
ATOM 5599 C C . VAL A 1 710 ? 10.232 15.992 4.448 1.00 90.25 710 VAL A C 1
ATOM 5601 O O . VAL A 1 710 ? 10.215 14.969 5.146 1.00 90.25 710 VAL A O 1
ATOM 5604 N N . GLY A 1 711 ? 9.579 17.099 4.810 1.00 88.50 711 GLY A N 1
ATOM 5605 C CA . GLY A 1 711 ? 8.668 17.145 5.952 1.00 88.50 711 GLY A CA 1
ATOM 5606 C C . GLY A 1 711 ? 7.583 16.062 5.851 1.00 88.50 711 GLY A C 1
ATOM 5607 O O . GLY A 1 711 ? 7.082 15.744 4.772 1.00 88.50 711 GLY A O 1
ATOM 5608 N N . SER A 1 712 ? 7.216 15.448 6.976 1.00 91.06 712 SER A N 1
ATOM 5609 C CA . SER A 1 712 ? 6.222 14.364 6.992 1.00 91.06 712 SER A CA 1
ATOM 5610 C C . SER A 1 712 ? 4.814 14.934 7.153 1.00 91.06 712 SER A C 1
ATOM 5612 O O . SER A 1 712 ? 4.419 15.312 8.259 1.00 91.06 712 SER A O 1
ATOM 5614 N N . GLY A 1 713 ? 4.030 14.959 6.075 1.00 93.12 713 GLY A N 1
ATOM 5615 C CA . GLY A 1 713 ? 2.729 15.629 6.067 1.00 93.12 713 GLY A CA 1
ATOM 5616 C C . GLY A 1 713 ? 2.882 17.129 6.329 1.00 93.12 713 GLY A C 1
ATOM 5617 O O . GLY A 1 713 ? 3.642 17.818 5.642 1.00 93.12 713 GLY A O 1
ATOM 5618 N N . ILE A 1 714 ? 2.211 17.587 7.389 1.00 93.56 714 ILE A N 1
ATOM 5619 C CA . ILE A 1 714 ? 2.251 18.962 7.908 1.00 93.56 714 ILE A CA 1
ATOM 5620 C C . ILE A 1 714 ? 3.440 19.249 8.847 1.00 93.56 714 ILE A C 1
ATOM 5622 O O . ILE A 1 714 ? 3.677 20.398 9.203 1.00 93.56 714 ILE A O 1
ATOM 5626 N N . HIS A 1 715 ? 4.185 18.228 9.284 1.00 93.44 715 HIS A N 1
ATOM 5627 C CA . HIS A 1 715 ? 5.183 18.394 10.344 1.00 93.44 715 HIS A CA 1
ATOM 5628 C C . HIS A 1 715 ? 6.435 19.131 9.874 1.00 93.44 715 HIS A C 1
ATOM 5630 O O . HIS A 1 715 ? 7.002 18.802 8.830 1.00 93.44 715 HIS A O 1
ATOM 5636 N N . ALA A 1 716 ? 6.923 20.028 10.733 1.00 92.19 716 ALA A N 1
ATOM 5637 C CA . ALA A 1 716 ? 8.251 20.613 10.625 1.00 92.19 716 ALA A CA 1
ATOM 5638 C C . ALA A 1 716 ? 9.361 19.552 10.652 1.00 92.19 716 ALA A C 1
ATOM 5640 O O . ALA A 1 716 ? 9.235 18.479 11.257 1.00 92.19 716 ALA A O 1
ATOM 5641 N N . HIS A 1 717 ? 10.488 19.880 10.022 1.00 92.56 717 HIS A N 1
ATOM 5642 C CA . HIS A 1 717 ? 11.700 19.070 10.118 1.00 92.56 717 HIS A CA 1
ATOM 5643 C C . HIS A 1 717 ? 12.197 19.006 11.561 1.00 92.56 717 HIS A C 1
ATOM 5645 O O . HIS A 1 717 ? 12.085 19.971 12.309 1.00 92.56 717 HIS A O 1
ATOM 5651 N N . HIS A 1 718 ? 12.801 17.883 11.959 1.00 89.00 718 HIS A N 1
ATOM 5652 C CA . HIS A 1 718 ? 13.284 17.720 13.336 1.00 89.00 718 HIS A CA 1
ATOM 5653 C C . HIS A 1 718 ? 14.318 18.787 13.730 1.00 89.00 718 HIS A C 1
ATOM 5655 O O . HIS A 1 718 ? 14.264 19.321 14.831 1.00 89.00 718 HIS A O 1
ATOM 5661 N N . SER A 1 719 ? 15.243 19.095 12.823 1.00 92.50 719 SER A N 1
ATOM 5662 C CA . SER A 1 719 ? 16.218 20.177 12.940 1.00 92.50 719 SER A CA 1
ATOM 5663 C C . SER A 1 719 ? 16.760 20.510 11.547 1.00 92.50 719 SER A C 1
ATOM 5665 O O . SER A 1 719 ? 16.535 19.760 10.593 1.00 92.50 719 SER A O 1
ATOM 5667 N N . ARG A 1 720 ? 17.529 21.601 11.422 1.00 94.19 720 ARG A N 1
ATOM 5668 C CA . ARG A 1 720 ? 18.174 21.971 10.149 1.00 94.19 720 ARG A CA 1
ATOM 5669 C C . ARG A 1 720 ? 19.123 20.881 9.647 1.00 94.19 720 ARG A C 1
ATOM 5671 O O . ARG A 1 720 ? 19.183 20.627 8.451 1.00 94.19 720 ARG A O 1
ATOM 5678 N N . ARG A 1 721 ? 19.856 20.240 10.562 1.00 94.62 721 ARG A N 1
ATOM 5679 C CA . ARG A 1 721 ? 20.781 19.132 10.288 1.00 94.62 721 ARG A CA 1
ATOM 5680 C C . ARG A 1 721 ? 20.662 18.075 11.373 1.00 94.62 721 ARG A C 1
ATOM 5682 O O . ARG A 1 721 ? 20.801 18.392 12.556 1.00 94.62 721 ARG A O 1
ATOM 5689 N N . TYR A 1 722 ? 20.456 16.821 10.987 1.00 93.06 722 TYR A N 1
ATOM 5690 C CA . TYR A 1 722 ? 20.348 15.710 11.931 1.00 93.06 722 TYR A CA 1
ATOM 5691 C C . TYR A 1 722 ? 20.898 14.402 11.368 1.00 93.06 722 TYR A C 1
ATOM 5693 O O . TYR A 1 722 ? 21.029 14.204 10.160 1.00 93.06 722 TYR A O 1
ATOM 5701 N N . PHE A 1 723 ? 21.197 13.478 12.281 1.00 93.00 723 PHE A N 1
ATOM 5702 C CA . PHE A 1 723 ? 21.513 12.101 11.936 1.00 93.00 723 PHE A CA 1
ATOM 5703 C C . PHE A 1 723 ? 20.243 11.259 11.905 1.00 93.00 723 PHE A C 1
ATOM 5705 O O . PHE A 1 723 ? 19.585 11.069 12.931 1.00 93.00 723 PHE A O 1
ATOM 5712 N N . ARG A 1 724 ? 19.927 10.684 10.746 1.00 91.00 724 ARG A N 1
ATOM 5713 C CA . ARG A 1 724 ? 18.872 9.679 10.617 1.00 91.00 724 ARG A CA 1
ATOM 5714 C C . ARG A 1 724 ? 19.478 8.284 10.687 1.00 91.00 724 ARG A C 1
ATOM 5716 O O . ARG A 1 724 ? 20.347 7.928 9.900 1.00 91.00 724 ARG A O 1
ATOM 5723 N N . ARG A 1 725 ? 19.015 7.491 11.651 1.00 90.69 725 ARG A N 1
ATOM 5724 C CA . ARG A 1 725 ? 19.495 6.129 11.902 1.00 90.69 725 ARG A CA 1
ATOM 5725 C C . ARG A 1 725 ? 18.481 5.108 11.407 1.00 90.69 725 ARG A C 1
ATOM 5727 O O . ARG A 1 725 ? 17.359 5.074 11.905 1.00 90.69 725 ARG A O 1
ATOM 5734 N N . ILE A 1 726 ? 18.888 4.267 10.464 1.00 88.44 726 ILE A N 1
ATOM 5735 C CA . ILE A 1 726 ? 18.091 3.157 9.941 1.00 88.44 726 ILE A CA 1
ATOM 5736 C C . ILE A 1 726 ? 18.609 1.863 10.558 1.00 88.44 726 ILE A C 1
ATOM 5738 O O . ILE A 1 726 ? 19.787 1.538 10.431 1.00 88.44 726 ILE A O 1
ATOM 5742 N N . GLN A 1 727 ? 17.735 1.134 11.249 1.00 86.75 727 GLN A N 1
ATOM 5743 C CA . GLN A 1 727 ? 18.068 -0.189 11.774 1.00 86.75 727 GLN A CA 1
ATOM 5744 C C . GLN A 1 727 ? 18.098 -1.191 10.622 1.00 86.75 727 GLN A C 1
ATOM 5746 O O . GLN A 1 727 ? 17.149 -1.263 9.844 1.00 86.75 727 GLN A O 1
ATOM 5751 N N . ALA A 1 728 ? 19.160 -1.980 10.541 1.00 79.31 728 ALA A N 1
ATOM 5752 C CA . ALA A 1 728 ? 19.342 -2.983 9.509 1.00 79.31 728 ALA A CA 1
ATOM 5753 C C . ALA A 1 728 ? 19.783 -4.309 10.130 1.00 79.31 728 ALA A C 1
ATOM 5755 O O . ALA A 1 728 ? 20.436 -4.353 11.175 1.00 79.31 728 ALA A O 1
ATOM 5756 N N . ASN A 1 729 ? 19.416 -5.415 9.489 1.00 75.62 729 ASN A N 1
ATOM 5757 C CA . ASN A 1 729 ? 19.954 -6.712 9.867 1.00 75.62 729 ASN A CA 1
ATOM 5758 C C . ASN A 1 729 ? 21.447 -6.744 9.468 1.00 75.62 729 ASN A C 1
ATOM 5760 O O . ASN A 1 729 ? 21.750 -6.440 8.314 1.00 75.62 729 ASN A O 1
ATOM 5764 N N . PRO A 1 730 ? 22.385 -7.122 10.358 1.00 74.50 730 PRO A N 1
ATOM 5765 C CA . PRO A 1 730 ? 23.817 -7.156 10.037 1.00 74.50 730 PRO A CA 1
ATOM 5766 C C . PRO A 1 730 ? 24.160 -8.101 8.873 1.00 74.50 730 PRO A C 1
ATOM 5768 O O . PRO A 1 730 ? 25.207 -7.987 8.231 1.00 74.50 730 PRO A O 1
ATOM 5771 N N . PHE A 1 731 ? 23.275 -9.052 8.574 1.00 75.62 731 PHE A N 1
ATOM 5772 C CA . PHE A 1 731 ? 23.422 -9.972 7.456 1.00 75.62 731 PHE A CA 1
ATOM 5773 C C . PHE A 1 731 ? 22.851 -9.437 6.135 1.00 75.62 731 PHE A C 1
ATOM 5775 O O . PHE A 1 731 ? 23.139 -10.046 5.098 1.00 75.62 731 PHE A O 1
ATOM 5782 N N . ASP A 1 732 ? 22.103 -8.329 6.167 1.00 72.31 732 ASP A N 1
ATOM 5783 C CA . ASP A 1 732 ? 21.468 -7.700 5.009 1.00 72.31 732 ASP A CA 1
ATOM 5784 C C . ASP A 1 732 ? 22.516 -7.179 4.005 1.00 72.31 732 ASP A C 1
ATOM 5786 O O . ASP A 1 732 ? 23.493 -6.541 4.416 1.00 72.31 732 ASP A O 1
ATOM 5790 N N . PRO A 1 733 ? 22.352 -7.441 2.694 1.00 65.00 733 PRO A N 1
ATOM 5791 C CA . PRO A 1 733 ? 23.254 -6.928 1.665 1.00 65.00 733 PRO A CA 1
ATOM 5792 C C . PRO A 1 733 ? 23.427 -5.403 1.691 1.00 65.00 733 PRO A C 1
ATOM 5794 O O . PRO A 1 733 ? 24.548 -4.923 1.534 1.00 65.00 733 PRO A O 1
ATOM 5797 N N . VAL A 1 734 ? 22.358 -4.643 1.946 1.00 75.69 734 VAL A N 1
ATOM 5798 C CA . VAL A 1 734 ? 22.393 -3.174 1.999 1.00 75.69 734 VAL A CA 1
ATOM 5799 C C . VAL A 1 734 ? 23.250 -2.712 3.173 1.00 75.69 734 VAL A C 1
ATOM 5801 O O . VAL A 1 734 ? 24.112 -1.848 3.013 1.00 75.69 734 VAL A O 1
ATOM 5804 N N . TYR A 1 735 ? 23.086 -3.331 4.346 1.00 84.56 735 TYR A N 1
ATOM 5805 C CA . TYR A 1 735 ? 23.923 -3.022 5.506 1.00 84.56 735 TYR A CA 1
ATOM 5806 C C . TYR A 1 735 ? 25.397 -3.329 5.237 1.00 84.56 735 TYR A C 1
ATOM 5808 O O . TYR A 1 735 ? 26.264 -2.500 5.508 1.00 84.56 735 TYR A O 1
ATOM 5816 N N . LYS A 1 736 ? 25.692 -4.506 4.673 1.00 84.00 736 LYS A N 1
ATOM 5817 C CA . LYS A 1 736 ? 27.066 -4.913 4.349 1.00 84.00 736 LYS A CA 1
ATOM 5818 C C . LYS A 1 736 ? 27.725 -3.965 3.357 1.00 84.00 736 LYS A C 1
ATOM 5820 O O . LYS A 1 736 ? 28.897 -3.647 3.544 1.00 84.00 736 LYS A O 1
ATOM 5825 N N . HIS A 1 737 ? 26.975 -3.477 2.371 1.00 89.19 737 HIS A N 1
ATOM 5826 C CA . HIS A 1 737 ? 27.447 -2.458 1.443 1.00 89.19 737 HIS A CA 1
ATOM 5827 C C . HIS A 1 737 ? 27.853 -1.176 2.181 1.00 89.19 737 HIS A C 1
ATOM 5829 O O . HIS A 1 737 ? 28.999 -0.744 2.068 1.00 89.19 737 HIS A O 1
ATOM 5835 N N . PHE A 1 738 ? 26.967 -0.606 3.007 1.00 91.88 738 PHE A N 1
ATOM 5836 C CA . PHE A 1 738 ? 27.307 0.584 3.796 1.00 91.88 738 PHE A CA 1
ATOM 5837 C C . PHE A 1 738 ? 28.475 0.330 4.754 1.00 91.88 738 PHE A C 1
ATOM 5839 O O . PHE A 1 738 ? 29.348 1.185 4.885 1.00 91.88 738 PHE A O 1
ATOM 5846 N N . LYS A 1 739 ? 28.544 -0.850 5.381 1.00 92.50 739 LYS A N 1
ATOM 5847 C CA . LYS A 1 739 ? 29.628 -1.203 6.303 1.00 92.50 739 LYS A CA 1
ATOM 5848 C C . LYS A 1 739 ? 30.977 -1.312 5.596 1.00 92.50 739 LYS A C 1
ATOM 5850 O O . LYS A 1 739 ? 31.980 -0.908 6.176 1.00 92.50 739 LYS A O 1
ATOM 5855 N N . ALA A 1 740 ? 31.003 -1.848 4.377 1.00 93.81 740 ALA A N 1
ATOM 5856 C CA . ALA A 1 740 ? 32.214 -1.981 3.574 1.00 93.81 740 ALA A CA 1
ATOM 5857 C C . ALA A 1 740 ? 32.676 -0.634 2.996 1.00 93.81 740 ALA A C 1
ATOM 5859 O O . ALA A 1 740 ? 33.862 -0.322 3.060 1.00 93.81 740 ALA A O 1
ATOM 5860 N N . THR A 1 741 ? 31.748 0.169 2.468 1.00 95.44 741 THR A N 1
ATOM 5861 C CA . THR A 1 741 ? 32.064 1.445 1.809 1.00 95.44 741 THR A CA 1
ATOM 5862 C C . THR A 1 741 ? 32.355 2.561 2.812 1.00 95.44 741 THR A C 1
ATOM 5864 O O . THR A 1 741 ? 33.280 3.345 2.615 1.00 95.44 741 THR A O 1
ATOM 5867 N N . ASN A 1 742 ? 31.585 2.648 3.901 1.00 93.31 742 ASN A N 1
ATOM 5868 C CA . ASN A 1 742 ? 31.776 3.648 4.948 1.00 93.31 742 ASN A CA 1
ATOM 5869 C C . ASN A 1 742 ? 31.466 3.063 6.341 1.00 93.31 742 ASN A C 1
ATOM 5871 O O . ASN A 1 742 ? 30.372 3.257 6.888 1.00 93.31 742 ASN A O 1
ATOM 5875 N N . PRO A 1 743 ? 32.435 2.371 6.967 1.00 93.38 743 PRO A N 1
ATOM 5876 C CA . PRO A 1 743 ? 32.216 1.713 8.248 1.00 93.38 743 PRO A CA 1
ATOM 5877 C C . PRO A 1 743 ? 31.865 2.676 9.387 1.00 93.38 743 PRO A C 1
ATOM 5879 O O . PRO A 1 743 ? 31.272 2.211 10.361 1.00 93.38 743 PRO A O 1
ATOM 5882 N N . HIS A 1 744 ? 32.178 3.977 9.269 1.00 94.50 744 HIS A N 1
ATOM 5883 C CA . HIS A 1 744 ? 31.830 5.009 10.255 1.00 94.50 744 HIS A CA 1
ATOM 5884 C C . HIS A 1 744 ? 30.325 5.293 10.316 1.00 94.50 744 HIS A C 1
ATOM 5886 O O . HIS A 1 744 ? 29.827 5.689 11.366 1.00 94.50 744 HIS A O 1
ATOM 5892 N N . MET A 1 745 ? 29.587 5.066 9.224 1.00 94.38 745 MET A N 1
ATOM 5893 C CA . MET A 1 745 ? 28.125 5.199 9.219 1.00 94.38 745 MET A CA 1
ATOM 5894 C C . MET A 1 745 ? 27.438 4.052 9.965 1.00 94.38 745 MET A C 1
ATOM 5896 O O . MET A 1 745 ? 26.277 4.184 10.350 1.00 94.38 745 MET A O 1
ATOM 5900 N N . CYS A 1 746 ? 28.131 2.928 10.157 1.00 95.19 746 CYS A N 1
ATOM 5901 C CA . CYS A 1 746 ? 27.531 1.682 10.608 1.00 95.19 746 CYS A CA 1
ATOM 5902 C C . CYS A 1 746 ? 27.982 1.300 12.020 1.00 95.19 746 CYS A C 1
ATOM 5904 O O . CYS A 1 746 ? 29.172 1.069 12.254 1.00 95.19 746 CYS A O 1
ATOM 5906 N N . ALA A 1 747 ? 27.035 1.134 12.940 1.00 92.94 747 ALA A N 1
ATOM 5907 C CA . ALA A 1 747 ? 27.315 0.781 14.330 1.00 92.94 747 ALA A CA 1
ATOM 5908 C C . ALA A 1 747 ? 26.470 -0.418 14.795 1.00 92.94 747 ALA A C 1
ATOM 5910 O O . ALA A 1 747 ? 25.284 -0.487 14.455 1.00 92.94 747 ALA A O 1
ATOM 5911 N N . PRO A 1 748 ? 27.043 -1.339 15.591 1.00 89.69 748 PRO A N 1
ATOM 5912 C CA . PRO A 1 748 ? 26.268 -2.404 16.212 1.00 89.69 748 PRO A CA 1
ATOM 5913 C C . PRO A 1 748 ? 25.296 -1.830 17.251 1.00 89.69 748 PRO A C 1
ATOM 5915 O O . PRO A 1 748 ? 25.654 -0.913 17.992 1.00 89.69 748 PRO A O 1
ATOM 5918 N N . MET A 1 749 ? 24.072 -2.366 17.317 1.00 84.88 749 MET A N 1
ATOM 5919 C CA . MET A 1 749 ? 23.048 -1.929 18.284 1.00 84.88 749 MET A CA 1
ATOM 5920 C C . MET A 1 749 ? 22.578 -3.074 19.193 1.00 84.88 749 MET A C 1
ATOM 5922 O O . MET A 1 749 ? 22.508 -2.905 20.409 1.00 84.88 749 MET A O 1
ATOM 5926 N N . LYS A 1 750 ? 22.244 -4.233 18.619 1.00 81.25 750 LYS A N 1
ATOM 5927 C CA . LYS A 1 750 ? 21.826 -5.473 19.296 1.00 81.25 750 LYS A CA 1
ATOM 5928 C C . LYS A 1 750 ? 22.405 -6.686 18.546 1.00 81.25 750 LYS A C 1
ATOM 5930 O O . LYS A 1 750 ? 22.781 -6.533 17.389 1.00 81.25 750 LYS A O 1
ATOM 5935 N N . PRO A 1 751 ? 22.443 -7.894 19.144 1.00 71.88 751 PRO A N 1
ATOM 5936 C CA . PRO A 1 751 ? 23.021 -9.079 18.495 1.00 71.88 751 PRO A CA 1
ATOM 5937 C C . PRO A 1 751 ? 22.451 -9.414 17.106 1.00 71.88 751 PRO A C 1
ATOM 5939 O O . PRO A 1 751 ? 23.139 -10.020 16.292 1.00 71.88 751 PRO A O 1
ATOM 5942 N N . ASP A 1 752 ? 21.204 -9.030 16.832 1.00 69.56 752 ASP A N 1
ATOM 5943 C CA . ASP A 1 752 ? 20.484 -9.279 15.582 1.00 69.56 752 ASP A CA 1
ATOM 5944 C C . ASP A 1 752 ? 20.182 -8.004 14.774 1.00 69.56 752 ASP A C 1
ATOM 5946 O O . ASP A 1 752 ? 19.527 -8.085 13.730 1.00 69.56 752 ASP A O 1
ATOM 5950 N N . ARG A 1 753 ? 20.639 -6.830 15.233 1.00 78.75 753 ARG A N 1
ATOM 5951 C CA . ARG A 1 753 ? 20.378 -5.536 14.588 1.00 78.75 753 ARG A CA 1
ATOM 5952 C C . ARG A 1 753 ? 21.538 -4.563 14.725 1.00 78.75 753 ARG A C 1
ATOM 5954 O O . ARG A 1 753 ? 21.923 -4.190 15.831 1.00 78.75 753 ARG A O 1
ATOM 5961 N N . ASP A 1 754 ? 21.955 -4.037 13.585 1.00 91.00 754 ASP A N 1
ATOM 5962 C CA . ASP A 1 754 ? 22.890 -2.928 13.472 1.00 91.00 754 ASP A CA 1
ATOM 5963 C C . ASP A 1 754 ? 22.155 -1.674 12.974 1.00 91.00 754 ASP A C 1
ATOM 5965 O O . ASP A 1 754 ? 20.945 -1.684 12.727 1.00 91.00 754 ASP A O 1
ATOM 5969 N N . VAL A 1 755 ? 22.873 -0.561 12.866 1.00 92.94 755 VAL A N 1
ATOM 5970 C CA . VAL A 1 755 ? 22.334 0.727 12.423 1.00 92.94 755 VAL A CA 1
ATOM 5971 C C . VAL A 1 755 ? 23.225 1.330 11.346 1.00 92.94 755 VAL A C 1
ATOM 5973 O O . VAL A 1 755 ? 24.441 1.344 11.509 1.00 92.94 755 VAL A O 1
ATOM 5976 N N . VAL A 1 756 ? 22.614 1.895 10.301 1.00 93.94 756 VAL A N 1
ATOM 5977 C CA . VAL A 1 756 ? 23.246 2.798 9.324 1.00 93.94 756 VAL A CA 1
ATOM 5978 C C . VAL A 1 756 ? 22.815 4.235 9.617 1.00 93.94 756 VAL A C 1
ATOM 5980 O O . VAL A 1 756 ? 21.628 4.502 9.806 1.00 93.94 756 VAL A O 1
ATOM 5983 N N . THR A 1 757 ? 23.766 5.165 9.662 1.00 94.88 757 THR A N 1
ATOM 5984 C CA . THR A 1 757 ? 23.538 6.577 9.997 1.00 94.88 757 THR A CA 1
ATOM 5985 C C . THR A 1 757 ? 23.735 7.469 8.777 1.00 94.88 757 THR A C 1
ATOM 5987 O O . THR A 1 757 ? 24.813 7.472 8.192 1.00 94.88 757 THR A O 1
ATOM 5990 N N . PHE A 1 758 ? 22.721 8.264 8.440 1.00 92.25 758 PHE A N 1
ATOM 5991 C CA . PHE A 1 758 ? 22.714 9.221 7.336 1.00 92.25 758 PHE A CA 1
ATOM 5992 C C . PHE A 1 758 ? 22.723 10.654 7.868 1.00 92.25 758 PHE A C 1
ATOM 5994 O O . PHE A 1 758 ? 21.965 10.980 8.784 1.00 92.25 758 PHE A O 1
ATOM 6001 N N . CYS A 1 759 ? 23.562 11.509 7.288 1.00 92.50 759 CYS A N 1
ATOM 6002 C CA . CYS A 1 759 ? 23.477 12.953 7.484 1.00 92.50 759 CYS A CA 1
ATOM 6003 C C . CYS A 1 759 ? 22.318 13.486 6.640 1.00 92.50 759 CYS A C 1
ATOM 6005 O O . CYS A 1 759 ? 22.290 13.242 5.435 1.00 92.50 759 CYS A O 1
ATOM 6007 N N . VAL A 1 760 ? 21.386 14.201 7.259 1.00 91.81 760 VAL A N 1
ATOM 6008 C CA . VAL A 1 760 ? 20.250 14.826 6.576 1.00 91.81 760 VAL A CA 1
ATOM 6009 C C . VAL A 1 760 ? 20.275 16.323 6.856 1.00 91.81 760 VAL A C 1
ATOM 6011 O O . VAL A 1 760 ? 20.539 16.735 7.988 1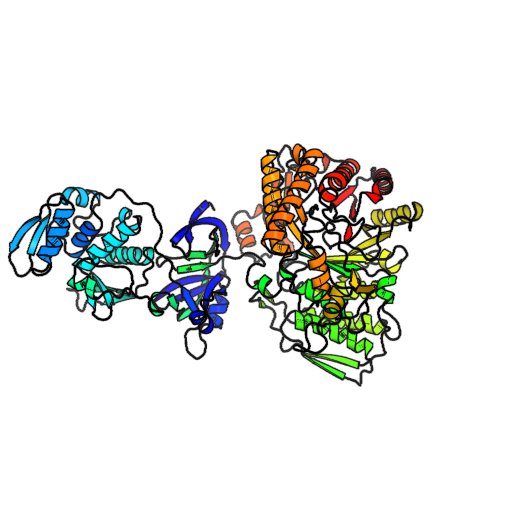.00 91.81 760 VAL A O 1
ATOM 6014 N N . GLU A 1 761 ? 20.008 17.122 5.827 1.00 93.50 761 GLU A N 1
ATOM 6015 C CA . GLU A 1 761 ? 19.892 18.577 5.905 1.00 93.50 761 GLU A CA 1
ATOM 6016 C C . GLU A 1 761 ? 18.566 19.016 5.280 1.00 93.50 761 GLU A C 1
ATOM 6018 O O . GLU A 1 761 ? 18.248 18.624 4.159 1.00 93.50 761 GLU A O 1
ATOM 6023 N N . ALA A 1 762 ? 17.786 19.794 6.029 1.00 91.50 762 ALA A N 1
ATOM 6024 C CA . ALA A 1 762 ? 16.508 20.334 5.580 1.00 91.50 762 ALA A CA 1
ATOM 6025 C C . ALA A 1 762 ? 16.719 21.618 4.746 1.00 91.50 762 ALA A C 1
ATOM 6027 O O . ALA A 1 762 ? 17.580 22.425 5.126 1.00 91.50 762 ALA A O 1
ATOM 6028 N N . PRO A 1 763 ? 15.938 21.869 3.675 1.00 88.50 763 PRO A N 1
ATOM 6029 C CA . PRO A 1 763 ? 16.105 23.039 2.799 1.00 88.50 763 PRO A CA 1
ATOM 6030 C C . PRO A 1 763 ? 16.060 24.367 3.560 1.00 88.50 763 PRO A C 1
ATOM 6032 O O . PRO A 1 763 ? 15.181 24.550 4.382 1.00 88.50 763 PRO A O 1
ATOM 6035 N N . GLU A 1 764 ? 16.943 25.331 3.285 1.00 88.38 764 GLU A N 1
ATOM 6036 C CA . GLU A 1 764 ? 17.101 26.556 4.104 1.00 88.38 764 GLU A CA 1
ATOM 6037 C C . GLU A 1 764 ? 15.797 27.339 4.379 1.00 88.38 764 GLU A C 1
ATOM 6039 O O . GLU A 1 764 ? 15.633 27.894 5.461 1.00 88.38 764 GLU A O 1
ATOM 6044 N N . HIS A 1 765 ? 14.853 27.329 3.436 1.00 88.56 765 HIS A N 1
ATOM 6045 C CA . HIS A 1 765 ? 13.549 27.996 3.530 1.00 88.56 765 HIS A CA 1
ATOM 6046 C C . HIS A 1 765 ? 12.454 27.163 4.223 1.00 88.56 765 HIS A C 1
ATOM 6048 O O . HIS A 1 765 ? 11.356 27.672 4.443 1.00 88.56 765 HIS A O 1
ATOM 6054 N N . SER A 1 766 ? 12.720 25.893 4.536 1.00 92.44 766 SER A N 1
ATOM 6055 C CA . SER A 1 766 ? 11.781 25.015 5.231 1.00 92.44 766 SER A CA 1
ATOM 6056 C C . SER A 1 766 ? 11.733 25.332 6.722 1.00 92.44 766 SER A C 1
ATOM 6058 O O . SER A 1 766 ? 12.747 25.725 7.309 1.00 92.44 766 SER A O 1
ATOM 6060 N N . TRP A 1 767 ? 10.602 25.054 7.364 1.00 94.12 767 TRP A N 1
ATOM 6061 C CA . TRP A 1 767 ? 10.479 25.189 8.817 1.00 94.12 767 TRP A CA 1
ATOM 6062 C C . TRP A 1 767 ? 11.022 23.964 9.558 1.00 94.12 767 TRP A C 1
ATOM 6064 O O . TRP A 1 767 ? 10.806 22.812 9.156 1.00 94.12 767 TRP A O 1
ATOM 6074 N N . ILE A 1 768 ? 11.734 24.215 10.655 1.00 93.19 768 ILE A N 1
ATOM 6075 C CA . ILE A 1 768 ? 12.209 23.207 11.606 1.00 93.19 768 ILE A CA 1
ATOM 6076 C C . ILE A 1 768 ? 11.429 23.309 12.922 1.00 93.19 768 ILE A C 1
ATOM 6078 O O . ILE A 1 768 ? 10.753 24.296 13.187 1.00 93.19 768 ILE A O 1
ATOM 6082 N N . LYS A 1 769 ? 11.522 22.278 13.763 1.00 89.94 769 LYS A N 1
ATOM 6083 C CA . LYS A 1 769 ? 10.821 22.200 15.051 1.00 89.94 769 LYS A CA 1
ATOM 6084 C C . LYS A 1 769 ? 11.055 23.432 15.938 1.00 89.94 769 LYS A C 1
ATOM 6086 O O . LYS A 1 769 ? 10.145 23.849 16.642 1.00 89.94 769 LYS A O 1
ATOM 6091 N N . ASP A 1 770 ? 12.254 24.011 15.900 1.00 89.19 770 ASP A N 1
ATOM 6092 C CA . ASP A 1 770 ? 12.599 25.178 16.720 1.00 89.19 770 ASP A CA 1
ATOM 6093 C C . ASP A 1 770 ? 11.944 26.479 16.227 1.00 89.19 770 ASP A C 1
ATOM 6095 O O . ASP A 1 770 ? 11.781 27.403 17.026 1.00 89.19 770 ASP A O 1
ATOM 6099 N N . ASP A 1 771 ? 11.523 26.529 14.956 1.00 90.06 771 ASP A N 1
ATOM 6100 C CA . ASP A 1 771 ? 10.870 27.692 14.342 1.00 90.06 771 ASP A CA 1
ATOM 6101 C C . ASP A 1 771 ? 9.392 27.816 14.739 1.00 90.06 771 ASP A C 1
ATOM 6103 O O . ASP A 1 771 ? 8.796 28.866 14.519 1.00 90.06 771 ASP A O 1
ATOM 6107 N N . LEU A 1 772 ? 8.793 26.755 15.293 1.00 91.31 772 LEU A N 1
ATOM 6108 C CA . LEU A 1 772 ? 7.366 26.689 15.602 1.00 91.31 772 LEU A CA 1
ATOM 6109 C C . LEU A 1 772 ? 7.131 26.391 17.085 1.00 91.31 772 LEU A C 1
ATOM 6111 O O . LEU A 1 772 ? 7.663 25.437 17.655 1.00 91.31 772 LEU A O 1
ATOM 6115 N N . SER A 1 773 ? 6.265 27.185 17.702 1.00 94.69 773 SER A N 1
ATOM 6116 C CA . SER A 1 773 ? 5.621 26.854 18.970 1.00 94.69 773 SER A CA 1
ATOM 6117 C C . SER A 1 773 ? 4.560 25.762 18.789 1.00 94.69 773 SER A C 1
ATOM 6119 O O . SER A 1 773 ? 4.088 25.472 17.679 1.00 94.69 773 SER A O 1
ATOM 6121 N N . ALA A 1 774 ? 4.128 25.167 19.903 1.00 93.81 774 ALA A N 1
ATOM 6122 C CA . ALA A 1 774 ? 3.021 24.214 19.887 1.00 93.81 774 ALA A CA 1
ATOM 6123 C C . ALA A 1 774 ? 1.717 24.866 19.393 1.00 93.81 774 ALA A C 1
ATOM 6125 O O . ALA A 1 774 ? 0.916 24.218 18.721 1.00 93.81 774 ALA A O 1
ATOM 6126 N N . ILE A 1 775 ? 1.516 26.153 19.705 1.00 95.88 775 ILE A N 1
ATOM 6127 C CA . ILE A 1 775 ? 0.338 26.919 19.283 1.00 95.88 775 ILE A CA 1
ATOM 6128 C C . ILE A 1 775 ? 0.376 27.212 17.784 1.00 95.88 775 ILE A C 1
ATOM 6130 O O . ILE A 1 775 ? -0.604 26.921 17.112 1.00 95.88 775 ILE A O 1
ATOM 6134 N N . GLU A 1 776 ? 1.499 27.680 17.237 1.00 95.44 776 GLU A N 1
ATOM 6135 C CA . GLU A 1 776 ? 1.623 27.915 15.786 1.00 95.44 776 GLU A CA 1
ATOM 6136 C C . GLU A 1 776 ? 1.403 26.617 14.993 1.00 95.44 776 GLU A C 1
ATOM 6138 O O . GLU A 1 776 ? 0.705 26.604 13.980 1.00 95.44 776 GLU A O 1
ATOM 6143 N N . SER A 1 777 ? 1.906 25.488 15.504 1.00 94.62 777 SER A N 1
ATOM 6144 C CA . SER A 1 777 ? 1.652 24.170 14.907 1.00 94.62 777 SER A CA 1
ATOM 6145 C C . SER A 1 777 ? 0.159 23.807 14.909 1.00 94.62 777 SER A C 1
ATOM 6147 O O . SER A 1 777 ? -0.353 23.267 13.929 1.00 94.62 777 SER A O 1
ATOM 6149 N N . LEU A 1 778 ? -0.562 24.111 15.994 1.00 95.31 778 LEU A N 1
ATOM 6150 C CA . LEU A 1 778 ? -2.011 23.908 16.089 1.00 95.31 778 LEU A CA 1
ATOM 6151 C C . LEU A 1 778 ? -2.792 24.854 15.167 1.00 95.31 778 LEU A C 1
ATOM 6153 O O . LEU A 1 778 ? -3.769 24.436 14.549 1.00 95.31 778 LEU A O 1
ATOM 6157 N N . GLU A 1 779 ? -2.362 26.106 15.033 1.00 96.00 779 GLU A N 1
ATOM 6158 C CA . GLU A 1 779 ? -2.962 27.078 14.116 1.00 96.00 779 GLU A CA 1
ATOM 6159 C C . GLU A 1 779 ? -2.832 26.624 12.659 1.00 96.00 779 GLU A C 1
ATOM 6161 O O . GLU A 1 779 ? -3.805 26.700 11.910 1.00 96.00 779 GLU A O 1
ATOM 6166 N N . MET A 1 780 ? -1.687 26.055 12.266 1.00 95.69 780 MET A N 1
ATOM 6167 C CA . MET A 1 780 ? -1.505 25.443 10.943 1.00 95.69 780 MET A CA 1
ATOM 6168 C C . MET A 1 780 ? -2.473 24.275 10.704 1.00 95.69 780 MET A C 1
ATOM 6170 O O . MET A 1 780 ? -3.015 24.130 9.603 1.00 95.69 780 MET A O 1
ATOM 6174 N N . VAL A 1 781 ? -2.701 23.443 11.728 1.00 95.94 781 VAL A N 1
ATOM 6175 C CA . VAL A 1 781 ? -3.664 22.332 11.678 1.00 95.94 781 VAL A CA 1
ATOM 6176 C C . VAL A 1 781 ? -5.081 22.865 11.482 1.00 95.94 781 VAL A C 1
ATOM 6178 O O . VAL A 1 781 ? -5.767 22.410 10.569 1.00 95.94 781 VAL A O 1
ATOM 6181 N N . VAL A 1 782 ? -5.503 23.856 12.274 1.00 96.81 782 VAL A N 1
ATOM 6182 C CA . VAL A 1 782 ? -6.831 24.484 12.157 1.00 96.81 782 VAL A CA 1
ATOM 6183 C C . VAL A 1 782 ? -6.999 25.149 10.790 1.00 96.81 782 VAL A C 1
ATOM 6185 O O . VAL A 1 782 ? -8.000 24.910 10.116 1.00 96.81 782 VAL A O 1
ATOM 6188 N N . LEU A 1 783 ? -6.005 25.916 10.334 1.00 97.38 783 LEU A N 1
ATOM 6189 C CA . LEU A 1 783 ? -6.006 26.552 9.016 1.00 97.38 783 LEU A CA 1
ATOM 6190 C C . LEU A 1 783 ? -6.212 25.514 7.913 1.00 97.38 783 LEU A C 1
ATOM 6192 O O . LEU A 1 783 ? -7.068 25.701 7.049 1.00 97.38 783 LEU A O 1
ATOM 6196 N N . THR A 1 784 ? -5.479 24.405 7.970 1.00 97.56 784 THR A N 1
ATOM 6197 C CA . THR A 1 784 ? -5.555 23.345 6.959 1.00 97.56 784 THR A CA 1
ATOM 6198 C C . THR A 1 784 ? -6.866 22.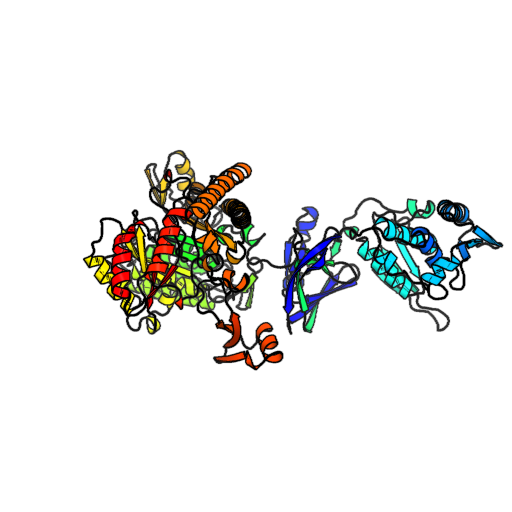567 7.031 1.00 97.56 784 THR A C 1
ATOM 6200 O O . THR A 1 784 ? -7.453 22.243 5.995 1.00 97.56 784 THR A O 1
ATOM 6203 N N . GLN A 1 785 ? -7.377 22.311 8.237 1.00 96.44 785 GLN A N 1
ATOM 6204 C CA . GLN A 1 785 ? -8.673 21.668 8.421 1.00 96.44 785 GLN A CA 1
ATOM 6205 C C . GLN A 1 785 ? -9.797 22.509 7.799 1.00 96.44 785 GLN A C 1
ATOM 6207 O O . GLN A 1 785 ? -10.626 21.977 7.061 1.00 96.44 785 GLN A O 1
ATOM 6212 N N . GLU A 1 786 ? -9.822 23.815 8.071 1.00 96.19 786 GLU A N 1
ATOM 6213 C CA . GLU A 1 786 ? -10.861 24.720 7.571 1.00 96.19 786 GLU A CA 1
ATOM 6214 C C . GLU A 1 786 ? -10.772 24.936 6.058 1.00 96.19 786 GLU A C 1
ATOM 6216 O O . GLU A 1 786 ? -11.788 24.930 5.365 1.00 96.19 786 GLU A O 1
ATOM 6221 N N . ASN A 1 787 ? -9.563 25.116 5.524 1.00 97.88 787 ASN A N 1
ATOM 6222 C CA . ASN A 1 787 ? -9.401 25.601 4.155 1.00 97.88 787 ASN A CA 1
ATOM 6223 C C . ASN A 1 787 ? -9.172 24.491 3.134 1.00 97.88 787 ASN A C 1
ATOM 6225 O O . ASN A 1 787 ? -9.703 24.596 2.029 1.00 97.88 787 ASN A O 1
ATOM 6229 N N . TYR A 1 788 ? -8.452 23.426 3.484 1.00 97.75 788 TYR A N 1
ATOM 6230 C CA . TYR A 1 788 ? -8.204 22.305 2.579 1.00 97.75 788 TYR A CA 1
ATOM 6231 C C . TYR A 1 788 ? -9.205 21.166 2.800 1.00 97.75 788 TYR A C 1
ATOM 6233 O O . TYR A 1 788 ? -9.911 20.762 1.878 1.00 97.75 788 TYR A O 1
ATOM 6241 N N . VAL A 1 789 ? -9.313 20.673 4.036 1.00 96.44 789 VAL A N 1
ATOM 6242 C CA . VAL A 1 789 ? -10.055 19.437 4.335 1.00 96.44 789 VAL A CA 1
ATOM 6243 C C . VAL A 1 789 ? -11.570 19.631 4.258 1.00 96.44 789 VAL A C 1
ATOM 6245 O O . VAL A 1 789 ? -12.247 18.901 3.531 1.00 96.44 789 VAL A O 1
ATOM 6248 N N . LYS A 1 790 ? -12.123 20.639 4.945 1.00 94.94 790 LYS A N 1
ATOM 6249 C CA . LYS A 1 790 ? -13.564 20.944 4.878 1.00 94.94 790 LYS A CA 1
ATOM 6250 C C . LYS A 1 790 ? -13.992 21.373 3.474 1.00 94.94 790 LYS A C 1
ATOM 6252 O O . LYS A 1 790 ? -15.016 20.903 2.989 1.00 94.94 790 LYS A O 1
ATOM 6257 N N . SER A 1 791 ? -13.176 22.166 2.775 1.00 96.38 791 SER A N 1
ATOM 6258 C CA . SER A 1 791 ? -13.423 22.525 1.367 1.00 96.38 791 SER A CA 1
ATOM 6259 C C . SER A 1 791 ? -13.375 21.334 0.409 1.00 96.38 791 SER A C 1
ATOM 6261 O O . SER A 1 791 ? -13.966 21.404 -0.664 1.00 96.38 791 SER A O 1
ATOM 6263 N N . GLY A 1 792 ? -12.683 20.254 0.785 1.00 95.38 792 GLY A N 1
ATOM 6264 C CA . GLY A 1 792 ? -12.645 18.973 0.077 1.00 95.38 792 GLY A CA 1
ATOM 6265 C C . GLY A 1 792 ? -13.793 18.024 0.442 1.00 95.38 792 GLY A C 1
ATOM 6266 O O . GLY A 1 792 ? -13.733 16.838 0.128 1.00 95.38 792 GLY A O 1
ATOM 6267 N N . THR A 1 793 ? -14.828 18.493 1.145 1.00 93.56 793 THR A N 1
ATOM 6268 C CA . THR A 1 793 ? -16.042 17.707 1.415 1.00 93.56 793 THR A CA 1
ATOM 6269 C C . THR A 1 793 ? -17.068 17.986 0.318 1.00 93.56 793 THR A C 1
ATOM 6271 O O . THR A 1 793 ? -17.679 19.051 0.292 1.00 93.56 793 THR A O 1
ATOM 6274 N N . ALA A 1 794 ? -17.235 17.044 -0.612 1.00 88.81 794 ALA A N 1
ATOM 6275 C CA . ALA A 1 794 ? -18.092 17.213 -1.785 1.00 88.81 794 ALA A CA 1
ATOM 6276 C C . ALA A 1 794 ? -19.571 16.912 -1.495 1.00 88.81 794 ALA A C 1
ATOM 6278 O O . ALA A 1 794 ? -20.450 17.596 -2.018 1.00 88.81 794 ALA A O 1
ATOM 6279 N N . PHE A 1 795 ? -19.846 15.904 -0.659 1.00 85.75 795 PHE A N 1
ATOM 6280 C CA . PHE A 1 795 ? -21.204 15.454 -0.341 1.00 85.75 795 PHE A CA 1
ATOM 6281 C C . PHE A 1 795 ? -21.353 15.177 1.154 1.00 85.75 795 PHE A C 1
ATOM 6283 O O . PHE A 1 795 ? -21.091 14.074 1.631 1.00 85.75 795 PHE A O 1
ATOM 6290 N N . ASP A 1 796 ? -21.836 16.173 1.893 1.00 79.81 796 ASP A N 1
ATOM 6291 C CA . ASP A 1 796 ? -22.097 16.041 3.332 1.00 79.81 796 ASP A CA 1
ATOM 6292 C C . ASP A 1 796 ? -23.345 15.182 3.631 1.00 79.81 796 ASP A C 1
ATOM 6294 O O . ASP A 1 796 ? -23.549 14.715 4.742 1.00 79.81 796 ASP A O 1
ATOM 6298 N N . THR A 1 797 ? -24.182 14.894 2.632 1.00 78.69 797 THR A N 1
ATOM 6299 C CA . THR A 1 797 ? -25.458 14.182 2.821 1.00 78.69 797 THR A CA 1
ATOM 6300 C C . THR A 1 797 ? -25.314 12.731 3.282 1.00 78.69 797 THR A C 1
ATOM 6302 O O . THR A 1 797 ? -26.209 12.230 3.958 1.00 78.69 797 THR A O 1
ATOM 6305 N N . TYR A 1 798 ? -24.222 12.041 2.936 1.00 77.75 798 TYR A N 1
ATOM 6306 C CA . TYR A 1 798 ? -24.024 10.635 3.320 1.00 77.75 798 TYR A CA 1
ATOM 6307 C C . TYR A 1 798 ? -23.627 10.460 4.786 1.00 77.75 798 TYR A C 1
ATOM 6309 O O . TYR A 1 798 ? -24.020 9.484 5.425 1.00 77.75 798 TYR A O 1
ATOM 6317 N N . SER A 1 799 ? -22.844 11.403 5.305 1.00 85.25 799 SER A N 1
ATOM 6318 C CA . SER A 1 799 ? -22.372 11.426 6.687 1.00 85.25 799 SER A CA 1
ATOM 6319 C C . SER A 1 799 ? -22.275 12.886 7.148 1.00 85.25 799 SER A C 1
ATOM 6321 O O . SER A 1 799 ? -21.170 13.433 7.148 1.00 85.25 799 SER A O 1
ATOM 6323 N N . PRO A 1 800 ? -23.407 13.521 7.509 1.00 85.31 800 PRO A N 1
ATOM 6324 C CA . PRO A 1 800 ? -23.442 14.944 7.840 1.00 85.31 800 PRO A CA 1
ATOM 6325 C C . PRO A 1 800 ? -22.492 15.310 8.977 1.00 85.31 800 PRO A C 1
ATOM 6327 O O . PRO A 1 800 ? -22.424 14.600 9.984 1.00 85.31 800 PRO A O 1
ATOM 6330 N N . GLY A 1 801 ? -21.749 16.403 8.804 1.00 81.25 801 GLY A N 1
ATOM 6331 C CA . GLY A 1 801 ? -20.759 16.891 9.772 1.00 81.25 801 GLY A CA 1
ATOM 6332 C C . GLY A 1 801 ? -19.472 16.061 9.832 1.00 81.25 801 GLY A C 1
ATOM 6333 O O . GLY A 1 801 ? -18.551 16.388 10.581 1.00 81.25 801 GLY A O 1
ATOM 6334 N N . CYS A 1 802 ? -19.361 14.991 9.039 1.00 85.75 802 CYS A N 1
ATOM 6335 C CA . CYS A 1 802 ? -18.156 14.175 8.997 1.00 85.75 802 CYS A CA 1
ATOM 6336 C C . CYS A 1 802 ? -17.217 14.695 7.914 1.00 85.75 802 CYS A C 1
ATOM 6338 O O . CYS A 1 802 ? -17.492 14.564 6.722 1.00 85.75 802 CYS A O 1
ATOM 6340 N N . HIS A 1 803 ? -16.051 15.172 8.336 1.00 90.19 803 HIS A N 1
ATOM 6341 C CA . HIS A 1 803 ? -14.938 15.545 7.466 1.00 90.19 803 HIS A CA 1
ATOM 6342 C C . HIS A 1 803 ? -13.761 14.608 7.710 1.00 90.19 803 HIS A C 1
ATOM 6344 O O . HIS A 1 803 ? -13.666 14.019 8.785 1.00 90.19 803 HIS A O 1
ATOM 6350 N N . HIS A 1 804 ? -12.850 14.480 6.745 1.00 94.19 804 HIS A N 1
ATOM 6351 C CA . HIS A 1 804 ? -11.526 13.928 7.035 1.00 94.19 804 HIS A CA 1
ATOM 6352 C C . HIS A 1 804 ? -10.762 14.840 8.018 1.00 94.19 804 HIS A C 1
ATOM 6354 O O . HIS A 1 804 ? -11.285 15.856 8.481 1.00 94.19 804 HIS A O 1
ATOM 6360 N N . GLY A 1 805 ? -9.523 14.482 8.333 1.00 93.50 805 GLY A N 1
ATOM 6361 C CA . GLY A 1 805 ? -8.694 15.158 9.317 1.00 93.50 805 GLY A CA 1
ATOM 6362 C C . GLY A 1 805 ? -7.319 15.554 8.789 1.00 93.50 805 GLY A C 1
ATOM 6363 O O . GLY A 1 805 ? -6.844 15.091 7.747 1.00 93.50 805 GLY A O 1
ATOM 6364 N N . VAL A 1 806 ? -6.659 16.395 9.576 1.00 95.19 806 VAL A N 1
ATOM 6365 C CA . VAL A 1 806 ? -5.231 16.699 9.473 1.00 95.19 806 VAL A CA 1
ATOM 6366 C C . VAL A 1 806 ? -4.516 15.923 10.574 1.00 95.19 806 VAL A C 1
ATOM 6368 O O . VAL A 1 806 ? -4.507 16.343 11.731 1.00 95.19 806 VAL A O 1
ATOM 6371 N N . SER A 1 807 ? -3.927 14.779 10.234 1.00 91.88 807 SER A N 1
ATOM 6372 C CA . SER A 1 807 ? -3.202 13.967 11.209 1.00 91.88 807 SER A CA 1
ATOM 6373 C C . SER A 1 807 ? -1.886 14.638 11.599 1.00 91.88 807 SER A C 1
ATOM 6375 O O . SER A 1 807 ? -1.075 15.030 10.754 1.00 91.88 807 SER A O 1
ATOM 6377 N N . ASN A 1 808 ? -1.690 14.797 12.905 1.00 90.19 808 ASN A N 1
ATOM 6378 C CA . ASN A 1 808 ? -0.578 15.544 13.468 1.00 90.19 808 ASN A CA 1
ATOM 6379 C C . ASN A 1 808 ? -0.162 15.005 14.845 1.00 90.19 808 ASN A C 1
ATOM 6381 O O . ASN A 1 808 ? -0.937 14.387 15.578 1.00 90.19 808 ASN A O 1
ATOM 6385 N N . THR A 1 809 ? 1.097 15.247 15.185 1.00 88.88 809 THR A N 1
ATOM 6386 C CA . THR A 1 809 ? 1.670 15.098 16.518 1.00 88.88 809 THR A CA 1
ATOM 6387 C C . THR A 1 809 ? 2.260 16.441 16.912 1.00 88.88 809 THR A C 1
ATOM 6389 O O . THR A 1 809 ? 3.233 16.900 16.310 1.00 88.88 809 THR A O 1
ATOM 6392 N N . ILE A 1 810 ? 1.671 17.072 17.924 1.00 90.00 810 ILE A N 1
ATOM 6393 C CA . ILE A 1 810 ? 2.132 18.364 18.424 1.00 90.00 810 ILE A CA 1
ATOM 6394 C C . ILE A 1 810 ? 3.178 18.124 19.504 1.00 90.00 810 ILE A C 1
ATOM 6396 O O . ILE A 1 810 ? 2.919 17.467 20.516 1.00 90.00 810 ILE A O 1
ATOM 6400 N N . MET A 1 811 ? 4.368 18.671 19.277 1.00 88.31 811 MET A N 1
ATOM 6401 C CA . MET A 1 811 ? 5.436 18.693 20.268 1.00 88.31 811 MET A CA 1
ATOM 6402 C C . MET A 1 811 ? 5.172 19.842 21.240 1.00 88.31 811 MET A C 1
ATOM 6404 O O . MET A 1 811 ? 5.015 20.977 20.802 1.00 88.31 811 MET A O 1
ATOM 6408 N N . VAL A 1 812 ? 5.113 19.555 22.540 1.00 90.75 812 VAL A N 1
ATOM 6409 C CA . VAL A 1 812 ? 4.719 20.539 23.559 1.00 90.75 812 VAL A CA 1
ATOM 6410 C C . VAL A 1 812 ? 5.872 20.802 24.523 1.00 90.75 812 VAL A C 1
ATOM 6412 O O . VAL A 1 812 ? 6.304 19.892 25.244 1.00 90.75 812 VAL A O 1
ATOM 6415 N N . ARG A 1 813 ? 6.353 22.052 24.576 1.00 90.25 813 ARG A N 1
ATOM 6416 C CA . ARG A 1 813 ? 7.352 22.484 25.564 1.00 90.25 813 ARG A CA 1
ATOM 6417 C C . ARG A 1 813 ? 6.730 22.563 26.955 1.00 90.25 813 ARG A C 1
ATOM 6419 O O . ARG A 1 813 ? 5.514 22.687 27.129 1.00 90.25 813 ARG A O 1
ATOM 6426 N N . LYS A 1 814 ? 7.569 22.497 27.989 1.00 89.00 814 LYS A N 1
ATOM 6427 C CA . LYS A 1 814 ? 7.128 22.399 29.391 1.00 89.00 814 LYS A CA 1
ATOM 6428 C C . LYS A 1 814 ? 6.198 23.548 29.811 1.00 89.00 814 LYS A C 1
ATOM 6430 O O . LYS A 1 814 ? 5.263 23.328 30.581 1.00 89.00 814 LYS A O 1
ATOM 6435 N N . GLU A 1 815 ? 6.437 24.746 29.298 1.00 92.50 815 GLU A N 1
ATOM 6436 C CA . GLU A 1 815 ? 5.690 25.979 29.553 1.00 92.50 815 GLU A CA 1
ATOM 6437 C C . GLU A 1 815 ? 4.427 26.147 28.692 1.00 92.50 815 GLU A C 1
ATOM 6439 O O . GLU A 1 815 ? 3.570 26.969 29.015 1.00 92.50 815 GLU A O 1
ATOM 6444 N N . GLU A 1 816 ? 4.276 25.366 27.620 1.00 93.56 816 GLU A N 1
ATOM 6445 C CA . GLU A 1 816 ? 3.191 25.528 26.643 1.00 93.56 816 GLU A CA 1
ATOM 6446 C C . GLU A 1 816 ? 1.941 24.711 26.981 1.00 93.56 816 GLU A C 1
ATOM 6448 O O . GLU A 1 816 ? 0.850 25.055 26.529 1.00 93.56 816 GLU A O 1
ATOM 6453 N N . TRP A 1 817 ? 2.065 23.674 27.816 1.00 93.38 817 TRP A N 1
ATOM 6454 C CA . TRP A 1 817 ? 0.980 22.734 28.131 1.00 93.38 817 TRP A CA 1
ATOM 6455 C C . TRP A 1 817 ? -0.345 23.401 28.519 1.00 93.38 817 TRP A C 1
ATOM 6457 O O . TRP A 1 817 ? -1.399 22.945 28.087 1.00 93.38 817 TRP A O 1
ATOM 6467 N N . GLY A 1 818 ? -0.303 24.470 29.323 1.00 93.56 818 GLY A N 1
ATOM 6468 C CA . GLY A 1 818 ? -1.512 25.199 29.723 1.00 93.56 818 GLY A CA 1
ATOM 6469 C C . GLY A 1 818 ? -2.206 25.867 28.534 1.00 93.56 818 GLY A C 1
ATOM 6470 O O . GLY A 1 818 ? -3.401 25.679 28.336 1.00 93.56 818 GLY A O 1
ATOM 6471 N N . LYS A 1 819 ? -1.435 26.567 27.692 1.00 95.25 819 LYS A N 1
ATOM 6472 C CA . LYS A 1 819 ? -1.955 27.233 26.490 1.00 95.25 819 LYS A CA 1
ATOM 6473 C C . LYS A 1 819 ? -2.483 26.225 25.472 1.00 95.25 819 LYS A C 1
ATOM 6475 O O . LYS A 1 819 ? -3.543 26.443 24.905 1.00 95.25 819 LYS A O 1
ATOM 6480 N N . VAL A 1 820 ? -1.772 25.114 25.275 1.00 94.81 820 VAL A N 1
ATOM 6481 C CA . VAL A 1 820 ? -2.182 24.025 24.373 1.00 94.81 820 VAL A CA 1
ATOM 6482 C C . VAL A 1 820 ? -3.517 23.427 24.812 1.00 94.81 820 VAL A C 1
ATOM 6484 O O . VAL A 1 820 ? -4.406 23.243 23.984 1.00 94.81 820 VAL A O 1
ATOM 6487 N N . LYS A 1 821 ? -3.692 23.177 26.116 1.00 94.94 821 LYS A N 1
ATOM 6488 C CA . LYS A 1 821 ? -4.952 22.682 26.684 1.00 94.94 821 LYS A CA 1
ATOM 6489 C C . LYS A 1 821 ? -6.125 23.604 26.360 1.00 94.94 821 LYS A C 1
ATOM 6491 O O . LYS A 1 821 ? -7.185 23.139 25.943 1.00 94.94 821 LYS A O 1
ATOM 6496 N N . ASP A 1 822 ? -5.946 24.902 26.575 1.00 95.19 822 ASP A N 1
ATOM 6497 C CA . ASP A 1 822 ? -7.006 25.881 26.351 1.00 95.19 822 ASP A CA 1
ATOM 6498 C C . ASP A 1 822 ? -7.284 26.071 24.859 1.00 95.19 822 ASP A C 1
ATOM 6500 O O . ASP A 1 822 ? -8.442 26.022 24.456 1.00 95.19 822 ASP A O 1
ATOM 6504 N N . PHE A 1 823 ? -6.244 26.108 24.024 1.00 95.94 823 PHE A N 1
ATOM 6505 C CA . PHE A 1 823 ? -6.391 26.176 22.572 1.00 95.94 823 PHE A CA 1
ATOM 6506 C C . PHE A 1 823 ? -7.181 24.990 22.008 1.00 95.94 823 PHE A C 1
ATOM 6508 O O . PHE A 1 823 ? -8.117 25.197 21.236 1.00 95.94 823 PHE A O 1
ATOM 6515 N N . ILE A 1 824 ? -6.827 23.755 22.392 1.00 94.31 824 ILE A N 1
ATOM 6516 C CA . ILE A 1 824 ? -7.526 22.546 21.927 1.00 94.31 824 ILE A CA 1
ATOM 6517 C C . ILE A 1 824 ? -8.986 22.593 22.354 1.00 94.31 824 ILE A C 1
ATOM 6519 O O . ILE A 1 824 ? -9.863 22.287 21.554 1.00 94.31 824 ILE A O 1
ATOM 6523 N N . TRP A 1 825 ? -9.256 22.991 23.597 1.00 94.38 825 TRP A N 1
ATOM 6524 C CA . TRP A 1 825 ? -10.624 23.128 24.073 1.00 94.38 825 TRP A CA 1
ATOM 6525 C C . TRP A 1 825 ? -11.414 24.139 23.239 1.00 94.38 825 TRP A C 1
ATOM 6527 O O . TRP A 1 825 ? -12.511 23.820 22.782 1.00 94.38 825 TRP A O 1
ATOM 6537 N N . ASP A 1 826 ? -10.859 25.323 22.994 1.00 94.56 826 ASP A N 1
ATOM 6538 C CA . ASP A 1 826 ? -11.536 26.395 22.260 1.00 94.56 826 ASP A CA 1
ATOM 6539 C C . ASP A 1 826 ? -11.768 26.034 20.782 1.00 94.56 826 ASP A C 1
ATOM 6541 O O . ASP A 1 826 ? -12.799 26.395 20.215 1.00 94.56 826 ASP A O 1
ATOM 6545 N N . HIS A 1 827 ? -10.871 25.241 20.184 1.00 93.75 827 HIS A N 1
ATOM 6546 C CA . HIS A 1 827 ? -10.910 24.847 18.768 1.00 93.75 827 HIS A CA 1
ATOM 6547 C C . HIS A 1 827 ? -11.342 23.394 18.526 1.00 93.75 827 HIS A C 1
ATOM 6549 O O . HIS A 1 827 ? -11.231 22.899 17.407 1.00 93.75 827 HIS A O 1
ATOM 6555 N N . ARG A 1 828 ? -11.873 22.692 19.533 1.00 91.25 828 ARG A N 1
ATOM 6556 C CA . ARG A 1 828 ? -12.212 21.254 19.463 1.00 91.25 828 ARG A CA 1
ATOM 6557 C C . ARG A 1 828 ? -13.142 20.853 18.311 1.00 91.25 828 ARG A C 1
ATOM 6559 O O . ARG A 1 828 ? -13.089 19.722 17.861 1.00 91.25 828 ARG A O 1
ATOM 6566 N N . ARG A 1 829 ? -13.965 21.775 17.800 1.00 86.88 829 ARG A N 1
ATOM 6567 C CA . ARG A 1 829 ? -14.848 21.550 16.633 1.00 86.88 829 ARG A CA 1
ATOM 6568 C C . ARG A 1 829 ? -14.118 21.576 15.285 1.00 86.88 829 ARG A C 1
ATOM 6570 O O . ARG A 1 829 ? -14.671 21.188 14.260 1.00 86.88 829 ARG A O 1
ATOM 6577 N N . CYS A 1 830 ? -12.888 22.072 15.282 1.00 85.62 830 CYS A N 1
ATOM 6578 C CA . CYS A 1 830 ? -12.001 22.166 14.126 1.00 85.62 830 CYS A CA 1
ATOM 6579 C C . CYS A 1 830 ? -10.857 21.145 14.217 1.00 85.62 830 CYS A C 1
ATOM 6581 O O . CYS A 1 830 ? -9.967 21.142 13.376 1.00 85.62 830 CYS A O 1
ATOM 6583 N N . LEU A 1 831 ? -10.851 20.297 15.245 1.00 87.31 831 LEU A N 1
ATOM 6584 C CA . LEU A 1 831 ? -9.843 19.273 15.480 1.00 87.31 831 LEU A CA 1
ATOM 6585 C C . LEU A 1 831 ? -10.555 17.926 15.505 1.00 87.31 831 LEU A C 1
ATOM 6587 O O . LEU A 1 831 ? -11.601 17.805 16.123 1.00 87.31 831 LEU A O 1
ATOM 6591 N N . GLN A 1 832 ? -10.004 16.916 14.835 1.00 83.00 832 GLN A N 1
ATOM 6592 C CA . GLN A 1 832 ? -10.617 15.587 14.789 1.00 83.00 832 GLN A CA 1
ATOM 6593 C C . GLN A 1 832 ? -9.828 14.592 15.641 1.00 83.00 832 GLN A C 1
ATOM 6595 O O . GLN A 1 832 ? -10.284 14.203 16.711 1.00 83.00 832 GLN A O 1
ATOM 6600 N N . GLY A 1 833 ? -8.628 14.213 15.195 1.00 80.19 833 GLY A N 1
ATOM 6601 C CA . GLY A 1 833 ? -7.685 13.388 15.949 1.00 80.19 833 GLY A CA 1
ATOM 6602 C C . GLY A 1 833 ? -6.451 14.197 16.334 1.00 80.19 833 GLY A C 1
ATOM 6603 O O . GLY A 1 833 ? -5.887 14.889 15.487 1.00 80.19 833 GLY A O 1
ATOM 6604 N N . LEU A 1 834 ? -6.026 14.122 17.597 1.00 84.31 834 LEU A N 1
ATOM 6605 C CA . LEU A 1 834 ? -4.870 14.879 18.076 1.00 84.31 834 LEU A CA 1
ATOM 6606 C C . LEU A 1 834 ? -3.977 14.050 19.002 1.00 84.31 834 LEU A C 1
ATOM 6608 O O . LEU A 1 834 ? -4.452 13.441 19.963 1.00 84.31 834 LEU A O 1
ATOM 6612 N N . THR A 1 835 ? -2.673 14.070 18.714 1.00 84.12 835 THR A N 1
ATOM 6613 C CA . THR A 1 835 ? -1.631 13.426 19.524 1.00 84.12 835 THR A CA 1
ATOM 6614 C C . THR A 1 835 ? -0.692 14.491 20.077 1.00 84.12 835 THR A C 1
ATOM 6616 O O . THR A 1 835 ? -0.216 15.349 19.333 1.00 84.12 835 THR A O 1
ATOM 6619 N N . LEU A 1 836 ? -0.405 14.429 21.377 1.00 88.25 836 LEU A N 1
ATOM 6620 C CA . LEU A 1 836 ? 0.531 15.327 22.054 1.00 88.25 836 LEU A CA 1
ATOM 6621 C C . LEU A 1 836 ? 1.759 14.548 22.499 1.00 88.25 836 LEU A C 1
ATOM 6623 O O . LEU A 1 836 ? 1.632 13.451 23.040 1.00 88.25 836 LEU A O 1
ATOM 6627 N N . LEU A 1 837 ? 2.940 15.134 22.327 1.00 83.19 837 LEU A N 1
ATOM 6628 C CA . LEU A 1 837 ? 4.177 14.564 22.843 1.00 83.19 837 LEU A CA 1
ATOM 6629 C C . LEU A 1 837 ? 4.994 15.644 23.552 1.00 83.19 837 LEU A C 1
ATOM 6631 O O . LEU A 1 837 ? 5.295 16.692 22.982 1.00 83.19 837 LEU A O 1
ATOM 6635 N N . GLY A 1 838 ? 5.343 15.394 24.814 1.00 81.56 838 GLY A N 1
ATOM 6636 C CA . GLY A 1 838 ? 6.194 16.299 25.578 1.00 81.56 838 GLY A CA 1
ATOM 6637 C C . GLY A 1 838 ? 7.618 16.324 25.032 1.00 81.56 838 GLY A C 1
ATOM 6638 O O . GLY A 1 838 ? 8.167 15.287 24.659 1.00 81.56 838 GLY A O 1
ATOM 6639 N N . GLU A 1 839 ? 8.227 17.505 24.992 1.00 74.06 839 GLU A N 1
ATOM 6640 C CA . GLU A 1 839 ? 9.670 17.610 24.789 1.00 74.06 839 GLU A CA 1
ATOM 6641 C C . GLU A 1 839 ? 10.404 17.138 26.056 1.00 74.06 839 GLU A C 1
ATOM 6643 O O . GLU A 1 839 ? 10.110 17.614 27.156 1.00 74.06 839 GLU A O 1
ATOM 6648 N N . PHE A 1 840 ? 11.289 16.148 25.892 1.00 54.84 840 PHE A N 1
ATOM 6649 C CA . PHE A 1 840 ? 12.064 15.530 26.973 1.00 54.84 840 PHE A CA 1
ATOM 6650 C C . PHE A 1 840 ? 13.390 16.242 27.211 1.00 54.84 840 PHE A C 1
ATOM 6652 O O . PHE A 1 840 ? 14.074 16.544 26.204 1.00 54.84 840 PHE A O 1
#